Protein AF-A0AAF3FU42-F1 (afdb_monomer_lite)

Secondary structure (DSSP, 8-state):
--------S--SS-----------TTTT-EEEEEE--SHHHHHHHHHHTTSTT-EEEE---STTPEEEEEE-HHHHHHHHHHHHHTT--EEEEE------TTHHHHHTT-SS--S-------------SSSPPPHHHHHHHHHHHHHH-TTTEEEEEEEE-TT--EEEEEEE-SSTTS---EEEEEE-SSTT-THHHHHHHHHHHHHHH-GGGHHHHTT-EEEEES-S-HHHHHHHTTT-TT--S---B-GGG-B---GGG-SSSSTTSSS-B-STTSTTB--SSTT-SHHHHHHHHHHHHHTTTEEEEEEEEEEE-EEEES--SSTT---TTHHHHHHHHHHHHHHHHHHH--PPEEEEIIIII----S-HHHHHHHTT-SEEEEEEEEEETT-TTTTT---THHHHHHH--TTSS-SHHHHHHHHHHHHHHHHHT---------------------------------------S----SPPPSS--PPPPPP--S--EEEEEEE--TT------SBPHHHHHHHHHHH-SSEEEEE-S-EE-STTT-TTS-TT---TT-TTHHHHHHHHHHHHHHHTT-EEEEEEEPP--SS--S--HHHHHHHH-TTEEEEEE-HHHHTHHHHTTSS-BSS---B---EEEETTTEEEEES--EEHHHHHTSBEEEEEEES-HHHHHHHHHHHHHHHHHTSTT----SS--GGG----BTTB-EEE--SSS-EEEEEEES-GGGPPTTPEEHHHHHHHHHHH-SSEEEEEES-B-SB-SSBTT--B--HHHHHHHHHHHTT-EEEEEEEE-TT--THHHHHHHHHHGGGGG---PBPGGGSSBPTT-S-EEEEEEEEPPPBTTBSGGGT-SSB--EEEEESSEEEEESS-BSHHHHHTSB-EEEEEEESSTTS--HHHHHHHHHHHHHHTSTTEEEGGGB-TTS-B--TTS--

Organism: NCBI:txid2138241

pLDDT: mean 80.74, std 21.79, range [22.44, 98.81]

Structure (mmCIF, N/CA/C/O backbone):
data_AF-A0AAF3FU42-F1
#
_entry.id   AF-A0AAF3FU42-F1
#
loop_
_atom_site.group_PDB
_atom_site.id
_atom_site.type_symbol
_atom_site.label_atom_id
_atom_site.label_alt_id
_atom_site.label_comp_id
_atom_site.label_asym_id
_atom_site.label_entity_id
_atom_site.label_seq_id
_atom_site.pdbx_PDB_ins_code
_atom_site.Cartn_x
_atom_site.Cartn_y
_atom_site.Cartn_z
_atom_site.occupancy
_atom_site.B_iso_or_equiv
_atom_site.auth_seq_id
_atom_site.auth_comp_id
_atom_site.auth_asym_id
_atom_site.auth_atom_id
_atom_site.pdbx_PDB_model_num
ATOM 1 N N . MET A 1 1 ? 76.692 -10.930 -55.878 1.00 42.81 1 MET A N 1
ATOM 2 C CA . MET A 1 1 ? 77.235 -9.561 -56.059 1.00 42.81 1 MET A CA 1
ATOM 3 C C . MET A 1 1 ? 76.636 -9.002 -57.347 1.00 42.81 1 MET A C 1
ATOM 5 O O . MET A 1 1 ? 76.279 -9.824 -58.177 1.00 42.81 1 MET A O 1
ATOM 9 N N . VAL A 1 2 ? 76.485 -7.675 -57.484 1.00 32.41 2 VAL A N 1
ATOM 10 C CA . VAL A 1 2 ? 75.445 -7.006 -58.318 1.00 32.41 2 VAL A CA 1
ATOM 11 C C . VAL A 1 2 ? 74.049 -7.261 -57.714 1.00 32.41 2 VAL A C 1
ATOM 13 O O . VAL A 1 2 ? 73.483 -8.329 -57.897 1.00 32.41 2 VAL A O 1
ATOM 16 N N . LEU A 1 3 ? 73.482 -6.431 -56.829 1.00 28.86 3 LEU A N 1
ATOM 17 C CA . LEU A 1 3 ? 73.719 -5.014 -56.491 1.00 28.86 3 LEU A CA 1
ATOM 18 C C . LEU A 1 3 ? 73.271 -4.012 -57.578 1.00 28.86 3 LEU A C 1
ATOM 20 O O . LEU A 1 3 ? 74.073 -3.585 -58.393 1.00 28.86 3 LEU A O 1
ATOM 24 N N . TRP A 1 4 ? 71.993 -3.622 -57.457 1.00 31.97 4 TRP A N 1
ATOM 25 C CA . TRP A 1 4 ? 71.457 -2.248 -57.512 1.00 31.97 4 TRP A CA 1
ATOM 26 C C . TRP A 1 4 ? 71.453 -1.421 -58.821 1.00 31.97 4 TRP A C 1
ATOM 28 O O . TRP A 1 4 ? 72.439 -1.313 -59.532 1.00 31.97 4 TRP A O 1
ATOM 38 N N . ILE A 1 5 ? 70.330 -0.693 -58.971 1.00 36.81 5 ILE A N 1
ATOM 39 C CA . ILE A 1 5 ? 70.068 0.485 -59.829 1.00 36.81 5 ILE A CA 1
ATOM 40 C C . ILE A 1 5 ? 69.911 0.221 -61.337 1.00 36.81 5 ILE A C 1
ATOM 42 O O . ILE A 1 5 ? 70.883 0.098 -62.064 1.00 36.81 5 ILE A O 1
ATOM 46 N N . PHE A 1 6 ? 68.650 0.220 -61.787 1.00 31.67 6 PHE A N 1
ATOM 47 C CA . PHE A 1 6 ? 68.058 1.095 -62.823 1.00 31.67 6 PHE A CA 1
ATOM 48 C C . PHE A 1 6 ? 66.575 0.671 -62.953 1.00 31.67 6 PHE A C 1
ATOM 50 O O . PHE A 1 6 ? 66.292 -0.449 -63.356 1.00 31.67 6 PHE A O 1
ATOM 57 N N . GLY A 1 7 ? 65.555 1.435 -62.556 1.00 36.72 7 GLY A N 1
ATOM 58 C CA . GLY A 1 7 ? 65.510 2.845 -62.165 1.00 36.72 7 GLY A CA 1
ATOM 59 C C . GLY A 1 7 ? 64.879 3.683 -63.278 1.00 36.72 7 GLY A C 1
ATOM 60 O O . GLY A 1 7 ? 65.572 4.039 -64.219 1.00 36.72 7 GLY A O 1
ATOM 61 N N . ALA A 1 8 ? 63.586 3.998 -63.118 1.00 35.03 8 ALA A N 1
ATOM 62 C CA . ALA A 1 8 ? 62.745 4.838 -63.986 1.00 35.03 8 ALA A CA 1
ATOM 63 C C . ALA A 1 8 ? 62.444 4.326 -65.417 1.00 35.03 8 ALA A C 1
ATOM 65 O O . ALA A 1 8 ? 63.134 4.691 -66.360 1.00 35.03 8 ALA A O 1
ATOM 66 N N . LEU A 1 9 ? 61.327 3.588 -65.584 1.00 31.78 9 LEU A N 1
ATOM 67 C CA . LEU A 1 9 ? 60.485 3.630 -66.807 1.00 31.78 9 LEU A CA 1
ATOM 68 C C . LEU A 1 9 ? 59.072 2.992 -66.677 1.00 31.78 9 LEU A C 1
ATOM 70 O O . LEU A 1 9 ? 58.462 2.634 -67.676 1.00 31.78 9 LEU A O 1
ATOM 74 N N . PHE A 1 10 ? 58.517 2.872 -65.461 1.00 32.50 10 PHE A N 1
ATOM 75 C CA . PHE A 1 10 ? 57.150 2.354 -65.224 1.00 32.50 10 PHE A CA 1
ATOM 76 C C . PHE A 1 10 ? 56.361 3.184 -64.185 1.00 32.50 10 PHE A C 1
ATOM 78 O O . PHE A 1 10 ? 55.696 2.652 -63.302 1.00 32.50 10 PHE A O 1
ATOM 85 N N . CYS A 1 11 ? 56.413 4.515 -64.305 1.00 31.78 11 CYS A N 1
ATOM 86 C CA . CYS A 1 11 ? 55.542 5.438 -63.567 1.00 31.78 11 CYS A CA 1
ATOM 87 C C . CYS A 1 11 ? 54.788 6.329 -64.558 1.00 31.78 11 CYS A C 1
ATOM 89 O O . CYS A 1 11 ? 55.310 7.362 -64.968 1.00 31.78 11 CYS A O 1
ATOM 91 N N . GLY A 1 12 ? 53.578 5.924 -64.955 1.00 33.91 12 GLY A N 1
ATOM 92 C CA . GLY A 1 12 ? 52.769 6.733 -65.872 1.00 33.91 12 GLY A CA 1
ATOM 93 C C . GLY A 1 12 ? 51.633 6.017 -66.599 1.00 33.91 12 GLY A C 1
ATOM 94 O O . GLY A 1 12 ? 51.521 6.220 -67.799 1.00 33.91 12 GLY A O 1
ATOM 95 N N . ASN A 1 13 ? 50.833 5.174 -65.920 1.00 35.91 13 ASN A N 1
ATOM 96 C CA . ASN A 1 13 ? 49.463 4.824 -66.367 1.00 35.91 13 ASN A CA 1
ATOM 97 C C . ASN A 1 13 ? 48.611 4.034 -65.340 1.00 35.91 13 ASN A C 1
ATOM 99 O O . ASN A 1 13 ? 47.813 3.182 -65.712 1.00 35.91 13 ASN A O 1
ATOM 103 N N . PHE A 1 14 ? 48.734 4.322 -64.039 1.00 34.59 14 PHE A N 1
ATOM 104 C CA . PHE A 1 14 ? 47.779 3.843 -63.021 1.00 34.59 14 PHE A CA 1
ATOM 105 C C . PHE A 1 14 ? 47.519 4.932 -61.971 1.00 34.59 14 PHE A C 1
ATOM 107 O O . PHE A 1 14 ? 47.966 4.856 -60.832 1.00 34.59 14 PHE A O 1
ATOM 114 N N . LEU A 1 15 ? 46.805 5.981 -62.389 1.00 34.69 15 LEU A N 1
ATOM 115 C CA . LEU A 1 15 ? 46.275 7.019 -61.495 1.00 34.69 15 LEU A CA 1
ATOM 116 C C . LEU A 1 15 ? 44.853 7.446 -61.906 1.00 34.69 15 LEU A C 1
ATOM 118 O O . LEU A 1 15 ? 44.486 8.613 -61.884 1.00 34.69 15 LEU A O 1
ATOM 122 N N . LEU A 1 16 ? 44.056 6.439 -62.266 1.00 33.75 16 LEU A N 1
ATOM 123 C CA . LEU A 1 16 ? 42.593 6.458 -62.275 1.00 33.75 16 LEU A CA 1
ATOM 124 C C . LEU A 1 16 ? 42.105 5.199 -61.545 1.00 33.75 16 LEU A C 1
ATOM 126 O O . LEU A 1 16 ? 41.394 4.362 -62.092 1.00 33.75 16 LEU A O 1
ATOM 130 N N . ILE A 1 17 ? 42.531 5.050 -60.285 1.00 34.91 17 ILE A N 1
ATOM 131 C CA . ILE A 1 17 ? 41.753 4.247 -59.343 1.00 34.91 17 ILE A CA 1
ATOM 132 C C . ILE A 1 17 ? 40.495 5.067 -59.094 1.00 34.91 17 ILE A C 1
ATOM 134 O O . ILE A 1 17 ? 40.557 6.143 -58.499 1.00 34.91 17 ILE A O 1
ATOM 138 N N . SER A 1 18 ? 39.376 4.574 -59.611 1.00 32.81 18 SER A N 1
ATOM 139 C CA . SER A 1 18 ? 38.051 5.082 -59.297 1.00 32.81 18 SER A CA 1
ATOM 140 C C . SER A 1 18 ? 37.912 5.202 -57.783 1.00 32.81 18 SER A C 1
ATOM 142 O O . SER A 1 18 ? 37.977 4.198 -57.069 1.00 32.81 18 SER A O 1
ATOM 144 N N . LEU A 1 19 ? 37.699 6.433 -57.313 1.00 31.56 19 LEU A N 1
ATOM 145 C CA . LEU A 1 19 ? 37.104 6.707 -56.013 1.00 31.56 19 LEU A CA 1
ATOM 146 C C . LEU A 1 19 ? 35.694 6.109 -56.023 1.00 31.56 19 LEU A C 1
ATOM 148 O O . LEU A 1 19 ? 34.711 6.811 -56.236 1.00 31.56 19 LEU A O 1
ATOM 152 N N . PHE A 1 20 ? 35.604 4.803 -55.779 1.00 34.19 20 PHE A N 1
ATOM 153 C CA . PHE A 1 20 ? 34.433 4.252 -55.128 1.00 34.19 20 PHE A CA 1
ATOM 154 C C . PHE A 1 20 ? 34.439 4.848 -53.724 1.00 34.19 20 PHE A C 1
ATOM 156 O O . PHE A 1 20 ? 35.043 4.310 -52.795 1.00 34.19 20 PHE A O 1
ATOM 163 N N . ALA A 1 21 ? 33.787 6.006 -53.594 1.00 33.75 21 ALA A N 1
ATOM 164 C CA . ALA A 1 21 ? 33.103 6.302 -52.355 1.00 33.75 21 ALA A CA 1
ATOM 165 C C . ALA A 1 21 ? 32.304 5.044 -52.001 1.00 33.75 21 ALA A C 1
ATOM 167 O O . ALA A 1 21 ? 31.674 4.441 -52.873 1.00 33.75 21 ALA A O 1
ATOM 168 N N . THR A 1 22 ? 32.387 4.605 -50.751 1.00 40.91 22 THR A N 1
ATOM 169 C CA . THR A 1 22 ? 31.453 3.604 -50.252 1.00 40.91 22 THR A CA 1
ATOM 170 C C . THR A 1 22 ? 30.074 4.247 -50.314 1.00 40.91 22 THR A C 1
ATOM 172 O O . THR A 1 22 ? 29.760 5.040 -49.425 1.00 40.91 22 THR A O 1
ATOM 175 N N . GLU A 1 23 ? 29.313 3.966 -51.379 1.00 47.72 23 GLU A N 1
ATOM 176 C CA . GLU A 1 23 ? 27.884 4.279 -51.451 1.00 47.72 23 GLU A CA 1
ATOM 177 C C . GLU A 1 23 ? 27.277 3.823 -50.132 1.00 47.72 23 GLU A C 1
ATOM 179 O O . GLU A 1 23 ? 27.464 2.677 -49.696 1.00 47.72 23 GLU A O 1
ATOM 184 N N . ASN A 1 24 ? 26.645 4.758 -49.436 1.00 60.38 24 ASN A N 1
ATOM 185 C CA . ASN A 1 24 ? 25.962 4.422 -48.213 1.00 60.38 24 ASN A CA 1
ATOM 186 C C . ASN A 1 24 ? 24.777 3.558 -48.644 1.00 60.38 24 ASN A C 1
ATOM 188 O O . ASN A 1 24 ? 24.007 3.939 -49.520 1.00 60.38 24 ASN A O 1
ATOM 192 N N . VAL A 1 25 ? 24.611 2.384 -48.032 1.00 71.06 25 VAL A N 1
ATOM 193 C CA . VAL A 1 25 ? 23.518 1.449 -48.372 1.00 71.06 25 VAL A CA 1
ATOM 194 C C . VAL A 1 25 ? 22.136 2.114 -48.215 1.00 71.06 25 VAL A C 1
ATOM 196 O O . VAL A 1 25 ? 21.146 1.633 -48.763 1.00 71.06 25 VAL A O 1
ATOM 199 N N . TYR A 1 26 ? 22.096 3.240 -47.497 1.00 78.19 26 TYR A N 1
ATOM 200 C CA . TYR A 1 26 ? 20.929 4.074 -47.250 1.00 78.19 26 TYR A CA 1
ATOM 201 C C . TYR A 1 26 ? 20.951 5.446 -47.937 1.00 78.19 26 TYR A C 1
ATOM 203 O O . TYR A 1 26 ? 20.161 6.313 -47.563 1.00 78.19 26 TYR A O 1
ATOM 211 N N . ASP A 1 27 ? 21.816 5.665 -48.933 1.00 75.06 27 ASP A N 1
ATOM 212 C CA . ASP A 1 27 ? 21.699 6.838 -49.802 1.00 75.06 27 ASP A CA 1
ATOM 213 C C . ASP A 1 27 ? 20.286 6.882 -50.417 1.00 75.06 27 ASP A C 1
ATOM 215 O O . ASP A 1 27 ? 19.723 5.862 -50.815 1.00 75.06 27 ASP A O 1
ATOM 219 N N . GLU A 1 28 ? 19.680 8.071 -50.412 1.00 79.94 28 GLU A N 1
ATOM 220 C CA . GLU A 1 28 ? 18.284 8.344 -50.802 1.00 79.94 28 GLU A CA 1
ATOM 221 C C . GLU A 1 28 ? 17.167 7.716 -49.928 1.00 79.94 28 GLU A C 1
ATOM 223 O O . GLU A 1 28 ? 15.993 8.042 -50.135 1.00 79.94 28 GLU A O 1
ATOM 228 N N . TYR A 1 29 ? 17.472 6.890 -48.915 1.00 86.69 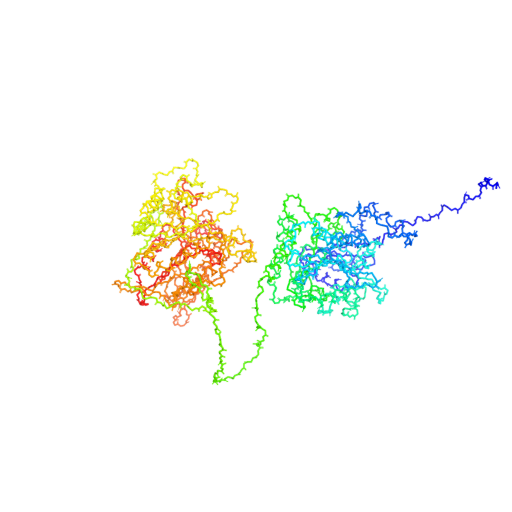29 TYR A N 1
ATOM 229 C CA . TYR A 1 29 ? 16.449 6.381 -47.986 1.00 86.69 29 TYR A CA 1
ATOM 230 C C . TYR A 1 29 ? 15.887 7.511 -47.112 1.00 86.69 29 TYR A C 1
ATOM 232 O O . TYR A 1 29 ? 16.583 8.468 -46.754 1.00 86.69 29 TYR A O 1
ATOM 240 N N . LYS A 1 30 ? 14.614 7.374 -46.721 1.00 86.44 30 LYS A N 1
ATOM 241 C CA . LYS A 1 30 ? 13.889 8.363 -45.916 1.00 86.44 30 LYS A CA 1
ATOM 242 C C . LYS A 1 30 ? 13.286 7.751 -44.652 1.00 86.44 30 LYS A C 1
ATOM 244 O O . LYS A 1 30 ? 12.697 6.671 -44.695 1.00 86.44 30 LYS A O 1
ATOM 249 N N . PHE A 1 31 ? 13.326 8.509 -43.559 1.00 87.44 31 PHE A N 1
ATOM 250 C CA . PHE A 1 31 ? 12.358 8.375 -42.470 1.00 87.44 31 PHE A CA 1
ATOM 251 C C . PHE A 1 31 ? 11.130 9.231 -42.793 1.00 87.44 31 PHE A C 1
ATOM 253 O O . PHE A 1 31 ? 11.255 10.441 -42.983 1.00 87.44 31 PHE A O 1
ATOM 260 N N . VAL A 1 32 ? 9.952 8.614 -42.859 1.00 89.25 32 VAL A N 1
ATOM 261 C CA . VAL A 1 32 ? 8.661 9.277 -43.090 1.00 89.25 32 VAL A CA 1
ATOM 262 C C . VAL A 1 32 ? 7.931 9.412 -41.758 1.00 89.25 32 VAL A C 1
ATOM 264 O O . VAL A 1 32 ? 7.547 8.410 -41.155 1.00 89.25 32 VAL A O 1
ATOM 267 N N . GLU A 1 33 ? 7.732 10.645 -41.298 1.00 90.19 33 GLU A N 1
ATOM 268 C CA . GLU A 1 33 ? 7.064 10.958 -40.033 1.00 90.19 33 GLU A CA 1
ATOM 269 C C . GLU A 1 33 ? 5.626 11.426 -40.270 1.00 90.19 33 GLU A C 1
ATOM 271 O O . GLU A 1 33 ? 5.386 12.432 -40.940 1.00 90.19 33 GLU A O 1
ATOM 276 N N . ILE A 1 34 ? 4.653 10.727 -39.682 1.00 88.69 34 ILE A N 1
ATOM 277 C CA . ILE A 1 34 ? 3.219 11.015 -39.846 1.00 88.69 34 ILE A CA 1
ATOM 278 C C . ILE A 1 34 ? 2.585 11.178 -38.465 1.00 88.69 34 ILE A C 1
ATOM 280 O O . ILE A 1 34 ? 2.526 10.223 -37.694 1.00 88.69 34 ILE A O 1
ATOM 284 N N . THR A 1 35 ? 2.062 12.362 -38.138 1.00 88.81 35 THR A N 1
ATOM 285 C CA . THR A 1 35 ? 1.251 12.541 -36.920 1.00 88.81 35 THR A CA 1
ATOM 286 C C . THR A 1 35 ? -0.184 12.097 -37.183 1.00 88.81 35 THR A C 1
ATOM 288 O O . THR A 1 35 ? -0.870 12.701 -38.006 1.00 88.81 35 THR A O 1
ATOM 291 N N . ALA A 1 36 ? -0.674 11.101 -36.446 1.00 86.06 36 ALA A N 1
ATOM 292 C CA . ALA A 1 36 ? -2.065 10.671 -36.525 1.00 86.06 36 ALA A CA 1
ATOM 293 C C . ALA A 1 36 ? -2.980 11.701 -35.837 1.00 86.06 36 ALA A C 1
ATOM 295 O O . ALA A 1 36 ? -3.096 11.716 -34.614 1.00 86.06 36 ALA A O 1
ATOM 296 N N . ARG A 1 37 ? -3.620 12.600 -36.593 1.00 85.06 37 ARG A N 1
ATOM 297 C CA . ARG A 1 37 ? -4.461 13.686 -36.042 1.00 85.06 37 ARG A CA 1
ATOM 298 C C . ARG A 1 37 ? -5.925 13.279 -35.894 1.00 85.06 37 ARG A C 1
ATOM 300 O O . ARG A 1 37 ? -6.658 13.862 -35.098 1.00 85.06 37 ARG A O 1
ATOM 307 N N . HIS A 1 38 ? -6.354 12.278 -36.654 1.00 84.62 38 HIS A N 1
ATOM 308 C CA . HIS A 1 38 ? -7.735 11.828 -36.739 1.00 84.62 38 HIS A CA 1
ATOM 309 C C . HIS A 1 38 ? -7.822 10.297 -36.763 1.00 84.62 38 HIS A C 1
ATOM 311 O O . HIS A 1 38 ? -6.886 9.604 -37.159 1.00 84.62 38 HIS A O 1
ATOM 317 N N . LYS A 1 39 ? -8.993 9.746 -36.417 1.00 81.62 39 LYS A N 1
ATOM 318 C CA . LYS A 1 39 ? -9.238 8.291 -36.428 1.00 81.62 39 LYS A CA 1
ATOM 319 C C . LYS A 1 39 ? -8.997 7.645 -37.804 1.00 81.62 39 LYS A C 1
ATOM 321 O O . LYS A 1 39 ? -8.528 6.513 -37.859 1.00 81.62 39 LYS A O 1
ATOM 326 N N . ARG A 1 40 ? -9.259 8.376 -38.897 1.00 84.69 40 ARG A N 1
ATOM 327 C CA . ARG A 1 40 ? -8.962 7.936 -40.274 1.00 84.69 40 ARG A CA 1
ATOM 328 C C . ARG A 1 40 ? -7.454 7.747 -40.514 1.00 84.69 40 ARG A C 1
ATOM 330 O O . ARG A 1 40 ? -7.066 6.851 -41.250 1.00 84.69 40 ARG A O 1
ATOM 337 N N . ASP A 1 41 ? -6.614 8.560 -39.869 1.00 84.25 41 ASP A N 1
ATOM 338 C CA . ASP A 1 41 ? -5.162 8.530 -40.059 1.00 84.25 41 ASP A CA 1
ATOM 339 C C . ASP A 1 41 ? -4.580 7.285 -39.361 1.00 84.25 41 ASP A C 1
ATOM 341 O O . ASP A 1 41 ? -3.742 6.593 -39.928 1.00 84.25 41 ASP A O 1
ATOM 345 N N . LEU A 1 42 ? -5.102 6.927 -38.176 1.00 82.31 42 LEU A N 1
ATOM 346 C CA . LEU A 1 42 ? -4.791 5.652 -37.507 1.00 82.31 42 LEU A CA 1
ATOM 347 C C . LEU A 1 42 ? -5.237 4.436 -38.336 1.00 82.31 42 LEU A C 1
ATOM 349 O O . LEU A 1 42 ? -4.524 3.436 -38.388 1.00 82.31 42 LEU A O 1
ATOM 353 N N . GLN A 1 43 ? -6.392 4.512 -39.007 1.00 82.94 43 GLN A N 1
ATOM 354 C CA . GLN A 1 43 ? -6.854 3.448 -39.908 1.00 82.94 43 GLN A CA 1
ATOM 355 C C . GLN A 1 43 ? -5.927 3.290 -41.122 1.00 82.94 43 GLN A C 1
ATOM 357 O O . GLN A 1 43 ? -5.546 2.167 -41.437 1.00 82.94 43 GLN A O 1
ATOM 362 N N . LEU A 1 44 ? -5.509 4.396 -41.747 1.00 84.69 44 LEU A N 1
ATOM 363 C CA . LEU A 1 44 ? -4.547 4.394 -42.852 1.00 84.69 44 LEU A CA 1
ATOM 364 C C . LEU A 1 44 ? -3.188 3.815 -42.430 1.00 84.69 44 LEU A C 1
ATOM 366 O O . LEU A 1 44 ? -2.658 2.932 -43.096 1.00 84.69 44 LEU A O 1
ATOM 370 N N . LEU A 1 45 ? -2.641 4.265 -41.298 1.00 85.00 45 LEU A N 1
ATOM 371 C CA . LEU A 1 45 ? -1.376 3.751 -40.762 1.00 85.00 45 LEU A CA 1
ATOM 372 C C . LEU A 1 45 ? -1.472 2.260 -40.405 1.00 85.00 45 LEU A C 1
ATOM 374 O O . LEU A 1 45 ? -0.519 1.519 -40.626 1.00 85.00 45 LEU A O 1
ATOM 378 N N . SER A 1 46 ? -2.625 1.794 -39.916 1.00 79.31 46 SER A N 1
ATOM 379 C CA . SER A 1 46 ? -2.855 0.367 -39.673 1.00 79.31 46 SER A CA 1
ATOM 380 C C . SER A 1 46 ? -2.992 -0.461 -40.955 1.00 79.31 46 SER A C 1
ATOM 382 O O . SER A 1 46 ? -2.709 -1.653 -40.897 1.00 79.31 46 SER A O 1
ATOM 384 N N . GLN A 1 47 ? -3.426 0.129 -42.075 1.00 80.00 47 GLN A N 1
ATOM 385 C CA . GLN A 1 47 ? -3.441 -0.526 -43.390 1.00 80.00 47 GLN A CA 1
ATOM 386 C C . GLN A 1 47 ? -2.026 -0.615 -43.968 1.00 80.00 47 GLN A C 1
ATOM 388 O O . GLN A 1 47 ? -1.604 -1.700 -44.355 1.00 80.00 47 GLN A O 1
ATOM 393 N N . LEU A 1 48 ? -1.268 0.488 -43.936 1.00 81.50 48 LEU A N 1
ATOM 394 C CA . LEU A 1 48 ? 0.142 0.520 -44.347 1.00 81.50 48 LEU A CA 1
ATOM 395 C C . LEU A 1 48 ? 1.002 -0.463 -43.532 1.00 81.50 48 LEU A C 1
ATOM 397 O O . LEU A 1 48 ? 1.925 -1.053 -44.074 1.00 81.50 48 LEU A O 1
ATOM 401 N N . TYR A 1 49 ? 0.688 -0.680 -42.249 1.00 73.81 49 TYR A N 1
ATOM 402 C CA . TYR A 1 49 ? 1.381 -1.657 -41.394 1.00 73.81 49 TYR A CA 1
ATOM 403 C C . TYR A 1 49 ? 1.213 -3.118 -41.852 1.00 73.81 49 TYR A C 1
ATOM 405 O O . TYR A 1 49 ? 2.034 -3.959 -41.507 1.00 73.81 49 TYR A O 1
ATOM 413 N N . THR A 1 50 ? 0.161 -3.422 -42.616 1.00 67.06 50 THR A N 1
ATOM 414 C CA . THR A 1 50 ? -0.096 -4.751 -43.205 1.00 67.06 50 THR A CA 1
ATOM 415 C C . THR A 1 50 ? 0.328 -4.838 -44.676 1.00 67.06 50 THR A C 1
ATOM 417 O O . THR A 1 50 ? -0.127 -5.716 -45.402 1.00 67.06 50 THR A O 1
ATOM 420 N N . GLU A 1 51 ? 1.152 -3.900 -45.154 1.00 73.50 51 GLU A N 1
ATOM 421 C CA . GLU A 1 51 ? 1.726 -3.946 -46.498 1.00 73.50 51 GLU A CA 1
ATOM 422 C C . GLU A 1 51 ? 3.167 -4.470 -46.457 1.00 73.50 51 GLU A C 1
ATOM 424 O O . GLU A 1 51 ? 3.982 -4.050 -45.635 1.00 73.50 51 GLU A O 1
ATOM 429 N N . ASP A 1 52 ? 3.489 -5.372 -47.385 1.00 59.78 52 ASP A N 1
ATOM 430 C CA . ASP A 1 52 ? 4.697 -6.210 -47.358 1.00 59.78 52 ASP A CA 1
ATOM 431 C C . ASP A 1 52 ? 6.046 -5.463 -47.310 1.00 59.78 52 ASP A C 1
ATOM 433 O O . ASP A 1 52 ? 7.045 -6.047 -46.887 1.00 59.78 52 ASP A O 1
ATOM 437 N N . ASN A 1 53 ? 6.079 -4.194 -47.731 1.00 68.50 53 ASN A N 1
ATOM 438 C CA . ASN A 1 53 ? 7.298 -3.402 -47.932 1.00 68.50 53 ASN A CA 1
ATOM 439 C C . ASN A 1 53 ? 7.461 -2.227 -46.939 1.00 68.50 53 ASN A C 1
ATOM 441 O O . ASN A 1 53 ? 8.211 -1.291 -47.211 1.00 68.50 53 ASN A O 1
ATOM 445 N N . VAL A 1 54 ? 6.738 -2.207 -45.813 1.00 77.94 54 VAL A N 1
ATOM 446 C CA . VAL A 1 54 ? 6.704 -1.028 -44.925 1.00 77.94 54 VAL A CA 1
ATOM 447 C C . VAL A 1 54 ? 7.362 -1.311 -43.567 1.00 77.94 54 VAL A C 1
ATOM 449 O O . VAL A 1 54 ? 6.740 -1.871 -42.665 1.00 77.94 54 VAL A O 1
ATOM 452 N N . ASP A 1 55 ? 8.620 -0.888 -43.387 1.00 84.56 55 ASP A N 1
ATOM 453 C CA . ASP A 1 55 ? 9.326 -0.985 -42.097 1.00 84.56 55 ASP A CA 1
ATOM 454 C C . ASP A 1 55 ? 8.886 0.139 -41.148 1.00 84.56 55 ASP A C 1
ATOM 456 O O . ASP A 1 55 ? 9.375 1.271 -41.191 1.00 84.56 55 ASP A O 1
ATOM 460 N N . PHE A 1 56 ? 7.932 -0.169 -40.270 1.00 84.69 56 PHE A N 1
ATOM 461 C CA . PHE A 1 56 ? 7.557 0.720 -39.174 1.00 84.69 56 PHE A CA 1
ATOM 462 C C . PHE A 1 56 ? 8.612 0.684 -38.063 1.00 84.69 56 PHE A C 1
ATOM 464 O O . PHE A 1 56 ? 8.657 -0.237 -37.247 1.00 84.69 56 PHE A O 1
ATOM 471 N N . VAL A 1 57 ? 9.399 1.757 -37.988 1.00 84.38 57 VAL A N 1
ATOM 472 C CA . VAL A 1 57 ? 10.315 2.059 -36.878 1.00 84.38 57 VAL A CA 1
ATOM 473 C C . VAL A 1 57 ? 9.527 2.438 -35.623 1.00 84.38 57 VAL A C 1
ATOM 475 O O . VAL A 1 57 ? 9.852 1.972 -34.535 1.00 84.38 57 VAL A O 1
ATOM 478 N N . ARG A 1 58 ? 8.438 3.204 -35.786 1.00 83.69 58 ARG A N 1
ATOM 479 C CA . ARG A 1 58 ? 7.470 3.532 -34.727 1.00 83.69 58 ARG A CA 1
ATOM 480 C C . ARG A 1 58 ? 6.042 3.493 -35.263 1.00 83.69 58 ARG A C 1
ATOM 482 O O . ARG A 1 58 ? 5.748 4.082 -36.303 1.00 83.69 58 ARG A O 1
ATOM 489 N N . LYS A 1 59 ? 5.119 2.884 -34.516 1.00 81.75 59 LYS A N 1
ATOM 490 C CA . LYS A 1 59 ? 3.682 2.844 -34.836 1.00 81.75 59 LYS A CA 1
ATOM 491 C C . LYS A 1 59 ? 2.916 3.903 -34.036 1.00 81.75 59 LYS A C 1
ATOM 493 O O . LYS A 1 59 ? 3.076 3.988 -32.825 1.00 81.75 59 LYS A O 1
ATOM 498 N N . ALA A 1 60 ? 2.039 4.671 -34.686 1.00 82.06 60 ALA A N 1
ATOM 499 C CA . ALA A 1 60 ? 1.086 5.521 -33.968 1.00 82.06 60 ALA A CA 1
ATOM 500 C C . ALA A 1 60 ? -0.076 4.665 -33.438 1.00 82.06 60 ALA A C 1
ATOM 502 O O . ALA A 1 60 ? -0.744 3.976 -34.212 1.00 82.06 60 ALA A O 1
ATOM 503 N N . ARG A 1 61 ? -0.311 4.715 -32.124 1.00 76.50 61 ARG A N 1
ATOM 504 C CA . ARG A 1 61 ? -1.334 3.935 -31.405 1.00 76.50 61 ARG A CA 1
ATOM 505 C C . ARG A 1 61 ? -2.549 4.798 -31.038 1.00 76.50 61 ARG A C 1
ATOM 507 O O . ARG A 1 61 ? -3.673 4.303 -31.000 1.00 76.50 61 ARG A O 1
ATOM 514 N N . SER A 1 62 ? -2.343 6.098 -30.820 1.00 79.56 62 SER A N 1
ATOM 515 C CA . SER A 1 62 ? -3.381 7.065 -30.436 1.00 79.56 62 SER A CA 1
ATOM 516 C C . SER A 1 62 ? -3.323 8.367 -31.247 1.00 79.56 62 SER A C 1
ATOM 518 O O . SER A 1 62 ? -2.341 8.668 -31.931 1.00 79.56 62 SER A O 1
ATOM 520 N N . ILE A 1 63 ? -4.405 9.153 -31.187 1.00 82.44 63 ILE A N 1
ATOM 521 C CA . ILE A 1 63 ? -4.450 10.483 -31.807 1.00 82.44 63 ILE A CA 1
ATOM 522 C C . ILE A 1 63 ? -3.442 11.399 -31.098 1.00 82.44 63 ILE A C 1
ATOM 524 O O . ILE A 1 63 ? -3.448 11.506 -29.876 1.00 82.44 63 ILE A O 1
ATOM 528 N N . GLY A 1 64 ? -2.597 12.068 -31.882 1.00 80.44 64 GLY A N 1
ATOM 529 C CA . GLY A 1 64 ? -1.504 12.929 -31.428 1.00 80.44 64 GLY A CA 1
ATOM 530 C C . GLY A 1 64 ? -0.114 12.296 -31.556 1.00 80.44 64 GLY A C 1
ATOM 531 O O . GLY A 1 64 ? 0.867 13.031 -31.629 1.00 80.44 64 GLY A O 1
ATOM 532 N N . GLN A 1 65 ? -0.005 10.966 -31.652 1.00 84.31 65 GLN A N 1
ATOM 533 C CA . GLN A 1 65 ? 1.289 10.291 -31.804 1.00 84.31 65 GLN A CA 1
ATOM 534 C C . GLN A 1 65 ? 1.843 10.380 -33.235 1.00 84.31 65 GLN A C 1
ATOM 536 O O . GLN A 1 65 ? 1.092 10.437 -34.214 1.00 84.31 65 GLN A O 1
ATOM 541 N N . LYS A 1 66 ? 3.178 10.352 -33.351 1.00 86.56 66 LYS A N 1
ATOM 542 C CA . LYS A 1 66 ? 3.895 10.175 -34.621 1.00 86.56 66 LYS A CA 1
ATOM 543 C C . LYS A 1 66 ? 4.112 8.686 -34.910 1.00 86.56 66 LYS A C 1
ATOM 545 O O . LYS A 1 66 ? 4.564 7.950 -34.040 1.00 86.56 66 LYS A O 1
ATOM 550 N N . ALA A 1 67 ? 3.821 8.262 -36.135 1.00 88.12 67 ALA A N 1
ATOM 551 C CA . ALA A 1 67 ? 4.394 7.061 -36.730 1.00 88.12 67 ALA A CA 1
ATOM 552 C C . ALA A 1 67 ? 5.675 7.440 -37.483 1.00 88.12 67 ALA A C 1
ATOM 554 O O . ALA A 1 67 ? 5.755 8.541 -38.034 1.00 88.12 67 ALA A O 1
ATOM 555 N N . VAL A 1 68 ? 6.641 6.524 -37.520 1.00 88.75 68 VAL A N 1
ATOM 556 C CA . VAL A 1 68 ? 7.895 6.659 -38.268 1.00 88.75 68 VAL A CA 1
ATOM 557 C C . VAL A 1 68 ? 8.070 5.414 -39.126 1.00 88.75 68 VAL A C 1
ATOM 559 O O . VAL A 1 68 ? 8.102 4.298 -38.606 1.00 88.75 68 VAL A O 1
ATOM 562 N N . ILE A 1 69 ? 8.166 5.614 -40.437 1.00 89.56 69 ILE A N 1
ATOM 563 C CA . ILE A 1 69 ? 8.387 4.556 -41.423 1.00 89.56 69 ILE A CA 1
ATOM 564 C C . ILE A 1 69 ? 9.772 4.746 -42.033 1.00 89.56 69 ILE A C 1
ATOM 566 O O . ILE A 1 69 ? 10.109 5.846 -42.466 1.00 89.56 69 ILE A O 1
ATOM 570 N N . PHE A 1 70 ? 10.558 3.680 -42.093 1.00 89.12 70 PHE A N 1
ATOM 571 C CA . PHE A 1 70 ? 11.815 3.633 -42.823 1.00 89.12 70 PHE A CA 1
ATOM 572 C C . PHE A 1 70 ? 11.556 3.106 -44.236 1.00 89.12 70 PHE A C 1
ATOM 574 O O . PHE A 1 70 ? 11.011 2.017 -44.404 1.00 89.12 70 PHE A O 1
ATOM 581 N N . ALA A 1 71 ? 11.900 3.894 -45.255 1.00 86.75 71 ALA A N 1
ATOM 582 C CA . ALA A 1 71 ? 11.584 3.580 -46.644 1.00 86.75 71 ALA A CA 1
ATOM 583 C C . ALA A 1 71 ? 12.792 3.794 -47.565 1.00 86.75 71 ALA A C 1
ATOM 585 O O . ALA A 1 71 ? 13.463 4.827 -47.505 1.00 86.75 71 ALA A O 1
ATOM 586 N N . ASN A 1 72 ? 13.025 2.831 -48.461 1.00 85.56 72 ASN A N 1
ATOM 587 C CA . ASN A 1 72 ? 13.895 3.021 -49.624 1.00 85.56 72 ASN A CA 1
ATOM 588 C C . ASN A 1 72 ? 13.220 3.966 -50.650 1.00 85.56 72 ASN A C 1
ATOM 590 O O . ASN A 1 72 ? 12.025 4.246 -50.520 1.00 85.56 72 ASN A O 1
ATOM 594 N N . PRO A 1 73 ? 13.923 4.439 -51.697 1.00 84.62 73 PRO A N 1
ATOM 595 C CA . PRO A 1 73 ? 13.367 5.410 -52.649 1.00 84.62 73 PRO A CA 1
ATOM 596 C C . PRO A 1 73 ? 12.086 4.960 -53.373 1.00 84.62 73 PRO A C 1
ATOM 598 O O . PRO A 1 73 ? 11.207 5.782 -53.645 1.00 84.62 73 PRO A O 1
ATOM 601 N N . SER A 1 74 ? 11.951 3.660 -53.661 1.00 84.31 74 SER A N 1
ATOM 602 C CA . SER A 1 74 ? 10.777 3.110 -54.356 1.00 84.31 74 SER A CA 1
ATOM 603 C C . SER A 1 74 ? 9.562 3.062 -53.433 1.00 84.31 74 SER A C 1
ATOM 605 O O . SER A 1 74 ? 8.503 3.596 -53.771 1.00 84.31 74 SER A O 1
ATOM 607 N N . ASP A 1 75 ? 9.728 2.496 -52.237 1.00 86.19 75 ASP A N 1
ATOM 608 C CA . ASP A 1 75 ? 8.651 2.421 -51.251 1.00 86.19 75 ASP A CA 1
ATOM 609 C C . ASP A 1 75 ? 8.280 3.820 -50.733 1.00 86.19 75 ASP A C 1
ATOM 611 O O . ASP A 1 75 ? 7.098 4.111 -50.564 1.00 86.19 75 ASP A O 1
ATOM 615 N N . PHE A 1 76 ? 9.242 4.742 -50.596 1.00 88.69 76 PHE A N 1
ATOM 616 C CA . PHE A 1 76 ? 8.980 6.142 -50.245 1.00 88.69 76 PHE A CA 1
ATOM 617 C C . PHE A 1 76 ? 8.034 6.819 -51.242 1.00 88.69 76 PHE A C 1
ATOM 619 O O . PHE A 1 76 ? 7.121 7.534 -50.823 1.00 88.69 76 PHE A O 1
ATOM 626 N N . SER A 1 77 ? 8.209 6.577 -52.545 1.00 86.44 77 SER A N 1
ATOM 627 C CA . SER A 1 77 ? 7.315 7.097 -53.585 1.00 86.44 77 SER A CA 1
ATOM 628 C C . SER A 1 77 ? 5.885 6.559 -53.423 1.00 86.44 77 SER A C 1
ATOM 630 O O . SER A 1 77 ? 4.925 7.334 -53.393 1.00 86.44 77 SER A O 1
ATOM 632 N N . ILE A 1 78 ? 5.748 5.243 -53.219 1.00 86.81 78 ILE A N 1
ATOM 633 C CA . ILE A 1 78 ? 4.458 4.554 -53.042 1.00 86.81 78 ILE A CA 1
ATOM 634 C C . ILE A 1 78 ? 3.746 5.034 -51.767 1.00 86.81 78 ILE A C 1
ATOM 636 O O . ILE A 1 78 ? 2.570 5.407 -51.809 1.00 86.81 78 ILE A O 1
ATOM 640 N N . ILE A 1 79 ? 4.456 5.061 -50.637 1.00 88.50 79 ILE A N 1
ATOM 641 C CA . ILE A 1 79 ? 3.943 5.490 -49.330 1.00 88.50 79 ILE A CA 1
ATOM 642 C C . ILE A 1 79 ? 3.521 6.961 -49.396 1.00 88.50 79 ILE A C 1
ATOM 644 O O . ILE A 1 79 ? 2.398 7.294 -49.018 1.00 88.50 79 ILE A O 1
ATOM 648 N N . SER A 1 80 ? 4.367 7.831 -49.958 1.00 87.75 80 SER A N 1
ATOM 649 C CA . SER A 1 80 ? 4.065 9.256 -50.134 1.00 87.75 80 SER A CA 1
ATOM 650 C C . SER A 1 80 ? 2.796 9.475 -50.952 1.00 87.75 80 SER A C 1
ATOM 652 O O . SER A 1 80 ? 1.939 10.263 -50.555 1.00 87.75 80 SER A O 1
ATOM 654 N N . GLN A 1 81 ? 2.630 8.748 -52.062 1.00 88.19 81 GLN A N 1
ATOM 655 C CA . GLN A 1 81 ? 1.439 8.853 -52.900 1.00 88.19 81 GLN A CA 1
ATOM 656 C C . GLN A 1 81 ? 0.173 8.383 -52.163 1.00 88.19 81 GLN A C 1
ATOM 658 O O . GLN A 1 81 ? -0.864 9.042 -52.245 1.00 88.19 81 GLN A O 1
ATOM 663 N N . LYS A 1 82 ? 0.243 7.284 -51.397 1.00 88.00 82 LYS A N 1
ATOM 664 C CA . LYS A 1 82 ? -0.883 6.804 -50.573 1.00 88.00 82 LYS A CA 1
ATOM 665 C C . LYS A 1 82 ? -1.279 7.815 -49.494 1.00 88.00 82 LYS A C 1
ATOM 667 O O . LYS A 1 82 ? -2.466 8.098 -49.334 1.00 88.00 82 LYS A O 1
ATOM 672 N N . LEU A 1 83 ? -0.302 8.405 -48.804 1.00 87.88 83 LEU A N 1
ATOM 673 C CA . LEU A 1 83 ? -0.527 9.433 -47.783 1.00 87.88 83 LEU A CA 1
ATOM 674 C C . LEU A 1 83 ? -1.141 10.710 -48.382 1.00 87.88 83 LEU A C 1
ATOM 676 O O . LEU A 1 83 ? -2.120 11.225 -47.840 1.00 87.88 83 LEU A O 1
ATOM 680 N N . GLN A 1 84 ? -0.636 11.176 -49.531 1.00 88.75 84 GLN A N 1
ATOM 681 C CA . GLN A 1 84 ? -1.193 12.325 -50.260 1.00 88.75 84 GLN A CA 1
ATOM 682 C C . GLN A 1 84 ? -2.639 12.071 -50.706 1.00 88.75 84 GLN A C 1
ATOM 684 O O . GLN A 1 84 ? -3.509 12.902 -50.450 1.00 88.75 84 GLN A O 1
ATOM 689 N N . ASN A 1 85 ? -2.923 10.905 -51.296 1.00 87.50 85 ASN A N 1
ATOM 690 C CA . ASN A 1 85 ? -4.269 10.528 -51.741 1.00 87.50 85 ASN A CA 1
ATOM 691 C C . ASN A 1 85 ? -5.278 10.436 -50.581 1.00 87.50 85 ASN A C 1
ATOM 693 O O . ASN A 1 85 ? -6.453 10.749 -50.758 1.00 87.50 85 ASN A O 1
ATOM 697 N N . ALA A 1 86 ? -4.829 10.044 -49.385 1.00 83.62 86 ALA A N 1
ATOM 698 C CA . ALA A 1 86 ? -5.649 10.041 -48.173 1.00 83.62 86 ALA A CA 1
ATOM 699 C C . ALA A 1 86 ? -5.786 11.431 -47.506 1.00 83.62 86 ALA A C 1
ATOM 701 O O . ALA A 1 86 ? -6.526 11.586 -46.529 1.00 83.62 86 ALA A O 1
ATOM 702 N N . GLY A 1 87 ? -5.077 12.448 -48.008 1.00 83.00 87 GLY A N 1
ATOM 703 C CA . GLY A 1 87 ? -5.024 13.785 -47.417 1.00 83.00 87 GLY A CA 1
ATOM 704 C C . GLY A 1 87 ? -4.351 13.806 -46.041 1.00 83.00 87 GLY A C 1
ATOM 705 O O . GLY A 1 87 ? -4.810 14.533 -45.156 1.00 83.00 87 GLY A O 1
ATOM 706 N N . ALA A 1 88 ? -3.329 12.970 -45.838 1.00 82.88 88 ALA A N 1
ATOM 707 C CA . ALA A 1 88 ? -2.516 12.921 -44.627 1.00 82.88 88 ALA A CA 1
ATOM 708 C C . ALA A 1 88 ? -1.269 13.810 -44.772 1.00 82.88 88 ALA A C 1
ATOM 710 O O . ALA A 1 88 ? -0.547 13.731 -45.765 1.00 82.88 88 ALA A O 1
ATOM 711 N N . ASN A 1 89 ? -0.994 14.634 -43.758 1.00 82.75 89 ASN A N 1
ATOM 712 C CA . ASN A 1 89 ? 0.217 15.454 -43.704 1.00 82.75 89 ASN A CA 1
ATOM 713 C C . ASN A 1 89 ? 1.371 14.636 -43.110 1.00 82.75 89 ASN A C 1
ATOM 715 O O . ASN A 1 89 ? 1.226 14.084 -42.017 1.00 82.75 89 ASN A O 1
ATOM 719 N N . PHE A 1 90 ? 2.513 14.611 -43.795 1.00 87.19 90 PHE A N 1
ATOM 720 C CA . PHE A 1 90 ? 3.725 13.925 -43.352 1.00 87.19 90 PHE A CA 1
ATOM 721 C C . PHE A 1 90 ? 4.981 14.749 -43.644 1.00 87.19 90 PHE A C 1
ATOM 723 O O . PHE A 1 90 ? 4.986 15.617 -44.517 1.00 87.19 90 PHE A O 1
ATOM 730 N N . GLU A 1 91 ? 6.042 14.455 -42.903 1.00 87.31 91 GLU A N 1
ATOM 731 C CA . GLU A 1 91 ? 7.392 14.987 -43.085 1.00 87.31 91 GLU A CA 1
ATOM 732 C C . GLU A 1 91 ? 8.313 13.843 -43.540 1.00 87.31 91 GLU A C 1
ATOM 734 O O . GLU A 1 91 ? 8.061 12.679 -43.231 1.00 87.31 91 GLU A O 1
ATOM 739 N N . SER A 1 92 ? 9.389 14.149 -44.267 1.00 84.62 92 SER A N 1
ATOM 740 C CA . SER A 1 92 ? 10.399 13.157 -44.661 1.00 84.62 92 SER A CA 1
ATOM 741 C C . SER A 1 92 ? 11.804 13.669 -44.373 1.00 84.62 92 SER A C 1
ATOM 743 O O . SER A 1 92 ? 12.132 14.787 -44.775 1.00 84.62 92 SER A O 1
ATOM 745 N N . LYS A 1 93 ? 12.638 12.851 -43.731 1.00 84.25 93 LYS A N 1
ATOM 746 C CA . LYS A 1 93 ? 14.039 13.159 -43.412 1.00 84.25 93 LYS A CA 1
ATOM 747 C C . LYS A 1 93 ? 14.971 12.180 -44.111 1.00 84.25 93 LYS A C 1
ATOM 749 O O . LYS A 1 93 ? 14.686 10.986 -44.138 1.00 84.25 93 LYS A O 1
ATOM 754 N N . ASP A 1 94 ? 16.079 12.681 -44.643 1.00 78.88 94 ASP A N 1
ATOM 755 C CA . ASP A 1 94 ? 17.164 11.852 -45.168 1.00 78.88 94 ASP A CA 1
ATOM 756 C C . ASP A 1 94 ? 17.809 11.005 -44.071 1.00 78.88 94 ASP A C 1
ATOM 758 O O . ASP A 1 94 ? 18.036 11.468 -42.950 1.00 78.88 94 ASP A O 1
ATOM 762 N N . VAL A 1 95 ? 18.109 9.753 -44.409 1.00 72.50 95 VAL A N 1
ATOM 763 C CA . VAL A 1 95 ? 18.750 8.806 -43.501 1.00 72.50 95 VAL A CA 1
ATOM 764 C C . VAL A 1 95 ? 20.253 9.070 -43.480 1.00 72.50 95 VAL A C 1
ATOM 766 O O . VAL A 1 95 ? 20.978 8.740 -44.414 1.00 72.50 95 VAL A O 1
ATOM 769 N N . SER A 1 96 ? 20.736 9.631 -42.374 1.00 66.06 96 SER A N 1
ATOM 770 C CA . SER A 1 96 ? 22.165 9.772 -42.097 1.00 66.06 96 SER A CA 1
ATOM 771 C C . SER A 1 96 ? 22.496 9.105 -40.768 1.00 66.06 96 SER A C 1
ATOM 773 O O . SER A 1 96 ? 21.974 9.490 -39.721 1.00 66.06 96 SER A O 1
ATOM 775 N N . PHE A 1 97 ? 23.365 8.098 -40.811 1.00 66.06 97 PHE A N 1
ATOM 776 C CA . PHE A 1 97 ? 23.945 7.500 -39.615 1.00 66.06 97 PHE A CA 1
ATOM 777 C C . PHE A 1 97 ? 25.277 8.196 -39.338 1.00 66.06 97 PHE A C 1
ATOM 779 O O . PHE A 1 97 ? 26.199 8.112 -40.147 1.00 66.06 97 PHE A O 1
ATOM 786 N N . ASP A 1 98 ? 25.373 8.890 -38.203 1.00 50.94 98 ASP A N 1
ATOM 787 C CA . ASP A 1 98 ? 26.597 9.578 -37.784 1.00 50.94 98 ASP A CA 1
ATOM 788 C C . ASP A 1 98 ? 27.655 8.562 -37.321 1.00 50.94 98 ASP A C 1
ATOM 790 O O . ASP A 1 98 ? 27.818 8.267 -36.133 1.00 50.94 98 ASP A O 1
ATOM 794 N N . THR A 1 99 ? 28.335 7.956 -38.296 1.00 49.72 99 THR A N 1
ATOM 795 C CA . THR A 1 99 ? 29.436 7.021 -38.067 1.00 49.72 99 THR A CA 1
ATOM 796 C C . THR A 1 99 ? 30.651 7.807 -37.570 1.00 49.72 99 THR A C 1
ATOM 798 O O . THR A 1 99 ? 31.444 8.317 -38.374 1.00 49.72 99 THR A O 1
ATOM 801 N N . ASN A 1 100 ? 30.803 7.912 -36.247 1.00 42.69 100 ASN A N 1
ATOM 802 C CA . ASN A 1 100 ? 31.994 8.480 -35.607 1.00 42.69 100 ASN A CA 1
ATOM 803 C C . ASN A 1 100 ? 33.280 7.909 -36.243 1.00 42.69 100 ASN A C 1
ATOM 805 O O . ASN A 1 100 ? 33.355 6.716 -36.543 1.00 42.69 100 ASN A O 1
ATOM 809 N N . ASP A 1 101 ? 34.321 8.739 -36.398 1.00 38.44 101 ASP A N 1
ATOM 810 C CA . ASP A 1 101 ? 35.506 8.513 -37.260 1.00 38.44 101 ASP A CA 1
ATOM 811 C C . ASP A 1 101 ? 36.340 7.223 -37.028 1.00 38.44 101 ASP A C 1
ATOM 813 O O . ASP A 1 101 ? 37.310 6.961 -37.752 1.00 38.44 101 ASP A O 1
ATOM 817 N N . ARG A 1 102 ? 35.987 6.384 -36.045 1.00 41.25 102 ARG A N 1
ATOM 818 C CA . ARG A 1 102 ? 36.507 5.013 -35.901 1.00 41.25 102 ARG A CA 1
ATOM 819 C C . ARG A 1 102 ? 35.851 4.010 -36.862 1.00 41.25 102 ARG A C 1
ATOM 821 O O . ARG A 1 102 ? 36.583 3.190 -37.412 1.00 41.25 102 ARG A O 1
ATOM 828 N N . GLU A 1 103 ? 34.541 4.075 -37.119 1.00 48.50 103 GLU A N 1
ATOM 829 C CA . GLU A 1 103 ? 33.840 3.079 -37.962 1.00 48.50 103 GLU A CA 1
ATOM 830 C C . GLU A 1 103 ? 34.331 3.091 -39.417 1.00 48.50 103 GLU A C 1
ATOM 832 O O . GLU A 1 103 ? 34.538 2.041 -40.025 1.00 48.50 103 GLU A O 1
ATOM 837 N N . LYS A 1 104 ? 34.668 4.269 -39.955 1.00 41.22 104 LYS A N 1
ATOM 838 C CA . LYS A 1 104 ? 35.263 4.393 -41.298 1.00 41.22 104 LYS A CA 1
ATOM 839 C C . LYS A 1 104 ? 36.592 3.631 -41.451 1.00 41.22 104 LYS A C 1
ATOM 841 O O . LYS A 1 104 ? 36.965 3.292 -42.571 1.00 41.22 104 LYS A O 1
ATOM 846 N N . ARG A 1 105 ? 37.310 3.317 -40.360 1.00 36.50 105 ARG A N 1
ATOM 847 C CA . ARG A 1 105 ? 38.584 2.566 -40.416 1.00 36.50 105 ARG A CA 1
ATOM 848 C C . ARG A 1 105 ? 38.411 1.046 -40.429 1.00 36.50 105 ARG A C 1
ATOM 850 O O . ARG A 1 105 ? 39.246 0.376 -41.037 1.00 36.50 105 ARG A O 1
ATOM 857 N N . SER A 1 106 ? 37.370 0.495 -39.797 1.00 37.66 106 SER A N 1
ATOM 858 C CA . SER A 1 106 ? 37.109 -0.955 -39.845 1.00 37.66 106 SER A CA 1
ATOM 859 C C . SER A 1 106 ? 36.584 -1.374 -41.220 1.00 37.66 106 SER A C 1
ATOM 861 O O . SER A 1 106 ? 37.031 -2.380 -41.768 1.00 37.66 106 SER A O 1
ATOM 863 N N . ILE A 1 107 ? 35.727 -0.550 -41.832 1.00 40.69 107 ILE A N 1
ATOM 864 C CA . ILE A 1 107 ? 35.186 -0.789 -43.179 1.00 40.69 107 ILE A CA 1
ATOM 865 C C . ILE A 1 107 ? 36.297 -0.693 -44.245 1.00 40.69 107 ILE A C 1
ATOM 867 O O . ILE A 1 107 ? 36.403 -1.560 -45.110 1.00 40.69 107 ILE A O 1
ATOM 871 N N . ALA A 1 108 ? 37.187 0.303 -44.151 1.00 33.50 108 ALA A N 1
ATOM 872 C CA . ALA A 1 108 ? 38.234 0.549 -45.152 1.00 33.50 108 ALA A CA 1
ATOM 873 C C . ALA A 1 108 ? 39.415 -0.452 -45.149 1.00 33.50 108 ALA A C 1
ATOM 875 O O . ALA A 1 108 ? 40.273 -0.373 -46.026 1.00 33.50 108 ALA A O 1
ATOM 876 N N . THR A 1 109 ? 39.501 -1.375 -44.182 1.00 29.58 109 THR A N 1
ATOM 877 C CA . THR A 1 109 ? 40.637 -2.317 -44.044 1.00 29.58 109 THR A CA 1
ATOM 878 C C . THR A 1 109 ? 40.274 -3.790 -44.272 1.00 29.58 109 THR A C 1
ATOM 880 O O . THR A 1 109 ? 41.126 -4.665 -44.120 1.00 29.58 109 THR A O 1
ATOM 883 N N . ALA A 1 110 ? 39.038 -4.079 -44.690 1.00 32.22 110 ALA A N 1
ATOM 884 C CA . ALA A 1 110 ? 38.546 -5.435 -44.927 1.00 32.22 110 ALA A CA 1
ATOM 885 C C . ALA A 1 110 ? 38.740 -5.929 -46.381 1.00 32.22 110 ALA A C 1
ATOM 887 O O . ALA A 1 110 ? 37.778 -6.316 -47.048 1.00 32.22 110 ALA A O 1
ATOM 888 N N . PRO A 1 111 ? 39.991 -6.006 -46.867 1.00 37.31 111 PRO A N 1
ATOM 889 C CA . PRO A 1 111 ? 40.402 -7.263 -47.495 1.00 37.31 111 PRO A CA 1
ATOM 890 C C . PRO A 1 111 ? 41.797 -7.753 -47.052 1.00 37.31 111 PRO A C 1
ATOM 892 O O . PRO A 1 111 ? 42.732 -6.979 -46.886 1.00 37.31 111 PRO A O 1
ATOM 895 N N . LEU A 1 112 ? 41.947 -9.086 -46.971 1.00 31.77 112 LEU A N 1
ATOM 896 C CA . LEU A 1 112 ? 43.220 -9.830 -46.838 1.00 31.77 112 LEU A CA 1
ATOM 897 C C . LEU A 1 112 ? 43.953 -9.808 -45.473 1.00 31.77 112 LEU A C 1
ATOM 899 O O . LEU A 1 112 ? 45.164 -9.587 -45.430 1.00 31.77 112 LEU A O 1
ATOM 903 N N . GLN A 1 113 ? 43.289 -10.174 -44.362 1.00 28.28 113 GLN A N 1
ATOM 904 C CA . GLN A 1 113 ? 44.035 -10.658 -43.173 1.00 28.28 113 GLN A CA 1
ATOM 905 C C . GLN A 1 113 ? 43.314 -11.636 -42.210 1.00 28.28 113 GLN A C 1
ATOM 907 O O . GLN A 1 113 ? 43.767 -11.835 -41.086 1.00 28.28 113 GLN A O 1
ATOM 912 N N . TYR A 1 114 ? 42.236 -12.316 -42.632 1.00 30.03 114 TYR A N 1
ATOM 913 C CA . TYR A 1 114 ? 41.491 -13.268 -41.774 1.00 30.03 114 TYR A CA 1
ATOM 914 C C . TYR A 1 114 ? 42.085 -14.699 -41.714 1.00 30.03 114 TYR A C 1
ATOM 916 O O . TYR A 1 114 ? 41.421 -15.649 -41.311 1.00 30.03 114 TYR A O 1
ATOM 924 N N . GLN A 1 115 ? 43.346 -14.895 -42.104 1.00 30.67 115 GLN A N 1
ATOM 925 C CA . GLN A 1 115 ? 44.048 -16.164 -41.890 1.00 30.67 115 GLN A CA 1
ATOM 926 C C . GLN A 1 115 ? 45.373 -15.908 -41.170 1.00 30.67 115 GLN A C 1
ATOM 928 O O . GLN A 1 115 ? 46.145 -15.044 -41.566 1.00 30.67 115 GLN A O 1
ATOM 933 N N . GLN A 1 116 ? 45.621 -16.706 -40.125 1.00 29.70 116 GLN A N 1
ATOM 934 C CA . GLN A 1 116 ? 46.826 -16.710 -39.283 1.00 29.70 116 GLN A CA 1
ATOM 935 C C . GLN A 1 116 ? 47.028 -15.499 -38.347 1.00 29.70 116 GLN A C 1
ATOM 937 O O . GLN A 1 116 ? 47.979 -14.731 -38.474 1.00 29.70 116 GLN A O 1
ATOM 942 N N . LYS A 1 117 ? 46.255 -15.456 -37.253 1.00 28.23 117 LYS A N 1
ATOM 943 C CA . LYS A 1 117 ? 46.817 -15.052 -35.952 1.00 28.23 117 LYS A CA 1
ATOM 944 C C . LYS A 1 117 ? 46.510 -16.111 -34.899 1.00 28.23 117 LYS A C 1
ATOM 946 O O . LYS A 1 117 ? 45.385 -16.257 -34.437 1.00 28.23 117 LYS A O 1
ATOM 951 N N . THR A 1 118 ? 47.541 -16.882 -34.567 1.00 27.69 118 THR A N 1
ATOM 952 C CA . THR A 1 118 ? 47.554 -17.855 -33.469 1.00 27.69 118 THR A CA 1
ATOM 953 C C . THR A 1 118 ? 47.143 -17.211 -32.152 1.00 27.69 118 THR A C 1
ATOM 955 O O . THR A 1 118 ? 47.591 -16.102 -31.856 1.00 27.69 118 THR A O 1
ATOM 958 N N . MET A 1 119 ? 46.396 -17.956 -31.332 1.00 35.09 119 MET A N 1
ATOM 959 C CA . MET A 1 119 ? 46.149 -17.636 -29.925 1.00 35.09 119 MET A CA 1
ATOM 960 C C . MET A 1 119 ? 47.481 -17.398 -29.200 1.00 35.09 119 MET A C 1
ATOM 962 O O . MET A 1 119 ? 48.185 -18.336 -28.831 1.00 35.09 119 MET A O 1
ATOM 966 N N . LYS A 1 120 ? 47.829 -16.129 -28.991 1.00 30.16 120 LYS A N 1
ATOM 967 C CA . LYS A 1 120 ? 48.781 -15.717 -27.964 1.00 30.16 120 LYS A CA 1
ATOM 968 C C . LYS A 1 120 ? 47.993 -14.993 -26.893 1.00 30.16 120 LYS A C 1
ATOM 970 O O . LYS A 1 120 ? 47.213 -14.099 -27.206 1.00 30.16 120 LYS A O 1
ATOM 975 N N . THR A 1 121 ? 48.234 -15.391 -25.652 1.00 39.03 121 THR A N 1
ATOM 976 C CA . THR A 1 121 ? 47.789 -14.733 -24.423 1.00 39.03 121 THR A CA 1
ATOM 977 C C . THR A 1 121 ? 48.160 -13.249 -24.463 1.00 39.03 121 THR A C 1
ATOM 979 O O . THR A 1 121 ? 49.281 -12.869 -24.125 1.00 39.03 121 THR A O 1
ATOM 982 N N . GLY A 1 122 ? 47.232 -12.427 -24.949 1.00 31.72 122 GLY A N 1
ATOM 983 C CA . GLY A 1 122 ? 47.358 -10.981 -25.065 1.00 31.72 122 GLY A CA 1
ATOM 984 C C . GLY A 1 122 ? 46.488 -10.323 -24.008 1.00 31.72 122 GLY A C 1
ATOM 985 O O . GLY A 1 122 ? 45.296 -10.601 -23.917 1.00 31.72 122 GLY A O 1
ATOM 986 N N . THR A 1 123 ? 47.097 -9.472 -23.192 1.00 34.34 123 THR A N 1
ATOM 987 C CA . THR A 1 123 ? 46.427 -8.687 -22.153 1.00 34.34 123 THR A CA 1
ATOM 988 C C . THR A 1 123 ? 45.229 -7.917 -22.703 1.00 34.34 123 THR A C 1
ATOM 990 O O . THR A 1 123 ? 45.385 -7.124 -23.632 1.00 34.34 123 THR A O 1
ATOM 993 N N . MET A 1 124 ? 44.059 -8.086 -22.077 1.00 47.94 124 MET A N 1
ATOM 994 C CA . MET A 1 124 ? 42.929 -7.168 -22.239 1.00 47.94 124 MET A CA 1
ATOM 995 C C . MET A 1 124 ? 43.382 -5.742 -21.903 1.00 47.94 124 MET A C 1
ATOM 997 O O . MET A 1 124 ? 43.682 -5.457 -20.745 1.00 47.94 124 MET A O 1
ATOM 1001 N N . SER A 1 125 ? 43.399 -4.845 -22.883 1.00 46.59 125 SER A N 1
ATOM 1002 C CA . SER A 1 125 ? 43.677 -3.424 -22.637 1.00 46.59 125 SER A CA 1
ATOM 1003 C C . SER A 1 125 ? 42.635 -2.476 -23.231 1.00 46.59 125 SER A C 1
ATOM 1005 O O . SER A 1 125 ? 42.843 -1.273 -23.147 1.00 46.59 125 SER A O 1
ATOM 1007 N N . ASN A 1 126 ? 41.567 -2.985 -23.868 1.00 57.34 126 ASN A N 1
ATOM 1008 C CA . ASN A 1 126 ? 40.741 -2.153 -24.753 1.00 57.34 126 ASN A CA 1
ATOM 1009 C C . ASN A 1 126 ? 39.247 -2.527 -24.895 1.00 57.34 126 ASN A C 1
ATOM 1011 O O . ASN A 1 126 ? 38.606 -1.972 -25.779 1.00 57.34 126 ASN A O 1
ATOM 1015 N N . TYR A 1 127 ? 38.675 -3.432 -24.083 1.00 80.25 127 TYR A N 1
ATOM 1016 C CA . TYR A 1 127 ? 37.209 -3.597 -24.072 1.00 80.25 127 TYR A CA 1
ATOM 1017 C C . TYR A 1 127 ? 36.582 -2.532 -23.165 1.00 80.25 127 TYR A C 1
ATOM 1019 O O . TYR A 1 127 ? 36.841 -2.501 -21.960 1.00 80.25 127 TYR A O 1
ATOM 1027 N N . THR A 1 128 ? 35.785 -1.661 -23.766 1.00 83.38 128 THR A N 1
ATOM 1028 C CA . THR A 1 128 ? 35.159 -0.462 -23.192 1.00 83.38 128 THR A CA 1
ATOM 1029 C C . THR A 1 128 ? 33.658 -0.697 -22.984 1.00 83.38 128 THR A C 1
ATOM 1031 O O . THR A 1 128 ? 33.042 -1.467 -23.715 1.00 83.38 128 THR A O 1
ATOM 1034 N N . LEU A 1 129 ? 33.040 -0.076 -21.975 1.00 83.81 129 LEU A N 1
ATOM 1035 C CA . LEU A 1 129 ? 31.599 -0.254 -21.682 1.00 83.81 129 LEU A CA 1
ATOM 1036 C C . LEU A 1 129 ? 30.730 0.912 -22.189 1.00 83.81 129 LEU A C 1
ATOM 1038 O O . LEU A 1 129 ? 29.534 0.965 -21.920 1.00 83.81 129 LEU A O 1
ATOM 1042 N N . ASP A 1 130 ? 31.351 1.830 -22.922 1.00 79.81 130 ASP A N 1
ATOM 1043 C CA . ASP A 1 130 ? 30.824 3.056 -23.520 1.00 79.81 130 ASP A CA 1
ATOM 1044 C C . ASP A 1 130 ? 30.954 3.077 -25.058 1.00 79.81 130 ASP A C 1
ATOM 1046 O O . ASP A 1 130 ? 30.755 4.115 -25.683 1.00 79.81 130 ASP A O 1
ATOM 1050 N N . GLU A 1 131 ? 31.248 1.930 -25.685 1.00 84.69 131 GLU A N 1
ATOM 1051 C CA . GLU A 1 131 ? 31.321 1.752 -27.145 1.00 84.69 131 GLU A CA 1
ATOM 1052 C C . GLU A 1 131 ? 30.516 0.513 -27.598 1.00 84.69 131 GLU A C 1
ATOM 1054 O O . GLU A 1 131 ? 30.311 -0.429 -26.829 1.00 84.69 131 GLU A O 1
ATOM 1059 N N . TYR A 1 132 ? 30.055 0.493 -28.858 1.00 88.12 132 TYR A N 1
ATOM 1060 C CA . TYR A 1 132 ? 29.401 -0.680 -29.456 1.00 88.12 132 TYR A CA 1
ATOM 1061 C C . TYR A 1 132 ? 30.423 -1.603 -30.129 1.00 88.12 132 TYR A C 1
ATOM 1063 O O . TYR A 1 132 ? 31.040 -1.233 -31.130 1.00 88.12 132 TYR A O 1
ATOM 1071 N N . HIS A 1 133 ? 30.520 -2.837 -29.643 1.00 89.12 133 HIS A N 1
ATOM 1072 C CA . HIS A 1 133 ? 31.532 -3.819 -30.057 1.00 89.12 133 HIS A CA 1
ATOM 1073 C C . HIS A 1 133 ? 31.053 -4.780 -31.151 1.00 89.12 133 HIS A C 1
ATOM 1075 O O . HIS A 1 133 ? 29.867 -5.132 -31.210 1.00 89.12 133 HIS A O 1
ATOM 1081 N N . ASP A 1 134 ? 31.981 -5.237 -31.996 1.00 91.12 134 ASP A N 1
ATOM 1082 C CA . ASP A 1 134 ? 31.743 -6.297 -32.980 1.00 91.12 134 ASP A CA 1
ATOM 1083 C C . ASP A 1 134 ? 31.472 -7.631 -32.274 1.00 91.12 134 ASP A C 1
ATOM 1085 O O . ASP A 1 134 ? 31.957 -7.885 -31.171 1.00 91.12 134 ASP A O 1
ATOM 1089 N N . LEU A 1 135 ? 30.746 -8.544 -32.929 1.00 92.19 135 LEU A N 1
ATOM 1090 C CA . LEU A 1 135 ? 30.399 -9.845 -32.341 1.00 92.19 135 LEU A CA 1
ATOM 1091 C C . LEU A 1 135 ? 31.629 -10.599 -31.793 1.00 92.19 135 LEU A C 1
ATOM 1093 O O . LEU A 1 135 ? 31.564 -11.182 -30.716 1.00 92.19 135 LEU A O 1
ATOM 1097 N N . SER A 1 136 ? 32.761 -10.574 -32.502 1.00 91.25 136 SER A N 1
ATOM 1098 C CA . SER A 1 136 ? 34.003 -11.220 -32.052 1.00 91.25 136 SER A CA 1
ATOM 1099 C C . SER A 1 136 ? 34.564 -10.622 -30.761 1.00 91.25 136 SER A C 1
ATOM 1101 O O . SER A 1 136 ? 35.114 -11.356 -29.944 1.00 91.25 136 SER A O 1
ATOM 1103 N N . GLU A 1 137 ? 34.412 -9.315 -30.563 1.00 91.38 137 GLU A N 1
ATOM 1104 C CA . GLU A 1 137 ? 34.858 -8.608 -29.361 1.00 91.38 137 GLU A CA 1
ATOM 1105 C C . GLU A 1 137 ? 33.927 -8.924 -28.182 1.00 91.38 137 GLU A C 1
ATOM 1107 O O . GLU A 1 137 ? 34.406 -9.228 -27.091 1.00 91.38 137 GLU A O 1
ATOM 1112 N N . GLN A 1 138 ? 32.609 -8.976 -28.422 1.00 93.12 138 GLN A N 1
ATOM 1113 C CA . GLN A 1 138 ? 31.613 -9.413 -27.432 1.00 93.12 138 GLN A CA 1
ATOM 1114 C C . GLN A 1 138 ? 31.879 -10.847 -26.944 1.00 93.12 138 GLN A C 1
ATOM 1116 O O . GLN A 1 138 ? 31.880 -11.102 -25.738 1.00 93.12 138 GLN A O 1
ATOM 1121 N N . MET A 1 139 ? 32.134 -11.785 -27.867 1.00 92.56 139 MET A N 1
ATOM 1122 C CA . MET A 1 139 ? 32.414 -13.186 -27.524 1.00 92.56 139 MET A CA 1
ATOM 1123 C C . MET A 1 139 ? 33.751 -13.328 -26.774 1.00 92.56 139 MET A C 1
ATOM 1125 O O . MET A 1 139 ? 33.812 -13.996 -25.742 1.00 92.56 139 MET A O 1
ATOM 1129 N N . ALA A 1 140 ? 34.807 -12.637 -27.221 1.00 91.62 140 ALA A N 1
ATOM 1130 C CA . ALA A 1 140 ? 36.095 -12.621 -26.522 1.00 91.62 140 ALA A CA 1
ATOM 1131 C C . ALA A 1 140 ? 35.988 -12.019 -25.107 1.00 91.62 140 ALA A C 1
ATOM 1133 O O . ALA A 1 140 ? 36.655 -12.481 -24.178 1.00 91.62 140 ALA A O 1
ATOM 1134 N N . PHE A 1 141 ? 35.124 -11.017 -24.913 1.00 92.00 141 PHE A N 1
ATOM 1135 C CA . PHE A 1 141 ? 34.874 -10.421 -23.605 1.00 92.00 141 PHE A CA 1
ATOM 1136 C C . PHE A 1 141 ? 34.238 -11.419 -22.631 1.00 92.00 141 PHE A C 1
ATOM 1138 O O . PHE A 1 141 ? 34.784 -11.625 -21.541 1.00 92.00 141 PHE A O 1
ATOM 1145 N N . ILE A 1 142 ? 33.148 -12.094 -23.021 1.00 92.56 142 ILE A N 1
ATOM 1146 C CA . ILE A 1 142 ? 32.490 -13.084 -22.151 1.00 92.56 142 ILE A CA 1
ATOM 1147 C C . ILE A 1 142 ? 33.380 -14.303 -21.876 1.00 92.56 142 ILE A C 1
ATOM 1149 O O . ILE A 1 142 ? 33.428 -14.778 -20.738 1.00 92.56 142 ILE A O 1
ATOM 1153 N N . GLU A 1 143 ? 34.165 -14.746 -22.861 1.00 94.19 143 GLU A N 1
ATOM 1154 C CA . GLU A 1 143 ? 35.160 -15.801 -22.668 1.00 94.19 143 GLU A CA 1
ATOM 1155 C C . GLU A 1 143 ? 36.216 -15.377 -21.631 1.00 94.19 143 GLU A C 1
ATOM 1157 O O . GLU A 1 143 ? 36.503 -16.129 -20.696 1.00 94.19 143 GLU A O 1
ATOM 1162 N N . SER A 1 144 ? 36.728 -14.141 -21.713 1.00 92.38 144 SER A N 1
ATOM 1163 C CA . SER A 1 144 ? 37.697 -13.610 -20.743 1.00 92.38 144 SER A CA 1
ATOM 1164 C C . SER A 1 144 ? 37.148 -13.564 -19.312 1.00 92.38 144 SER A C 1
ATOM 1166 O O . SER A 1 144 ? 37.908 -13.713 -18.353 1.00 92.38 144 SER A O 1
ATOM 1168 N N . ILE A 1 145 ? 35.841 -13.331 -19.145 1.00 92.69 145 ILE A N 1
ATOM 1169 C CA . ILE A 1 145 ? 35.177 -13.284 -17.838 1.00 92.69 145 ILE A CA 1
ATOM 1170 C C . ILE A 1 145 ? 35.067 -14.694 -17.257 1.00 92.69 145 ILE A C 1
ATOM 1172 O O . ILE A 1 145 ? 35.390 -14.883 -16.082 1.00 92.69 145 ILE A O 1
ATOM 1176 N N . ALA A 1 146 ? 34.683 -15.684 -18.069 1.00 94.06 146 ALA A N 1
ATOM 1177 C CA . ALA A 1 146 ? 34.630 -17.083 -17.648 1.00 94.06 146 ALA A CA 1
ATOM 1178 C C . ALA A 1 146 ? 36.019 -17.634 -17.283 1.00 94.06 146 ALA A C 1
ATOM 1180 O O . ALA A 1 146 ? 36.168 -18.276 -16.246 1.00 94.06 146 ALA A O 1
ATOM 1181 N N . GLN A 1 147 ? 37.046 -17.332 -18.085 1.00 93.31 147 GLN A N 1
ATOM 1182 C CA . GLN A 1 147 ? 38.427 -17.754 -17.822 1.00 93.31 147 GLN A CA 1
ATOM 1183 C C . GLN A 1 147 ? 39.005 -17.139 -16.534 1.00 93.31 147 GLN A C 1
ATOM 1185 O O . GLN A 1 147 ? 39.763 -17.803 -15.829 1.00 93.31 147 GLN A O 1
ATOM 1190 N N . ARG A 1 148 ? 38.641 -15.892 -16.199 1.00 92.88 148 ARG A N 1
ATOM 1191 C CA . ARG A 1 148 ? 39.083 -15.216 -14.963 1.00 92.88 148 ARG A CA 1
ATOM 1192 C C . ARG A 1 148 ? 38.332 -15.663 -13.708 1.00 92.88 148 ARG A C 1
ATOM 1194 O O . ARG A 1 148 ? 38.896 -15.583 -12.622 1.00 92.88 148 ARG A O 1
ATOM 1201 N N . ASN A 1 149 ? 37.090 -16.135 -13.840 1.00 92.12 149 ASN A N 1
ATOM 1202 C CA . ASN A 1 149 ? 36.195 -16.420 -12.711 1.00 92.12 149 ASN A CA 1
ATOM 1203 C C . ASN A 1 149 ? 35.644 -17.870 -12.685 1.00 92.12 149 ASN A C 1
ATOM 1205 O O . ASN A 1 149 ? 34.457 -18.066 -12.411 1.00 92.12 149 ASN A O 1
ATOM 1209 N N . PRO A 1 150 ? 36.457 -18.921 -12.926 1.00 93.75 150 PRO A N 1
ATOM 1210 C CA . PRO A 1 150 ? 35.963 -20.281 -13.185 1.00 93.75 150 PRO A CA 1
ATOM 1211 C C . PRO A 1 150 ? 35.265 -20.956 -11.988 1.00 93.75 150 PRO A C 1
ATOM 1213 O O . PRO A 1 150 ? 34.600 -21.977 -12.151 1.00 93.75 150 PRO A O 1
ATOM 1216 N N . SER A 1 151 ? 35.400 -20.410 -10.776 1.00 90.12 151 SER A N 1
ATOM 1217 C CA . SER A 1 151 ? 34.730 -20.908 -9.566 1.00 90.12 151 SER A CA 1
ATOM 1218 C C . SER A 1 151 ? 33.253 -20.501 -9.463 1.00 90.12 151 SER A C 1
ATOM 1220 O O . SER A 1 151 ? 32.493 -21.160 -8.746 1.00 90.12 151 SER A O 1
ATOM 1222 N N . PHE A 1 152 ? 32.837 -19.439 -10.165 1.00 93.19 152 PHE A N 1
ATOM 1223 C CA . PHE A 1 152 ? 31.458 -18.934 -10.154 1.00 93.19 152 PHE A CA 1
ATOM 1224 C C . PHE A 1 152 ? 30.926 -18.473 -11.523 1.00 93.19 152 PHE A C 1
ATOM 1226 O O . PHE A 1 152 ? 29.817 -17.948 -11.599 1.00 93.19 152 PHE A O 1
ATOM 1233 N N . VAL A 1 153 ? 31.677 -18.676 -12.610 1.00 96.06 153 VAL A N 1
ATOM 1234 C CA . VAL A 1 153 ? 31.254 -18.375 -13.984 1.00 96.06 153 VAL A CA 1
ATOM 1235 C C . VAL A 1 153 ? 31.586 -19.547 -14.905 1.00 96.06 153 VAL A C 1
ATOM 1237 O O . VAL A 1 153 ? 32.682 -20.100 -14.853 1.00 96.06 153 VAL A O 1
ATOM 1240 N N . LYS A 1 154 ? 30.648 -19.914 -15.782 1.00 96.12 154 LYS A N 1
ATOM 1241 C CA . LYS A 1 154 ? 30.829 -20.945 -16.811 1.00 96.12 154 LYS A CA 1
ATOM 1242 C C . LYS A 1 154 ? 30.216 -20.500 -18.135 1.00 96.12 154 LYS A C 1
ATOM 1244 O O . LYS A 1 154 ? 29.036 -20.163 -18.181 1.00 96.12 154 LYS A O 1
ATOM 1249 N N . MET A 1 155 ? 30.994 -20.553 -19.214 1.00 96.19 155 MET A N 1
ATOM 1250 C CA . MET A 1 155 ? 30.486 -20.321 -20.568 1.00 96.19 155 MET A CA 1
ATOM 1251 C C . MET A 1 155 ? 29.837 -21.584 -21.144 1.00 96.19 155 MET A C 1
ATOM 1253 O O . MET A 1 155 ? 30.288 -22.702 -20.885 1.00 96.19 155 MET A O 1
ATOM 1257 N N . GLY A 1 156 ? 28.777 -21.397 -21.925 1.00 95.94 156 GLY A N 1
ATOM 1258 C CA . GLY A 1 156 ? 28.070 -22.446 -22.650 1.00 95.94 156 GLY A CA 1
ATOM 1259 C C . GLY A 1 156 ? 27.666 -22.003 -24.055 1.00 95.94 156 GLY A C 1
ATOM 1260 O O . GLY A 1 156 ? 27.961 -20.895 -24.503 1.00 95.94 156 GLY A O 1
ATOM 1261 N N . THR A 1 157 ? 27.006 -22.893 -24.790 1.00 97.44 157 THR A N 1
ATOM 1262 C CA . THR A 1 157 ? 26.485 -22.634 -26.139 1.00 97.44 157 THR A CA 1
ATOM 1263 C C . THR A 1 157 ? 25.115 -23.291 -26.258 1.00 97.44 157 THR A C 1
ATOM 1265 O O . THR A 1 157 ? 24.997 -24.483 -25.991 1.00 97.44 157 THR A O 1
ATOM 1268 N N . MET A 1 158 ? 24.083 -22.519 -26.612 1.00 94.38 158 MET A N 1
ATOM 1269 C CA . MET A 1 158 ? 22.702 -23.019 -26.749 1.00 94.38 158 MET A CA 1
ATOM 1270 C C . MET A 1 158 ? 22.468 -23.694 -28.104 1.00 94.38 158 MET A C 1
ATOM 1272 O O . MET A 1 158 ? 21.655 -24.604 -28.223 1.00 94.38 158 MET A O 1
ATOM 1276 N N . GLY A 1 159 ? 23.199 -23.253 -29.127 1.00 96.62 159 GLY A N 1
ATOM 1277 C CA . GLY A 1 159 ? 23.095 -23.760 -30.488 1.00 96.62 159 GLY A CA 1
ATOM 1278 C C . GLY A 1 159 ? 23.981 -22.969 -31.442 1.00 96.62 159 GLY A C 1
ATOM 1279 O O . GLY A 1 159 ? 24.966 -22.350 -31.027 1.00 96.62 159 GLY A O 1
ATOM 1280 N N . LYS A 1 160 ? 23.629 -22.990 -32.726 1.00 97.69 160 LYS A N 1
ATOM 1281 C CA . LYS A 1 160 ? 24.305 -22.227 -33.776 1.00 97.69 160 LYS A CA 1
ATOM 1282 C C . LYS A 1 160 ? 23.293 -21.446 -34.603 1.00 97.69 160 LYS A C 1
ATOM 1284 O O . LYS A 1 160 ? 22.158 -21.888 -34.735 1.00 97.69 160 LYS A O 1
ATOM 1289 N N . SER A 1 161 ? 23.734 -20.330 -35.166 1.00 98.00 161 SER A N 1
ATOM 1290 C CA . SER A 1 161 ? 22.997 -19.574 -36.176 1.00 98.00 161 SER A CA 1
ATOM 1291 C C . SER A 1 161 ? 22.984 -20.273 -37.537 1.00 98.00 161 SER A C 1
ATOM 1293 O O . SER A 1 161 ? 23.689 -21.269 -37.742 1.00 98.00 161 SER A O 1
ATOM 1295 N N . PHE A 1 162 ? 22.231 -19.724 -38.490 1.00 97.50 162 PHE A N 1
ATOM 1296 C CA . PHE A 1 162 ? 22.172 -20.195 -39.874 1.00 97.50 162 PHE A CA 1
ATOM 1297 C C . PHE A 1 162 ? 23.561 -20.296 -40.538 1.00 97.50 162 PHE A C 1
ATOM 1299 O O . PHE A 1 162 ? 23.897 -21.318 -41.135 1.00 97.50 162 PHE A O 1
ATOM 1306 N N . GLN A 1 163 ? 24.421 -19.287 -40.368 1.00 96.81 163 GLN A N 1
ATOM 1307 C CA . GLN A 1 163 ? 25.812 -19.273 -40.850 1.00 96.81 163 GLN A CA 1
ATOM 1308 C C . GLN A 1 163 ? 26.779 -20.052 -39.936 1.00 96.81 163 GLN A C 1
ATOM 1310 O O . GLN A 1 163 ? 27.997 -19.981 -40.109 1.00 96.81 163 GLN A O 1
ATOM 1315 N N . GLY A 1 164 ? 26.270 -20.792 -38.947 1.00 96.38 164 GLY A N 1
ATOM 1316 C CA . GLY A 1 164 ? 27.051 -21.681 -38.091 1.00 96.38 164 GLY A CA 1
ATOM 1317 C C . GLY A 1 164 ? 27.810 -21.004 -36.944 1.00 96.38 164 GLY A C 1
ATOM 1318 O O . GLY A 1 164 ? 28.643 -21.671 -36.318 1.00 96.38 164 GLY A O 1
ATOM 1319 N N . LYS A 1 165 ? 27.542 -19.724 -36.640 1.00 96.88 165 LYS A N 1
ATOM 1320 C CA . LYS A 1 165 ? 28.144 -19.021 -35.493 1.00 96.88 165 LYS A CA 1
ATOM 1321 C C . LYS A 1 165 ? 27.531 -19.538 -34.190 1.00 96.88 165 LYS A C 1
ATOM 1323 O O . LYS A 1 165 ? 26.330 -19.775 -34.124 1.00 96.88 165 LYS A O 1
ATOM 1328 N N . SER A 1 166 ? 28.339 -19.725 -33.150 1.00 96.88 166 SER A N 1
ATOM 1329 C CA . SER A 1 166 ? 27.853 -20.213 -31.852 1.00 96.88 166 SER A CA 1
ATOM 1330 C C . SER A 1 166 ? 26.997 -19.164 -31.140 1.00 96.88 166 SER A C 1
ATOM 1332 O O . SER A 1 166 ? 27.434 -18.029 -30.974 1.00 96.88 166 SER A O 1
ATOM 1334 N N . ILE A 1 167 ? 25.824 -19.568 -30.650 1.00 98.00 167 ILE A N 1
ATOM 1335 C CA . ILE A 1 167 ? 24.973 -18.744 -29.782 1.00 98.00 167 ILE A CA 1
ATOM 1336 C C . ILE A 1 167 ? 25.396 -19.029 -28.338 1.00 98.00 167 ILE A C 1
ATOM 1338 O O . ILE A 1 167 ? 25.039 -20.064 -27.763 1.00 98.00 167 ILE A O 1
ATOM 1342 N N . GLN A 1 168 ? 26.250 -18.164 -27.792 1.00 97.25 168 GLN A N 1
ATOM 1343 C CA . GLN A 1 168 ? 26.903 -18.363 -26.496 1.00 97.25 168 GLN A CA 1
ATOM 1344 C C . GLN A 1 168 ? 26.133 -17.722 -25.338 1.00 97.25 168 GLN A C 1
ATOM 1346 O O . GLN A 1 168 ? 25.387 -16.761 -25.511 1.00 97.25 168 GLN A O 1
ATOM 1351 N N . TYR A 1 169 ? 26.351 -18.261 -24.140 1.00 97.56 169 TYR A N 1
ATOM 1352 C CA . TYR A 1 169 ? 25.830 -17.709 -22.893 1.00 97.56 169 TYR A CA 1
ATOM 1353 C C . TYR A 1 169 ? 26.839 -17.861 -21.754 1.00 97.56 169 TYR A C 1
ATOM 1355 O O . TYR A 1 169 ? 27.686 -18.758 -21.775 1.00 97.56 169 TYR A O 1
ATOM 1363 N N . LEU A 1 170 ? 26.704 -17.030 -20.723 1.00 97.06 170 LEU A N 1
ATOM 1364 C CA . LEU A 1 170 ? 27.370 -17.214 -19.435 1.00 97.06 170 LEU A CA 1
ATOM 1365 C C . LEU A 1 170 ? 26.363 -17.640 -18.373 1.00 97.06 170 LEU A C 1
ATOM 1367 O O . LEU A 1 170 ? 25.325 -17.007 -18.218 1.00 97.06 170 LEU A O 1
ATOM 1371 N N . LYS A 1 171 ? 26.702 -18.682 -17.612 1.00 96.88 171 LYS A N 1
ATOM 1372 C CA . LYS A 1 171 ? 26.095 -19.011 -16.321 1.00 96.88 171 LYS A CA 1
ATOM 1373 C C . LYS A 1 171 ? 26.953 -18.383 -15.220 1.00 96.88 171 LYS A C 1
ATOM 1375 O O . LYS A 1 171 ? 28.149 -18.661 -15.164 1.00 96.88 171 LYS A O 1
ATOM 1380 N N . ILE A 1 172 ? 26.353 -17.578 -14.350 1.00 94.88 172 ILE A N 1
ATOM 1381 C CA . ILE A 1 172 ? 27.001 -16.884 -13.230 1.00 94.88 172 ILE A CA 1
ATOM 1382 C C . ILE A 1 172 ? 26.305 -17.318 -11.933 1.00 94.88 172 ILE A C 1
ATOM 1384 O O . ILE A 1 172 ? 25.096 -17.154 -11.783 1.00 94.88 172 ILE A O 1
ATOM 1388 N N . GLY A 1 173 ? 27.062 -17.875 -10.991 1.00 92.75 173 GLY A N 1
ATOM 1389 C CA . GLY A 1 173 ? 26.541 -18.395 -9.731 1.00 92.75 173 GLY A CA 1
ATOM 1390 C C . GLY A 1 173 ? 27.585 -19.191 -8.948 1.00 92.75 173 GLY A C 1
ATOM 1391 O O . GLY A 1 173 ? 28.444 -19.850 -9.524 1.00 92.75 173 GLY A O 1
ATOM 1392 N N . TYR A 1 174 ? 27.508 -19.155 -7.620 1.00 88.06 174 TYR A N 1
ATOM 1393 C CA . TYR A 1 174 ? 28.420 -19.847 -6.708 1.00 88.06 174 TYR A CA 1
ATOM 1394 C C . TYR A 1 174 ? 27.643 -20.808 -5.787 1.00 88.06 174 TYR A C 1
ATOM 1396 O O . TYR A 1 174 ? 26.570 -20.438 -5.324 1.00 88.06 174 TYR A O 1
ATOM 1404 N N . PRO A 1 175 ? 28.146 -22.016 -5.490 1.00 89.94 175 PRO A N 1
ATOM 1405 C CA . PRO A 1 175 ? 29.080 -22.784 -6.309 1.00 89.94 175 PRO A CA 1
ATOM 1406 C C . PRO A 1 175 ? 28.477 -23.055 -7.700 1.00 89.94 175 PRO A C 1
ATOM 1408 O O . PRO A 1 175 ? 27.308 -23.420 -7.814 1.00 89.94 175 PRO A O 1
ATOM 1411 N N . ILE A 1 176 ? 29.271 -22.917 -8.767 1.00 90.25 176 ILE A N 1
ATOM 1412 C CA . ILE A 1 176 ? 28.774 -22.957 -10.161 1.00 90.25 176 ILE A CA 1
ATOM 1413 C C . ILE A 1 176 ? 28.130 -24.292 -10.582 1.00 90.25 176 ILE A C 1
ATOM 1415 O O . ILE A 1 176 ? 27.277 -24.333 -11.475 1.00 90.25 176 ILE A O 1
ATOM 1419 N N . ASN A 1 177 ? 28.520 -25.383 -9.917 1.00 87.06 177 ASN A N 1
ATOM 1420 C CA . ASN A 1 177 ? 28.055 -26.745 -10.191 1.00 87.06 177 ASN A CA 1
ATOM 1421 C C . ASN A 1 177 ? 26.836 -27.167 -9.349 1.00 87.06 177 ASN A C 1
ATOM 1423 O O . ASN A 1 177 ? 26.358 -28.287 -9.508 1.00 87.06 177 ASN A O 1
ATOM 1427 N N . GLN A 1 178 ? 26.326 -26.305 -8.464 1.00 88.44 178 GLN A N 1
ATOM 1428 C CA . GLN A 1 178 ? 25.083 -26.578 -7.744 1.00 88.44 178 GLN A CA 1
ATOM 1429 C C . GLN A 1 178 ? 23.875 -26.363 -8.673 1.00 88.44 178 GLN A C 1
ATOM 1431 O O . GLN A 1 178 ? 23.875 -25.448 -9.499 1.00 88.44 178 GLN A O 1
ATOM 1436 N N . THR A 1 179 ? 22.844 -27.201 -8.534 1.00 89.06 179 THR A N 1
ATOM 1437 C CA . THR A 1 179 ? 21.539 -26.968 -9.176 1.00 89.06 179 THR A CA 1
ATOM 1438 C C . THR A 1 179 ? 20.787 -25.926 -8.359 1.00 89.06 179 THR A C 1
ATOM 1440 O O . THR A 1 179 ? 20.558 -26.133 -7.167 1.00 89.06 179 THR A O 1
ATOM 1443 N N . LYS A 1 180 ? 20.441 -24.801 -8.983 1.00 90.06 180 LYS A N 1
ATOM 1444 C CA . LYS A 1 180 ? 19.759 -23.665 -8.356 1.00 90.06 180 LYS A CA 1
ATOM 1445 C C . LYS A 1 180 ? 18.708 -23.099 -9.325 1.00 90.06 180 LYS A C 1
ATOM 1447 O O . LYS A 1 180 ? 18.804 -23.346 -10.528 1.00 90.06 180 LYS A O 1
ATOM 1452 N N . PRO A 1 181 ? 17.706 -22.348 -8.839 1.00 91.00 181 PRO A N 1
ATOM 1453 C CA . PRO A 1 181 ? 16.772 -21.642 -9.708 1.00 91.00 181 PRO A CA 1
ATOM 1454 C C . PRO A 1 181 ? 17.505 -20.669 -10.635 1.00 91.00 181 PRO A C 1
ATOM 1456 O O . PRO A 1 181 ? 18.494 -20.050 -10.240 1.00 91.00 181 PRO A O 1
ATOM 1459 N N . ILE A 1 182 ? 16.997 -20.529 -11.857 1.00 93.19 182 ILE A N 1
ATOM 1460 C CA . ILE A 1 182 ? 17.608 -19.736 -12.922 1.00 93.19 182 ILE A CA 1
ATOM 1461 C C . ILE A 1 182 ? 16.806 -18.446 -13.142 1.00 93.19 182 ILE A C 1
ATOM 1463 O O . ILE A 1 182 ? 15.584 -18.485 -13.304 1.00 93.19 182 ILE A O 1
ATOM 1467 N N . PHE A 1 183 ? 17.506 -17.314 -13.217 1.00 92.06 183 PHE A N 1
ATOM 1468 C CA . PHE A 1 183 ? 17.031 -16.122 -13.922 1.00 92.06 183 PHE A CA 1
ATOM 1469 C C . PHE A 1 183 ? 17.797 -16.051 -15.246 1.00 92.06 183 PHE A C 1
ATOM 1471 O O . PHE A 1 183 ? 19.022 -15.934 -15.258 1.00 92.06 183 PHE A O 1
ATOM 1478 N N . PHE A 1 184 ? 17.077 -16.184 -16.356 1.00 96.56 184 PHE A N 1
ATOM 1479 C CA . PHE A 1 184 ? 17.630 -16.111 -17.701 1.00 96.56 184 PHE A CA 1
ATOM 1480 C C . PHE A 1 184 ? 17.353 -14.739 -18.335 1.00 96.56 184 PHE A C 1
ATOM 1482 O O . PHE A 1 184 ? 16.227 -14.249 -18.299 1.00 96.56 184 PHE A O 1
ATOM 1489 N N . ILE A 1 185 ? 18.392 -14.130 -18.901 1.00 96.25 185 ILE A N 1
ATOM 1490 C CA . ILE A 1 185 ? 18.350 -12.882 -19.661 1.00 96.25 185 ILE A CA 1
ATOM 1491 C C . ILE A 1 185 ? 18.937 -13.162 -21.049 1.00 96.25 185 ILE A C 1
ATOM 1493 O O . ILE A 1 185 ? 20.026 -13.734 -21.154 1.00 96.25 185 ILE A O 1
ATOM 1497 N N . ASP A 1 186 ? 18.269 -12.724 -22.108 1.00 97.88 186 ASP A N 1
ATOM 1498 C CA . ASP A 1 186 ? 18.852 -12.654 -23.448 1.00 97.88 186 ASP A CA 1
ATOM 1499 C C . ASP A 1 186 ? 18.751 -11.252 -24.057 1.00 97.88 186 ASP A C 1
ATOM 1501 O O . ASP A 1 186 ? 18.109 -10.360 -23.502 1.00 97.88 186 ASP A O 1
ATOM 1505 N N . ALA A 1 187 ? 19.463 -11.045 -25.162 1.00 97.88 187 ALA A N 1
ATOM 1506 C CA . ALA A 1 187 ? 19.481 -9.793 -25.898 1.00 97.88 187 ALA A CA 1
ATOM 1507 C C . ALA A 1 187 ? 19.779 -10.010 -27.388 1.00 97.88 187 ALA A C 1
ATOM 1509 O O . ALA A 1 187 ? 20.348 -11.029 -27.798 1.00 97.88 187 ALA A O 1
ATOM 1510 N N . GLY A 1 188 ? 19.453 -9.002 -28.202 1.00 97.25 188 GLY A N 1
ATOM 1511 C CA . GLY A 1 188 ? 19.868 -8.949 -29.606 1.00 97.25 188 GLY A CA 1
ATOM 1512 C C . GLY A 1 188 ? 19.242 -10.039 -30.472 1.00 97.25 188 GLY A C 1
ATOM 1513 O O . GLY A 1 188 ? 19.906 -10.572 -31.359 1.00 97.25 188 GLY A O 1
ATOM 1514 N N . ILE A 1 189 ? 17.986 -10.405 -30.202 1.00 98.44 189 ILE A N 1
ATOM 1515 C CA . ILE A 1 189 ? 17.186 -11.260 -31.091 1.00 98.44 189 ILE A CA 1
ATOM 1516 C C . ILE A 1 189 ? 16.826 -10.520 -32.393 1.00 98.44 189 ILE A C 1
ATOM 1518 O O . ILE A 1 189 ? 16.875 -11.110 -33.474 1.00 98.44 189 ILE A O 1
ATOM 1522 N N . HIS A 1 190 ? 16.598 -9.203 -32.327 1.00 98.38 190 HIS A N 1
ATOM 1523 C CA . HIS A 1 190 ? 16.648 -8.327 -33.496 1.00 98.38 190 HIS A CA 1
ATOM 1524 C C . HIS A 1 190 ? 18.029 -7.672 -33.601 1.00 98.38 190 HIS A C 1
ATOM 1526 O O . HIS A 1 190 ? 18.578 -7.161 -32.625 1.00 98.38 190 HIS A O 1
ATOM 1532 N N . ALA A 1 191 ? 18.597 -7.661 -34.802 1.00 97.38 191 ALA A N 1
ATOM 1533 C CA . ALA A 1 191 ? 19.990 -7.277 -34.995 1.00 97.38 191 ALA A CA 1
ATOM 1534 C C . ALA A 1 191 ? 20.272 -5.767 -34.876 1.00 97.38 191 ALA A C 1
ATOM 1536 O O . ALA A 1 191 ? 21.351 -5.388 -34.419 1.00 97.38 191 ALA A O 1
ATOM 1537 N N . ARG A 1 192 ? 19.317 -4.905 -35.257 1.00 94.75 192 ARG A N 1
ATOM 1538 C CA . ARG A 1 192 ? 19.448 -3.432 -35.224 1.00 94.75 192 ARG A CA 1
ATOM 1539 C C . ARG A 1 192 ? 19.461 -2.810 -33.824 1.00 94.75 192 ARG A C 1
ATOM 1541 O O . ARG A 1 192 ? 19.839 -1.648 -33.678 1.00 94.75 192 ARG A O 1
ATOM 1548 N N . GLU A 1 193 ? 19.091 -3.576 -32.804 1.00 96.06 193 GLU A N 1
ATOM 1549 C CA . GLU A 1 193 ? 18.850 -3.132 -31.424 1.00 96.06 193 GLU A CA 1
ATOM 1550 C C . GLU A 1 193 ? 20.147 -3.152 -30.593 1.00 96.06 193 GLU A C 1
ATOM 1552 O O . GLU A 1 193 ? 20.250 -3.814 -29.562 1.00 96.06 193 GLU A O 1
ATOM 1557 N N . TRP A 1 194 ? 21.184 -2.448 -31.070 1.00 95.19 194 TRP A N 1
ATOM 1558 C CA . TRP A 1 194 ? 22.566 -2.527 -30.556 1.00 95.19 194 TRP A CA 1
ATOM 1559 C C . TRP A 1 194 ? 22.723 -2.248 -29.053 1.00 95.19 194 TRP A C 1
ATOM 1561 O O . TRP A 1 194 ? 23.652 -2.764 -28.425 1.00 95.19 194 TRP A O 1
ATOM 1571 N N . ILE A 1 195 ? 21.817 -1.466 -28.461 1.00 92.31 195 ILE A N 1
ATOM 1572 C CA . ILE A 1 195 ? 21.826 -1.169 -27.027 1.00 92.31 195 ILE A CA 1
ATOM 1573 C C . ILE A 1 195 ? 21.517 -2.398 -26.161 1.00 92.31 195 ILE A C 1
ATOM 1575 O O . ILE A 1 195 ? 22.072 -2.513 -25.070 1.00 92.31 195 ILE A O 1
ATOM 1579 N N . ALA A 1 196 ? 20.724 -3.359 -26.645 1.00 94.62 196 ALA A N 1
ATOM 1580 C CA . ALA A 1 196 ? 20.382 -4.551 -25.872 1.00 94.62 196 ALA A CA 1
ATOM 1581 C C . ALA A 1 196 ? 21.599 -5.475 -25.627 1.00 94.62 196 ALA A C 1
ATOM 1583 O O . ALA A 1 196 ? 21.883 -5.759 -24.458 1.00 94.62 196 ALA A O 1
ATOM 1584 N N . PRO A 1 197 ? 22.396 -5.880 -26.645 1.00 95.94 197 PRO A N 1
ATOM 1585 C CA . PRO A 1 197 ? 23.667 -6.573 -26.420 1.00 95.94 197 PRO A CA 1
ATOM 1586 C C . PRO A 1 197 ? 24.642 -5.790 -25.535 1.00 95.94 197 PRO A C 1
ATOM 1588 O O . PRO A 1 197 ? 25.266 -6.371 -24.646 1.00 95.94 197 PRO A O 1
ATOM 1591 N N . ALA A 1 198 ? 24.754 -4.469 -25.728 1.00 91.88 198 ALA A N 1
ATOM 1592 C CA . ALA A 1 198 ? 25.648 -3.630 -24.930 1.00 91.88 198 ALA A CA 1
ATOM 1593 C C . ALA A 1 198 ? 25.269 -3.641 -23.435 1.00 91.88 198 ALA A C 1
ATOM 1595 O O . ALA A 1 198 ? 26.129 -3.865 -22.580 1.00 91.88 198 ALA A O 1
ATOM 1596 N N . VAL A 1 199 ? 23.976 -3.502 -23.117 1.00 89.44 199 VAL A N 1
ATOM 1597 C CA . VAL A 1 199 ? 23.455 -3.604 -21.745 1.00 89.44 199 VAL A CA 1
ATOM 1598 C C . VAL A 1 199 ? 23.651 -5.015 -21.178 1.00 89.44 199 VAL A C 1
ATOM 1600 O O . VAL A 1 199 ? 24.128 -5.144 -20.053 1.00 89.44 199 VAL A O 1
ATOM 1603 N N . ALA A 1 200 ? 23.383 -6.086 -21.932 1.00 92.12 200 ALA A N 1
ATOM 1604 C CA . ALA A 1 200 ? 23.603 -7.463 -21.465 1.00 92.12 200 ALA A CA 1
ATOM 1605 C C . ALA A 1 200 ? 25.076 -7.745 -21.092 1.00 92.12 200 ALA A C 1
ATOM 1607 O O . ALA A 1 200 ? 25.372 -8.420 -20.096 1.00 92.12 200 ALA A O 1
ATOM 1608 N N . LEU A 1 201 ? 26.018 -7.187 -21.856 1.00 92.75 201 LEU A N 1
ATOM 1609 C CA . LEU A 1 201 ? 27.456 -7.290 -21.592 1.00 92.75 201 LEU A CA 1
ATOM 1610 C C . LEU A 1 201 ? 27.879 -6.408 -20.405 1.00 92.75 201 LEU A C 1
ATOM 1612 O O . LEU A 1 201 ? 28.713 -6.829 -19.600 1.00 92.75 201 LEU A O 1
ATOM 1616 N N . TRP A 1 202 ? 27.248 -5.244 -20.217 1.00 88.06 202 TRP A N 1
ATOM 1617 C CA . TRP A 1 202 ? 27.418 -4.437 -19.006 1.00 88.06 202 TRP A CA 1
ATOM 1618 C C . TRP A 1 202 ? 26.926 -5.170 -17.745 1.00 88.06 202 TRP A C 1
ATOM 1620 O O . TRP A 1 202 ? 27.669 -5.261 -16.766 1.00 88.06 202 TRP A O 1
ATOM 1630 N N . ILE A 1 203 ? 25.727 -5.770 -17.780 1.00 85.44 203 ILE A N 1
ATOM 1631 C CA . ILE A 1 203 ? 25.166 -6.582 -16.680 1.00 85.44 203 ILE A CA 1
ATOM 1632 C C . ILE A 1 203 ? 26.139 -7.711 -16.312 1.00 85.44 203 ILE A C 1
ATOM 1634 O O . ILE A 1 203 ? 26.432 -7.939 -15.137 1.00 85.44 203 ILE A O 1
ATOM 1638 N N . THR A 1 204 ? 26.682 -8.388 -17.325 1.00 89.69 204 THR A N 1
ATOM 1639 C CA . THR A 1 204 ? 27.687 -9.446 -17.162 1.00 89.69 204 THR A CA 1
ATOM 1640 C C . THR A 1 204 ? 28.939 -8.940 -16.436 1.00 89.69 204 THR A C 1
ATOM 1642 O O . THR A 1 204 ? 29.434 -9.596 -15.515 1.00 89.69 204 THR A O 1
ATOM 1645 N N . ASN A 1 205 ? 29.458 -7.772 -16.826 1.00 87.75 205 ASN A N 1
ATOM 1646 C CA . ASN A 1 205 ? 30.619 -7.153 -16.190 1.00 87.75 205 ASN A CA 1
ATOM 1647 C C . ASN A 1 205 ? 30.359 -6.791 -14.718 1.00 87.75 205 ASN A C 1
ATOM 1649 O O . ASN A 1 205 ? 31.194 -7.071 -13.856 1.00 87.75 205 ASN A O 1
ATOM 1653 N N . GLU A 1 206 ? 29.211 -6.177 -14.435 1.00 82.12 206 GLU A N 1
ATOM 1654 C CA . GLU A 1 206 ? 28.809 -5.751 -13.091 1.00 82.12 206 GLU A CA 1
ATOM 1655 C C . GLU A 1 206 ? 28.644 -6.951 -12.142 1.00 82.12 206 GLU A C 1
ATOM 1657 O O . GLU A 1 206 ? 29.171 -6.943 -11.030 1.00 82.12 206 GLU A O 1
ATOM 1662 N N . LEU A 1 207 ? 27.991 -8.027 -12.597 1.00 82.44 207 LEU A N 1
ATOM 1663 C CA . LEU A 1 207 ? 27.791 -9.251 -11.811 1.00 82.44 207 LEU A CA 1
ATOM 1664 C C . LEU A 1 207 ? 29.087 -10.002 -11.480 1.00 82.44 207 LEU A C 1
ATOM 1666 O O . LEU A 1 207 ? 29.124 -10.735 -10.491 1.00 82.44 207 LEU A O 1
ATOM 1670 N N . THR A 1 208 ? 30.129 -9.866 -12.306 1.00 87.00 208 THR A N 1
ATOM 1671 C CA . THR A 1 208 ? 31.353 -10.681 -12.198 1.00 87.00 208 THR A CA 1
ATOM 1672 C C . THR A 1 208 ? 32.554 -9.952 -11.608 1.00 87.00 208 THR A C 1
ATOM 1674 O O . THR A 1 208 ? 33.431 -10.614 -11.061 1.00 87.00 208 THR A O 1
ATOM 1677 N N . ASN A 1 209 ? 32.584 -8.615 -11.636 1.00 80.62 209 ASN A N 1
ATOM 1678 C CA . ASN A 1 209 ? 33.642 -7.823 -10.994 1.00 80.62 209 ASN A CA 1
ATOM 1679 C C . ASN A 1 209 ? 33.211 -7.188 -9.652 1.00 80.62 209 ASN A C 1
ATOM 1681 O O . ASN A 1 209 ? 34.004 -6.476 -9.039 1.00 80.62 209 ASN A O 1
ATOM 1685 N N . SER A 1 210 ? 31.982 -7.435 -9.176 1.00 69.56 210 SER A N 1
ATOM 1686 C CA . SER A 1 210 ? 31.439 -6.848 -7.940 1.00 69.56 210 SER A CA 1
ATOM 1687 C C . SER A 1 210 ? 31.056 -7.900 -6.896 1.00 69.56 210 SER A C 1
ATOM 1689 O O . SER A 1 210 ? 30.224 -8.776 -7.132 1.00 69.56 210 SER A O 1
ATOM 1691 N N . THR A 1 211 ? 31.589 -7.773 -5.676 1.00 75.00 211 THR A N 1
ATOM 1692 C CA . THR A 1 211 ? 31.228 -8.643 -4.538 1.00 75.00 211 THR A CA 1
ATOM 1693 C C . THR A 1 211 ? 29.816 -8.386 -4.000 1.00 75.00 211 THR A C 1
ATOM 1695 O O . THR A 1 211 ? 29.286 -9.227 -3.269 1.00 75.00 211 THR A O 1
ATOM 1698 N N . LYS A 1 212 ? 29.172 -7.277 -4.406 1.00 67.00 212 LYS A N 1
ATOM 1699 C CA . LYS A 1 212 ? 27.799 -6.874 -4.036 1.00 67.00 212 LYS A CA 1
ATOM 1700 C C . LYS A 1 212 ? 26.771 -7.996 -4.226 1.00 67.00 212 LYS A C 1
ATOM 1702 O O . LYS A 1 212 ? 25.815 -8.095 -3.463 1.00 67.00 212 LYS A O 1
ATOM 1707 N N . TYR A 1 213 ? 26.994 -8.871 -5.205 1.00 70.88 213 TYR A N 1
ATOM 1708 C CA . TYR A 1 213 ? 26.077 -9.948 -5.580 1.00 70.88 213 TYR A CA 1
ATOM 1709 C C . TYR A 1 213 ? 26.425 -11.317 -4.987 1.00 70.88 213 TYR A C 1
ATOM 1711 O O . TYR A 1 213 ? 25.720 -12.289 -5.246 1.00 70.88 213 TYR A O 1
ATOM 1719 N N . ALA A 1 214 ? 27.465 -11.439 -4.157 1.00 77.31 214 ALA A N 1
ATOM 1720 C CA . ALA A 1 214 ? 27.923 -12.743 -3.666 1.00 77.31 214 ALA A CA 1
ATOM 1721 C C . ALA A 1 214 ? 26.856 -13.519 -2.862 1.00 77.31 214 ALA A C 1
ATOM 1723 O O . ALA A 1 214 ? 26.813 -14.745 -2.922 1.00 77.31 214 ALA A O 1
ATOM 1724 N N . SER A 1 215 ? 25.973 -12.825 -2.130 1.00 72.44 215 SER A N 1
ATOM 1725 C CA . SER A 1 215 ? 24.848 -13.455 -1.408 1.00 72.44 215 SER A CA 1
ATOM 1726 C C . SER A 1 215 ? 23.751 -13.979 -2.346 1.00 72.44 215 SER A C 1
ATOM 1728 O O . SER A 1 215 ? 23.093 -14.979 -2.070 1.00 72.44 215 SER A O 1
ATOM 1730 N N . LEU A 1 216 ? 23.594 -13.309 -3.484 1.00 71.38 216 LEU A N 1
ATOM 1731 C CA . LEU A 1 216 ? 22.582 -13.537 -4.510 1.00 71.38 216 LEU A CA 1
ATOM 1732 C C . LEU A 1 216 ? 22.966 -14.746 -5.368 1.00 71.38 216 LEU A C 1
ATOM 1734 O O . LEU A 1 216 ? 22.256 -15.748 -5.437 1.00 71.38 216 LEU A O 1
ATOM 1738 N N . LEU A 1 217 ? 24.190 -14.697 -5.896 1.00 83.44 217 LEU A N 1
ATOM 1739 C CA . LEU A 1 217 ? 24.826 -15.759 -6.668 1.00 83.44 217 LEU A CA 1
ATOM 1740 C C . LEU A 1 217 ? 25.003 -17.057 -5.863 1.00 83.44 217 LEU A C 1
ATOM 1742 O O . LEU A 1 217 ? 25.162 -18.116 -6.467 1.00 83.44 217 LEU A O 1
ATOM 1746 N N . ARG A 1 218 ? 24.951 -16.998 -4.522 1.00 86.50 218 ARG A N 1
ATOM 1747 C CA . ARG A 1 218 ? 24.954 -18.177 -3.637 1.00 86.50 218 ARG A CA 1
ATOM 1748 C C . ARG A 1 218 ? 23.683 -19.025 -3.692 1.00 86.50 218 ARG A C 1
ATOM 1750 O O . ARG A 1 218 ? 23.716 -20.181 -3.292 1.00 86.50 218 ARG A O 1
ATOM 1757 N N . GLN A 1 219 ? 22.574 -18.456 -4.150 1.00 79.56 219 GLN A N 1
ATOM 1758 C CA . GLN A 1 219 ? 21.239 -19.038 -3.978 1.00 79.56 219 GLN A CA 1
ATOM 1759 C C . GLN A 1 219 ? 20.518 -19.275 -5.312 1.00 79.56 219 GLN A C 1
ATOM 1761 O O . GLN A 1 219 ? 19.715 -20.196 -5.418 1.00 79.56 219 GLN A O 1
ATOM 1766 N N . ILE A 1 220 ? 20.858 -18.506 -6.349 1.00 84.56 220 ILE A N 1
ATOM 1767 C CA . ILE A 1 220 ? 20.342 -18.656 -7.717 1.00 84.56 220 ILE A CA 1
ATOM 1768 C C . ILE A 1 220 ? 21.479 -18.638 -8.740 1.00 84.56 220 ILE A C 1
ATOM 1770 O O . ILE A 1 220 ? 22.624 -18.317 -8.412 1.00 84.56 220 ILE A O 1
ATOM 1774 N N . ASP A 1 221 ? 21.172 -19.034 -9.969 1.00 92.06 221 ASP A N 1
ATOM 1775 C CA . ASP A 1 221 ? 22.049 -18.909 -11.128 1.00 92.06 221 ASP A CA 1
ATOM 1776 C C . ASP A 1 221 ? 21.483 -17.868 -12.099 1.00 92.06 221 ASP A C 1
ATOM 1778 O O . ASP A 1 221 ? 20.301 -17.887 -12.439 1.00 92.06 221 ASP A O 1
ATOM 1782 N N . ILE A 1 222 ? 22.335 -16.961 -12.566 1.00 93.44 222 ILE A N 1
ATOM 1783 C CA . ILE A 1 222 ? 21.986 -15.979 -13.593 1.00 93.44 222 ILE A CA 1
ATOM 1784 C C . ILE A 1 222 ? 22.562 -16.486 -14.906 1.00 93.44 222 ILE A C 1
ATOM 1786 O O . ILE A 1 222 ? 23.752 -16.795 -14.980 1.00 93.44 222 ILE A O 1
ATOM 1790 N N . ILE A 1 223 ? 21.733 -16.586 -15.937 1.00 97.06 223 ILE A N 1
ATOM 1791 C CA . ILE A 1 223 ? 22.169 -16.957 -17.279 1.00 97.06 223 ILE A CA 1
ATOM 1792 C C . ILE A 1 223 ? 21.983 -15.756 -18.196 1.00 97.06 223 ILE A C 1
ATOM 1794 O O . ILE A 1 223 ? 20.911 -15.163 -18.202 1.00 97.06 223 ILE A O 1
ATOM 1798 N N . ILE A 1 224 ? 23.024 -15.389 -18.946 1.00 97.00 224 ILE A N 1
ATOM 1799 C CA . ILE A 1 224 ? 23.004 -14.245 -19.866 1.00 97.00 224 ILE A CA 1
ATOM 1800 C C . ILE A 1 224 ? 23.461 -14.693 -21.253 1.00 97.00 224 ILE A C 1
ATOM 1802 O O . ILE A 1 224 ? 24.591 -15.162 -21.407 1.00 97.00 224 ILE A O 1
ATOM 1806 N N . ALA A 1 225 ? 22.598 -14.525 -22.255 1.00 98.06 225 ALA A N 1
ATOM 1807 C CA . ALA A 1 225 ? 22.895 -14.729 -23.672 1.00 98.06 225 ALA A CA 1
ATOM 1808 C C . ALA A 1 225 ? 22.916 -13.365 -24.395 1.00 98.06 225 ALA A C 1
ATOM 1810 O O . ALA A 1 225 ? 21.862 -12.866 -24.783 1.00 98.06 225 ALA A O 1
ATOM 1811 N N . PRO A 1 226 ? 24.086 -12.719 -24.565 1.00 96.25 226 PRO A N 1
ATOM 1812 C CA . PRO A 1 226 ? 24.153 -11.317 -24.992 1.00 96.25 226 PRO A CA 1
ATOM 1813 C C . PRO A 1 226 ? 23.784 -11.075 -26.464 1.00 96.25 226 PRO A C 1
ATOM 1815 O O . PRO A 1 226 ? 23.652 -9.922 -26.865 1.00 96.25 226 PRO A O 1
ATOM 1818 N N . ASN A 1 227 ? 23.673 -12.126 -27.284 1.00 97.31 227 ASN A N 1
ATOM 1819 C CA . ASN A 1 227 ? 23.349 -12.003 -28.702 1.00 97.31 227 ASN A CA 1
ATOM 1820 C C . ASN A 1 227 ? 22.695 -13.292 -29.235 1.00 97.31 227 ASN A C 1
ATOM 1822 O O . ASN A 1 227 ? 23.376 -14.306 -29.410 1.00 97.31 227 ASN A O 1
ATOM 1826 N N . LEU A 1 228 ? 21.381 -13.266 -29.477 1.00 98.12 228 LEU A N 1
ATOM 1827 C CA . LEU A 1 228 ? 20.643 -14.391 -30.072 1.00 98.12 228 LEU A CA 1
ATOM 1828 C C . LEU A 1 228 ? 20.695 -14.432 -31.606 1.00 98.12 228 LEU A C 1
ATOM 1830 O O . LEU A 1 228 ? 20.546 -15.509 -32.181 1.00 98.12 228 LEU A O 1
ATOM 1834 N N . ASN A 1 229 ? 20.943 -13.298 -32.266 1.00 98.38 229 ASN A N 1
ATOM 1835 C CA . ASN A 1 229 ? 21.016 -13.176 -33.722 1.00 98.38 229 ASN A CA 1
ATOM 1836 C C . ASN A 1 229 ? 22.426 -12.745 -34.178 1.00 98.38 229 ASN A C 1
ATOM 1838 O O . ASN A 1 229 ? 22.609 -11.652 -34.729 1.00 98.38 229 ASN A O 1
ATOM 1842 N N . PRO A 1 230 ? 23.457 -13.596 -33.992 1.00 97.75 230 PRO A N 1
ATOM 1843 C CA . PRO A 1 230 ? 24.837 -13.240 -34.319 1.00 97.75 230 PRO A CA 1
ATOM 1844 C C . PRO A 1 230 ? 25.047 -13.023 -35.827 1.00 97.75 230 PRO A C 1
ATOM 1846 O O . PRO A 1 230 ? 25.998 -12.355 -36.241 1.00 97.75 230 PRO A O 1
ATOM 1849 N N . ASP A 1 231 ? 24.170 -13.567 -36.671 1.00 98.00 231 ASP A N 1
ATOM 1850 C CA . ASP A 1 231 ? 24.220 -13.410 -38.122 1.00 98.00 231 ASP A CA 1
ATOM 1851 C C . ASP A 1 231 ? 23.727 -12.040 -38.567 1.00 98.00 231 ASP A C 1
ATOM 1853 O O . ASP A 1 231 ? 24.496 -11.306 -39.194 1.00 98.00 231 ASP A O 1
ATOM 1857 N N . GLY A 1 232 ? 22.510 -11.665 -38.171 1.00 97.62 232 GLY A N 1
ATOM 1858 C CA . GLY A 1 232 ? 21.978 -10.329 -38.399 1.00 97.62 232 GLY A CA 1
ATOM 1859 C C . GLY A 1 232 ? 22.842 -9.263 -37.724 1.00 97.62 232 GLY A C 1
ATOM 1860 O O . GLY A 1 232 ? 23.171 -8.263 -38.359 1.00 97.62 232 GLY A O 1
ATOM 1861 N N . TYR A 1 233 ? 23.306 -9.479 -36.485 1.00 96.94 233 TYR A N 1
ATOM 1862 C CA . TYR A 1 233 ? 24.172 -8.507 -35.806 1.00 96.94 233 TYR A CA 1
ATOM 1863 C C . TYR A 1 233 ? 25.457 -8.265 -36.612 1.00 96.94 233 TYR A C 1
ATOM 1865 O O . TYR A 1 233 ? 25.781 -7.123 -36.931 1.00 96.94 233 TYR A O 1
ATOM 1873 N N . THR A 1 234 ? 26.127 -9.330 -37.074 1.00 95.44 234 THR A N 1
ATOM 1874 C CA . THR A 1 234 ? 27.289 -9.213 -37.981 1.00 95.44 234 THR A CA 1
ATOM 1875 C C . THR A 1 234 ? 26.955 -8.470 -39.287 1.00 95.44 234 THR A C 1
ATOM 1877 O O . THR A 1 234 ? 27.832 -7.828 -39.861 1.00 95.44 234 THR A O 1
ATOM 1880 N N . HIS A 1 235 ? 25.717 -8.552 -39.782 1.00 93.31 235 HIS A N 1
ATOM 1881 C CA . HIS A 1 235 ? 25.268 -7.840 -40.983 1.00 93.31 235 HIS A CA 1
ATOM 1882 C C . HIS A 1 235 ? 25.112 -6.334 -40.743 1.00 93.31 235 HIS A C 1
ATOM 1884 O O . HIS A 1 235 ? 25.612 -5.537 -41.538 1.00 93.31 235 HIS A O 1
ATOM 1890 N N . THR A 1 236 ? 24.521 -5.934 -39.610 1.00 92.00 236 THR A N 1
ATOM 1891 C CA . THR A 1 236 ? 24.379 -4.510 -39.247 1.00 92.00 236 THR A CA 1
ATOM 1892 C C . THR A 1 236 ? 25.723 -3.789 -39.147 1.00 92.00 236 THR A C 1
ATOM 1894 O O . THR A 1 236 ? 25.831 -2.632 -39.543 1.00 92.00 236 THR A O 1
ATOM 1897 N N . ARG A 1 237 ? 26.774 -4.502 -38.720 1.00 86.44 237 ARG A N 1
ATOM 1898 C CA . ARG A 1 237 ? 28.164 -4.019 -38.620 1.00 86.44 237 ARG A CA 1
ATOM 1899 C C . ARG A 1 237 ? 28.894 -3.923 -39.974 1.00 86.44 237 ARG A C 1
ATOM 1901 O O . ARG A 1 237 ? 30.055 -3.535 -40.018 1.00 86.44 237 ARG A O 1
ATOM 1908 N N . LYS A 1 238 ? 28.232 -4.272 -41.085 1.00 84.69 238 LYS A N 1
ATOM 1909 C CA . LYS A 1 238 ? 28.759 -4.230 -42.466 1.00 84.69 238 LYS A CA 1
ATOM 1910 C C . LYS A 1 238 ? 28.041 -3.208 -43.360 1.00 84.69 238 LYS A C 1
ATOM 1912 O O . LYS A 1 238 ? 28.034 -3.364 -44.576 1.00 84.69 238 LYS A O 1
ATOM 1917 N N . GLY A 1 239 ? 27.400 -2.203 -42.764 1.00 74.81 239 GLY A N 1
ATOM 1918 C CA . GLY A 1 239 ? 26.652 -1.153 -43.470 1.00 74.81 239 GLY A CA 1
ATOM 1919 C C . GLY A 1 239 ? 25.132 -1.341 -43.457 1.00 74.81 239 GLY A C 1
ATOM 1920 O O . GLY A 1 239 ? 24.402 -0.364 -43.560 1.00 74.81 239 GLY A O 1
ATOM 1921 N N . TYR A 1 240 ? 24.620 -2.549 -43.204 1.00 84.31 240 TYR A N 1
ATOM 1922 C CA . TYR A 1 240 ? 23.176 -2.828 -43.151 1.00 84.31 240 TYR A CA 1
ATOM 1923 C C . TYR A 1 240 ? 22.570 -2.495 -41.773 1.00 84.31 240 TYR A C 1
ATOM 1925 O O . TYR A 1 240 ? 21.884 -3.303 -41.154 1.00 84.31 240 TYR A O 1
ATOM 1933 N N . ARG A 1 241 ? 22.829 -1.277 -41.274 1.00 87.44 241 ARG A N 1
ATOM 1934 C CA . ARG A 1 241 ? 22.551 -0.820 -39.894 1.00 87.44 241 ARG A CA 1
ATOM 1935 C C . ARG A 1 241 ? 21.128 -1.064 -39.359 1.00 87.44 241 ARG A C 1
ATOM 1937 O O . ARG A 1 241 ? 20.985 -1.321 -38.163 1.00 87.44 241 ARG A O 1
ATOM 1944 N N . MET A 1 242 ? 20.108 -0.984 -40.215 1.00 88.31 242 MET A N 1
ATOM 1945 C CA . MET A 1 242 ? 18.686 -1.137 -39.873 1.00 88.31 242 MET A CA 1
ATOM 1946 C C . MET A 1 242 ? 18.159 -2.575 -39.998 1.00 88.31 242 MET A C 1
ATOM 1948 O O . MET A 1 242 ? 16.971 -2.803 -39.780 1.00 88.31 242 MET A O 1
ATOM 1952 N N . TRP A 1 243 ? 19.013 -3.556 -40.313 1.00 93.00 243 TRP A N 1
ATOM 1953 C CA . TRP A 1 243 ? 18.601 -4.953 -40.465 1.00 93.00 243 TRP A CA 1
ATOM 1954 C C . TRP A 1 243 ? 18.061 -5.550 -39.156 1.00 93.00 243 TRP A C 1
ATOM 1956 O O . TRP A 1 243 ? 18.752 -5.556 -38.135 1.00 93.00 243 TRP A O 1
ATOM 1966 N N . ARG A 1 244 ? 16.831 -6.076 -39.176 1.00 94.69 244 ARG A N 1
ATOM 1967 C CA . ARG A 1 244 ? 16.153 -6.658 -38.002 1.00 94.69 244 ARG A CA 1
ATOM 1968 C C . ARG A 1 244 ? 16.342 -8.175 -37.893 1.00 94.69 244 ARG A C 1
ATOM 1970 O O . ARG A 1 244 ? 16.727 -8.667 -36.833 1.00 94.69 244 ARG A O 1
ATOM 1977 N N . LYS A 1 245 ? 16.046 -8.891 -38.982 1.00 97.19 245 LYS A N 1
ATOM 1978 C CA . LYS A 1 245 ? 15.850 -10.354 -39.067 1.00 97.19 245 LYS A CA 1
ATOM 1979 C C . LYS A 1 245 ? 17.152 -11.168 -38.932 1.00 97.19 245 LYS A C 1
ATOM 1981 O O . LYS A 1 245 ? 18.242 -10.605 -38.806 1.00 97.19 245 LYS A O 1
ATOM 1986 N N . ASN A 1 246 ? 17.078 -12.505 -38.958 1.00 97.38 246 ASN A N 1
ATOM 1987 C CA . ASN A 1 246 ? 18.273 -13.344 -39.188 1.00 97.38 246 ASN A CA 1
ATOM 1988 C C . ASN A 1 246 ? 18.715 -13.288 -40.677 1.00 97.38 246 ASN A C 1
ATOM 1990 O O . ASN A 1 246 ? 18.319 -12.372 -41.397 1.00 97.38 246 ASN A O 1
ATOM 1994 N N . LEU A 1 247 ? 19.566 -14.214 -41.145 1.00 96.69 247 LEU A N 1
ATOM 1995 C CA . LEU A 1 247 ? 20.087 -14.233 -42.529 1.00 96.69 247 LEU A CA 1
ATOM 1996 C C . LEU A 1 247 ? 19.729 -15.496 -43.338 1.00 96.69 247 LEU A C 1
ATOM 1998 O O . LEU A 1 247 ? 20.370 -15.771 -44.354 1.00 96.69 247 LEU A O 1
ATOM 2002 N N . THR A 1 248 ? 18.723 -16.273 -42.928 1.00 96.12 248 THR A N 1
ATOM 2003 C CA . THR A 1 248 ? 18.277 -17.450 -43.696 1.00 96.12 248 THR A CA 1
ATOM 2004 C C . THR A 1 248 ? 17.710 -17.015 -45.060 1.00 96.12 248 THR A C 1
ATOM 2006 O O . THR A 1 248 ? 16.784 -16.201 -45.075 1.00 96.12 248 THR A O 1
ATOM 2009 N N . PRO A 1 249 ? 18.201 -17.530 -46.206 1.00 96.00 249 PRO A N 1
ATOM 2010 C CA . PRO A 1 249 ? 17.660 -17.213 -47.529 1.00 96.00 249 PRO A CA 1
ATOM 2011 C C . PRO A 1 249 ? 16.192 -17.623 -47.667 1.00 96.00 249 PRO A C 1
ATOM 2013 O O . PRO A 1 249 ? 15.806 -18.707 -47.231 1.00 96.00 249 PRO A O 1
ATOM 2016 N N . GLN A 1 250 ? 15.388 -16.779 -48.310 1.00 93.69 250 GLN A N 1
ATOM 2017 C CA . GLN A 1 250 ? 13.957 -16.996 -48.521 1.00 93.69 250 GLN A CA 1
ATOM 2018 C C . GLN A 1 250 ? 13.591 -16.897 -50.017 1.00 93.69 250 GLN A C 1
ATOM 2020 O O . GLN A 1 250 ? 14.417 -16.492 -50.842 1.00 93.69 250 GLN A O 1
ATOM 2025 N N . PRO A 1 251 ? 12.352 -17.256 -50.411 1.00 86.50 251 PRO A N 1
ATOM 2026 C CA . PRO A 1 251 ? 11.842 -16.967 -51.749 1.00 86.50 251 PRO A CA 1
ATOM 2027 C C . PRO A 1 251 ? 11.901 -15.471 -52.103 1.00 86.50 251 PRO A C 1
ATOM 2029 O O . PRO A 1 251 ? 11.965 -14.609 -51.224 1.00 86.50 251 PRO A O 1
ATOM 2032 N N . ASN A 1 252 ? 11.828 -15.174 -53.404 1.00 82.44 252 ASN A N 1
ATOM 2033 C CA . ASN A 1 252 ? 11.828 -13.819 -53.979 1.00 82.44 252 ASN A CA 1
ATOM 2034 C C . ASN A 1 252 ? 13.120 -13.006 -53.756 1.00 82.44 252 ASN A C 1
ATOM 2036 O O . ASN A 1 252 ? 13.081 -11.784 -53.768 1.00 82.44 252 ASN A O 1
ATOM 2040 N N . GLN A 1 253 ? 14.269 -13.677 -53.586 1.00 85.62 253 GLN A N 1
ATOM 2041 C CA . GLN A 1 253 ? 15.582 -13.056 -53.303 1.00 85.62 253 GLN A CA 1
ATOM 2042 C C . GLN A 1 253 ? 15.648 -12.286 -51.968 1.00 85.62 253 GLN A C 1
ATOM 2044 O O . GLN A 1 253 ? 16.626 -11.593 -51.698 1.00 85.62 253 GLN A O 1
ATOM 2049 N N . CYS A 1 254 ? 14.637 -12.446 -51.115 1.00 89.12 254 CYS A N 1
ATOM 2050 C CA . CYS A 1 254 ? 14.589 -11.859 -49.785 1.00 89.12 254 CYS A CA 1
ATOM 2051 C C . CYS A 1 254 ? 15.308 -12.753 -48.760 1.00 89.12 254 CYS A C 1
ATOM 2053 O O . CYS A 1 254 ? 15.519 -13.950 -48.976 1.00 89.12 254 CYS A O 1
ATOM 2055 N N . PHE A 1 255 ? 15.707 -12.165 -47.634 1.00 93.25 255 PHE A N 1
ATOM 2056 C CA . PHE A 1 255 ? 16.465 -12.845 -46.585 1.00 93.25 255 PHE A CA 1
ATOM 2057 C C . PHE A 1 255 ? 15.847 -12.594 -45.213 1.00 93.25 255 PHE A C 1
ATOM 2059 O O . PHE A 1 255 ?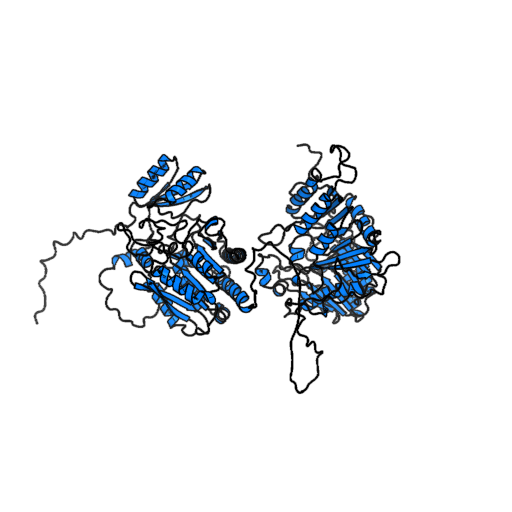 15.266 -11.542 -44.948 1.00 93.25 255 PHE A O 1
ATOM 2066 N N . GLY A 1 256 ? 16.057 -13.562 -44.330 1.00 96.31 256 GLY A N 1
ATOM 2067 C CA . GLY A 1 256 ? 15.753 -13.462 -42.918 1.00 96.31 256 GLY A CA 1
ATOM 2068 C C . GLY A 1 256 ? 14.303 -13.764 -42.555 1.00 96.31 256 GLY A C 1
ATOM 2069 O O . GLY A 1 256 ? 13.372 -13.545 -43.327 1.00 96.31 256 GLY A O 1
ATOM 2070 N N . VAL A 1 257 ? 14.135 -14.237 -41.328 1.00 97.75 257 VAL A N 1
ATOM 2071 C CA . VAL A 1 257 ? 12.871 -14.389 -40.602 1.00 97.75 257 VAL A CA 1
ATOM 2072 C C . VAL A 1 257 ? 12.930 -13.508 -39.357 1.00 97.75 257 VAL A C 1
ATOM 2074 O O . VAL A 1 257 ? 14.001 -13.349 -38.757 1.00 97.75 257 VAL A O 1
ATOM 2077 N N . ASP A 1 258 ? 11.795 -12.932 -38.960 1.00 97.88 258 ASP A N 1
ATOM 2078 C CA . ASP A 1 258 ? 11.679 -12.304 -37.647 1.00 97.88 258 ASP A CA 1
ATOM 2079 C C . ASP A 1 258 ? 11.670 -13.407 -36.582 1.00 97.88 258 ASP A C 1
ATOM 2081 O O . ASP A 1 258 ? 10.695 -14.146 -36.406 1.00 97.88 258 ASP A O 1
ATOM 2085 N N . LEU A 1 259 ? 12.798 -13.541 -35.882 1.00 98.44 259 LEU A N 1
ATOM 2086 C CA . LEU A 1 259 ? 12.982 -14.545 -34.839 1.00 98.44 259 LEU A CA 1
ATOM 2087 C C . LEU A 1 259 ? 11.936 -14.400 -33.723 1.00 98.44 259 LEU A C 1
ATOM 2089 O O . LEU A 1 259 ? 11.503 -15.418 -33.184 1.00 98.44 259 LEU A O 1
ATOM 2093 N N . ASN A 1 260 ? 11.469 -13.176 -33.439 1.00 98.12 260 ASN A N 1
ATOM 2094 C CA . ASN A 1 260 ? 10.434 -12.888 -32.444 1.00 98.12 260 ASN A CA 1
ATOM 2095 C C . ASN A 1 260 ? 9.000 -12.961 -33.022 1.00 98.12 260 ASN A C 1
ATOM 2097 O O . ASN A 1 260 ? 8.053 -12.403 -32.464 1.00 98.12 260 ASN A O 1
ATOM 2101 N N . ARG A 1 261 ? 8.839 -13.641 -34.165 1.00 97.69 261 ARG A N 1
ATOM 2102 C CA . ARG A 1 261 ? 7.564 -14.117 -34.737 1.00 97.69 261 ARG A CA 1
ATOM 2103 C C . ARG A 1 261 ? 7.576 -15.623 -35.031 1.00 97.69 261 ARG A C 1
ATOM 2105 O O . ARG A 1 261 ? 6.596 -16.165 -35.545 1.00 97.69 261 ARG A O 1
ATOM 2112 N N . ASN A 1 262 ? 8.685 -16.310 -34.740 1.00 98.56 262 ASN A N 1
ATOM 2113 C CA . ASN A 1 262 ? 8.919 -17.693 -35.156 1.00 98.56 262 ASN A CA 1
ATOM 2114 C C . ASN A 1 262 ? 8.635 -18.744 -34.063 1.00 98.56 262 ASN A C 1
ATOM 2116 O O . ASN A 1 262 ? 8.671 -19.939 -34.354 1.00 98.56 262 ASN A O 1
ATOM 2120 N N . PHE A 1 263 ? 8.334 -18.365 -32.818 1.00 98.56 263 PHE A N 1
ATOM 2121 C CA . PHE A 1 263 ? 8.144 -19.332 -31.730 1.00 98.56 263 PHE A CA 1
ATOM 2122 C C . PHE A 1 263 ? 6.802 -20.092 -31.808 1.00 98.56 263 PHE A C 1
ATOM 2124 O O . PHE A 1 263 ? 5.796 -19.546 -32.266 1.00 98.56 263 PHE A O 1
ATOM 2131 N N . PRO A 1 264 ? 6.739 -21.359 -31.342 1.00 96.50 264 PRO A N 1
ATOM 2132 C CA . PRO A 1 264 ? 5.555 -22.213 -31.464 1.00 96.50 264 PRO A CA 1
ATOM 2133 C C . PRO A 1 264 ? 4.494 -21.972 -30.371 1.00 96.50 264 PRO A C 1
ATOM 2135 O O . PRO A 1 264 ? 3.998 -22.917 -29.762 1.00 96.50 264 PRO A O 1
ATOM 2138 N N . PHE A 1 265 ? 4.108 -20.713 -30.148 1.00 96.38 265 PHE A N 1
ATOM 2139 C CA . PHE A 1 265 ? 2.947 -20.332 -29.334 1.00 96.38 265 PHE A CA 1
ATOM 2140 C C . PHE A 1 2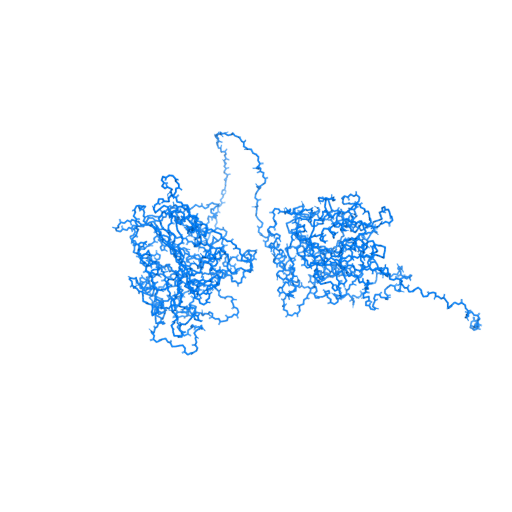65 ? 2.128 -19.273 -30.083 1.00 96.38 265 PHE A C 1
ATOM 2142 O O . PHE A 1 265 ? 2.658 -18.229 -30.458 1.00 96.38 265 PHE A O 1
ATOM 2149 N N . TYR A 1 266 ? 0.868 -19.601 -30.403 1.00 96.38 266 TYR A N 1
ATOM 2150 C CA . TYR A 1 266 ? 0.011 -18.853 -31.346 1.00 96.38 266 TYR A CA 1
ATOM 2151 C C . TYR A 1 266 ? 0.709 -18.460 -32.665 1.00 96.38 266 TYR A C 1
ATOM 2153 O O . TYR A 1 266 ? 0.404 -17.438 -33.274 1.00 96.38 266 TYR A O 1
ATOM 2161 N N . TYR A 1 267 ? 1.652 -19.288 -33.123 1.00 96.25 267 TYR A N 1
ATOM 2162 C CA . TYR A 1 267 ? 2.472 -19.020 -34.299 1.00 96.25 267 TYR A CA 1
ATOM 2163 C C . TYR A 1 267 ? 1.645 -18.569 -35.514 1.00 96.25 267 TYR A C 1
ATOM 2165 O O . TYR A 1 267 ? 0.762 -19.289 -35.982 1.00 96.25 267 TYR A O 1
ATOM 2173 N N . GLY A 1 268 ? 1.971 -17.391 -36.049 1.00 90.81 268 GLY A N 1
ATOM 2174 C CA . GLY A 1 268 ? 1.344 -16.866 -37.259 1.00 90.81 268 GLY A CA 1
ATOM 2175 C C . GLY A 1 268 ? -0.103 -16.391 -37.116 1.00 90.81 268 GLY A C 1
ATOM 2176 O O . GLY A 1 268 ? -0.771 -16.290 -38.144 1.00 90.81 268 GLY A O 1
ATOM 2177 N N . PHE A 1 269 ? -0.582 -16.153 -35.888 1.00 91.19 269 PHE A N 1
ATOM 2178 C CA . PHE A 1 269 ? -1.960 -15.745 -35.597 1.00 91.19 269 PHE A CA 1
ATOM 2179 C C . PHE A 1 269 ? -2.234 -14.256 -35.873 1.00 91.19 269 PHE A C 1
ATOM 2181 O O . PHE A 1 269 ? -3.155 -13.933 -36.618 1.00 91.19 269 PHE A O 1
ATOM 2188 N N . SER A 1 270 ? -1.453 -13.344 -35.286 1.00 87.88 270 SER A N 1
ATOM 2189 C CA . SER A 1 270 ? -1.614 -11.890 -35.440 1.00 87.88 270 SER A CA 1
ATOM 2190 C C . SER A 1 270 ? -0.253 -11.181 -35.397 1.00 87.88 270 SER A C 1
ATOM 2192 O O . SER A 1 270 ? 0.704 -11.714 -34.837 1.00 87.88 270 SER A O 1
ATOM 2194 N N . GLY A 1 271 ? -0.140 -9.994 -36.006 1.00 84.38 271 GLY A N 1
ATOM 2195 C CA . GLY A 1 271 ? 1.114 -9.219 -35.998 1.00 84.38 271 GLY A CA 1
ATOM 2196 C C . GLY A 1 271 ? 2.286 -9.887 -36.717 1.00 84.38 271 GLY A C 1
ATOM 2197 O O . GLY A 1 271 ? 3.441 -9.659 -36.356 1.00 84.38 271 GLY A O 1
ATOM 2198 N N . THR A 1 272 ? 1.986 -10.751 -37.685 1.00 88.31 272 THR A N 1
ATOM 2199 C CA . THR A 1 272 ? 2.939 -11.587 -38.420 1.00 88.31 272 THR A CA 1
ATOM 2200 C C . THR A 1 272 ? 2.633 -11.520 -39.904 1.00 88.31 272 THR A C 1
ATOM 2202 O O . THR A 1 272 ? 1.467 -11.701 -40.260 1.00 88.31 272 THR A O 1
ATOM 2205 N N . GLU A 1 273 ? 3.651 -11.432 -40.755 1.00 88.88 273 GLU A N 1
ATOM 2206 C CA . GLU A 1 273 ? 3.458 -11.542 -42.203 1.00 88.88 273 GLU A CA 1
ATOM 2207 C C . GLU A 1 273 ? 3.903 -12.876 -42.790 1.00 88.88 273 GLU A C 1
ATOM 2209 O O . GLU A 1 273 ? 4.713 -13.604 -42.211 1.00 88.88 273 GLU A O 1
ATOM 2214 N N . SER A 1 274 ? 3.331 -13.206 -43.952 1.00 90.12 274 SER A N 1
ATOM 2215 C CA . SER A 1 274 ? 3.647 -14.437 -44.700 1.00 90.12 274 SER A CA 1
ATOM 2216 C C . SER A 1 274 ? 4.487 -14.187 -45.960 1.00 90.12 274 SER A C 1
ATOM 2218 O O . SER A 1 274 ? 4.983 -15.149 -46.544 1.00 90.12 274 SER A O 1
ATOM 2220 N N . ASN A 1 275 ? 4.684 -12.929 -46.369 1.00 88.00 275 ASN A N 1
ATOM 2221 C CA . ASN A 1 275 ? 5.645 -12.566 -47.410 1.00 88.00 275 ASN A CA 1
ATOM 2222 C C . ASN A 1 275 ? 7.072 -12.581 -46.836 1.00 88.00 275 ASN A C 1
ATOM 2224 O O . ASN A 1 275 ? 7.339 -11.926 -45.830 1.00 88.00 275 ASN A O 1
ATOM 2228 N N . SER A 1 276 ? 7.994 -13.290 -47.495 1.00 90.81 276 SER A N 1
ATOM 2229 C CA . SER A 1 276 ? 9.401 -13.422 -47.094 1.00 90.81 276 SER A CA 1
ATOM 2230 C C . SER A 1 276 ? 10.180 -12.106 -47.009 1.00 90.81 276 SER A C 1
ATOM 2232 O O . SER A 1 276 ? 11.206 -12.035 -46.327 1.00 90.81 276 SER A O 1
ATOM 2234 N N . CYS A 1 277 ? 9.721 -11.073 -47.708 1.00 85.88 277 CYS A N 1
ATOM 2235 C CA . CYS A 1 277 ? 10.374 -9.772 -47.751 1.00 85.88 277 CYS A CA 1
ATOM 2236 C C . CYS A 1 277 ? 10.027 -8.892 -46.540 1.00 85.88 277 CYS A C 1
ATOM 2238 O O . CYS A 1 277 ? 10.873 -8.105 -46.125 1.00 85.88 277 CYS A O 1
ATOM 2240 N N . SER A 1 278 ? 8.869 -9.100 -45.902 1.00 87.38 278 SER A N 1
ATOM 2241 C CA . SER A 1 278 ? 8.413 -8.308 -44.750 1.00 87.38 278 SER A CA 1
ATOM 2242 C C . SER A 1 278 ? 9.355 -8.406 -43.542 1.00 87.38 278 SER A C 1
ATOM 2244 O O . SER A 1 278 ? 9.887 -9.477 -43.230 1.00 87.38 278 SER A O 1
ATOM 2246 N N . GLU A 1 279 ? 9.526 -7.304 -42.810 1.00 87.44 279 GLU A N 1
ATOM 2247 C CA . GLU A 1 279 ? 10.326 -7.251 -41.576 1.00 87.44 279 GLU A CA 1
ATOM 2248 C C . GLU A 1 279 ? 9.710 -8.033 -40.404 1.00 87.44 279 GLU A C 1
ATOM 2250 O O . GLU A 1 279 ? 10.434 -8.400 -39.481 1.00 87.44 279 GLU A O 1
ATOM 2255 N N . ILE A 1 280 ? 8.410 -8.350 -40.467 1.00 90.12 280 ILE A N 1
ATOM 2256 C CA . ILE A 1 280 ? 7.689 -9.203 -39.502 1.00 90.12 280 ILE A CA 1
ATOM 2257 C C . ILE A 1 280 ? 7.320 -10.576 -40.093 1.00 90.12 280 ILE A C 1
ATOM 2259 O O . ILE A 1 280 ? 6.371 -11.232 -39.649 1.00 90.12 280 ILE A O 1
ATOM 2263 N N . TYR A 1 281 ? 8.062 -11.028 -41.111 1.00 94.19 281 TYR A N 1
ATOM 2264 C CA . TYR A 1 281 ? 7.888 -12.349 -41.711 1.00 94.19 281 TYR A CA 1
ATOM 2265 C C . TYR A 1 281 ? 8.128 -13.467 -40.690 1.00 94.19 281 TYR A C 1
ATOM 2267 O O . TYR A 1 281 ? 9.233 -13.629 -40.169 1.00 94.19 281 TYR A O 1
ATOM 2275 N N . LYS A 1 282 ? 7.102 -14.291 -40.451 1.00 94.88 282 LYS A N 1
ATOM 2276 C CA . LYS A 1 282 ? 7.117 -15.385 -39.458 1.00 94.88 282 LYS A CA 1
ATOM 2277 C C . LYS A 1 282 ? 7.908 -16.631 -39.868 1.00 94.88 282 LYS A C 1
ATOM 2279 O O . LYS A 1 282 ? 7.959 -17.597 -39.104 1.00 94.88 282 LYS A O 1
ATOM 2284 N N . GLY A 1 283 ? 8.480 -16.668 -41.069 1.00 96.19 283 GLY A N 1
ATOM 2285 C CA . GLY A 1 283 ? 9.090 -17.879 -41.622 1.00 96.19 283 GLY A CA 1
ATOM 2286 C C . GLY A 1 283 ? 8.071 -18.879 -42.192 1.00 96.19 283 GLY A C 1
ATOM 2287 O O . GLY A 1 283 ? 6.865 -18.639 -42.154 1.00 96.19 283 GLY A O 1
ATOM 2288 N N . PRO A 1 284 ? 8.543 -20.020 -42.724 1.00 95.62 284 PRO A N 1
ATOM 2289 C CA . PRO A 1 284 ? 7.687 -21.029 -43.358 1.00 95.62 284 PRO A CA 1
ATOM 2290 C C . PRO A 1 284 ? 6.945 -21.947 -42.368 1.00 95.62 284 PRO A C 1
ATOM 2292 O O . PRO A 1 284 ? 5.991 -22.620 -42.755 1.00 95.62 284 PRO A O 1
ATOM 2295 N N . LYS A 1 285 ? 7.404 -22.039 -41.113 1.00 97.25 285 LYS A N 1
ATOM 2296 C CA . LYS A 1 285 ? 6.778 -22.803 -40.020 1.00 97.25 285 LYS A CA 1
ATOM 2297 C C . LYS A 1 285 ? 7.312 -22.332 -38.666 1.00 97.25 285 LYS A C 1
ATOM 2299 O O . LYS A 1 285 ? 8.393 -21.752 -38.602 1.00 97.25 285 LYS A O 1
ATOM 2304 N N . ALA A 1 286 ? 6.607 -22.665 -37.586 1.00 97.12 286 ALA A N 1
ATOM 2305 C CA . ALA A 1 286 ? 7.088 -22.419 -36.231 1.00 97.12 286 ALA A CA 1
ATOM 2306 C C . ALA A 1 286 ? 8.422 -23.141 -35.967 1.00 97.12 286 ALA A C 1
ATOM 2308 O O . ALA A 1 286 ? 8.590 -24.303 -36.350 1.00 97.12 286 ALA A O 1
ATOM 2309 N N . ALA A 1 287 ? 9.349 -22.455 -35.297 1.00 97.56 287 ALA A N 1
ATOM 2310 C CA . ALA A 1 287 ? 10.720 -22.890 -35.043 1.00 97.56 287 ALA A CA 1
ATOM 2311 C C . ALA A 1 287 ? 11.440 -23.372 -36.326 1.00 97.56 287 ALA A C 1
ATOM 2313 O O . ALA A 1 287 ? 12.148 -24.381 -36.321 1.00 97.56 287 ALA A O 1
ATOM 2314 N N . SER A 1 288 ? 11.238 -22.672 -37.449 1.00 98.31 288 SER A N 1
ATOM 2315 C CA . SER A 1 288 ? 12.000 -22.909 -38.681 1.00 98.31 288 SER A CA 1
ATOM 2316 C C . SER A 1 288 ? 13.468 -22.522 -38.521 1.00 98.31 288 SER A C 1
ATOM 2318 O O . SER A 1 288 ? 14.338 -23.221 -39.039 1.00 98.31 288 SER A O 1
ATOM 2320 N N . GLU A 1 289 ? 13.747 -21.466 -37.756 1.00 98.50 289 GLU A N 1
ATOM 2321 C CA . GLU A 1 289 ? 15.083 -20.882 -37.675 1.00 98.50 289 GLU A CA 1
ATOM 2322 C C . GLU A 1 289 ? 15.964 -21.587 -36.637 1.00 98.50 289 GLU A C 1
ATOM 2324 O O . GLU A 1 289 ? 15.475 -21.964 -35.565 1.00 98.50 289 GLU A O 1
ATOM 2329 N N . PRO A 1 290 ? 17.264 -21.785 -36.915 1.00 98.44 290 PRO A N 1
ATOM 2330 C CA . PRO A 1 290 ? 18.168 -22.455 -35.986 1.00 98.44 290 PRO A CA 1
ATOM 2331 C C . PRO A 1 290 ? 18.422 -21.624 -34.717 1.00 98.44 290 PRO A C 1
ATOM 2333 O O . PRO A 1 290 ? 18.593 -22.203 -33.644 1.00 98.44 290 PRO A O 1
ATOM 2336 N N . GLU A 1 291 ? 18.355 -20.288 -34.795 1.00 98.69 291 GLU A N 1
ATOM 2337 C CA . GLU A 1 291 ? 18.412 -19.399 -33.628 1.00 98.69 291 GLU A CA 1
ATOM 2338 C C . GLU A 1 291 ? 17.190 -19.599 -32.712 1.00 98.69 291 GLU A C 1
ATOM 2340 O O . GLU A 1 291 ? 17.338 -19.848 -31.512 1.00 98.69 291 GLU A O 1
ATOM 2345 N N . THR A 1 292 ? 15.979 -19.584 -33.284 1.00 98.62 292 THR A N 1
ATOM 2346 C CA . THR A 1 292 ? 14.724 -19.849 -32.558 1.00 98.62 292 THR A CA 1
ATOM 2347 C C . THR A 1 292 ? 14.718 -21.254 -31.955 1.00 98.62 292 THR A C 1
ATOM 2349 O O . THR A 1 292 ? 14.345 -21.419 -30.796 1.00 98.62 292 THR A O 1
ATOM 2352 N N . GLN A 1 293 ? 15.187 -22.271 -32.688 1.00 98.62 293 GLN A N 1
ATOM 2353 C CA . GLN A 1 293 ? 15.334 -23.635 -32.168 1.00 98.62 293 GLN A CA 1
ATOM 2354 C C . GLN A 1 293 ? 16.320 -23.710 -30.994 1.00 98.62 293 GLN A C 1
ATOM 2356 O O . GLN A 1 293 ? 16.039 -24.410 -30.021 1.00 98.62 293 GLN A O 1
ATOM 2361 N N . ALA A 1 294 ? 17.445 -22.991 -31.044 1.00 98.50 294 ALA A N 1
ATOM 2362 C CA . ALA A 1 294 ? 18.420 -22.961 -29.955 1.00 98.50 294 ALA A CA 1
ATOM 2363 C C . ALA A 1 294 ? 17.814 -22.392 -28.660 1.00 98.50 294 ALA A C 1
ATOM 2365 O O . ALA A 1 294 ? 17.906 -23.036 -27.613 1.00 98.50 294 ALA A O 1
ATOM 2366 N N . LEU A 1 295 ? 17.138 -21.237 -28.736 1.00 98.56 295 LEU A N 1
ATOM 2367 C CA . LEU A 1 295 ? 16.470 -20.634 -27.577 1.00 98.56 295 LEU A CA 1
ATOM 2368 C C . LEU A 1 295 ? 15.313 -21.509 -27.075 1.00 98.56 295 LEU A C 1
ATOM 2370 O O . LEU A 1 295 ? 15.237 -21.803 -25.883 1.00 98.56 295 LEU A O 1
ATOM 2374 N N . LYS A 1 296 ? 14.452 -21.989 -27.981 1.00 98.31 296 LYS A N 1
ATOM 2375 C CA . LYS A 1 296 ? 13.326 -22.879 -27.663 1.00 98.31 296 LYS A CA 1
ATOM 2376 C C . LYS A 1 296 ? 13.792 -24.118 -26.894 1.00 98.31 296 LYS A C 1
ATOM 2378 O O . LYS A 1 296 ? 13.270 -24.409 -25.823 1.00 98.31 296 LYS A O 1
ATOM 2383 N N . ASN A 1 297 ? 14.799 -24.822 -27.414 1.00 98.38 297 ASN A N 1
ATOM 2384 C CA . ASN A 1 297 ? 15.334 -26.030 -26.788 1.00 98.38 297 ASN A CA 1
ATOM 2385 C C . ASN A 1 297 ? 16.001 -25.720 -25.439 1.00 98.38 297 ASN A C 1
ATOM 2387 O O . ASN A 1 297 ? 15.910 -26.521 -24.509 1.00 98.38 297 ASN A O 1
ATOM 2391 N N . PHE A 1 298 ? 16.655 -24.562 -25.302 1.00 98.31 298 PHE A N 1
ATOM 2392 C CA . PHE A 1 298 ? 17.215 -24.131 -24.024 1.00 98.31 298 PHE A CA 1
ATOM 2393 C C . PHE A 1 298 ? 16.123 -23.881 -22.974 1.00 98.31 298 PHE A C 1
ATOM 2395 O O . PHE A 1 298 ? 16.233 -24.389 -21.856 1.00 98.31 298 PHE A O 1
ATOM 2402 N N . LEU A 1 299 ? 15.054 -23.165 -23.336 1.00 98.31 299 LEU A N 1
ATOM 2403 C CA . LEU A 1 299 ? 13.898 -22.929 -22.468 1.00 98.31 299 LEU A CA 1
ATOM 2404 C C . LEU A 1 299 ? 13.211 -24.249 -22.085 1.00 98.31 299 LEU A C 1
ATOM 2406 O O . LEU A 1 299 ? 13.024 -24.512 -20.900 1.00 98.31 299 LEU A O 1
ATOM 2410 N N . ASP A 1 300 ? 12.923 -25.127 -23.051 1.00 97.38 300 ASP A N 1
ATOM 2411 C CA . ASP A 1 300 ? 12.264 -26.420 -22.814 1.00 97.38 300 ASP A CA 1
ATOM 2412 C C . ASP A 1 300 ? 13.022 -27.305 -21.818 1.00 97.38 300 ASP A C 1
ATOM 2414 O O . ASP A 1 300 ? 12.416 -27.881 -20.910 1.00 97.38 300 ASP A O 1
ATOM 2418 N N . ASN A 1 301 ? 14.348 -27.387 -21.973 1.00 97.38 301 ASN A N 1
ATOM 2419 C CA . ASN A 1 301 ? 15.221 -28.202 -21.128 1.00 97.38 301 ASN A CA 1
ATOM 2420 C C . ASN A 1 301 ? 15.396 -27.627 -19.712 1.00 97.38 301 ASN A C 1
ATOM 2422 O O . ASN A 1 301 ? 15.729 -28.370 -18.789 1.00 97.38 301 ASN A O 1
ATOM 2426 N N . ASN A 1 302 ? 15.177 -26.321 -19.520 1.00 96.06 302 ASN A N 1
ATOM 2427 C CA . ASN A 1 302 ? 15.432 -25.632 -18.252 1.00 96.06 302 ASN A CA 1
ATOM 2428 C C . ASN A 1 302 ? 14.172 -25.058 -17.576 1.00 96.06 302 ASN A C 1
ATOM 2430 O O . ASN A 1 302 ? 14.283 -24.560 -16.457 1.00 96.06 302 ASN A O 1
ATOM 2434 N N . LYS A 1 303 ? 12.976 -25.164 -18.174 1.00 93.62 303 LYS A N 1
ATOM 2435 C CA . LYS A 1 303 ? 11.720 -24.539 -17.695 1.00 93.62 303 LYS A CA 1
ATOM 2436 C C . LYS A 1 303 ? 11.359 -24.796 -16.229 1.00 93.62 303 LYS A C 1
ATOM 2438 O O . LYS A 1 303 ? 10.763 -23.942 -15.590 1.00 93.62 303 LYS A O 1
ATOM 2443 N N . GLN A 1 304 ? 11.755 -25.940 -15.667 1.00 92.19 304 GLN A N 1
ATOM 2444 C CA . GLN A 1 304 ? 11.538 -26.242 -14.244 1.00 92.19 304 GLN A CA 1
ATOM 2445 C C . GLN A 1 304 ? 12.451 -25.421 -13.315 1.00 92.19 304 GLN A C 1
ATOM 2447 O O . GLN A 1 304 ? 12.061 -25.066 -12.200 1.00 92.19 304 GLN A O 1
ATOM 2452 N N . GLN A 1 305 ? 13.665 -25.102 -13.771 1.00 92.44 305 GLN A N 1
ATOM 2453 C CA . GLN A 1 305 ? 14.647 -24.299 -13.042 1.00 92.44 305 GLN A CA 1
ATOM 2454 C C . GLN A 1 305 ? 14.462 -22.798 -13.295 1.00 92.44 305 GLN A C 1
ATOM 2456 O O . GLN A 1 305 ? 14.634 -22.017 -12.361 1.00 92.44 305 GLN A O 1
ATOM 2461 N N . ILE A 1 306 ? 14.101 -22.387 -14.517 1.00 94.44 306 ILE A N 1
ATOM 2462 C CA . ILE A 1 306 ? 13.887 -20.976 -14.869 1.00 94.44 306 ILE A CA 1
ATOM 2463 C C . ILE A 1 306 ? 12.661 -20.435 -14.124 1.00 94.44 306 ILE A C 1
ATOM 2465 O O . ILE A 1 306 ? 11.540 -20.890 -14.332 1.00 94.44 306 ILE A O 1
ATOM 2469 N N . LYS A 1 307 ? 12.879 -19.452 -13.244 1.00 89.62 307 LYS A N 1
ATOM 2470 C CA . LYS A 1 307 ? 11.813 -18.750 -12.505 1.00 89.62 307 LYS A CA 1
ATOM 2471 C C . LYS A 1 307 ? 11.516 -17.369 -13.077 1.00 89.62 307 LYS A C 1
ATOM 2473 O O . LYS A 1 307 ? 10.387 -16.898 -12.947 1.00 89.62 307 LYS A O 1
ATOM 2478 N N . ALA A 1 308 ? 12.507 -16.765 -13.732 1.00 89.81 308 ALA A N 1
ATOM 2479 C CA . ALA A 1 308 ? 12.355 -15.524 -14.472 1.00 89.81 308 ALA A CA 1
ATOM 2480 C C . ALA A 1 308 ? 13.066 -15.581 -15.831 1.00 89.81 308 ALA A C 1
ATOM 2482 O O . ALA A 1 308 ? 14.174 -16.117 -15.931 1.00 89.81 308 ALA A O 1
ATOM 2483 N N . TYR A 1 309 ? 12.432 -15.001 -16.845 1.00 95.62 309 TYR A N 1
ATOM 2484 C CA . TYR A 1 309 ? 12.949 -14.832 -18.197 1.00 95.62 309 TYR A CA 1
ATOM 2485 C C . TYR A 1 309 ? 12.769 -13.376 -18.642 1.00 95.62 309 TYR A C 1
ATOM 2487 O O . TYR A 1 309 ? 11.682 -12.815 -18.496 1.00 95.62 309 TYR A O 1
ATOM 2495 N N . ILE A 1 310 ? 13.831 -12.767 -19.168 1.00 95.06 310 ILE A N 1
ATOM 2496 C CA . ILE A 1 310 ? 13.782 -11.440 -19.786 1.00 95.06 310 ILE A CA 1
ATOM 2497 C C . ILE A 1 310 ? 14.474 -11.476 -21.141 1.00 95.06 310 ILE A C 1
ATOM 2499 O O . ILE A 1 310 ? 15.636 -11.874 -21.224 1.00 95.06 310 ILE A O 1
ATOM 2503 N N . THR A 1 311 ? 13.794 -10.978 -22.169 1.00 97.38 311 THR A N 1
ATOM 2504 C CA . THR A 1 311 ? 14.420 -10.637 -23.450 1.00 97.38 311 THR A CA 1
ATOM 2505 C C . THR A 1 311 ? 14.586 -9.118 -23.551 1.00 97.38 311 THR A C 1
ATOM 2507 O O . THR A 1 311 ? 13.654 -8.347 -23.298 1.00 97.38 311 THR A O 1
ATOM 2510 N N . LEU A 1 312 ? 15.818 -8.672 -23.809 1.00 96.25 312 LEU A N 1
ATOM 2511 C CA . LEU A 1 312 ? 16.169 -7.259 -23.933 1.00 96.25 312 LEU A CA 1
ATOM 2512 C C . LEU A 1 312 ? 16.057 -6.812 -25.392 1.00 96.25 312 LEU A C 1
ATOM 2514 O O . LEU A 1 312 ? 16.716 -7.362 -26.280 1.00 96.25 312 LEU A O 1
ATOM 2518 N N . HIS A 1 313 ? 15.282 -5.754 -25.584 1.00 96.12 313 HIS A N 1
ATOM 2519 C CA . HIS A 1 313 ? 14.952 -5.137 -26.858 1.00 96.12 313 HIS A CA 1
ATOM 2520 C C . HIS A 1 313 ? 15.248 -3.634 -26.841 1.00 96.12 313 HIS A C 1
ATOM 2522 O O . HIS A 1 313 ? 15.633 -3.059 -25.818 1.00 96.12 313 HIS A O 1
ATOM 2528 N N . SER A 1 314 ? 15.075 -2.978 -27.981 1.00 91.00 314 SER A N 1
ATOM 2529 C CA . SER A 1 314 ? 14.912 -1.524 -28.040 1.00 91.00 314 SER A CA 1
ATOM 2530 C C . SER A 1 314 ? 14.029 -1.149 -29.230 1.00 91.00 314 SER A C 1
ATOM 2532 O O . SER A 1 314 ? 14.132 -1.797 -30.261 1.00 91.00 314 SER A O 1
ATOM 2534 N N . TYR A 1 315 ? 13.258 -0.070 -29.208 1.00 88.50 315 TYR A N 1
ATOM 2535 C CA . TYR A 1 315 ? 13.242 0.994 -28.210 1.00 88.50 315 TYR A CA 1
ATOM 2536 C C . TYR A 1 315 ? 11.819 1.329 -27.769 1.00 88.50 315 TYR A C 1
ATOM 2538 O O . TYR A 1 315 ? 10.838 1.023 -28.445 1.00 88.50 315 TYR A O 1
ATOM 2546 N N . GLY A 1 316 ? 11.710 1.992 -26.621 1.00 85.06 316 GLY A N 1
ATOM 2547 C CA . GLY A 1 316 ? 10.422 2.461 -26.126 1.00 85.06 316 GLY A CA 1
ATOM 2548 C C . GLY A 1 316 ? 10.420 2.870 -24.662 1.00 85.06 316 GLY A C 1
ATOM 2549 O O . GLY A 1 316 ? 9.637 3.741 -24.291 1.00 85.06 316 GLY A O 1
ATOM 2550 N N . GLN A 1 317 ? 11.333 2.316 -23.854 1.00 87.56 317 GLN A N 1
ATOM 2551 C CA . GLN A 1 317 ? 11.296 2.367 -22.388 1.00 87.56 317 GLN A CA 1
ATOM 2552 C C . GLN A 1 317 ? 10.028 1.710 -21.819 1.00 87.56 317 GLN A C 1
ATOM 2554 O O . GLN A 1 317 ? 9.283 2.325 -21.064 1.00 87.56 317 GLN A O 1
ATOM 2559 N N . ASN A 1 318 ? 9.776 0.447 -22.164 1.00 87.69 318 ASN A N 1
ATOM 2560 C CA . ASN A 1 318 ? 8.566 -0.280 -21.762 1.00 87.69 318 ASN A CA 1
ATOM 2561 C C . ASN A 1 318 ? 8.915 -1.597 -21.051 1.00 87.69 318 ASN A C 1
ATOM 2563 O O . ASN A 1 318 ? 9.797 -2.334 -21.491 1.00 87.69 318 ASN A O 1
ATOM 2567 N N . TRP A 1 319 ? 8.207 -1.892 -19.958 1.00 87.81 319 TRP A N 1
ATOM 2568 C CA . TRP A 1 319 ? 8.154 -3.212 -19.322 1.00 87.81 319 TRP A CA 1
ATOM 2569 C C . TRP A 1 319 ? 6.941 -3.959 -19.852 1.00 87.81 319 TRP A C 1
ATOM 2571 O O . TRP A 1 319 ? 5.811 -3.704 -19.436 1.00 87.81 319 TRP A O 1
ATOM 2581 N N . VAL A 1 320 ? 7.186 -4.864 -20.787 1.00 92.06 320 VAL A N 1
ATOM 2582 C CA . VAL A 1 320 ? 6.147 -5.507 -21.579 1.00 92.06 320 VAL A CA 1
ATOM 2583 C C . VAL A 1 320 ? 5.928 -6.922 -21.061 1.00 92.06 320 VAL A C 1
ATOM 2585 O O . VAL A 1 320 ? 6.877 -7.699 -20.972 1.00 92.06 320 VAL A O 1
ATOM 2588 N N . TYR A 1 321 ? 4.691 -7.259 -20.695 1.00 94.38 321 TYR A N 1
ATOM 2589 C CA . TYR A 1 321 ? 4.339 -8.588 -20.182 1.00 94.38 321 TYR A CA 1
ATOM 2590 C C . TYR A 1 321 ? 3.342 -9.334 -21.098 1.00 94.38 321 TYR A C 1
ATOM 2592 O O . TYR A 1 321 ? 2.508 -8.694 -21.753 1.00 94.38 321 TYR A O 1
ATOM 2600 N N . PRO A 1 322 ? 3.390 -10.683 -21.140 1.00 95.69 322 PRO A N 1
ATOM 2601 C CA . PRO A 1 322 ? 2.460 -11.515 -21.910 1.00 95.69 322 PRO A CA 1
ATOM 2602 C C . PRO A 1 322 ? 0.964 -11.276 -21.599 1.00 95.69 322 PRO A C 1
ATOM 2604 O O . PRO A 1 322 ? 0.605 -10.814 -20.520 1.00 95.69 322 PRO A O 1
ATOM 2607 N N . TRP A 1 323 ? 0.028 -11.620 -22.484 1.00 95.75 323 TRP A N 1
ATOM 2608 C CA . TRP A 1 323 ? 0.268 -12.209 -23.802 1.00 95.75 323 TRP A CA 1
ATOM 2609 C C . TRP A 1 323 ? 0.400 -11.155 -24.911 1.00 95.75 323 TRP A C 1
ATOM 2611 O O . TRP A 1 323 ? -0.241 -10.104 -24.860 1.00 95.75 323 TRP A O 1
ATOM 2621 N N . GLY A 1 324 ? 1.214 -11.454 -25.922 1.00 91.75 324 GLY A N 1
ATOM 2622 C CA . GLY A 1 324 ? 1.382 -10.664 -27.142 1.00 91.75 324 GLY A CA 1
ATOM 2623 C C . GLY A 1 324 ? 0.463 -11.085 -28.285 1.00 91.75 324 GLY A C 1
ATOM 2624 O O . GLY A 1 324 ? 0.072 -10.245 -29.090 1.00 91.75 324 GLY A O 1
ATOM 2625 N N . TYR A 1 325 ? 0.046 -12.351 -28.370 1.00 90.75 325 TYR A N 1
ATOM 2626 C CA . TYR A 1 325 ? -0.702 -12.828 -29.544 1.00 90.75 325 TYR A CA 1
ATOM 2627 C C . TYR A 1 325 ? -2.092 -12.190 -29.769 1.00 90.75 325 TYR A C 1
ATOM 2629 O O . TYR A 1 325 ? -2.602 -12.258 -30.891 1.00 90.75 325 TYR A O 1
ATOM 2637 N N . ALA A 1 326 ? -2.743 -11.590 -28.764 1.00 85.50 326 ALA A N 1
ATOM 2638 C CA . ALA A 1 326 ? -4.067 -10.973 -28.924 1.00 85.50 326 ALA A CA 1
ATOM 2639 C C . ALA A 1 326 ? -4.399 -9.934 -27.841 1.00 85.50 326 ALA A C 1
ATOM 2641 O O . ALA A 1 326 ? -4.108 -10.142 -26.663 1.00 85.50 326 ALA A O 1
ATOM 2642 N N . VAL A 1 327 ? -5.089 -8.853 -28.231 1.00 82.56 327 VAL A N 1
ATOM 2643 C CA . VAL A 1 327 ? -5.631 -7.857 -27.285 1.00 82.56 327 VAL A CA 1
ATOM 2644 C C . VAL A 1 327 ? -6.570 -8.505 -26.267 1.00 82.56 327 VAL A C 1
ATOM 2646 O O . VAL A 1 327 ? -7.300 -9.444 -26.594 1.00 82.56 327 VAL A O 1
ATOM 2649 N N . LYS A 1 328 ? -6.595 -7.965 -25.047 1.00 83.06 328 LYS A N 1
ATOM 2650 C CA . LYS A 1 328 ? -7.393 -8.444 -23.909 1.00 83.06 328 LYS A CA 1
ATOM 2651 C C . LYS A 1 328 ? -7.144 -9.908 -23.540 1.00 83.06 328 LYS A C 1
ATOM 2653 O O . LYS A 1 328 ? -8.047 -10.580 -23.038 1.00 83.06 328 LYS A O 1
ATOM 2658 N N . THR A 1 329 ? -5.933 -10.412 -23.783 1.00 81.56 329 THR A N 1
ATOM 2659 C CA . THR A 1 329 ? -5.520 -11.744 -23.332 1.00 81.56 329 THR A CA 1
ATOM 2660 C C . THR A 1 329 ? -4.378 -11.639 -22.330 1.00 81.56 329 THR A C 1
ATOM 2662 O O . THR A 1 329 ? -3.342 -11.030 -22.584 1.00 81.56 329 THR A O 1
ATOM 2665 N N . TYR A 1 330 ? -4.569 -12.269 -21.171 1.00 91.56 330 TYR A N 1
ATOM 2666 C CA . TYR A 1 330 ? -3.652 -12.180 -20.038 1.00 91.56 330 TYR A CA 1
ATOM 2667 C C . TYR A 1 330 ? -3.343 -13.575 -19.475 1.00 91.56 330 TYR A C 1
ATOM 2669 O O . TYR A 1 330 ? -4.195 -14.469 -19.554 1.00 91.56 330 TYR A O 1
ATOM 2677 N N . PRO A 1 331 ? -2.142 -13.812 -18.923 1.00 85.19 331 PRO A N 1
ATOM 2678 C CA . PRO A 1 331 ? -1.848 -15.030 -18.179 1.00 85.19 331 PRO A CA 1
ATOM 2679 C C . PRO A 1 331 ? -2.586 -15.034 -16.822 1.00 85.19 331 PRO A C 1
ATOM 2681 O O . PRO A 1 331 ? -2.941 -13.967 -16.319 1.00 85.19 331 PRO A O 1
ATOM 2684 N N . PRO A 1 332 ? -2.816 -16.204 -16.194 1.00 81.62 332 PRO A N 1
ATOM 2685 C CA . PRO A 1 332 ? -3.556 -16.289 -14.927 1.00 81.62 332 PRO A CA 1
ATOM 2686 C C . PRO A 1 332 ? -2.935 -15.485 -13.772 1.00 81.62 332 PRO A C 1
ATOM 2688 O O . PRO A 1 332 ? -3.646 -15.023 -12.889 1.00 81.62 332 PRO A O 1
ATOM 2691 N N . ASP A 1 333 ? -1.616 -15.301 -13.801 1.00 79.25 333 ASP A N 1
ATOM 2692 C CA . ASP A 1 333 ? -0.798 -14.550 -12.846 1.00 79.25 333 ASP A CA 1
ATOM 2693 C C . ASP A 1 333 ? -0.380 -13.169 -13.394 1.00 79.25 333 ASP A C 1
ATOM 2695 O O . ASP A 1 333 ? 0.692 -12.655 -13.083 1.00 79.25 333 ASP A O 1
ATOM 2699 N N . VAL A 1 334 ? -1.222 -12.547 -14.229 1.00 83.75 334 VAL A N 1
ATOM 2700 C CA . VAL A 1 334 ? -0.958 -11.210 -14.793 1.00 83.75 334 VAL A CA 1
ATOM 2701 C C . VAL A 1 334 ? -0.729 -10.139 -13.722 1.00 83.75 334 VAL A C 1
ATOM 2703 O O . VAL A 1 334 ? 0.071 -9.234 -13.938 1.00 83.75 334 VAL A O 1
ATOM 2706 N N . GLN A 1 335 ? -1.362 -10.253 -12.551 1.00 79.56 335 GLN A N 1
ATOM 2707 C CA . GLN A 1 335 ? -1.176 -9.290 -11.466 1.00 79.56 335 GLN A CA 1
ATOM 2708 C C . GLN A 1 335 ? 0.263 -9.324 -10.921 1.00 79.56 335 GLN A C 1
ATOM 2710 O O . GLN A 1 335 ? 0.901 -8.278 -10.832 1.00 79.56 335 GLN A O 1
ATOM 2715 N N . ASP A 1 336 ? 0.830 -10.514 -10.698 1.00 76.12 336 ASP A N 1
ATOM 2716 C CA . ASP A 1 336 ? 2.237 -10.701 -10.320 1.00 76.12 336 ASP A CA 1
ATOM 2717 C C . ASP A 1 336 ? 3.216 -10.090 -11.343 1.00 76.12 336 ASP A C 1
ATOM 2719 O O . ASP A 1 336 ? 4.287 -9.602 -10.967 1.00 76.12 336 ASP A O 1
ATOM 2723 N N . LEU A 1 337 ? 2.862 -10.116 -12.636 1.00 77.62 337 LEU A N 1
ATOM 2724 C CA . LEU A 1 337 ? 3.643 -9.493 -13.711 1.00 77.62 337 LEU A CA 1
ATOM 2725 C C . LEU A 1 337 ? 3.499 -7.963 -13.717 1.00 77.62 337 LEU A C 1
ATOM 2727 O O . LEU A 1 337 ? 4.481 -7.235 -13.861 1.00 77.62 337 LEU A O 1
ATOM 2731 N N . ILE A 1 338 ? 2.287 -7.450 -13.511 1.00 78.69 338 ILE A N 1
ATOM 2732 C CA . ILE A 1 338 ? 2.038 -6.010 -13.386 1.00 78.69 338 ILE A CA 1
ATOM 2733 C C . ILE A 1 338 ? 2.789 -5.444 -12.176 1.00 78.69 338 ILE A C 1
ATOM 2735 O O . ILE A 1 338 ? 3.414 -4.389 -12.289 1.00 78.69 338 ILE A O 1
ATOM 2739 N N . ASP A 1 339 ? 2.767 -6.123 -11.030 1.00 68.88 339 ASP A N 1
ATOM 2740 C CA . ASP A 1 339 ? 3.354 -5.614 -9.789 1.00 68.88 339 ASP A CA 1
ATOM 2741 C C . ASP A 1 339 ? 4.887 -5.634 -9.815 1.00 68.88 339 ASP A C 1
ATOM 2743 O O . ASP A 1 339 ? 5.518 -4.615 -9.509 1.00 68.88 339 ASP A O 1
ATOM 2747 N N . LEU A 1 340 ? 5.510 -6.728 -10.272 1.00 69.44 340 LEU A N 1
ATOM 2748 C CA . LEU A 1 340 ? 6.968 -6.784 -10.425 1.00 69.44 340 LEU A CA 1
ATOM 2749 C C . LEU A 1 340 ? 7.463 -5.852 -11.551 1.00 69.44 340 LEU A C 1
ATOM 2751 O O . LEU A 1 340 ? 8.485 -5.185 -11.366 1.00 69.44 340 LEU A O 1
ATOM 2755 N N . GLY A 1 341 ? 6.729 -5.718 -12.662 1.00 69.81 341 GLY A N 1
ATOM 2756 C CA . GLY A 1 341 ? 7.023 -4.728 -13.706 1.00 69.81 341 GLY A CA 1
ATOM 2757 C C . GLY A 1 341 ? 6.952 -3.289 -13.178 1.00 69.81 341 GLY A C 1
ATOM 2758 O O . GLY A 1 341 ? 7.867 -2.493 -13.391 1.00 69.81 341 GLY A O 1
ATOM 2759 N N . ASN A 1 342 ? 5.923 -2.965 -12.388 1.00 75.38 342 ASN A N 1
ATOM 2760 C CA . ASN A 1 342 ? 5.789 -1.668 -11.718 1.00 75.38 342 ASN A CA 1
ATOM 2761 C C . ASN A 1 342 ? 6.883 -1.409 -10.680 1.00 75.38 342 ASN A C 1
ATOM 2763 O O . ASN A 1 342 ? 7.302 -0.263 -10.519 1.00 75.38 342 ASN A O 1
ATOM 2767 N N . ALA A 1 343 ? 7.361 -2.428 -9.971 1.00 60.53 343 ALA A N 1
ATOM 2768 C CA . ALA A 1 343 ? 8.497 -2.276 -9.071 1.00 60.53 343 ALA A CA 1
ATOM 2769 C C . ALA A 1 343 ? 9.797 -1.995 -9.851 1.00 60.53 343 ALA A C 1
ATOM 2771 O O . ALA A 1 343 ? 10.532 -1.066 -9.503 1.00 60.53 343 ALA A O 1
ATOM 2772 N N . ALA A 1 344 ? 10.040 -2.718 -10.951 1.00 63.75 344 ALA A N 1
ATOM 2773 C CA . ALA A 1 344 ? 11.190 -2.505 -11.832 1.00 63.75 344 ALA A CA 1
ATOM 2774 C C . ALA A 1 344 ? 11.192 -1.098 -12.462 1.00 63.75 344 ALA A C 1
ATOM 2776 O O . ALA A 1 344 ? 12.193 -0.382 -12.365 1.00 63.75 344 ALA A O 1
ATOM 2777 N N . GLN A 1 345 ? 10.052 -0.658 -13.011 1.00 67.94 345 GLN A N 1
ATOM 2778 C CA . GLN A 1 345 ? 9.832 0.695 -13.541 1.00 67.94 345 GLN A CA 1
ATOM 2779 C C . GLN A 1 345 ? 10.229 1.773 -12.529 1.00 67.94 345 GLN A C 1
ATOM 2781 O O . GLN A 1 345 ? 10.962 2.710 -12.853 1.00 67.94 345 GLN A O 1
ATOM 2786 N N . LYS A 1 346 ? 9.778 1.626 -11.280 1.00 61.91 346 LYS A N 1
ATOM 2787 C CA . LYS A 1 346 ? 9.970 2.643 -10.242 1.00 61.91 346 LYS A CA 1
ATOM 2788 C C . LYS A 1 346 ? 11.392 2.655 -9.706 1.00 61.91 346 LYS A C 1
ATOM 2790 O O . LYS A 1 346 ? 11.901 3.741 -9.439 1.00 61.91 346 LYS A O 1
ATOM 2795 N N . ALA A 1 347 ? 12.043 1.496 -9.610 1.00 56.03 347 ALA A N 1
ATOM 2796 C CA . ALA A 1 347 ? 13.464 1.410 -9.289 1.00 56.03 347 ALA A CA 1
ATOM 2797 C C . ALA A 1 347 ? 14.320 2.127 -10.352 1.00 56.03 347 ALA A C 1
ATOM 2799 O O . ALA A 1 347 ? 15.226 2.879 -10.005 1.00 56.03 347 ALA A O 1
ATOM 2800 N N . ILE A 1 348 ? 13.992 1.976 -11.641 1.00 57.88 348 ILE A N 1
ATOM 2801 C CA . ILE A 1 348 ? 14.651 2.709 -12.736 1.00 57.88 348 ILE A CA 1
ATOM 2802 C C . ILE A 1 348 ? 14.384 4.222 -12.618 1.00 57.88 348 ILE A C 1
ATOM 2804 O O . ILE A 1 348 ? 15.322 5.025 -12.671 1.00 57.88 348 ILE A O 1
ATOM 2808 N N . ALA A 1 349 ? 13.129 4.619 -12.391 1.00 62.19 349 ALA A N 1
ATOM 2809 C CA . ALA A 1 349 ? 12.727 6.021 -12.285 1.00 62.19 349 ALA A CA 1
ATOM 2810 C C . ALA A 1 349 ? 13.341 6.750 -11.073 1.00 62.19 349 ALA A C 1
ATOM 2812 O O . ALA A 1 349 ? 13.727 7.911 -11.198 1.00 62.19 349 ALA A O 1
ATOM 2813 N N . GLN A 1 350 ? 13.478 6.088 -9.918 1.00 53.84 350 GLN A N 1
ATOM 2814 C CA . GLN A 1 350 ? 14.119 6.649 -8.716 1.00 53.84 350 GLN A CA 1
ATOM 2815 C C . GLN A 1 350 ? 15.605 6.970 -8.922 1.00 53.84 350 GLN A C 1
ATOM 2817 O O . GLN A 1 350 ? 16.128 7.889 -8.294 1.00 53.84 350 GLN A O 1
ATOM 2822 N N . VAL A 1 351 ? 16.275 6.219 -9.796 1.00 51.47 351 VAL A N 1
ATOM 2823 C CA . VAL A 1 351 ? 17.699 6.391 -10.107 1.00 51.47 351 VAL A CA 1
ATOM 2824 C C . VAL A 1 351 ? 17.913 7.446 -11.186 1.00 51.47 351 VAL A C 1
ATOM 2826 O O . VAL A 1 351 ? 18.796 8.289 -11.058 1.00 51.47 351 VAL A O 1
ATOM 2829 N N . ARG A 1 352 ? 17.127 7.381 -12.267 1.00 57.84 352 ARG A N 1
ATOM 2830 C CA . ARG A 1 352 ? 17.418 8.103 -13.515 1.00 57.84 352 ARG A CA 1
ATOM 2831 C C . ARG A 1 352 ? 16.478 9.268 -13.810 1.00 57.84 352 ARG A C 1
ATOM 2833 O O . ARG A 1 352 ? 16.731 10.018 -14.745 1.00 57.84 352 ARG A O 1
ATOM 2840 N N . GLY A 1 353 ? 15.331 9.361 -13.136 1.00 57.12 353 GLY A N 1
ATOM 2841 C CA . GLY A 1 353 ? 14.195 10.186 -13.574 1.00 57.12 353 GLY A CA 1
ATOM 2842 C C . GLY A 1 353 ? 13.498 9.669 -14.845 1.00 57.12 353 GLY A C 1
ATOM 2843 O O . GLY A 1 353 ? 12.319 9.953 -15.055 1.00 57.12 353 GLY A O 1
ATOM 2844 N N . THR A 1 354 ? 14.190 8.862 -15.659 1.00 65.62 354 THR A N 1
ATOM 2845 C CA . THR A 1 354 ? 13.678 8.140 -16.826 1.00 65.62 354 THR A CA 1
ATOM 2846 C C . THR A 1 354 ? 12.447 7.311 -16.463 1.00 65.62 354 THR A C 1
ATOM 2848 O O . THR A 1 354 ? 12.543 6.343 -15.709 1.00 65.62 354 THR A O 1
ATOM 2851 N N . GLN A 1 355 ? 11.293 7.675 -17.021 1.00 75.38 355 GLN A N 1
ATOM 2852 C CA . GLN A 1 355 ? 10.075 6.883 -16.890 1.00 75.38 355 GLN A CA 1
ATOM 2853 C C . GLN A 1 355 ? 10.103 5.743 -17.905 1.00 75.38 355 GLN A C 1
ATOM 2855 O O . GLN A 1 355 ? 10.284 5.984 -19.098 1.00 75.38 355 GLN A O 1
ATOM 2860 N N . TYR A 1 356 ? 9.910 4.519 -17.419 1.00 79.69 356 TYR A N 1
ATOM 2861 C CA . TYR A 1 356 ? 9.459 3.415 -18.262 1.00 79.69 356 TYR A CA 1
ATOM 2862 C C . TYR A 1 356 ? 7.929 3.282 -18.137 1.00 79.69 356 TYR A C 1
ATOM 2864 O O . TYR A 1 356 ? 7.364 3.733 -17.138 1.00 79.69 356 TYR A O 1
ATOM 2872 N N . SER A 1 357 ? 7.249 2.673 -19.105 1.00 85.69 357 SER A N 1
ATOM 2873 C CA . SER A 1 357 ? 5.869 2.194 -18.932 1.00 85.69 357 SER A CA 1
ATOM 2874 C C . SER A 1 357 ? 5.853 0.747 -18.409 1.00 85.69 357 SER A C 1
ATOM 2876 O O . SER A 1 357 ? 6.899 0.095 -18.352 1.00 85.69 357 SER A O 1
ATOM 2878 N N . VAL A 1 358 ? 4.677 0.249 -18.016 1.00 86.50 358 VAL A N 1
ATOM 2879 C CA . VAL A 1 358 ? 4.427 -1.176 -17.741 1.00 86.50 358 VAL A CA 1
ATOM 2880 C C . VAL A 1 358 ? 3.116 -1.542 -18.421 1.00 86.50 358 VAL A C 1
ATOM 2882 O O . VAL A 1 358 ? 2.064 -1.040 -18.024 1.00 86.50 358 VAL A O 1
ATOM 2885 N N . GLU A 1 359 ? 3.168 -2.377 -19.452 1.00 90.69 359 GLU A N 1
ATOM 2886 C CA . GLU A 1 359 ? 2.025 -2.613 -20.335 1.00 90.69 359 GLU A CA 1
ATOM 2887 C C . GLU A 1 359 ? 1.947 -4.062 -20.832 1.00 90.69 359 GLU A C 1
ATOM 2889 O O . GLU A 1 359 ? 2.953 -4.763 -20.946 1.00 90.69 359 GLU A O 1
ATOM 2894 N N . ASN A 1 360 ? 0.730 -4.536 -21.107 1.00 94.38 360 ASN A N 1
ATOM 2895 C CA . ASN A 1 360 ? 0.546 -5.813 -21.789 1.00 94.38 360 ASN A CA 1
ATOM 2896 C C . ASN A 1 360 ? 1.028 -5.672 -23.241 1.00 94.38 360 ASN A C 1
ATOM 2898 O O . ASN A 1 360 ? 0.741 -4.667 -23.889 1.00 94.38 360 ASN A O 1
ATOM 2902 N N . SER A 1 361 ? 1.713 -6.693 -23.754 1.00 91.00 361 SER A N 1
ATOM 2903 C CA . SER A 1 361 ? 2.279 -6.710 -25.109 1.00 91.00 361 SER A CA 1
ATOM 2904 C C . SER A 1 361 ? 1.255 -6.359 -26.198 1.00 91.00 361 SER A C 1
ATOM 2906 O O . SER A 1 361 ? 1.469 -5.428 -26.977 1.00 91.00 361 SER A O 1
ATOM 2908 N N . ALA A 1 362 ? 0.091 -7.013 -26.205 1.00 87.12 362 ALA A N 1
ATOM 2909 C CA . ALA A 1 362 ? -0.916 -6.781 -27.235 1.00 87.12 362 ALA A CA 1
ATOM 2910 C C . ALA A 1 362 ? -1.717 -5.475 -27.063 1.00 87.12 362 ALA A C 1
ATOM 2912 O O . ALA A 1 362 ? -2.002 -4.807 -28.059 1.00 87.12 362 ALA A O 1
ATOM 2913 N N . ASP A 1 363 ? -2.109 -5.135 -25.829 1.00 81.25 363 ASP A N 1
ATOM 2914 C CA . ASP A 1 363 ? -2.961 -3.974 -25.521 1.00 81.25 363 ASP A CA 1
ATOM 2915 C C . ASP A 1 363 ? -2.193 -2.647 -25.478 1.00 81.25 363 ASP A C 1
ATOM 2917 O O . ASP A 1 363 ? -2.728 -1.613 -25.880 1.00 81.25 363 ASP A O 1
ATOM 2921 N N . GLY A 1 364 ? -0.964 -2.669 -24.959 1.00 78.62 364 GLY A N 1
ATOM 2922 C CA . GLY A 1 364 ? -0.099 -1.500 -24.849 1.00 78.62 364 GLY A CA 1
ATOM 2923 C C . GLY A 1 364 ? 0.606 -1.187 -26.160 1.00 78.62 364 GLY A C 1
ATOM 2924 O O . GLY A 1 364 ? 0.542 -0.055 -26.647 1.00 78.62 364 GLY A O 1
ATOM 2925 N N . MET A 1 365 ? 1.227 -2.204 -26.772 1.00 80.31 365 MET A N 1
ATOM 2926 C CA . MET A 1 365 ? 1.931 -2.067 -28.047 1.00 80.31 365 MET A CA 1
ATOM 2927 C C . MET A 1 365 ? 1.025 -2.397 -29.233 1.00 80.31 365 MET A C 1
ATOM 2929 O O . MET A 1 365 ? 0.458 -1.500 -29.862 1.00 80.31 365 MET A O 1
ATOM 2933 N N . TYR A 1 366 ? 0.954 -3.674 -29.594 1.00 81.25 366 TYR A N 1
ATOM 2934 C CA . TYR A 1 366 ? 0.153 -4.202 -30.691 1.00 81.25 366 TYR A CA 1
ATOM 2935 C C . TYR A 1 366 ? 0.215 -5.736 -30.657 1.00 81.25 366 TYR A C 1
ATOM 2937 O O . TYR A 1 366 ? 1.228 -6.289 -30.231 1.00 81.25 366 TYR A O 1
ATOM 2945 N N . PRO A 1 367 ? -0.814 -6.450 -31.151 1.00 86.81 367 PRO A N 1
ATOM 2946 C CA . PRO A 1 367 ? -0.768 -7.904 -31.235 1.00 86.81 367 PRO A CA 1
ATOM 2947 C C . PRO A 1 367 ? 0.436 -8.390 -32.049 1.00 86.81 367 PRO A C 1
ATOM 2949 O O . PRO A 1 367 ? 0.655 -7.915 -33.164 1.00 86.81 367 PRO A O 1
ATOM 2952 N N . ALA A 1 368 ? 1.199 -9.318 -31.478 1.00 89.00 368 ALA A N 1
ATOM 2953 C CA . ALA A 1 368 ? 2.458 -9.853 -31.977 1.00 89.00 368 ALA A CA 1
ATOM 2954 C C . ALA A 1 368 ? 2.588 -11.327 -31.554 1.00 89.00 368 ALA A C 1
ATOM 2956 O O . ALA A 1 368 ? 3.013 -11.642 -30.445 1.00 89.00 368 ALA A O 1
ATOM 2957 N N . ALA A 1 369 ? 2.180 -12.247 -32.427 1.00 93.38 369 ALA A N 1
ATOM 2958 C CA . ALA A 1 369 ? 2.165 -13.674 -32.125 1.00 93.38 369 ALA A CA 1
ATOM 2959 C C . ALA A 1 369 ? 3.479 -14.383 -32.508 1.00 93.38 369 ALA A C 1
ATOM 2961 O O . ALA A 1 369 ? 4.179 -13.975 -33.436 1.00 93.38 369 ALA A O 1
ATOM 2962 N N . GLY A 1 370 ? 3.797 -15.487 -31.822 1.00 96.38 370 GLY A N 1
ATOM 2963 C CA . GLY A 1 370 ? 5.045 -16.231 -32.032 1.00 96.38 370 GLY A CA 1
ATOM 2964 C C . GLY A 1 370 ? 6.290 -15.574 -31.421 1.00 96.38 370 GLY A C 1
ATOM 2965 O O . GLY A 1 370 ? 7.391 -15.804 -31.923 1.00 96.38 370 GLY A O 1
ATOM 2966 N N . ALA A 1 371 ? 6.123 -14.770 -30.368 1.00 97.69 371 ALA A N 1
ATOM 2967 C CA . ALA A 1 371 ? 7.210 -14.125 -29.632 1.00 97.69 371 ALA A CA 1
ATOM 2968 C C . ALA A 1 371 ? 7.866 -15.050 -28.578 1.00 97.69 371 ALA A C 1
ATOM 2970 O O . ALA A 1 371 ? 7.289 -16.063 -28.163 1.00 97.69 371 ALA A O 1
ATOM 2971 N N . SER A 1 372 ? 9.099 -14.731 -28.171 1.00 98.06 372 SER A N 1
ATOM 2972 C CA . SER A 1 372 ? 9.909 -15.531 -27.240 1.00 98.06 372 SER A CA 1
ATOM 2973 C C . SER A 1 372 ? 9.396 -15.481 -25.800 1.00 98.06 372 SER A C 1
ATOM 2975 O O . SER A 1 372 ? 9.428 -16.498 -25.106 1.00 98.06 372 SER A O 1
ATOM 2977 N N . ASP A 1 373 ? 8.891 -14.328 -25.362 1.00 97.00 373 ASP A N 1
ATOM 2978 C CA . ASP A 1 373 ? 8.272 -14.102 -24.056 1.00 97.00 373 ASP A CA 1
ATOM 2979 C C . ASP A 1 373 ? 6.959 -14.883 -23.922 1.00 97.00 373 ASP A C 1
ATOM 2981 O O . ASP A 1 373 ? 6.804 -15.685 -23.000 1.00 97.00 373 ASP A O 1
ATOM 2985 N N . ASP A 1 374 ? 6.067 -14.765 -24.900 1.00 97.56 374 ASP A N 1
ATOM 2986 C CA . ASP A 1 374 ? 4.854 -15.571 -25.027 1.00 97.56 374 ASP A CA 1
ATOM 2987 C C . ASP A 1 374 ? 5.176 -17.079 -24.994 1.00 97.56 374 ASP A C 1
ATOM 2989 O O . ASP A 1 374 ? 4.561 -17.843 -24.243 1.00 97.56 374 ASP A O 1
ATOM 2993 N N . TYR A 1 375 ? 6.203 -17.532 -25.721 1.00 98.44 375 TYR A N 1
ATOM 2994 C CA . TYR A 1 375 ? 6.621 -18.934 -25.651 1.00 98.44 375 TYR A CA 1
ATOM 2995 C C . TYR A 1 375 ? 7.146 -19.329 -24.264 1.00 98.44 375 TYR A C 1
ATOM 2997 O O . TYR A 1 375 ? 6.699 -20.335 -23.710 1.00 98.44 375 TYR A O 1
ATOM 3005 N N . ALA A 1 376 ? 8.043 -18.543 -23.666 1.00 98.00 376 ALA A N 1
ATOM 3006 C CA . ALA A 1 376 ? 8.577 -18.806 -22.331 1.00 98.00 376 ALA A CA 1
ATOM 3007 C C . ALA A 1 376 ? 7.466 -18.866 -21.270 1.00 98.00 376 ALA A C 1
ATOM 3009 O O . ALA A 1 376 ? 7.457 -19.767 -20.425 1.00 98.00 376 ALA A O 1
ATOM 3010 N N . LYS A 1 377 ? 6.480 -17.966 -21.351 1.00 97.44 377 LYS A N 1
ATOM 3011 C CA . LYS A 1 377 ? 5.325 -17.946 -20.451 1.00 97.44 377 LYS A CA 1
ATOM 3012 C C . LYS A 1 377 ? 4.443 -19.181 -20.618 1.00 97.44 377 LYS A C 1
ATOM 3014 O O . LYS A 1 377 ? 4.007 -19.756 -19.621 1.00 97.44 377 LYS A O 1
ATOM 3019 N N . SER A 1 378 ? 4.256 -19.655 -21.853 1.00 97.06 378 SER A N 1
ATOM 3020 C CA . SER A 1 378 ? 3.506 -20.887 -22.143 1.00 97.06 378 SER A CA 1
ATOM 3021 C C . SER A 1 378 ? 4.117 -22.155 -21.525 1.00 97.06 378 SER A C 1
ATOM 3023 O O . SER A 1 378 ? 3.404 -23.124 -21.273 1.00 97.06 378 SER A O 1
ATOM 3025 N N . LEU A 1 379 ? 5.420 -22.143 -21.214 1.00 96.56 379 LEU A N 1
ATOM 3026 C CA . LEU A 1 379 ? 6.115 -23.246 -20.542 1.00 96.56 379 LEU A CA 1
ATOM 3027 C C . LEU A 1 379 ? 5.910 -23.280 -19.016 1.00 96.56 379 LEU A C 1
ATOM 3029 O O . LEU A 1 379 ? 6.446 -24.178 -18.363 1.00 96.56 379 LEU A O 1
ATOM 3033 N N . GLY A 1 380 ? 5.163 -22.326 -18.450 1.00 91.81 380 GLY A N 1
ATOM 3034 C CA . GLY A 1 380 ? 4.940 -22.196 -17.007 1.00 91.81 380 GLY A CA 1
ATOM 3035 C C . GLY A 1 380 ? 6.014 -21.389 -16.269 1.00 91.81 380 GLY A C 1
ATOM 3036 O O . GLY A 1 380 ? 6.059 -21.419 -15.040 1.00 91.81 380 GLY A O 1
ATOM 3037 N N . ILE A 1 381 ? 6.881 -20.661 -16.984 1.00 93.44 381 ILE A N 1
ATOM 3038 C CA . ILE A 1 381 ? 7.827 -19.727 -16.356 1.00 93.44 381 ILE A CA 1
ATOM 3039 C C . ILE A 1 381 ? 7.021 -18.565 -15.760 1.00 93.44 381 ILE A C 1
ATOM 3041 O O . ILE A 1 381 ? 6.199 -17.951 -16.442 1.00 93.44 381 ILE A O 1
ATOM 3045 N N . LYS A 1 382 ? 7.226 -18.276 -14.469 1.00 85.44 382 LYS A N 1
ATOM 3046 C CA . LYS A 1 382 ? 6.377 -17.328 -13.736 1.00 85.44 382 LYS A CA 1
ATOM 3047 C C . LYS A 1 382 ? 6.611 -15.883 -14.180 1.00 85.44 382 LYS A C 1
ATOM 3049 O O . LYS A 1 382 ? 5.700 -15.252 -14.706 1.00 85.44 382 LYS A O 1
ATOM 3054 N N . TYR A 1 383 ? 7.828 -15.372 -14.019 1.00 89.75 383 TYR A N 1
ATOM 3055 C CA . TYR A 1 383 ? 8.140 -13.976 -14.327 1.00 89.75 383 TYR A CA 1
ATOM 3056 C C . TYR A 1 383 ? 8.721 -13.855 -15.732 1.00 89.75 383 TYR A C 1
ATOM 3058 O O . TYR A 1 383 ? 9.786 -14.398 -16.011 1.00 89.75 383 TYR A O 1
ATOM 3066 N N . VAL A 1 384 ? 8.012 -13.176 -16.627 1.00 94.81 384 VAL A N 1
ATOM 3067 C CA . VAL A 1 384 ? 8.359 -13.103 -18.048 1.00 94.81 384 VAL A CA 1
ATOM 3068 C C . VAL A 1 384 ? 8.144 -11.680 -18.540 1.00 94.81 384 VAL A C 1
ATOM 3070 O O . VAL A 1 384 ? 7.031 -11.172 -18.414 1.00 94.81 384 VAL A O 1
ATOM 3073 N N . TYR A 1 385 ? 9.185 -11.073 -19.115 1.00 94.56 385 TYR A N 1
ATOM 3074 C CA . TYR A 1 385 ? 9.096 -9.739 -19.712 1.00 94.56 385 TYR A CA 1
ATOM 3075 C C . TYR A 1 385 ? 9.907 -9.603 -20.997 1.00 94.56 385 TYR A C 1
ATOM 3077 O O . TYR A 1 385 ? 11.039 -10.079 -21.092 1.00 94.56 385 TYR A O 1
ATOM 3085 N N . THR A 1 386 ? 9.358 -8.824 -21.917 1.00 95.75 386 THR A N 1
ATOM 3086 C CA . THR A 1 386 ? 10.120 -8.077 -22.914 1.00 95.75 386 THR A CA 1
ATOM 3087 C C . THR A 1 386 ? 10.458 -6.706 -22.319 1.00 95.75 386 THR A C 1
ATOM 3089 O O . THR A 1 386 ? 9.598 -6.053 -21.726 1.00 95.75 386 THR A O 1
ATOM 3092 N N . VAL A 1 387 ? 11.713 -6.263 -22.420 1.00 92.44 387 VAL A N 1
ATOM 3093 C CA . VAL A 1 387 ? 12.129 -4.929 -21.947 1.00 92.44 387 VAL A CA 1
ATOM 3094 C C . VAL A 1 387 ? 12.617 -4.108 -23.125 1.00 92.44 387 VAL A C 1
ATOM 3096 O O . VAL A 1 387 ? 13.716 -4.333 -23.628 1.00 92.44 387 VAL A O 1
ATOM 3099 N N . GLU A 1 388 ? 11.814 -3.126 -23.521 1.00 91.31 388 GLU A N 1
ATOM 3100 C CA . GLU A 1 388 ? 12.190 -2.138 -24.527 1.00 91.31 388 GLU A CA 1
ATOM 3101 C C . GLU A 1 388 ? 13.067 -1.070 -23.874 1.00 91.31 388 GLU A C 1
ATOM 3103 O O . GLU A 1 388 ? 12.596 -0.304 -23.033 1.00 91.31 388 GLU A O 1
ATOM 3108 N N . LEU A 1 389 ? 14.351 -1.025 -24.225 1.00 89.81 389 LEU A N 1
ATOM 3109 C CA . LEU A 1 389 ? 15.328 -0.087 -23.667 1.00 89.81 389 LEU A CA 1
ATOM 3110 C C . LEU A 1 389 ? 15.188 1.331 -24.263 1.00 89.81 389 LEU A C 1
ATOM 3112 O O . LEU A 1 389 ? 14.248 1.641 -24.996 1.00 89.81 389 LEU A O 1
ATOM 3116 N N . ALA A 1 390 ? 16.127 2.211 -23.903 1.00 83.38 390 ALA A N 1
ATOM 3117 C CA . ALA A 1 390 ? 16.236 3.570 -24.433 1.00 83.38 390 ALA A CA 1
ATOM 3118 C C . ALA A 1 390 ? 16.526 3.587 -25.957 1.00 83.38 390 ALA A C 1
ATOM 3120 O O . ALA A 1 390 ? 17.162 2.650 -26.450 1.00 83.38 390 ALA A O 1
ATOM 3121 N N . PRO A 1 391 ? 16.157 4.660 -26.690 1.00 81.56 391 PRO A N 1
ATOM 3122 C CA . PRO A 1 391 ? 15.438 5.860 -26.230 1.00 81.56 391 PRO A CA 1
ATOM 3123 C C . PRO A 1 391 ? 13.965 5.591 -25.859 1.00 81.56 391 PRO A C 1
ATOM 3125 O O . PRO A 1 391 ? 13.466 4.479 -26.018 1.00 81.56 391 PRO A O 1
ATOM 3128 N N . SER A 1 392 ? 13.260 6.592 -25.318 1.00 81.88 392 SER A N 1
ATOM 3129 C CA . SER A 1 392 ? 11.798 6.493 -25.184 1.00 81.88 392 SER A CA 1
ATOM 3130 C C . SER A 1 392 ? 11.139 6.515 -26.560 1.00 81.88 392 SER A C 1
ATOM 3132 O O . SER A 1 392 ? 11.684 7.084 -27.503 1.00 81.88 392 SER A O 1
ATOM 3134 N N . GLU A 1 393 ? 9.934 5.956 -26.671 1.00 77.31 393 GLU A N 1
ATOM 3135 C CA . GLU A 1 393 ? 9.184 5.971 -27.935 1.00 77.31 393 GLU A CA 1
ATOM 3136 C C . GLU A 1 393 ? 8.913 7.406 -28.447 1.00 77.31 393 GLU A C 1
ATOM 3138 O O . GLU A 1 393 ? 8.798 7.629 -29.651 1.00 77.31 393 GLU A O 1
ATOM 3143 N N . ASP A 1 394 ? 8.870 8.399 -27.551 1.00 74.31 394 ASP A N 1
ATOM 3144 C CA . ASP A 1 394 ? 8.705 9.819 -27.887 1.00 74.31 394 ASP A CA 1
ATOM 3145 C C . ASP A 1 394 ? 10.001 10.561 -28.260 1.00 74.31 394 ASP A C 1
ATOM 3147 O O . ASP A 1 394 ? 9.927 11.651 -28.831 1.00 74.31 394 ASP A O 1
ATOM 3151 N N . ASP A 1 395 ? 11.181 9.992 -27.998 1.00 76.12 395 ASP A N 1
ATOM 3152 C CA . ASP A 1 395 ? 12.471 10.605 -28.331 1.00 76.12 395 ASP A CA 1
ATOM 3153 C C . ASP A 1 395 ? 12.991 10.156 -29.710 1.00 76.12 395 ASP A C 1
ATOM 3155 O O . ASP A 1 395 ? 13.951 9.394 -29.844 1.00 76.12 395 ASP A O 1
ATOM 3159 N N . LEU A 1 396 ? 12.366 10.713 -30.751 1.00 71.44 396 LEU A N 1
ATOM 3160 C CA . LEU A 1 396 ? 12.681 10.494 -32.174 1.00 71.44 396 LEU A CA 1
ATOM 3161 C C . LEU A 1 396 ? 14.041 11.071 -32.631 1.00 71.44 396 LEU A C 1
ATOM 3163 O O . LEU A 1 396 ? 14.263 11.272 -33.825 1.00 71.44 396 LEU A O 1
ATOM 3167 N N . ARG A 1 397 ? 14.949 11.434 -31.714 1.00 69.69 397 ARG A N 1
ATOM 3168 C CA . ARG A 1 397 ? 16.285 11.946 -32.082 1.00 69.69 397 ARG A CA 1
ATOM 3169 C C . ARG A 1 397 ? 17.244 10.844 -32.513 1.00 69.69 397 ARG A C 1
ATOM 3171 O O . ARG A 1 397 ? 18.217 11.143 -33.201 1.00 69.69 397 ARG A O 1
ATOM 3178 N N . TYR A 1 398 ? 17.010 9.614 -32.056 1.00 72.81 398 TYR A N 1
ATOM 3179 C CA . TYR A 1 398 ? 17.987 8.532 -32.156 1.00 72.81 398 TYR A CA 1
ATOM 3180 C C . TYR A 1 398 ? 17.406 7.205 -32.653 1.00 72.81 398 TYR A C 1
ATOM 3182 O O . TYR A 1 398 ? 18.123 6.481 -33.341 1.00 72.81 398 TYR A O 1
ATOM 3190 N N . ASP A 1 399 ? 16.150 6.879 -32.322 1.00 81.94 399 ASP A N 1
ATOM 3191 C CA . ASP A 1 399 ? 15.527 5.573 -32.591 1.00 81.94 399 ASP A CA 1
ATOM 3192 C C . ASP A 1 399 ? 16.490 4.407 -32.253 1.00 81.94 399 ASP A C 1
ATOM 3194 O O . ASP A 1 399 ? 17.070 4.364 -31.166 1.00 81.94 399 ASP A O 1
ATOM 3198 N N . PHE A 1 400 ? 16.743 3.487 -33.190 1.00 86.38 400 PHE A N 1
ATOM 3199 C CA . PHE A 1 400 ? 17.704 2.389 -33.014 1.00 86.38 400 PHE A CA 1
ATOM 3200 C C . PHE A 1 400 ? 19.180 2.833 -32.969 1.00 86.38 400 PHE A C 1
ATOM 3202 O O . PHE A 1 400 ? 20.041 2.035 -32.592 1.00 86.38 400 PHE A O 1
ATOM 3209 N N . ASN A 1 401 ? 19.508 4.069 -33.364 1.00 83.56 401 ASN A N 1
ATOM 3210 C CA . ASN A 1 401 ? 20.869 4.611 -33.436 1.00 83.56 401 ASN A CA 1
ATOM 3211 C C . ASN A 1 401 ? 21.248 5.449 -32.198 1.00 83.56 401 ASN A C 1
ATOM 3213 O O . ASN A 1 401 ? 21.798 6.546 -32.305 1.00 83.56 401 ASN A O 1
ATOM 3217 N N . LEU A 1 402 ? 20.950 4.921 -31.007 1.00 81.88 402 LEU A N 1
ATOM 3218 C CA . LEU A 1 402 ? 21.283 5.550 -29.728 1.00 81.88 402 LEU A CA 1
ATOM 3219 C C . LEU A 1 402 ? 22.809 5.774 -29.592 1.00 81.88 402 LEU A C 1
ATOM 3221 O O . LEU A 1 402 ? 23.559 4.799 -29.682 1.00 81.88 402 LEU A O 1
ATOM 3225 N N . PRO A 1 403 ? 23.295 7.009 -29.344 1.00 81.44 403 PRO A N 1
ATOM 3226 C CA . PRO A 1 403 ? 24.725 7.312 -29.265 1.00 81.44 403 PRO A CA 1
ATOM 3227 C C . PRO A 1 403 ? 25.485 6.504 -28.206 1.00 81.44 403 PRO A C 1
ATOM 3229 O O . PRO A 1 403 ? 24.972 6.233 -27.123 1.00 81.44 403 PRO A O 1
ATOM 3232 N N . ALA A 1 404 ? 26.749 6.176 -28.489 1.00 79.19 404 ALA A N 1
ATOM 3233 C CA . ALA A 1 404 ? 27.569 5.310 -27.637 1.00 79.19 404 ALA A CA 1
ATOM 3234 C C . ALA A 1 404 ? 27.778 5.857 -26.205 1.00 79.19 404 ALA A C 1
ATOM 3236 O O . ALA A 1 404 ? 27.739 5.104 -25.233 1.00 79.19 404 ALA A O 1
ATOM 3237 N N . ASN A 1 405 ? 27.866 7.183 -26.040 1.00 75.50 405 ASN A N 1
ATOM 3238 C CA . ASN A 1 405 ? 27.928 7.819 -24.717 1.00 75.50 405 ASN A CA 1
ATOM 3239 C C . ASN A 1 405 ? 26.654 7.608 -23.868 1.00 75.50 405 ASN A C 1
ATOM 3241 O O . ASN A 1 405 ? 26.708 7.760 -22.649 1.00 75.50 405 ASN A O 1
ATOM 3245 N N . GLN A 1 406 ? 25.532 7.211 -24.479 1.00 75.81 406 GLN A N 1
ATOM 3246 C CA . GLN A 1 406 ? 24.318 6.804 -23.775 1.00 75.81 406 GLN A CA 1
ATOM 3247 C C . GLN A 1 406 ? 24.270 5.306 -23.435 1.00 75.81 406 GLN A C 1
ATOM 3249 O O . GLN A 1 406 ? 23.342 4.885 -22.749 1.00 75.81 406 GLN A O 1
ATOM 3254 N N . ILE A 1 407 ? 25.256 4.485 -23.823 1.00 78.31 407 ILE A N 1
ATOM 3255 C CA . ILE A 1 407 ? 25.348 3.087 -23.355 1.00 78.31 407 ILE A CA 1
ATOM 3256 C C . ILE A 1 407 ? 25.538 3.073 -21.837 1.00 78.31 407 ILE A C 1
ATOM 3258 O O . ILE A 1 407 ? 24.805 2.384 -21.119 1.00 78.31 407 ILE A O 1
ATOM 3262 N N . LEU A 1 408 ? 26.472 3.888 -21.332 1.00 75.56 408 LEU A N 1
ATOM 3263 C CA . LEU A 1 408 ? 26.688 4.008 -19.895 1.00 75.56 408 LEU A CA 1
ATOM 3264 C C . LEU A 1 408 ? 25.508 4.658 -19.186 1.00 75.56 408 LEU A C 1
ATOM 3266 O O . LEU A 1 408 ? 25.138 4.108 -18.160 1.00 75.56 408 LEU A O 1
ATOM 3270 N N . SER A 1 409 ? 24.870 5.717 -19.704 1.00 71.12 409 SER A N 1
ATOM 3271 C CA . SER A 1 409 ? 23.665 6.278 -19.057 1.00 71.12 409 SER A CA 1
ATOM 3272 C C . SER A 1 409 ? 22.488 5.288 -19.072 1.00 71.12 409 SER A C 1
ATOM 3274 O O . SER A 1 409 ? 21.707 5.202 -18.123 1.00 71.12 409 SER A O 1
ATOM 3276 N N . THR A 1 410 ? 22.394 4.456 -20.116 1.00 71.12 410 THR A N 1
ATOM 3277 C CA . THR A 1 410 ? 21.407 3.371 -20.215 1.00 71.12 410 THR A CA 1
ATOM 3278 C C . THR A 1 410 ? 21.678 2.235 -19.228 1.00 71.12 410 THR A C 1
ATOM 3280 O O . THR A 1 410 ? 20.730 1.599 -18.767 1.00 71.12 410 THR A O 1
ATOM 3283 N N . SER A 1 411 ? 22.934 2.049 -18.821 1.00 68.88 411 SER A N 1
ATOM 3284 C CA . SER A 1 411 ? 23.369 0.998 -17.891 1.00 68.88 411 SER A CA 1
ATOM 3285 C C . SER A 1 411 ? 23.569 1.487 -16.436 1.00 68.88 411 SER A C 1
ATOM 3287 O O . SER A 1 411 ? 23.460 0.710 -15.485 1.00 68.88 411 SER A O 1
ATOM 3289 N N . THR A 1 412 ? 23.860 2.776 -16.225 1.00 61.16 412 THR A N 1
ATOM 3290 C CA . THR A 1 412 ? 24.345 3.396 -14.971 1.00 61.16 412 THR A CA 1
ATOM 3291 C C . THR A 1 412 ? 24.113 4.908 -14.915 1.00 61.16 412 THR A C 1
ATOM 3293 O O . THR A 1 412 ? 24.109 5.527 -15.957 1.00 61.16 412 THR A O 1
ATOM 3296 N N . GLU A 1 413 ? 24.042 5.524 -13.723 1.00 48.56 413 GLU A N 1
ATOM 3297 C CA . GLU A 1 413 ? 24.723 6.814 -13.424 1.00 48.56 413 GLU A CA 1
ATOM 3298 C C . GLU A 1 413 ? 24.570 7.197 -11.929 1.00 48.56 413 GLU A C 1
ATOM 3300 O O . GLU A 1 413 ? 23.513 7.588 -11.455 1.00 48.56 413 GLU A O 1
ATOM 3305 N N . LYS A 1 414 ? 25.554 6.937 -11.063 1.00 35.00 414 LYS A N 1
ATOM 3306 C CA . LYS A 1 414 ? 26.743 7.774 -10.774 1.00 35.00 414 LYS A CA 1
ATOM 3307 C C . LYS A 1 414 ? 26.507 9.084 -9.985 1.00 35.00 414 LYS A C 1
ATOM 3309 O O . LYS A 1 414 ? 27.496 9.677 -9.569 1.00 35.00 414 LYS A O 1
ATOM 3314 N N . SER A 1 415 ? 25.268 9.493 -9.674 1.00 32.09 415 SER A N 1
ATOM 3315 C CA . SER A 1 415 ? 25.016 10.647 -8.770 1.00 32.09 415 SER A CA 1
ATOM 3316 C C . SER A 1 415 ? 24.279 10.313 -7.462 1.00 32.09 415 SER A C 1
ATOM 3318 O O . SER A 1 415 ? 24.507 10.982 -6.454 1.00 32.09 415 SER A O 1
ATOM 3320 N N . ARG A 1 416 ? 23.447 9.261 -7.428 1.00 33.97 416 ARG A N 1
ATOM 3321 C CA . ARG A 1 416 ? 22.821 8.715 -6.206 1.00 33.97 416 ARG A CA 1
ATOM 3322 C C . ARG A 1 416 ? 22.853 7.186 -6.267 1.00 33.97 416 ARG A C 1
ATOM 3324 O O . ARG A 1 416 ? 22.537 6.592 -7.290 1.00 33.97 416 ARG A O 1
ATOM 3331 N N . GLY A 1 417 ? 23.362 6.552 -5.213 1.00 34.47 417 GLY A N 1
ATOM 3332 C CA . GLY A 1 417 ? 23.969 5.220 -5.301 1.00 34.47 417 GLY A CA 1
ATOM 3333 C C . GLY A 1 417 ? 23.019 4.021 -5.375 1.00 34.47 417 GLY A C 1
ATOM 3334 O O . GLY A 1 417 ? 22.937 3.290 -4.399 1.00 34.47 417 GLY A O 1
ATOM 3335 N N . ILE A 1 418 ? 22.416 3.767 -6.539 1.00 35.91 418 ILE A N 1
ATOM 3336 C CA . ILE A 1 418 ? 21.948 2.463 -7.058 1.00 35.91 418 ILE A CA 1
ATOM 3337 C C . ILE A 1 418 ? 21.846 2.639 -8.589 1.00 35.91 418 ILE A C 1
ATOM 3339 O O . ILE A 1 418 ? 21.258 3.611 -9.026 1.00 35.91 418 ILE A O 1
ATOM 3343 N N . SER A 1 419 ? 22.425 1.767 -9.422 1.00 35.19 419 SER A N 1
ATOM 3344 C CA . SER A 1 419 ? 22.262 1.810 -10.898 1.00 35.19 419 SER A CA 1
ATOM 3345 C C . SER A 1 419 ? 21.211 0.793 -11.387 1.00 35.19 419 SER A C 1
ATOM 3347 O O . SER A 1 419 ? 20.354 0.378 -10.608 1.00 35.19 419 SER A O 1
ATOM 3349 N N . LEU A 1 420 ? 21.331 0.267 -12.619 1.00 43.97 420 LEU A N 1
ATOM 3350 C CA . LEU A 1 420 ? 20.736 -1.026 -13.007 1.00 43.97 420 LEU A CA 1
ATOM 3351 C C . LEU A 1 420 ? 21.126 -2.158 -12.019 1.00 43.97 420 LEU A C 1
ATOM 3353 O O . LEU A 1 420 ? 20.433 -3.167 -11.919 1.00 43.97 420 LEU A O 1
ATOM 3357 N N . GLN A 1 421 ? 22.155 -1.936 -11.184 1.00 42.41 421 GLN A N 1
ATOM 3358 C CA . GLN A 1 421 ? 22.396 -2.653 -9.928 1.00 42.41 421 GLN A CA 1
ATOM 3359 C C . GLN A 1 421 ? 21.142 -2.892 -9.078 1.00 42.41 421 GLN A C 1
ATOM 3361 O O . GLN A 1 421 ? 21.044 -3.948 -8.461 1.00 42.41 421 GLN A O 1
ATOM 3366 N N . GLY A 1 422 ? 20.236 -1.914 -8.991 1.00 39.56 422 GLY A N 1
ATOM 3367 C CA . GLY A 1 422 ? 18.995 -1.992 -8.223 1.00 39.56 422 GLY A CA 1
ATOM 3368 C C . GLY A 1 422 ? 17.975 -2.885 -8.894 1.00 39.56 422 GLY A C 1
ATOM 3369 O O . GLY A 1 422 ? 17.381 -3.713 -8.224 1.00 39.56 422 GLY A O 1
ATOM 3370 N N . PHE A 1 423 ? 17.844 -2.792 -10.217 1.00 48.53 423 PHE A N 1
ATOM 3371 C CA . PHE A 1 423 ? 16.997 -3.692 -10.991 1.00 48.53 423 PHE A CA 1
ATOM 3372 C C . PHE A 1 423 ? 17.460 -5.156 -10.858 1.00 48.53 423 PHE A C 1
ATOM 3374 O O . PHE A 1 423 ? 16.677 -6.021 -10.475 1.00 48.53 423 PHE A O 1
ATOM 3381 N N . ILE A 1 424 ? 18.757 -5.407 -11.070 1.00 48.50 424 ILE A N 1
ATOM 3382 C CA . ILE A 1 424 ? 19.394 -6.718 -10.888 1.00 48.50 424 ILE A CA 1
ATOM 3383 C C . ILE A 1 424 ? 19.169 -7.210 -9.453 1.00 48.50 424 ILE A C 1
ATOM 3385 O O . ILE A 1 424 ? 18.582 -8.269 -9.255 1.00 48.50 424 ILE A O 1
ATOM 3389 N N . ALA A 1 425 ? 19.572 -6.433 -8.441 1.00 42.34 425 ALA A N 1
ATOM 3390 C CA . ALA A 1 425 ? 19.427 -6.833 -7.044 1.00 42.34 425 ALA A CA 1
ATOM 3391 C C . ALA A 1 425 ? 17.962 -7.061 -6.640 1.00 42.34 425 ALA A C 1
ATOM 3393 O O . ALA A 1 425 ? 17.694 -8.025 -5.938 1.00 42.34 425 ALA A O 1
ATOM 3394 N N . PHE A 1 426 ? 17.018 -6.234 -7.095 1.00 45.81 426 PHE A N 1
ATOM 3395 C CA . PHE A 1 426 ? 15.607 -6.320 -6.718 1.00 45.81 426 PHE A CA 1
ATOM 3396 C C . PHE A 1 426 ? 14.891 -7.490 -7.398 1.00 45.81 426 PHE A C 1
ATOM 3398 O O . PHE A 1 426 ? 14.247 -8.276 -6.711 1.00 45.81 426 PHE A O 1
ATOM 3405 N N . ALA A 1 427 ? 15.054 -7.679 -8.712 1.00 45.06 427 ALA A N 1
ATOM 3406 C CA . ALA A 1 427 ? 14.469 -8.820 -9.419 1.00 45.06 427 ALA A CA 1
ATOM 3407 C C . ALA A 1 427 ? 15.012 -10.154 -8.875 1.00 45.06 427 ALA A C 1
ATOM 3409 O O . ALA A 1 427 ? 14.260 -11.098 -8.644 1.00 45.06 427 ALA A O 1
ATOM 3410 N N . LEU A 1 428 ? 16.313 -10.214 -8.581 1.00 46.88 428 LEU A N 1
ATOM 3411 C CA . LEU A 1 428 ? 16.946 -11.389 -7.984 1.00 46.88 428 LEU A CA 1
ATOM 3412 C C . LEU A 1 428 ? 16.574 -11.576 -6.493 1.00 46.88 428 LEU A C 1
ATOM 3414 O O . LEU A 1 428 ? 16.478 -12.717 -6.048 1.00 46.88 428 LEU A O 1
ATOM 3418 N N . VAL A 1 429 ? 16.316 -10.507 -5.724 1.00 42.59 429 VAL A N 1
ATOM 3419 C CA . VAL A 1 429 ? 15.783 -10.583 -4.343 1.00 42.59 429 VAL A CA 1
ATOM 3420 C C . VAL A 1 429 ? 14.316 -11.030 -4.324 1.00 42.59 429 VAL A C 1
ATOM 3422 O O . VAL A 1 429 ? 13.947 -11.842 -3.480 1.00 42.59 429 VAL A O 1
ATOM 3425 N N . ALA A 1 430 ? 13.492 -10.595 -5.279 1.00 43.16 430 ALA A N 1
ATOM 3426 C CA . ALA A 1 430 ? 12.124 -11.088 -5.431 1.00 43.16 430 ALA A CA 1
ATOM 3427 C C . ALA A 1 430 ? 12.109 -12.597 -5.744 1.00 43.16 430 ALA A C 1
ATOM 3429 O O . ALA A 1 430 ? 11.418 -13.366 -5.077 1.00 43.16 430 ALA A O 1
ATOM 3430 N N . ILE A 1 431 ? 12.952 -13.050 -6.682 1.00 44.91 431 ILE A N 1
ATOM 3431 C CA . ILE A 1 431 ? 13.117 -14.480 -6.998 1.00 44.91 431 ILE A CA 1
ATOM 3432 C C . ILE A 1 431 ? 13.636 -15.262 -5.778 1.00 44.91 431 ILE A C 1
ATOM 3434 O O . ILE A 1 431 ? 13.156 -16.359 -5.510 1.00 44.91 431 ILE A O 1
ATOM 3438 N N . LEU A 1 432 ? 14.569 -14.700 -5.003 1.00 40.22 432 LEU A N 1
ATOM 3439 C CA . LEU A 1 432 ? 15.077 -15.299 -3.762 1.00 40.22 432 LEU A CA 1
ATOM 3440 C C . LEU A 1 432 ? 14.000 -15.548 -2.706 1.00 40.22 432 LEU A C 1
ATOM 3442 O O . LEU A 1 432 ? 13.934 -16.635 -2.130 1.00 40.22 432 LEU A O 1
ATOM 3446 N N . ILE A 1 433 ? 13.178 -14.532 -2.440 1.00 42.12 433 ILE A N 1
ATOM 3447 C CA . ILE A 1 433 ? 12.095 -14.596 -1.452 1.00 42.12 433 ILE A CA 1
ATOM 3448 C C . ILE A 1 433 ? 11.094 -15.695 -1.844 1.00 42.12 433 ILE A C 1
ATOM 3450 O O . ILE A 1 433 ? 10.617 -16.436 -0.986 1.00 42.12 433 ILE A O 1
ATOM 3454 N N . LEU A 1 434 ? 10.848 -15.871 -3.144 1.00 42.78 434 LEU A N 1
ATOM 3455 C CA . LEU A 1 434 ? 9.903 -16.850 -3.692 1.00 42.78 434 LEU A CA 1
ATOM 3456 C C . LEU A 1 434 ? 10.475 -18.268 -3.862 1.00 42.78 434 LEU A C 1
ATOM 3458 O O . LEU A 1 434 ? 9.723 -19.229 -3.987 1.00 42.78 434 LEU A O 1
ATOM 3462 N N . VAL A 1 435 ? 11.800 -18.424 -3.858 1.00 37.75 435 VAL A N 1
ATOM 3463 C CA . VAL A 1 435 ? 12.472 -19.736 -3.853 1.00 37.75 435 VAL A CA 1
ATOM 3464 C C . VAL A 1 435 ? 12.564 -20.299 -2.435 1.00 37.75 435 VAL A C 1
ATOM 3466 O O . VAL A 1 435 ? 12.363 -21.495 -2.237 1.00 37.75 435 VAL A O 1
ATOM 3469 N N . ASN A 1 436 ? 12.845 -19.448 -1.444 1.00 35.59 436 ASN A N 1
ATOM 3470 C CA . ASN A 1 436 ? 12.997 -19.867 -0.046 1.00 35.59 436 ASN A CA 1
ATOM 3471 C C . ASN A 1 436 ? 11.656 -20.098 0.683 1.00 35.59 436 ASN A C 1
ATOM 3473 O O . ASN A 1 436 ? 11.650 -20.687 1.760 1.00 35.59 436 ASN A O 1
ATOM 3477 N N . THR A 1 437 ? 10.523 -19.679 0.112 1.00 36.84 437 THR A N 1
ATOM 3478 C CA . THR A 1 437 ? 9.161 -19.876 0.660 1.00 36.84 437 THR A CA 1
ATOM 3479 C C . THR A 1 437 ? 8.491 -21.172 0.190 1.00 36.84 437 THR A C 1
ATOM 3481 O O . THR A 1 437 ? 7.273 -21.298 0.258 1.00 36.84 437 THR A O 1
ATOM 3484 N N . GLY A 1 438 ? 9.263 -22.147 -0.301 1.00 32.06 438 GLY A N 1
ATOM 3485 C CA . GLY A 1 438 ? 8.738 -23.356 -0.934 1.00 32.06 438 GLY A CA 1
ATOM 3486 C C . GLY A 1 438 ? 7.814 -24.199 -0.048 1.00 32.06 438 GLY A C 1
ATOM 3487 O O . GLY A 1 438 ? 8.282 -25.104 0.639 1.00 32.06 438 GLY A O 1
ATOM 3488 N N . PHE A 1 439 ? 6.501 -23.974 -0.153 1.00 28.48 439 PHE A N 1
ATOM 3489 C CA . PHE A 1 439 ? 5.470 -24.933 0.231 1.00 28.48 439 PHE A CA 1
ATOM 3490 C C . PHE A 1 439 ? 4.227 -24.847 -0.671 1.00 28.48 439 PHE A C 1
ATOM 3492 O O . PHE A 1 439 ? 3.781 -23.781 -1.080 1.00 28.48 439 PHE A O 1
ATOM 3499 N N . GLN A 1 440 ? 3.726 -26.038 -0.983 1.00 26.33 440 GLN A N 1
ATOM 3500 C CA . GLN A 1 440 ? 2.519 -26.429 -1.716 1.00 26.33 440 GLN A CA 1
ATOM 3501 C C . GLN A 1 440 ? 1.415 -25.367 -1.923 1.00 26.33 440 GLN A C 1
ATOM 3503 O O . GLN A 1 440 ? 0.669 -25.045 -1.003 1.00 26.33 440 GLN A O 1
ATOM 3508 N N . ILE A 1 441 ? 1.170 -25.010 -3.190 1.00 25.53 441 ILE A N 1
ATOM 3509 C CA . ILE A 1 441 ? -0.210 -24.862 -3.677 1.00 25.53 441 ILE A CA 1
ATOM 3510 C C . ILE A 1 441 ? -0.621 -26.252 -4.167 1.00 25.53 441 ILE A C 1
ATOM 3512 O O . ILE A 1 441 ? -0.090 -26.732 -5.168 1.00 25.53 441 ILE A O 1
ATOM 3516 N N . ALA A 1 442 ? -1.503 -26.922 -3.425 1.00 23.39 442 ALA A N 1
ATOM 3517 C CA . ALA A 1 442 ? -2.129 -28.162 -3.876 1.00 23.39 442 ALA A CA 1
ATOM 3518 C C . ALA A 1 442 ? -3.135 -27.876 -5.006 1.00 23.39 442 ALA A C 1
ATOM 3520 O O . ALA A 1 442 ? -3.685 -26.777 -5.097 1.00 23.39 442 ALA A O 1
ATOM 3521 N N . ASP A 1 443 ? -3.359 -28.862 -5.875 1.00 28.61 443 ASP A N 1
ATOM 3522 C CA . ASP A 1 443 ? -4.094 -28.701 -7.130 1.00 28.61 443 ASP A CA 1
ATOM 3523 C C . ASP A 1 443 ? -5.529 -28.167 -6.967 1.00 28.61 443 ASP A C 1
ATOM 3525 O O . ASP A 1 443 ? -6.422 -28.866 -6.488 1.00 28.61 443 ASP A O 1
ATOM 3529 N N . HIS A 1 444 ? -5.788 -26.972 -7.507 1.00 25.27 444 HIS A N 1
ATOM 3530 C CA . HIS A 1 444 ? -7.142 -26.503 -7.822 1.00 25.27 444 HIS A CA 1
ATOM 3531 C C . HIS A 1 444 ? -7.250 -25.974 -9.258 1.00 25.27 444 HIS A C 1
ATOM 3533 O O . HIS A 1 444 ? -7.646 -24.840 -9.522 1.00 25.27 444 HIS A O 1
ATOM 3539 N N . VAL A 1 445 ? -6.961 -26.862 -10.211 1.00 24.73 445 VAL A N 1
ATOM 3540 C CA . VAL A 1 445 ? -7.462 -26.765 -11.588 1.00 24.73 445 VAL A CA 1
ATOM 3541 C C . VAL A 1 445 ? -8.166 -28.073 -11.934 1.00 24.73 445 VAL A C 1
ATOM 3543 O O . VAL A 1 445 ? -7.520 -28.993 -12.410 1.00 24.73 445 VAL A O 1
ATOM 3546 N N . TYR A 1 446 ? -9.474 -28.162 -11.672 1.00 23.45 446 TYR A N 1
ATOM 3547 C CA . TYR A 1 446 ? -10.470 -28.909 -12.463 1.00 23.45 446 TYR A CA 1
ATOM 3548 C C . TYR A 1 446 ? -11.885 -28.660 -11.896 1.00 23.45 446 TYR A C 1
ATOM 3550 O O . TYR A 1 446 ? -12.032 -28.280 -10.738 1.00 23.45 446 TYR A O 1
ATOM 3558 N N . LEU A 1 447 ? -12.919 -28.914 -12.713 1.00 24.39 447 LEU A N 1
ATOM 3559 C CA . LEU A 1 447 ? -14.360 -28.859 -12.383 1.00 24.39 447 LEU A CA 1
ATOM 3560 C C . LEU A 1 447 ? -15.045 -27.474 -12.352 1.00 24.39 447 LEU A C 1
ATOM 3562 O O . LEU A 1 447 ? -15.793 -27.139 -11.436 1.00 24.39 447 LEU A O 1
ATOM 3566 N N . ARG A 1 448 ? -14.988 -26.764 -13.486 1.00 26.48 448 ARG A N 1
ATOM 3567 C CA . ARG A 1 448 ? -16.244 -26.279 -14.091 1.00 26.48 448 ARG A CA 1
ATOM 3568 C C . ARG A 1 448 ? -16.742 -27.342 -15.068 1.00 26.48 448 ARG A C 1
ATOM 3570 O O . ARG A 1 448 ? -16.394 -27.291 -16.236 1.00 26.48 448 ARG A O 1
ATOM 3577 N N . ASP A 1 449 ? -17.472 -28.321 -14.541 1.00 30.88 449 ASP A N 1
ATOM 3578 C CA . ASP A 1 449 ? -18.513 -29.090 -15.238 1.00 30.88 449 ASP A CA 1
ATOM 3579 C C . ASP A 1 449 ? -19.057 -30.167 -14.290 1.00 30.88 449 ASP A C 1
ATOM 3581 O O . ASP A 1 449 ? -18.351 -31.119 -13.965 1.00 30.88 449 ASP A O 1
ATOM 3585 N N . ASN A 1 450 ? -20.296 -29.973 -13.815 1.00 25.17 450 ASN A N 1
ATOM 3586 C CA . ASN A 1 450 ? -21.333 -30.998 -13.592 1.00 25.17 450 ASN A CA 1
ATOM 3587 C C . ASN A 1 450 ? -22.453 -30.482 -12.673 1.00 25.17 450 ASN A C 1
ATOM 3589 O O . ASN A 1 450 ? -22.517 -30.758 -11.476 1.00 25.17 450 ASN A O 1
ATOM 3593 N N . LEU A 1 451 ? -23.434 -29.812 -13.278 1.00 27.17 451 LEU A N 1
ATOM 3594 C CA . LEU A 1 451 ? -24.795 -29.827 -12.747 1.00 27.17 451 LEU A CA 1
ATOM 3595 C C . LEU A 1 451 ? -25.388 -31.234 -12.953 1.00 27.17 451 LEU A C 1
ATOM 3597 O O . LEU A 1 451 ? -25.862 -31.494 -14.060 1.00 27.17 451 LEU A O 1
ATOM 3601 N N . LYS A 1 452 ? -25.406 -32.100 -11.916 1.00 28.70 452 LYS A N 1
ATOM 3602 C CA . LYS A 1 452 ? -26.534 -33.011 -11.549 1.00 28.70 452 LYS A CA 1
ATOM 3603 C C . LYS A 1 452 ? -26.192 -34.115 -10.518 1.00 28.70 452 LYS A C 1
ATOM 3605 O O . LYS A 1 452 ? -25.247 -34.863 -10.708 1.00 28.70 452 LYS A O 1
ATOM 3610 N N . LYS A 1 453 ? -27.148 -34.307 -9.588 1.00 26.39 453 LYS A N 1
ATOM 3611 C CA . LYS A 1 453 ? -27.517 -35.530 -8.820 1.00 26.39 453 LYS A CA 1
ATOM 3612 C C . LYS A 1 453 ? -26.638 -36.040 -7.653 1.00 26.39 453 LYS A C 1
ATOM 3614 O O . LYS A 1 453 ? -25.704 -36.799 -7.850 1.00 26.39 453 LYS A O 1
ATOM 3619 N N . SER A 1 454 ? -27.084 -35.647 -6.455 1.00 25.67 454 SER A N 1
ATOM 3620 C CA . SER A 1 454 ? -27.598 -36.469 -5.330 1.00 25.67 454 SER A CA 1
ATOM 3621 C C . SER A 1 454 ? -26.815 -37.635 -4.679 1.00 25.67 454 SER A C 1
ATOM 3623 O O . SER A 1 454 ? -26.245 -38.503 -5.329 1.00 25.67 454 SER A O 1
ATOM 3625 N N . ASP A 1 455 ? -27.018 -37.682 -3.352 1.00 27.09 455 ASP A N 1
ATOM 3626 C CA . ASP A 1 455 ? -26.976 -38.821 -2.415 1.00 27.09 455 ASP A CA 1
ATOM 3627 C C . ASP A 1 455 ? -25.661 -39.164 -1.673 1.00 27.09 455 ASP A C 1
ATOM 3629 O O . ASP A 1 455 ? -24.567 -38.728 -2.018 1.00 27.09 455 ASP A O 1
ATOM 3633 N N . SER A 1 456 ? -25.834 -39.818 -0.514 1.00 23.80 456 SER A N 1
ATOM 3634 C CA . SER A 1 456 ? -24.953 -39.772 0.676 1.00 23.80 456 SER A CA 1
ATOM 3635 C C . SER A 1 456 ? -24.526 -41.204 1.139 1.00 23.80 456 SER A C 1
ATOM 3637 O O . SER A 1 456 ? -24.587 -42.115 0.318 1.00 23.80 456 SER A O 1
ATOM 3639 N N . PRO A 1 457 ? -24.016 -41.472 2.365 1.00 43.56 457 PRO A N 1
ATOM 3640 C CA . PRO A 1 457 ? -22.575 -41.557 2.653 1.00 43.56 457 PRO A CA 1
ATOM 3641 C C . PRO A 1 457 ? -22.100 -42.908 3.253 1.00 43.56 457 PRO A C 1
ATOM 3643 O O . PRO A 1 457 ? -22.901 -43.677 3.781 1.00 43.56 457 PRO A O 1
ATOM 3646 N N . SER A 1 458 ? -20.778 -43.147 3.330 1.00 23.50 458 SER A N 1
ATOM 3647 C CA . SER A 1 458 ? -20.196 -44.126 4.282 1.00 23.50 458 SER A CA 1
ATOM 3648 C C . SER A 1 458 ? -18.691 -43.939 4.565 1.00 23.50 458 SER A C 1
ATOM 3650 O O . SER A 1 458 ? -17.892 -43.796 3.644 1.00 23.50 458 SER A O 1
ATOM 3652 N N . ASN A 1 459 ? -18.325 -44.016 5.849 1.00 22.44 459 ASN A N 1
ATOM 3653 C CA . ASN A 1 459 ? -16.969 -44.083 6.449 1.00 22.44 459 ASN A CA 1
ATOM 3654 C C . ASN A 1 459 ? -16.708 -45.567 6.895 1.00 22.44 459 ASN A C 1
ATOM 3656 O O . ASN A 1 459 ? -17.615 -46.371 6.659 1.00 22.44 459 ASN A O 1
ATOM 3660 N N . PRO A 1 460 ? -15.649 -45.997 7.641 1.00 43.75 460 PRO A N 1
ATOM 3661 C CA . PRO A 1 460 ? -14.316 -45.432 7.951 1.00 43.75 460 PRO A CA 1
ATOM 3662 C C . PRO A 1 460 ? -13.128 -46.466 7.941 1.00 43.75 460 PRO A C 1
ATOM 3664 O O . PRO A 1 460 ? -13.303 -47.645 7.645 1.00 43.75 460 PRO A O 1
ATOM 3667 N N . SER A 1 461 ? -11.960 -46.039 8.470 1.00 22.45 461 SER A N 1
ATOM 3668 C CA . SER A 1 461 ? -10.899 -46.822 9.184 1.00 22.45 461 SER A CA 1
ATOM 3669 C C . SER A 1 461 ? -9.816 -47.566 8.358 1.00 22.45 461 SER A C 1
ATOM 3671 O O . SER A 1 461 ? -10.120 -48.267 7.406 1.00 22.45 461 SER A O 1
ATOM 3673 N N . THR A 1 462 ? -8.507 -47.465 8.656 1.00 25.58 462 THR A N 1
ATOM 3674 C CA . THR A 1 462 ? -7.821 -47.893 9.904 1.00 25.58 462 THR A CA 1
ATOM 3675 C C . THR A 1 462 ? -6.376 -47.334 10.038 1.00 25.58 462 THR A C 1
ATOM 3677 O O . THR A 1 462 ? -5.724 -47.009 9.052 1.00 25.58 462 THR A O 1
ATOM 3680 N N . GLN A 1 463 ? -5.871 -47.276 11.279 1.00 26.23 463 GLN A N 1
ATOM 3681 C CA . GLN A 1 463 ? -4.458 -47.128 11.717 1.00 26.23 463 GLN A CA 1
ATOM 3682 C C . GLN A 1 463 ? -4.058 -48.435 12.455 1.00 26.23 463 GLN A C 1
ATOM 3684 O O . GLN A 1 463 ? -4.993 -49.138 12.864 1.00 26.23 463 GLN A O 1
ATOM 3689 N N . PRO A 1 464 ? -2.763 -48.819 12.644 1.00 33.22 464 PRO A N 1
ATOM 3690 C CA . PRO A 1 464 ? -2.092 -48.468 13.926 1.00 33.22 464 PRO A CA 1
ATOM 3691 C C . PRO A 1 464 ? -0.529 -48.538 14.036 1.00 33.22 464 PRO A C 1
ATOM 3693 O O . PRO A 1 464 ? 0.130 -49.270 13.304 1.00 33.22 464 PRO A O 1
ATOM 3696 N N . ASN A 1 465 ? -0.011 -47.950 15.135 1.00 26.50 465 ASN A N 1
ATOM 3697 C CA . ASN A 1 465 ? 1.137 -48.391 15.980 1.00 26.50 465 ASN A CA 1
ATOM 3698 C C . ASN A 1 465 ? 2.595 -48.356 15.448 1.00 26.50 465 ASN A C 1
ATOM 3700 O O . ASN A 1 465 ? 2.842 -48.529 14.263 1.00 26.50 465 ASN A O 1
ATOM 3704 N N . ASN A 1 466 ? 3.648 -48.351 16.289 1.00 25.47 466 ASN A N 1
ATOM 3705 C CA . ASN A 1 466 ? 3.982 -47.725 17.601 1.00 25.47 466 ASN A CA 1
ATOM 3706 C C . ASN A 1 466 ? 5.378 -48.263 18.014 1.00 25.47 466 ASN A C 1
ATOM 3708 O O . ASN A 1 466 ? 5.590 -49.458 17.817 1.00 25.47 466 ASN A O 1
ATOM 3712 N N . LEU A 1 467 ? 6.281 -47.476 18.630 1.00 25.30 467 LEU A N 1
ATOM 3713 C CA . LEU A 1 467 ? 7.432 -47.992 19.421 1.00 25.30 467 LEU A CA 1
ATOM 3714 C C . LEU A 1 467 ? 8.213 -46.882 20.166 1.00 25.30 467 LEU A C 1
ATOM 3716 O O . LEU A 1 467 ? 8.566 -45.865 19.575 1.00 25.30 467 LEU A O 1
ATOM 3720 N N . GLU A 1 468 ? 8.526 -47.119 21.444 1.00 23.34 468 GLU A N 1
ATOM 3721 C CA . GLU A 1 468 ? 9.425 -46.303 22.293 1.00 23.34 468 GLU A CA 1
ATOM 3722 C C . GLU A 1 468 ? 10.813 -46.997 22.437 1.00 23.34 468 GLU A C 1
ATOM 3724 O O . GLU A 1 468 ? 11.084 -47.922 21.674 1.00 23.34 468 GLU A O 1
ATOM 3729 N N . THR A 1 469 ? 11.782 -46.691 23.321 1.00 22.66 469 THR A N 1
ATOM 3730 C CA . THR A 1 469 ? 12.007 -45.810 24.513 1.00 22.66 469 THR A CA 1
ATOM 3731 C C . THR A 1 469 ? 13.567 -45.656 24.645 1.00 22.66 469 THR A C 1
ATOM 3733 O O . THR A 1 469 ? 14.263 -46.098 23.729 1.00 22.66 469 THR A O 1
ATOM 3736 N N . PRO A 1 470 ? 14.225 -45.210 25.750 1.00 31.08 470 PRO A N 1
ATOM 3737 C CA . PRO A 1 470 ? 13.931 -44.180 26.763 1.00 31.08 470 PRO A CA 1
ATOM 3738 C C . PRO A 1 470 ? 15.095 -43.171 27.058 1.00 31.08 470 PRO A C 1
ATOM 3740 O O . PRO A 1 470 ? 16.276 -43.493 27.003 1.00 31.08 470 PRO A O 1
ATOM 3743 N N . THR A 1 471 ? 14.713 -41.965 27.501 1.00 24.91 471 THR A N 1
ATOM 3744 C CA . THR A 1 471 ? 15.340 -41.052 28.505 1.00 24.91 471 THR A CA 1
ATOM 3745 C C . THR A 1 471 ? 16.868 -40.897 28.691 1.00 24.91 471 THR A C 1
ATOM 3747 O O . THR A 1 471 ? 17.541 -41.778 29.224 1.00 24.91 471 THR A O 1
ATOM 3750 N N . THR A 1 472 ? 17.349 -39.650 28.546 1.00 27.17 472 THR A N 1
ATOM 3751 C CA . THR A 1 472 ? 17.841 -38.748 29.639 1.00 27.17 472 THR A CA 1
ATOM 3752 C C . THR A 1 472 ? 18.233 -37.362 29.059 1.00 27.17 472 THR A C 1
ATOM 3754 O O . THR A 1 472 ? 18.558 -37.281 27.882 1.00 27.17 472 THR A O 1
ATOM 3757 N N . GLY A 1 473 ? 18.215 -36.216 29.766 1.00 22.88 473 GLY A N 1
ATOM 3758 C CA . GLY A 1 473 ? 17.624 -35.905 31.082 1.00 22.88 473 GLY A CA 1
ATOM 3759 C C . GLY A 1 473 ? 18.193 -34.646 31.790 1.00 22.88 473 GLY A C 1
ATOM 3760 O O . GLY A 1 473 ? 19.019 -34.802 32.681 1.00 22.88 473 GLY A O 1
ATOM 3761 N N . PHE A 1 474 ? 17.733 -33.423 31.463 1.00 25.23 474 PHE A N 1
ATOM 3762 C CA . PHE A 1 474 ? 17.986 -32.172 32.226 1.00 25.23 474 PHE A CA 1
ATOM 3763 C C . PHE A 1 474 ? 16.763 -31.225 32.162 1.00 25.23 474 PHE A C 1
ATOM 3765 O O . PHE A 1 474 ? 16.251 -30.959 31.078 1.00 25.23 474 PHE A O 1
ATOM 3772 N N . ASN A 1 475 ? 16.301 -30.714 33.312 1.00 26.39 475 ASN A N 1
ATOM 3773 C CA . ASN A 1 475 ? 15.117 -29.841 33.437 1.00 26.39 475 ASN A CA 1
ATOM 3774 C C . ASN A 1 475 ? 15.491 -28.347 33.399 1.00 26.39 475 ASN A C 1
ATOM 3776 O O . ASN A 1 475 ? 16.519 -27.977 33.963 1.00 26.39 475 ASN A O 1
ATOM 3780 N N . GLY A 1 476 ? 14.631 -27.475 32.842 1.00 28.55 476 GLY A N 1
ATOM 3781 C CA . GLY A 1 476 ? 14.864 -26.022 32.944 1.00 28.55 476 GLY A CA 1
ATOM 3782 C C . GLY A 1 476 ? 13.958 -25.032 32.191 1.00 28.55 476 GLY A C 1
ATOM 3783 O O . GLY A 1 476 ? 14.192 -23.837 32.328 1.00 28.55 476 GLY A O 1
ATOM 3784 N N . LEU A 1 477 ? 12.947 -25.459 31.423 1.00 26.14 477 LEU A N 1
ATOM 3785 C CA . LEU A 1 477 ? 11.980 -24.566 30.752 1.00 26.14 477 LEU A CA 1
ATOM 3786 C C . LEU A 1 477 ? 10.572 -25.195 30.750 1.00 26.14 477 LEU A C 1
ATOM 3788 O O . LEU A 1 477 ? 10.476 -26.425 30.799 1.00 26.14 477 LEU A O 1
ATOM 3792 N N . PRO A 1 478 ? 9.479 -24.407 30.670 1.00 28.50 478 PRO A N 1
ATOM 3793 C CA . PRO A 1 478 ? 8.147 -24.955 30.437 1.00 28.50 478 PRO A CA 1
ATOM 3794 C C . PRO A 1 478 ? 8.079 -25.538 29.019 1.00 28.50 478 PRO A C 1
ATOM 3796 O O . PRO A 1 478 ? 8.214 -24.810 28.036 1.00 28.50 478 PRO A O 1
ATOM 3799 N N . ASN A 1 479 ? 7.866 -26.850 28.909 1.00 23.67 479 ASN A N 1
ATOM 3800 C CA . ASN A 1 479 ? 7.675 -27.517 27.622 1.00 23.67 479 ASN A CA 1
ATOM 3801 C C . ASN A 1 479 ? 6.354 -27.073 26.978 1.00 23.67 479 ASN A C 1
ATOM 3803 O O . ASN A 1 479 ? 5.290 -27.573 27.337 1.00 23.67 479 ASN A O 1
ATOM 3807 N N . VAL A 1 480 ? 6.437 -26.215 25.962 1.00 32.47 480 VAL A N 1
ATOM 3808 C CA . VAL A 1 480 ? 5.406 -26.113 24.921 1.00 32.47 480 VAL A CA 1
ATOM 3809 C C . VAL A 1 480 ? 5.847 -27.004 23.760 1.00 32.47 480 VAL A C 1
ATOM 3811 O O . VAL A 1 480 ? 6.365 -26.542 22.749 1.00 32.47 480 VAL A O 1
ATOM 3814 N N . THR A 1 481 ? 5.705 -28.317 23.950 1.00 32.06 481 THR A N 1
ATOM 3815 C CA . THR A 1 481 ? 5.949 -29.342 22.922 1.00 32.06 481 THR A CA 1
ATOM 3816 C C . THR A 1 481 ? 4.636 -29.897 22.373 1.00 32.06 481 THR A C 1
ATOM 3818 O O . THR A 1 481 ? 4.417 -31.105 22.322 1.00 32.06 481 THR A O 1
ATOM 3821 N N . SER A 1 482 ? 3.770 -28.997 21.911 1.00 34.44 482 SER A N 1
ATOM 3822 C CA . SER A 1 482 ? 2.794 -29.292 20.863 1.00 34.44 482 SER A CA 1
ATOM 3823 C C . SER A 1 482 ? 3.289 -28.663 19.560 1.00 34.44 482 SER A C 1
ATOM 3825 O O . SER A 1 482 ? 3.733 -27.515 19.537 1.00 34.44 482 SER A O 1
ATOM 3827 N N . ALA A 1 483 ? 3.225 -29.409 18.454 1.00 34.06 483 ALA A N 1
ATOM 3828 C CA . ALA A 1 483 ? 3.235 -28.762 17.145 1.00 34.06 483 ALA A CA 1
ATOM 3829 C C . ALA A 1 483 ? 1.997 -27.843 17.079 1.00 34.06 483 ALA A C 1
ATOM 3831 O O . ALA A 1 483 ? 0.940 -28.266 17.558 1.00 34.06 483 ALA A O 1
ATOM 3832 N N . PRO A 1 484 ? 2.100 -26.612 16.540 1.00 37.38 484 PRO A N 1
ATOM 3833 C CA . PRO A 1 484 ? 0.967 -25.693 16.506 1.00 37.38 484 PRO A CA 1
ATOM 3834 C C . PRO A 1 484 ? -0.222 -26.362 15.797 1.00 37.38 484 PRO A C 1
ATOM 3836 O O . PRO A 1 484 ? -0.013 -26.968 14.738 1.00 37.38 484 PRO A O 1
ATOM 3839 N N . PRO A 1 485 ? -1.449 -26.293 16.350 1.00 42.16 485 PRO A N 1
ATOM 3840 C CA . PRO A 1 485 ? -2.599 -26.938 15.734 1.00 42.16 485 PRO A CA 1
ATOM 3841 C C . PRO A 1 485 ? -2.799 -26.428 14.307 1.00 42.16 485 PRO A C 1
ATOM 3843 O O . PRO A 1 485 ? -2.937 -25.228 14.073 1.00 42.16 485 PRO A O 1
ATOM 3846 N N . THR A 1 486 ? -2.853 -27.344 13.342 1.00 51.69 486 THR A N 1
ATOM 3847 C CA . THR A 1 486 ? -2.997 -27.026 11.910 1.00 51.69 486 THR A CA 1
ATOM 3848 C C . THR A 1 486 ? -4.384 -26.495 11.529 1.00 51.69 486 THR A C 1
ATOM 3850 O O . THR A 1 486 ? -4.632 -26.187 10.366 1.00 51.69 486 THR A O 1
ATOM 3853 N N . THR A 1 487 ? -5.290 -26.359 12.500 1.00 64.75 487 THR A N 1
ATOM 3854 C CA . THR A 1 487 ? -6.646 -25.829 12.341 1.00 64.75 487 THR A CA 1
ATOM 3855 C C . THR A 1 487 ? -6.975 -24.878 13.490 1.00 64.75 487 THR A C 1
ATOM 3857 O O . THR A 1 487 ? -6.969 -25.293 14.649 1.00 64.75 487 THR A O 1
ATOM 3860 N N . CYS A 1 488 ? -7.314 -23.625 13.174 1.00 76.19 488 CYS A N 1
ATOM 3861 C CA . CYS A 1 488 ? -7.801 -22.646 14.151 1.00 76.19 488 CYS A CA 1
ATOM 3862 C C . CYS A 1 488 ? -9.064 -23.174 14.855 1.00 76.19 488 CYS A C 1
ATOM 3864 O O . CYS A 1 488 ? -10.061 -23.484 14.200 1.00 76.19 488 CYS A O 1
ATOM 3866 N N . GLN A 1 489 ? -9.011 -23.286 16.183 1.00 82.25 489 GLN A N 1
ATOM 3867 C CA . GLN A 1 489 ? -10.123 -23.686 17.047 1.00 82.25 489 GLN A CA 1
ATOM 3868 C C . GLN A 1 489 ? -10.194 -22.699 18.220 1.00 82.25 489 GLN A C 1
ATOM 3870 O O . GLN A 1 489 ? -9.492 -22.894 19.211 1.00 82.25 489 GLN A O 1
ATOM 3875 N N . PRO A 1 490 ? -10.986 -21.614 18.116 1.00 80.31 490 PRO A N 1
ATOM 3876 C CA . PRO A 1 490 ? -11.101 -20.630 19.185 1.00 80.31 490 PRO A CA 1
ATOM 3877 C C . PRO A 1 490 ? -11.445 -21.295 20.528 1.00 80.31 490 PRO A C 1
ATOM 3879 O O . PRO A 1 490 ? -12.242 -22.239 20.540 1.00 80.31 490 PRO A O 1
ATOM 3882 N N . PRO A 1 491 ? -10.880 -20.824 21.656 1.00 84.19 491 PRO A N 1
ATOM 3883 C CA . PRO A 1 491 ? -11.216 -21.365 22.968 1.00 84.19 491 PRO A CA 1
ATOM 3884 C C . PRO A 1 491 ? -12.723 -21.219 23.257 1.00 84.19 491 PRO A C 1
ATOM 3886 O O . PRO A 1 491 ? -13.391 -20.376 22.648 1.00 84.19 491 PRO A O 1
ATOM 3889 N N . PRO A 1 492 ? -13.287 -22.005 24.193 1.00 86.31 492 PRO A N 1
ATOM 3890 C CA . PRO A 1 492 ? -14.657 -21.789 24.645 1.00 86.31 492 PRO A CA 1
ATOM 3891 C C . PRO A 1 492 ? -14.805 -20.387 25.252 1.00 86.31 492 PRO A C 1
ATOM 3893 O O . PRO A 1 492 ? -13.879 -19.863 25.876 1.00 86.31 492 PRO A O 1
ATOM 3896 N N . LEU A 1 493 ? -15.981 -19.782 25.077 1.00 87.38 493 LEU A N 1
ATOM 3897 C CA . LEU A 1 493 ? -16.284 -18.468 25.638 1.00 87.38 493 LEU A CA 1
ATOM 3898 C C . LEU A 1 493 ? -16.274 -18.543 27.180 1.00 87.38 493 LEU A C 1
ATOM 3900 O O . LEU A 1 493 ? -17.031 -19.338 27.743 1.00 87.38 493 LEU A O 1
ATOM 3904 N N . PRO A 1 494 ? -15.434 -17.759 27.882 1.00 87.25 494 PRO A N 1
ATOM 3905 C CA . PRO A 1 494 ? -15.460 -17.702 29.333 1.00 87.25 494 PRO A CA 1
ATOM 3906 C C . PRO A 1 494 ? -16.734 -16.997 29.796 1.00 87.25 494 PRO A C 1
ATOM 3908 O O . PRO A 1 494 ? -17.187 -16.030 29.183 1.00 87.25 494 PRO A O 1
ATOM 3911 N N . LYS A 1 495 ? -17.282 -17.446 30.925 1.00 87.06 495 LYS A N 1
ATOM 3912 C CA . LYS A 1 495 ? -18.337 -16.707 31.612 1.00 87.06 495 LYS A CA 1
ATOM 3913 C C . LYS A 1 495 ? -17.722 -15.477 32.278 1.00 87.06 495 LYS A C 1
ATOM 3915 O O . LYS A 1 495 ? -16.802 -15.611 33.081 1.00 87.06 495 LYS A O 1
ATOM 3920 N N . CYS A 1 496 ? -18.254 -14.295 31.992 1.00 89.75 496 CYS A N 1
ATOM 3921 C CA . CYS A 1 496 ? -17.861 -13.084 32.698 1.00 89.75 496 CYS A CA 1
ATOM 3922 C C . CYS A 1 496 ? -18.604 -13.027 34.034 1.00 89.75 496 CYS A C 1
ATOM 3924 O O . CYS A 1 496 ? -19.828 -12.957 34.072 1.00 89.75 496 CYS A O 1
ATOM 3926 N N . GLU A 1 497 ? -17.867 -13.139 35.140 1.00 84.69 497 GLU A N 1
ATOM 3927 C CA . GLU A 1 497 ? -18.456 -13.243 36.485 1.00 84.69 497 GLU A CA 1
ATOM 3928 C C . GLU A 1 497 ? -18.729 -11.879 37.134 1.00 84.69 497 GLU A C 1
ATOM 3930 O O . GLU A 1 497 ? -19.567 -11.775 38.026 1.00 84.69 497 GLU A O 1
ATOM 3935 N N . ASN A 1 498 ? -18.038 -10.835 36.669 1.00 83.69 498 ASN A N 1
ATOM 3936 C CA . ASN A 1 498 ? -18.071 -9.495 37.243 1.00 83.69 498 ASN A CA 1
ATOM 3937 C C . ASN A 1 498 ? -18.878 -8.525 36.378 1.00 83.69 498 ASN A C 1
ATOM 3939 O O . ASN A 1 498 ? -18.775 -8.536 35.151 1.00 83.69 498 ASN A O 1
ATOM 3943 N N . THR A 1 499 ? -19.609 -7.625 37.036 1.00 87.31 499 THR A N 1
ATOM 3944 C CA . THR A 1 499 ? -20.246 -6.477 36.388 1.00 87.31 499 THR A CA 1
ATOM 3945 C C . THR A 1 499 ? -19.208 -5.431 35.983 1.00 87.31 499 THR A C 1
ATOM 3947 O O . THR A 1 499 ? -18.455 -4.942 36.833 1.00 87.31 499 THR A O 1
ATOM 3950 N N . CYS A 1 500 ? -19.226 -5.050 34.708 1.00 91.06 500 CYS A N 1
ATOM 3951 C CA . CYS A 1 500 ? -18.448 -3.938 34.162 1.00 91.06 500 CYS A CA 1
ATOM 3952 C C . CYS A 1 500 ? -19.082 -2.577 34.460 1.00 91.06 500 CYS A C 1
ATOM 3954 O O . CYS A 1 500 ? -20.285 -2.409 34.274 1.00 91.06 500 CYS A O 1
ATOM 3956 N N . GLU A 1 501 ? -18.263 -1.572 34.761 1.00 92.81 501 GLU A N 1
ATOM 3957 C CA . GLU A 1 501 ? -18.652 -0.163 34.664 1.00 92.81 501 GLU A CA 1
ATOM 3958 C C . GLU A 1 501 ? -18.042 0.452 33.398 1.00 92.81 501 GLU A C 1
ATOM 3960 O O . GLU A 1 501 ? -16.819 0.567 33.285 1.00 92.81 501 GLU A O 1
ATOM 3965 N N . PHE A 1 502 ? -18.888 0.859 32.449 1.00 94.12 502 PHE A N 1
ATOM 3966 C CA . PHE A 1 502 ? -18.467 1.556 31.232 1.00 94.12 502 PHE A CA 1
ATOM 3967 C C . PHE A 1 502 ? -18.679 3.067 31.358 1.00 94.12 502 PHE A C 1
ATOM 3969 O O . PHE A 1 502 ? -19.759 3.524 31.740 1.00 94.12 502 PHE A O 1
ATOM 3976 N N . TYR A 1 503 ? -17.662 3.841 30.985 1.00 95.94 503 TYR A N 1
ATOM 3977 C CA . TYR A 1 503 ? -17.695 5.301 30.942 1.00 95.94 503 TYR A CA 1
ATOM 3978 C C . TYR A 1 503 ? -17.262 5.803 29.566 1.00 95.94 503 TYR A C 1
ATOM 3980 O O . TYR A 1 503 ? -16.305 5.280 28.996 1.00 95.94 503 TYR A O 1
ATOM 3988 N N . LEU A 1 504 ? -17.915 6.856 29.071 1.00 97.56 504 LEU A N 1
ATOM 3989 C CA . LEU A 1 504 ? -17.358 7.662 27.988 1.00 97.56 504 LEU A CA 1
ATOM 3990 C C . LEU A 1 504 ? -16.319 8.632 28.550 1.00 97.56 504 LEU A C 1
ATOM 3992 O O . LEU A 1 504 ? -16.499 9.216 29.624 1.00 97.56 504 LEU A O 1
ATOM 3996 N N . CYS A 1 505 ? -15.246 8.784 27.789 1.00 97.88 505 CYS A N 1
ATOM 3997 C CA . CYS A 1 505 ? -14.120 9.660 28.055 1.00 97.88 505 CYS A CA 1
ATOM 3998 C C . CYS A 1 505 ? -13.999 10.617 26.878 1.00 97.88 505 CYS A C 1
ATOM 4000 O O . CYS A 1 505 ? -13.946 10.177 25.730 1.00 97.88 505 CYS A O 1
ATOM 4002 N N . GLU A 1 506 ? -14.012 11.913 27.147 1.00 97.12 506 GLU A N 1
ATOM 4003 C CA . GLU A 1 506 ? -14.218 12.923 26.121 1.00 97.12 506 GLU A CA 1
ATOM 4004 C C . GLU A 1 506 ? -13.312 14.127 26.354 1.00 97.12 506 GLU A C 1
ATOM 4006 O O . GLU A 1 506 ? -13.454 14.855 27.336 1.00 97.12 506 GLU A O 1
ATOM 4011 N N . SER A 1 507 ? -12.419 14.386 25.403 1.00 96.38 507 SER A N 1
ATOM 4012 C CA . SER A 1 507 ? -11.769 15.690 25.302 1.00 96.38 507 SER A CA 1
ATOM 4013 C C . SER A 1 507 ? -12.610 16.593 24.411 1.00 96.38 507 SER A C 1
ATOM 4015 O O . SER A 1 507 ? -13.052 16.197 23.330 1.00 96.38 507 SER A O 1
ATOM 4017 N N . ILE A 1 508 ? -12.859 17.808 24.896 1.00 95.06 508 ILE A N 1
ATOM 4018 C CA . ILE A 1 508 ? -13.474 18.911 24.154 1.00 95.06 508 ILE A CA 1
ATOM 4019 C C . ILE A 1 508 ? -12.450 20.053 24.157 1.00 95.06 508 ILE A C 1
ATOM 4021 O O . ILE A 1 508 ? -11.972 20.399 25.244 1.00 95.06 508 ILE A O 1
ATOM 4025 N N . PRO A 1 509 ? -12.118 20.642 22.995 1.00 93.31 509 PRO A N 1
ATOM 4026 C CA . PRO A 1 509 ? -11.187 21.759 22.891 1.00 93.31 509 PRO A CA 1
ATOM 4027 C C . PRO A 1 509 ? -11.533 22.973 23.759 1.00 93.31 509 PRO A C 1
ATOM 4029 O O . PRO A 1 509 ? -12.677 23.177 24.184 1.00 93.31 509 PRO A O 1
ATOM 4032 N N . ASP A 1 510 ? -10.537 23.811 24.034 1.00 89.25 510 ASP A N 1
ATOM 4033 C CA . ASP A 1 510 ? -10.766 25.131 24.622 1.00 89.25 510 ASP A CA 1
ATOM 4034 C C . ASP A 1 510 ? -11.634 26.027 23.728 1.00 89.25 510 ASP A C 1
ATOM 4036 O O . ASP A 1 510 ? -11.658 25.893 22.502 1.00 89.25 510 ASP A O 1
ATOM 4040 N N . GLY A 1 511 ? -12.401 26.917 24.358 1.00 88.06 511 GLY A N 1
ATOM 4041 C CA . GLY A 1 511 ? -13.285 27.868 23.677 1.00 88.06 511 GLY A CA 1
ATOM 4042 C C . GLY A 1 511 ? -14.568 27.292 23.057 1.00 88.06 511 GLY A C 1
ATOM 4043 O O . GLY A 1 511 ? -15.443 28.074 22.706 1.00 88.06 511 GLY A O 1
ATOM 4044 N N . MET A 1 512 ? -14.733 25.966 22.945 1.00 91.44 512 MET A N 1
ATOM 4045 C CA . MET A 1 512 ? -15.962 25.374 22.391 1.00 91.44 512 MET A CA 1
ATOM 4046 C C . MET A 1 512 ? -17.136 25.416 23.376 1.00 91.44 512 MET A C 1
ATOM 4048 O O . MET A 1 512 ? -17.024 24.959 24.518 1.00 91.44 512 MET A O 1
ATOM 4052 N N . ASN A 1 513 ? -18.287 25.884 22.890 1.00 92.56 513 ASN A N 1
ATOM 4053 C CA . ASN A 1 513 ? -19.551 25.949 23.618 1.00 92.56 513 ASN A CA 1
ATOM 4054 C C . ASN A 1 513 ? -20.347 24.638 23.466 1.00 92.56 513 ASN A C 1
ATOM 4056 O O . ASN A 1 513 ? -21.368 24.583 22.784 1.00 92.56 513 ASN A O 1
ATOM 4060 N N . LEU A 1 514 ? -19.839 23.562 24.073 1.00 92.50 514 LEU A N 1
ATOM 4061 C CA . LEU A 1 514 ? -20.498 22.253 24.133 1.00 92.50 514 LEU A CA 1
ATOM 4062 C C . LEU A 1 514 ? -20.666 21.805 25.586 1.00 92.50 514 LEU A C 1
ATOM 4064 O O . LEU A 1 514 ? -19.727 21.910 26.381 1.00 92.50 514 LEU A O 1
ATOM 4068 N N . ASP A 1 515 ? -21.831 21.235 25.901 1.00 89.12 515 ASP A N 1
ATOM 4069 C CA . ASP A 1 515 ? -22.085 20.578 27.184 1.00 89.12 515 ASP A CA 1
ATOM 4070 C C . ASP A 1 515 ? -21.095 19.431 27.422 1.00 89.12 515 ASP A C 1
ATOM 4072 O O . ASP A 1 515 ? -20.828 18.623 26.527 1.00 89.12 515 ASP A O 1
ATOM 4076 N N . LYS A 1 516 ? -20.579 19.328 28.654 1.00 87.75 516 LYS A N 1
ATOM 4077 C CA . LYS A 1 516 ? -19.527 18.369 29.044 1.00 87.75 516 LYS A CA 1
ATOM 4078 C C . LYS A 1 516 ? -20.035 17.369 30.103 1.00 87.75 516 LYS A C 1
ATOM 4080 O O . LYS A 1 516 ? -19.603 17.437 31.251 1.00 87.75 516 LYS A O 1
ATOM 4085 N N . PRO A 1 517 ? -20.982 16.465 29.768 1.00 85.62 517 PRO A N 1
ATOM 4086 C CA . PRO A 1 517 ? -21.570 15.525 30.731 1.00 85.62 517 PRO A CA 1
ATOM 4087 C C . PRO A 1 517 ? -20.672 14.313 31.043 1.00 85.62 517 PRO A C 1
ATOM 4089 O O . PRO A 1 517 ? -20.967 13.552 31.964 1.00 85.62 517 PRO A O 1
ATOM 4092 N N . ASN A 1 518 ? -19.613 14.105 30.257 1.00 93.25 518 ASN A N 1
ATOM 4093 C CA . ASN A 1 518 ? -18.702 12.965 30.342 1.00 93.25 518 ASN A CA 1
ATOM 4094 C C . ASN A 1 518 ? -17.417 13.326 31.105 1.00 93.25 518 ASN A C 1
ATOM 4096 O O . ASN A 1 518 ? -17.064 14.500 31.222 1.00 93.25 518 ASN A O 1
ATOM 4100 N N . ASN A 1 519 ? -16.686 12.314 31.582 1.00 94.12 519 ASN A N 1
ATOM 4101 C CA . ASN A 1 519 ? -15.353 12.525 32.156 1.00 94.12 519 ASN A CA 1
ATOM 4102 C C . ASN A 1 519 ? -14.378 12.979 31.061 1.00 94.12 519 ASN A C 1
ATOM 4104 O O . ASN A 1 519 ? -14.478 12.516 29.921 1.00 94.12 519 ASN A O 1
ATOM 4108 N N . SER A 1 520 ? -13.389 13.808 31.403 1.00 96.50 520 SER A N 1
ATOM 4109 C CA . SER A 1 520 ? -12.311 14.110 30.458 1.00 96.50 520 SER A CA 1
ATOM 4110 C C . SER A 1 520 ? -11.438 12.880 30.196 1.00 96.50 520 SER A C 1
ATOM 4112 O O . SER A 1 520 ? -11.320 11.987 31.043 1.00 96.50 520 SER A O 1
ATOM 4114 N N . THR A 1 521 ? -10.784 12.829 29.033 1.00 97.56 521 THR A N 1
ATOM 4115 C CA . THR A 1 521 ? -9.797 11.779 28.724 1.00 97.56 521 THR A CA 1
ATOM 4116 C C . THR A 1 521 ? -8.717 11.700 29.809 1.00 97.56 521 THR A C 1
ATOM 4118 O O . THR A 1 521 ? -8.413 10.613 30.297 1.00 97.56 521 THR A O 1
ATOM 4121 N N . THR A 1 522 ? -8.235 12.856 30.276 1.00 97.56 522 THR A N 1
ATOM 4122 C CA . THR A 1 522 ? -7.289 13.009 31.391 1.00 97.56 522 THR A CA 1
ATOM 4123 C C . THR A 1 522 ? -7.798 12.339 32.667 1.00 97.56 522 THR A C 1
ATOM 4125 O O . THR A 1 522 ? -7.105 11.507 33.247 1.00 97.56 522 THR A O 1
ATOM 4128 N N . GLN A 1 523 ? -9.040 12.624 33.078 1.00 97.75 523 GLN A N 1
ATOM 4129 C CA . GLN A 1 523 ? -9.661 12.011 34.259 1.00 97.75 523 GLN A CA 1
ATOM 4130 C C . GLN A 1 523 ? -9.781 10.488 34.120 1.00 97.75 523 GLN A C 1
ATOM 4132 O O . GLN A 1 523 ? -9.541 9.760 35.083 1.00 97.75 523 GLN A O 1
ATOM 4137 N N . CYS A 1 524 ? -10.118 9.989 32.927 1.00 98.38 524 CYS A N 1
ATOM 4138 C CA . CYS A 1 524 ? -10.172 8.554 32.661 1.00 98.38 524 CYS A CA 1
ATOM 4139 C C . CYS A 1 524 ? -8.797 7.876 32.758 1.00 98.38 524 CYS A C 1
ATOM 4141 O O . CYS A 1 524 ? -8.687 6.805 33.356 1.00 98.38 524 CYS A O 1
ATOM 4143 N N . TRP A 1 525 ? -7.751 8.482 32.189 1.00 98.44 525 TRP A N 1
ATOM 4144 C CA . TRP A 1 525 ? -6.392 7.932 32.212 1.00 98.44 525 TRP A CA 1
ATOM 4145 C C . TRP A 1 525 ? -5.775 7.986 33.615 1.00 98.44 525 TRP A C 1
ATOM 4147 O O . TRP A 1 525 ? -5.216 6.989 34.070 1.00 98.44 525 TRP A O 1
ATOM 4157 N N . LEU A 1 526 ? -5.961 9.086 34.352 1.00 98.50 526 LEU A N 1
ATOM 4158 C CA . LEU A 1 526 ? -5.546 9.184 35.755 1.00 98.50 526 LEU A CA 1
ATOM 4159 C C . LEU A 1 526 ? -6.279 8.157 36.636 1.00 98.50 526 LEU A C 1
ATOM 4161 O O . LEU A 1 526 ? -5.630 7.456 37.408 1.00 98.50 526 LEU A O 1
ATOM 4165 N N . LYS A 1 527 ? -7.595 7.952 36.447 1.00 98.19 527 LYS A N 1
ATOM 4166 C CA . LYS A 1 527 ? -8.353 6.896 37.149 1.00 98.19 527 LYS A CA 1
ATOM 4167 C C . LYS A 1 527 ? -7.798 5.492 36.868 1.00 98.19 527 LYS A C 1
ATOM 4169 O O . LYS A 1 527 ? -7.748 4.672 37.782 1.00 98.19 527 LYS A O 1
ATOM 4174 N N . LEU A 1 528 ? -7.384 5.195 35.633 1.00 98.25 528 LEU A N 1
ATOM 4175 C CA . LEU A 1 528 ? -6.740 3.916 35.297 1.00 98.25 528 LEU A CA 1
ATOM 4176 C C . LEU A 1 528 ? -5.389 3.743 36.000 1.00 98.25 528 LEU A C 1
ATOM 4178 O O . LEU A 1 528 ? -5.111 2.665 36.524 1.00 98.25 528 LEU A O 1
ATOM 4182 N N . LEU A 1 529 ? -4.575 4.800 36.042 1.00 98.38 529 LEU A N 1
ATOM 4183 C CA . LEU A 1 529 ? -3.299 4.797 36.751 1.00 98.38 529 LEU A CA 1
ATOM 4184 C C . LEU A 1 529 ? -3.509 4.583 38.256 1.00 98.38 529 LEU A C 1
ATOM 4186 O O . LEU A 1 529 ? -2.889 3.687 38.825 1.00 98.38 529 LEU A O 1
ATOM 4190 N N . ASP A 1 530 ? -4.427 5.309 38.897 1.00 97.88 530 ASP A N 1
ATOM 4191 C CA . ASP A 1 530 ? -4.746 5.148 40.324 1.00 97.88 530 ASP A CA 1
ATOM 4192 C C . ASP A 1 530 ? -5.169 3.713 40.678 1.00 97.88 530 ASP A C 1
ATOM 4194 O O . ASP A 1 530 ? -4.714 3.158 41.684 1.00 97.88 530 ASP A O 1
ATOM 4198 N N . LEU A 1 531 ? -5.987 3.086 39.824 1.00 97.50 531 LEU A N 1
ATOM 4199 C CA . LEU A 1 531 ? -6.474 1.712 39.999 1.00 97.50 531 LEU A CA 1
ATOM 4200 C C . LEU A 1 531 ? -5.382 0.635 39.874 1.00 97.50 531 LEU A C 1
ATOM 4202 O O . LEU A 1 531 ? -5.592 -0.474 40.373 1.00 97.50 531 LEU A O 1
ATOM 4206 N N . ALA A 1 532 ? -4.243 0.942 39.243 1.00 98.06 532 ALA A N 1
ATOM 4207 C CA . ALA A 1 532 ? -3.170 -0.015 38.989 1.00 98.06 532 ALA A CA 1
ATOM 4208 C C . ALA A 1 532 ? -2.506 -0.542 40.275 1.00 98.06 532 ALA A C 1
ATOM 4210 O O . ALA A 1 532 ? -2.249 0.208 41.223 1.00 98.06 532 ALA A O 1
ATOM 4211 N N . LYS A 1 533 ? -2.185 -1.842 40.278 1.00 97.69 533 LYS A N 1
ATOM 4212 C CA . LYS A 1 533 ? -1.617 -2.600 41.407 1.00 97.69 533 LYS A CA 1
ATOM 4213 C C . LYS A 1 533 ? -0.404 -3.452 41.037 1.00 97.69 533 LYS A C 1
ATOM 4215 O O . LYS A 1 533 ? 0.483 -3.589 41.872 1.00 97.69 533 LYS A O 1
ATOM 4220 N N . ASN A 1 534 ? -0.348 -4.026 39.831 1.00 97.12 534 ASN A N 1
ATOM 4221 C CA . ASN A 1 534 ? 0.739 -4.923 39.408 1.00 97.12 534 ASN A CA 1
ATOM 4222 C C . ASN A 1 534 ? 1.295 -4.552 38.029 1.00 97.12 534 ASN A C 1
ATOM 4224 O O . ASN A 1 534 ? 2.515 -4.445 37.880 1.00 97.12 534 ASN A O 1
ATOM 4228 N N . ASN A 1 535 ? 0.426 -4.351 37.029 1.00 97.50 535 ASN A N 1
ATOM 4229 C CA . ASN A 1 535 ? 0.851 -4.019 35.670 1.00 97.50 535 ASN A CA 1
ATOM 4230 C C . ASN A 1 535 ? -0.055 -3.017 34.935 1.00 97.50 535 ASN A C 1
ATOM 4232 O O . ASN A 1 535 ? -1.272 -2.993 35.113 1.00 97.50 535 ASN A O 1
ATOM 4236 N N . VAL A 1 536 ? 0.586 -2.225 34.078 1.00 98.50 536 VAL A N 1
ATOM 4237 C CA . VAL A 1 536 ? 0.007 -1.279 33.124 1.00 98.50 536 VAL A CA 1
ATOM 4238 C C . VAL A 1 536 ? 0.608 -1.594 31.758 1.00 98.50 536 VAL A C 1
ATOM 4240 O O . VAL A 1 536 ? 1.829 -1.569 31.609 1.00 98.50 536 VAL A O 1
ATOM 4243 N N . LYS A 1 537 ? -0.225 -1.870 30.756 1.00 98.62 537 LYS A N 1
ATOM 4244 C CA . LYS A 1 537 ? 0.204 -2.074 29.366 1.00 98.62 537 LYS A CA 1
ATOM 4245 C C . LYS A 1 537 ? -0.435 -1.023 28.475 1.00 98.62 537 LYS A C 1
ATOM 4247 O O . LYS A 1 537 ? -1.623 -0.739 28.615 1.00 98.62 537 LYS A O 1
ATOM 4252 N N . ILE A 1 538 ? 0.353 -0.449 27.572 1.00 98.44 538 ILE A N 1
ATOM 4253 C CA . ILE A 1 538 ? -0.036 0.686 26.733 1.00 98.44 538 ILE A CA 1
ATOM 4254 C C . ILE A 1 538 ? 0.334 0.396 25.279 1.00 98.44 538 ILE A C 1
ATOM 4256 O O . ILE A 1 538 ? 1.465 0.001 24.998 1.00 98.44 538 ILE A O 1
ATOM 4260 N N . GLY A 1 539 ? -0.610 0.616 24.365 1.00 97.00 539 GLY A N 1
ATOM 4261 C CA . GLY A 1 539 ? -0.372 0.675 22.923 1.00 97.00 539 GLY A CA 1
ATOM 4262 C C . GLY A 1 539 ? -0.575 2.102 22.429 1.00 97.00 539 GLY A C 1
ATOM 4263 O O . GLY A 1 539 ? -1.650 2.668 22.648 1.00 97.00 539 GLY A O 1
ATOM 4264 N N . SER A 1 540 ? 0.441 2.678 21.787 1.00 93.94 540 SER A N 1
ATOM 4265 C CA . SER A 1 540 ? 0.458 4.087 21.379 1.00 93.94 540 SER A CA 1
ATOM 4266 C C . SER A 1 540 ? 1.173 4.318 20.043 1.00 93.94 540 SER A C 1
ATOM 4268 O O . SER A 1 540 ? 1.969 3.494 19.600 1.00 93.94 540 SER A O 1
ATOM 4270 N N . TYR A 1 541 ? 0.904 5.460 19.399 1.00 89.06 541 TYR A N 1
ATOM 4271 C CA . TYR A 1 541 ? 1.575 5.855 18.153 1.00 89.06 541 TYR A CA 1
ATOM 4272 C C . TYR A 1 541 ? 2.870 6.648 18.424 1.00 89.06 541 TYR A C 1
ATOM 4274 O O . TYR A 1 541 ? 3.964 6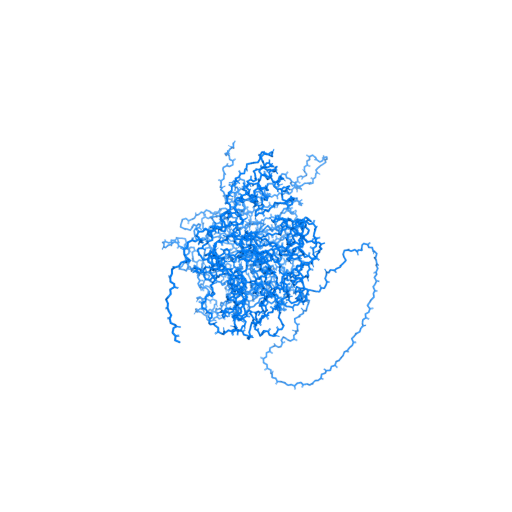.161 18.133 1.00 89.06 541 TYR A O 1
ATOM 4282 N N . TYR A 1 542 ? 2.745 7.830 19.035 1.00 88.56 542 TYR A N 1
ATOM 4283 C CA . TYR A 1 542 ? 3.835 8.699 19.505 1.00 88.56 542 TYR A CA 1
ATOM 4284 C C . TYR A 1 542 ? 3.509 9.262 20.896 1.00 88.56 542 TYR A C 1
ATOM 4286 O O . TYR A 1 542 ? 2.410 9.028 21.397 1.00 88.56 542 TYR A O 1
ATOM 4294 N N . TRP A 1 543 ? 4.457 9.996 21.494 1.00 90.62 543 TRP A N 1
ATOM 4295 C CA . TRP A 1 543 ? 4.333 10.627 22.813 1.00 90.62 543 TRP A CA 1
ATOM 4296 C C . TRP A 1 543 ? 4.830 12.080 22.795 1.00 90.62 543 TRP A C 1
ATOM 4298 O O . TRP A 1 543 ? 6.013 12.301 22.542 1.00 90.62 543 TRP A O 1
ATOM 4308 N N . THR A 1 544 ? 3.953 13.047 23.076 1.00 90.62 544 THR A N 1
ATOM 4309 C CA . THR A 1 544 ? 4.311 14.447 23.402 1.00 90.62 544 THR A CA 1
ATOM 4310 C C . THR A 1 544 ? 3.377 14.961 24.509 1.00 90.62 544 THR A C 1
ATOM 4312 O O . THR A 1 544 ? 2.532 15.828 24.265 1.00 90.62 544 THR A O 1
ATOM 4315 N N . LEU A 1 545 ? 3.421 14.361 25.702 1.00 93.62 545 LEU A N 1
ATOM 4316 C CA . LEU A 1 545 ? 2.653 14.822 26.867 1.00 93.62 545 LEU A CA 1
ATOM 4317 C C . LEU A 1 545 ? 3.293 16.049 27.528 1.00 93.62 545 LEU A C 1
ATOM 4319 O O . LEU A 1 545 ? 2.585 16.815 28.181 1.00 93.62 545 LEU A O 1
ATOM 4323 N N . LEU A 1 546 ? 4.602 16.253 27.355 1.00 91.62 546 LEU A N 1
ATOM 4324 C CA . LEU A 1 546 ? 5.300 17.448 27.826 1.00 91.62 546 LEU A CA 1
ATOM 4325 C C . LEU A 1 546 ? 5.329 18.527 26.733 1.00 91.62 546 LEU A C 1
ATOM 4327 O O . LEU A 1 546 ? 5.695 18.271 25.586 1.00 91.62 546 LEU A O 1
ATOM 4331 N N . LYS A 1 547 ? 4.963 19.763 27.092 1.00 87.00 547 LYS A N 1
ATOM 4332 C CA . LYS A 1 547 ? 4.942 20.909 26.164 1.00 87.00 547 LYS A CA 1
ATOM 4333 C C . LYS A 1 547 ? 6.347 21.273 25.680 1.00 87.00 547 LYS A C 1
ATOM 4335 O O . LYS A 1 547 ? 6.525 21.661 24.534 1.00 87.00 547 LYS A O 1
ATOM 4340 N N . GLU A 1 548 ? 7.338 21.162 26.554 1.00 85.50 548 GLU A N 1
ATOM 4341 C CA . GLU A 1 548 ? 8.753 21.408 26.268 1.00 85.50 548 GLU A CA 1
ATOM 4342 C C . GLU A 1 548 ? 9.357 20.441 25.234 1.00 85.50 548 GLU A C 1
ATOM 4344 O O . GLU A 1 548 ? 10.338 20.795 24.578 1.00 85.50 548 GLU A O 1
ATOM 4349 N N . ASP A 1 549 ? 8.747 19.268 25.052 1.00 83.94 549 ASP A N 1
ATOM 4350 C CA . ASP A 1 549 ? 9.150 18.253 24.077 1.00 83.94 549 ASP A CA 1
ATOM 4351 C C . ASP A 1 549 ? 8.417 18.406 22.723 1.00 83.94 549 ASP A C 1
ATOM 4353 O O . ASP A 1 549 ? 8.891 17.920 21.692 1.00 83.94 549 ASP A O 1
ATOM 4357 N N . ASP A 1 550 ? 7.294 19.129 22.676 1.00 82.81 550 ASP A N 1
ATOM 4358 C CA . ASP A 1 550 ? 6.474 19.309 21.473 1.00 82.81 550 ASP A CA 1
ATOM 4359 C C . ASP A 1 550 ? 7.103 20.295 20.466 1.00 82.81 550 ASP A C 1
ATOM 4361 O O . ASP A 1 550 ? 6.949 21.518 20.533 1.00 82.81 550 ASP A O 1
ATOM 4365 N N . LYS A 1 551 ? 7.829 19.735 19.492 1.00 77.88 551 LYS A N 1
ATOM 4366 C CA . LYS A 1 551 ? 8.575 20.476 18.459 1.00 77.88 551 LYS A CA 1
ATOM 4367 C C . LYS A 1 551 ? 7.711 21.138 17.384 1.00 77.88 551 LYS A C 1
ATOM 4369 O O . LYS A 1 551 ? 8.260 21.907 16.594 1.00 77.88 551 LYS A O 1
ATOM 4374 N N . ASP A 1 552 ? 6.410 20.853 17.322 1.00 76.62 552 ASP A N 1
ATOM 4375 C CA . ASP A 1 552 ? 5.516 21.540 16.381 1.00 76.62 552 ASP A CA 1
ATOM 4376 C C . ASP A 1 552 ? 5.215 22.976 16.848 1.00 76.62 552 ASP A C 1
ATOM 4378 O O . ASP A 1 552 ? 4.806 23.831 16.056 1.00 76.62 552 ASP A O 1
ATOM 4382 N N . LEU A 1 553 ? 5.434 23.262 18.137 1.00 78.25 553 LEU A N 1
ATOM 4383 C CA . LEU A 1 553 ? 5.115 24.540 18.757 1.00 78.25 553 LEU A CA 1
ATOM 4384 C C . LEU A 1 553 ? 5.992 25.699 18.245 1.00 78.25 553 LEU A C 1
ATOM 4386 O O . LEU A 1 553 ? 7.219 25.585 18.159 1.00 78.25 553 LEU A O 1
ATOM 4390 N N . PRO A 1 554 ? 5.399 26.882 17.985 1.00 76.88 554 PRO A N 1
ATOM 4391 C CA . PRO A 1 554 ? 6.157 28.107 17.750 1.00 76.88 554 PRO A CA 1
ATOM 4392 C C . PRO A 1 554 ? 7.103 28.443 18.913 1.00 76.88 554 PRO A C 1
ATOM 4394 O O . PRO A 1 554 ? 6.738 28.321 20.079 1.00 76.88 554 PRO A O 1
ATOM 4397 N N . ALA A 1 555 ? 8.284 28.993 18.614 1.00 74.31 555 ALA A N 1
ATOM 4398 C CA . ALA A 1 555 ? 9.308 29.314 19.622 1.00 74.31 555 ALA A CA 1
ATOM 4399 C C . ALA A 1 555 ? 8.857 30.279 20.746 1.00 74.31 555 ALA A C 1
ATOM 4401 O O . ALA A 1 555 ? 9.488 30.324 21.798 1.00 74.31 555 ALA A O 1
ATOM 4402 N N . ASN A 1 556 ? 7.773 31.036 20.533 1.00 74.44 556 ASN A N 1
ATOM 4403 C CA . ASN A 1 556 ? 7.179 31.957 21.509 1.00 74.44 556 ASN A CA 1
ATOM 4404 C C . ASN A 1 556 ? 5.800 31.479 22.019 1.00 74.44 556 ASN A C 1
ATOM 4406 O O . ASN A 1 556 ? 5.009 32.297 22.483 1.00 74.44 556 ASN A O 1
ATOM 4410 N N . PHE A 1 557 ? 5.477 30.187 21.891 1.00 78.94 557 PHE A N 1
ATOM 4411 C CA . PHE A 1 557 ? 4.140 29.657 22.160 1.00 78.94 557 PHE A CA 1
ATOM 4412 C C . PHE A 1 557 ? 3.678 29.854 23.617 1.00 78.94 557 PHE A C 1
ATOM 4414 O O . PHE A 1 557 ? 4.165 29.207 24.556 1.00 78.94 557 PHE A O 1
ATOM 4421 N N . SER A 1 558 ? 2.667 30.705 23.793 1.00 74.69 558 SER A N 1
ATOM 4422 C CA . SER A 1 558 ? 1.990 30.925 25.070 1.00 74.69 558 SER A CA 1
ATOM 4423 C C . SER A 1 558 ? 0.856 29.916 25.258 1.00 74.69 558 SER A C 1
ATOM 4425 O O . SER A 1 558 ? 0.066 29.698 24.348 1.00 74.69 558 SER A O 1
ATOM 4427 N N . ASP A 1 559 ? 0.751 29.322 26.449 1.00 78.12 559 ASP A N 1
ATOM 4428 C CA . ASP A 1 559 ? -0.379 28.462 26.839 1.00 78.12 559 ASP A CA 1
ATOM 4429 C C . ASP A 1 559 ? -1.128 29.123 28.010 1.00 78.12 559 ASP A C 1
ATOM 4431 O O . ASP A 1 559 ? -0.910 28.768 29.170 1.00 78.12 559 ASP A O 1
ATOM 4435 N N . PRO A 1 560 ? -1.946 30.161 27.744 1.00 73.19 560 PRO A N 1
ATOM 4436 C CA . PRO A 1 560 ? -2.562 30.976 28.793 1.00 73.19 560 PRO A CA 1
ATOM 4437 C C . PRO A 1 560 ? -3.623 30.218 29.602 1.00 73.19 560 PRO A C 1
ATOM 4439 O O . PRO A 1 560 ? -3.910 30.603 30.734 1.00 73.19 560 PRO A O 1
ATOM 4442 N N . ASN A 1 561 ? -4.180 29.139 29.043 1.00 77.31 561 ASN A N 1
ATOM 4443 C CA . ASN A 1 561 ? -5.172 28.287 29.699 1.00 77.31 561 ASN A CA 1
ATOM 4444 C C . ASN A 1 561 ? -4.530 27.147 30.513 1.00 77.31 561 ASN A C 1
ATOM 4446 O O . ASN A 1 561 ? -5.255 26.368 31.128 1.00 77.31 561 ASN A O 1
ATOM 4450 N N . ASN A 1 562 ? -3.191 27.045 30.521 1.00 85.69 562 ASN A N 1
ATOM 4451 C CA . ASN A 1 562 ? -2.429 25.936 31.108 1.00 85.69 562 ASN A CA 1
ATOM 4452 C C . ASN A 1 562 ? -2.886 24.558 30.583 1.00 85.69 562 ASN A C 1
ATOM 4454 O O . ASN A 1 562 ? -2.923 23.572 31.317 1.00 85.69 562 ASN A O 1
ATOM 4458 N N . SER A 1 563 ? -3.281 24.503 29.309 1.00 83.94 563 SER A N 1
ATOM 4459 C CA . SER A 1 563 ? -3.863 23.325 28.663 1.00 83.94 563 SER A CA 1
ATOM 4460 C C . SER A 1 563 ? -2.874 22.165 28.491 1.00 83.94 563 SER A C 1
ATOM 4462 O O . SER A 1 563 ? -3.301 21.020 28.353 1.00 83.94 563 SER A O 1
ATOM 4464 N N . ALA A 1 564 ? -1.567 22.426 28.582 1.00 90.06 564 ALA A N 1
ATOM 4465 C CA . ALA A 1 564 ? -0.531 21.400 28.643 1.00 90.06 564 ALA A CA 1
ATOM 4466 C C . ALA A 1 564 ? -0.439 20.664 29.997 1.00 90.06 564 ALA A C 1
ATOM 4468 O O . ALA A 1 564 ? 0.169 19.594 30.071 1.00 90.06 564 ALA A O 1
ATOM 4469 N N . GLN A 1 565 ? -1.042 21.200 31.068 1.00 94.88 565 GLN A N 1
ATOM 4470 C CA . GLN A 1 565 ? -0.976 20.603 32.408 1.00 94.88 565 GLN A CA 1
ATOM 4471 C C . GLN A 1 565 ? -1.582 19.200 32.451 1.00 94.88 565 GLN A C 1
ATOM 4473 O O . GLN A 1 565 ? -0.987 18.317 33.056 1.00 94.88 565 GLN A O 1
ATOM 4478 N N . ASP A 1 566 ? -2.696 18.969 31.754 1.00 95.31 566 ASP A N 1
ATOM 4479 C CA . ASP A 1 566 ? -3.330 17.651 31.641 1.00 95.31 566 ASP A CA 1
ATOM 4480 C C . ASP A 1 566 ? -2.355 16.586 31.097 1.00 95.31 566 ASP A C 1
ATOM 4482 O O . ASP A 1 566 ? -2.331 15.453 31.581 1.00 95.31 566 ASP A O 1
ATOM 4486 N N . GLY A 1 567 ? -1.508 16.952 30.125 1.00 95.88 567 GLY A N 1
ATOM 4487 C CA . GLY A 1 567 ? -0.453 16.076 29.607 1.00 95.88 567 GLY A CA 1
ATOM 4488 C C . GLY A 1 567 ? 0.610 15.792 30.663 1.00 95.88 567 GLY A C 1
ATOM 4489 O O . GLY A 1 567 ? 0.934 14.632 30.934 1.00 95.88 567 GLY A O 1
ATOM 4490 N N . LYS A 1 568 ? 1.084 16.846 31.335 1.00 96.31 568 LYS A N 1
ATOM 4491 C CA . LYS A 1 568 ? 2.058 16.727 32.422 1.00 96.31 568 LYS A CA 1
ATOM 4492 C C . LYS A 1 568 ? 1.547 15.862 33.583 1.00 96.31 568 LYS A C 1
ATOM 4494 O O . LYS A 1 568 ? 2.310 15.060 34.118 1.00 96.31 568 LYS A O 1
ATOM 4499 N N . ASP A 1 569 ? 0.276 15.982 33.953 1.00 98.00 569 ASP A N 1
ATOM 4500 C CA . ASP A 1 569 ? -0.339 15.214 35.039 1.00 98.00 569 ASP A CA 1
ATOM 4501 C C . ASP A 1 569 ? -0.399 13.716 34.697 1.00 98.00 569 ASP A C 1
ATOM 4503 O O . ASP A 1 569 ? -0.093 12.872 35.543 1.00 98.00 569 ASP A O 1
ATOM 4507 N N . VAL A 1 570 ? -0.710 13.365 33.442 1.00 98.06 570 VAL A N 1
ATOM 4508 C CA . VAL A 1 570 ? -0.644 11.975 32.951 1.00 98.06 570 VAL A CA 1
ATOM 4509 C C . VAL A 1 570 ? 0.798 11.453 32.964 1.00 98.06 570 VAL A C 1
ATOM 4511 O O . VAL A 1 570 ? 1.038 10.344 33.447 1.00 98.06 570 VAL A O 1
ATOM 4514 N N . TYR A 1 571 ? 1.763 12.245 32.488 1.00 97.50 571 TYR A N 1
ATOM 4515 C CA . TYR A 1 571 ? 3.189 11.895 32.486 1.00 97.50 571 TYR A CA 1
ATOM 4516 C C . TYR A 1 571 ? 3.718 11.635 33.912 1.00 97.50 571 TYR A C 1
ATOM 4518 O O . TYR A 1 571 ? 4.280 10.572 34.205 1.00 97.50 571 TYR A O 1
ATOM 4526 N N . ASP A 1 572 ? 3.455 12.559 34.842 1.00 97.62 572 ASP A N 1
ATOM 4527 C CA . ASP A 1 572 ? 3.800 12.417 36.258 1.00 97.62 572 ASP A CA 1
ATOM 4528 C C . ASP A 1 572 ? 3.085 11.204 36.889 1.00 97.62 572 ASP A C 1
ATOM 4530 O O . ASP A 1 572 ? 3.690 10.478 37.684 1.00 97.62 572 ASP A O 1
ATOM 4534 N N . GLY A 1 573 ? 1.831 10.933 36.504 1.00 98.12 573 GLY A N 1
ATOM 4535 C CA . GLY A 1 573 ? 1.037 9.784 36.949 1.00 98.12 573 GLY A CA 1
ATOM 4536 C C . GLY A 1 573 ? 1.599 8.424 36.513 1.00 98.12 573 GLY A C 1
ATOM 4537 O O . GLY A 1 573 ? 1.607 7.472 37.304 1.00 98.12 573 GLY A O 1
ATOM 4538 N N . ILE A 1 574 ? 2.140 8.319 35.293 1.00 98.19 574 ILE A N 1
ATOM 4539 C CA . ILE A 1 574 ? 2.843 7.116 34.810 1.00 98.19 574 ILE A CA 1
ATOM 4540 C C . ILE A 1 574 ? 4.101 6.871 35.656 1.00 98.19 574 ILE A C 1
ATOM 4542 O O . ILE A 1 574 ? 4.318 5.765 36.164 1.00 98.19 574 ILE A O 1
ATOM 4546 N N . ILE A 1 575 ? 4.898 7.917 35.895 1.00 97.56 575 ILE A N 1
ATOM 4547 C CA . ILE A 1 575 ? 6.111 7.835 36.721 1.00 97.56 575 ILE A CA 1
ATOM 4548 C C . ILE A 1 575 ? 5.768 7.500 38.182 1.00 97.56 575 ILE A C 1
ATOM 4550 O O . ILE A 1 575 ? 6.442 6.674 38.805 1.00 97.56 575 ILE A O 1
ATOM 4554 N N . ALA A 1 576 ? 4.718 8.101 38.747 1.00 97.88 576 ALA A N 1
ATOM 4555 C CA . ALA A 1 576 ? 4.228 7.799 40.092 1.00 97.88 576 ALA A CA 1
ATOM 4556 C C . ALA A 1 576 ? 3.757 6.340 40.214 1.00 97.88 576 ALA A C 1
ATOM 4558 O O . ALA A 1 576 ? 4.018 5.680 41.219 1.00 97.88 576 ALA A O 1
ATOM 4559 N N . THR A 1 577 ? 3.138 5.800 39.165 1.00 98.19 577 THR A N 1
ATOM 4560 C CA . THR A 1 577 ? 2.741 4.390 39.078 1.00 98.19 577 THR A CA 1
ATOM 4561 C C . THR A 1 577 ? 3.956 3.465 39.077 1.00 98.19 577 THR A C 1
ATOM 4563 O O . THR A 1 577 ? 4.042 2.576 39.923 1.00 98.19 577 THR A O 1
ATOM 4566 N N . ALA A 1 578 ? 4.975 3.742 38.262 1.00 97.12 578 ALA A N 1
ATOM 4567 C CA . ALA A 1 578 ? 6.222 2.975 38.281 1.00 97.12 578 ALA A CA 1
ATOM 4568 C C . ALA A 1 578 ? 6.967 3.044 39.635 1.00 97.12 578 ALA A C 1
ATOM 4570 O O . ALA A 1 578 ? 7.590 2.064 40.059 1.00 97.12 578 ALA A O 1
ATOM 4571 N N . LYS A 1 579 ? 6.872 4.180 40.348 1.00 96.12 579 LYS A N 1
ATOM 4572 C CA . LYS A 1 579 ? 7.397 4.371 41.717 1.00 96.12 579 LYS A CA 1
ATOM 4573 C C . LYS A 1 579 ? 6.631 3.577 42.786 1.00 96.12 579 LYS A C 1
ATOM 4575 O O . LYS A 1 579 ? 7.220 3.262 43.815 1.00 96.12 579 LYS A O 1
ATOM 4580 N N . ARG A 1 580 ? 5.375 3.177 42.538 1.00 96.19 580 ARG A N 1
ATOM 4581 C CA . ARG A 1 580 ? 4.617 2.213 43.371 1.00 96.19 580 ARG A CA 1
ATOM 4582 C C . ARG A 1 580 ? 5.040 0.747 43.147 1.00 96.19 580 ARG A C 1
ATOM 4584 O O . ARG A 1 580 ? 4.384 -0.160 43.643 1.00 96.19 580 ARG A O 1
ATOM 4591 N N . ASN A 1 581 ? 6.143 0.513 42.430 1.00 96.56 581 ASN A N 1
ATOM 4592 C CA . ASN A 1 581 ? 6.658 -0.803 42.040 1.00 96.56 581 ASN A CA 1
ATOM 4593 C C . ASN A 1 581 ? 5.744 -1.605 41.087 1.00 96.56 581 ASN A C 1
ATOM 4595 O O . ASN A 1 581 ? 5.780 -2.834 41.056 1.00 96.56 581 ASN A O 1
ATOM 4599 N N . ILE A 1 582 ? 4.945 -0.889 40.294 1.00 98.38 582 ILE A N 1
ATOM 4600 C CA . ILE A 1 582 ? 4.044 -1.427 39.268 1.00 98.38 582 ILE A CA 1
ATOM 4601 C C . ILE A 1 582 ? 4.794 -1.444 37.932 1.00 98.38 582 ILE A C 1
ATOM 4603 O O . ILE A 1 582 ? 5.455 -0.462 37.591 1.00 98.38 582 ILE A O 1
ATOM 4607 N N . GLN A 1 583 ? 4.706 -2.540 37.175 1.00 98.06 583 GLN A N 1
ATOM 4608 C CA . GLN A 1 583 ? 5.337 -2.635 35.853 1.00 98.06 583 GLN A CA 1
ATOM 4609 C C . GLN A 1 583 ? 4.532 -1.849 34.812 1.00 98.06 583 GLN A C 1
ATOM 4611 O O . GLN A 1 583 ? 3.329 -2.056 34.683 1.00 98.06 583 GLN A O 1
ATOM 4616 N N . VAL A 1 584 ? 5.195 -0.989 34.042 1.00 98.50 584 VAL A N 1
ATOM 4617 C CA . VAL A 1 584 ? 4.608 -0.230 32.932 1.00 98.50 584 VAL A CA 1
ATOM 4618 C C . VAL A 1 584 ? 5.275 -0.672 31.632 1.00 98.50 584 VAL A C 1
ATOM 4620 O O . VAL A 1 584 ? 6.480 -0.494 31.454 1.00 98.50 584 VAL A O 1
ATOM 4623 N N . GLN A 1 585 ? 4.499 -1.254 30.722 1.00 98.38 585 GLN A N 1
ATOM 4624 C CA . GLN A 1 585 ? 4.952 -1.740 29.419 1.00 98.38 585 GLN A CA 1
ATOM 4625 C C . GLN A 1 585 ? 4.334 -0.892 28.308 1.00 98.38 585 GLN A C 1
ATOM 4627 O O . GLN A 1 585 ? 3.113 -0.834 28.177 1.00 98.38 585 GLN A O 1
ATOM 4632 N N . ILE A 1 586 ? 5.173 -0.238 27.506 1.00 97.69 586 ILE A N 1
ATOM 4633 C CA . ILE A 1 586 ? 4.743 0.646 26.417 1.00 97.69 586 ILE A CA 1
ATOM 4634 C C . ILE A 1 586 ? 5.171 0.039 25.082 1.00 97.69 586 ILE A C 1
ATOM 4636 O O . ILE A 1 586 ? 6.361 -0.022 24.775 1.00 97.69 586 ILE A O 1
ATOM 4640 N N . ALA A 1 587 ? 4.199 -0.389 24.281 1.00 96.12 587 ALA A N 1
ATOM 4641 C CA . ALA A 1 587 ? 4.390 -0.705 22.874 1.00 96.12 587 ALA A CA 1
ATOM 4642 C C . ALA A 1 587 ? 4.085 0.549 22.038 1.00 96.12 587 ALA A C 1
ATOM 4644 O O . ALA A 1 587 ? 2.964 1.060 22.073 1.00 96.12 587 ALA A O 1
ATOM 4645 N N . GLN A 1 588 ? 5.080 1.042 21.300 1.00 92.31 588 GLN A N 1
ATOM 4646 C CA . GLN A 1 588 ? 4.980 2.256 20.484 1.00 92.31 588 GLN A CA 1
ATOM 4647 C C . GLN A 1 588 ? 5.459 2.038 19.044 1.00 92.31 588 GLN A C 1
ATOM 4649 O O . GLN A 1 588 ? 5.995 0.981 18.705 1.00 92.31 588 GLN A O 1
ATOM 4654 N N . ASN A 1 589 ? 5.309 3.043 18.184 1.00 87.44 589 ASN A N 1
ATOM 4655 C CA . ASN A 1 589 ? 5.825 2.984 16.820 1.00 87.44 589 ASN A CA 1
ATOM 4656 C C . ASN A 1 589 ? 7.350 3.184 16.783 1.00 87.44 589 ASN A C 1
ATOM 4658 O O . ASN A 1 589 ? 7.898 3.968 17.566 1.00 87.44 589 ASN A O 1
ATOM 4662 N N . LEU A 1 590 ? 8.041 2.512 15.856 1.00 81.00 590 LEU A N 1
ATOM 4663 C CA . LEU A 1 590 ? 9.407 2.884 15.486 1.00 81.00 590 LEU A CA 1
ATOM 4664 C C . LEU A 1 590 ? 9.374 3.992 14.425 1.00 81.00 590 LEU A C 1
ATOM 4666 O O . LEU A 1 590 ? 8.819 3.803 13.343 1.00 81.00 590 LEU A O 1
ATOM 4670 N N . ASP A 1 591 ? 10.000 5.131 14.715 1.00 63.62 591 ASP A N 1
ATOM 4671 C CA . ASP A 1 591 ? 10.250 6.167 13.712 1.00 63.62 591 ASP A CA 1
ATOM 4672 C C . ASP A 1 591 ? 11.489 5.800 12.875 1.00 63.62 591 ASP A C 1
ATOM 4674 O O . ASP A 1 591 ? 12.571 5.548 13.407 1.00 63.62 591 ASP A O 1
ATOM 4678 N N . LEU A 1 592 ? 11.306 5.747 11.555 1.00 53.25 592 LEU A N 1
ATOM 4679 C CA . LEU A 1 592 ? 12.350 5.495 10.554 1.00 53.25 592 LEU A CA 1
ATOM 4680 C C . LEU A 1 592 ? 12.600 6.724 9.661 1.00 53.25 592 LEU A C 1
ATOM 4682 O O . LEU A 1 592 ? 13.369 6.650 8.699 1.00 53.25 592 LEU A O 1
ATOM 4686 N N . SER A 1 593 ? 11.933 7.849 9.931 1.00 42.28 593 SER A N 1
ATOM 4687 C CA . SER A 1 593 ? 12.067 9.063 9.138 1.00 42.28 593 SER A CA 1
ATOM 4688 C C . SER A 1 593 ? 13.408 9.755 9.411 1.00 42.28 593 SER A C 1
ATOM 4690 O O . SER A 1 593 ? 13.840 9.948 10.545 1.00 42.28 593 SER A O 1
ATOM 4692 N N . LEU A 1 594 ? 14.090 10.181 8.345 1.00 33.16 594 LEU A N 1
ATOM 4693 C CA . LEU A 1 594 ? 15.338 10.955 8.438 1.00 33.16 594 LEU A CA 1
ATOM 4694 C C . LEU A 1 594 ? 15.090 12.442 8.789 1.00 33.16 594 LEU A C 1
ATOM 4696 O O . LEU A 1 594 ? 15.981 13.274 8.624 1.00 33.16 594 LEU A O 1
ATOM 4700 N N . SER A 1 595 ? 13.883 12.786 9.254 1.00 32.19 595 SER A N 1
ATOM 4701 C CA . SER A 1 595 ? 13.444 14.131 9.641 1.00 32.19 595 SER A CA 1
ATOM 4702 C C . SER A 1 595 ? 13.098 14.168 11.131 1.00 32.19 595 SER A C 1
ATOM 4704 O O . SER A 1 595 ? 12.039 13.720 11.556 1.00 32.19 595 SER A O 1
ATOM 4706 N N . SER A 1 596 ? 14.001 14.737 11.924 1.00 40.81 596 SER A N 1
ATOM 4707 C CA . SER A 1 596 ? 14.074 14.639 13.388 1.00 40.81 596 SER A CA 1
ATOM 4708 C C . SER A 1 596 ? 12.971 15.376 14.176 1.00 40.81 596 SER A C 1
ATOM 4710 O O . SER A 1 596 ? 13.272 16.333 14.899 1.00 40.81 596 SER A O 1
ATOM 4712 N N . THR A 1 597 ? 11.709 14.945 14.085 1.00 39.72 597 THR A N 1
ATOM 4713 C CA . THR A 1 597 ? 10.571 15.645 14.726 1.00 39.72 597 THR A CA 1
ATOM 4714 C C . THR A 1 597 ? 9.866 14.878 15.845 1.00 39.72 597 THR A C 1
ATOM 4716 O O . THR A 1 597 ? 9.587 15.505 16.861 1.00 39.72 597 THR A O 1
ATOM 4719 N N . MET A 1 598 ? 9.708 13.551 15.795 1.00 50.72 598 MET A N 1
ATOM 4720 C CA . MET A 1 598 ? 9.170 12.824 16.956 1.00 50.72 598 MET A CA 1
ATOM 4721 C C . MET A 1 598 ? 10.170 12.738 18.126 1.00 50.72 598 MET A C 1
ATOM 4723 O O . MET A 1 598 ? 11.392 12.865 17.972 1.00 50.72 598 MET A O 1
ATOM 4727 N N . THR A 1 599 ? 9.617 12.612 19.326 1.00 52.09 599 THR A N 1
ATOM 4728 C CA . THR A 1 599 ? 10.292 12.691 20.625 1.00 52.09 599 THR A CA 1
ATOM 4729 C C . THR A 1 599 ? 10.473 11.326 21.267 1.00 52.09 599 THR A C 1
ATOM 4731 O O . THR A 1 599 ? 9.696 10.396 21.059 1.00 52.09 599 THR A O 1
ATOM 4734 N N . TYR A 1 600 ? 11.521 11.210 22.082 1.00 70.12 600 TYR A N 1
ATOM 4735 C CA . TYR A 1 600 ? 11.867 9.979 22.789 1.00 70.12 600 TYR A CA 1
ATOM 4736 C C . TYR A 1 600 ? 11.164 9.863 24.152 1.00 70.12 600 TYR A C 1
ATOM 4738 O O . TYR A 1 600 ? 11.544 9.008 24.940 1.00 70.12 600 TYR A O 1
ATOM 4746 N N . GLU A 1 601 ? 10.121 10.660 24.416 1.00 85.56 601 GLU A N 1
ATOM 4747 C CA . GLU A 1 601 ? 9.527 10.897 25.743 1.00 85.56 601 GLU A CA 1
ATOM 4748 C C . GLU A 1 601 ? 9.247 9.607 26.545 1.00 85.56 601 GLU A C 1
ATOM 4750 O O . GLU A 1 601 ? 9.680 9.474 27.689 1.00 85.56 601 GLU A O 1
ATOM 4755 N N . ALA A 1 602 ? 8.628 8.585 25.942 1.00 85.75 602 ALA A N 1
ATOM 4756 C CA . ALA A 1 602 ? 8.427 7.298 26.619 1.00 85.75 602 ALA A CA 1
ATOM 4757 C C . ALA A 1 602 ? 9.740 6.531 26.885 1.00 85.75 602 ALA A C 1
ATOM 4759 O O . ALA A 1 602 ? 9.908 5.917 27.940 1.00 85.75 602 ALA A O 1
ATOM 4760 N N . THR A 1 603 ? 10.702 6.593 25.961 1.00 87.06 603 THR A N 1
ATOM 4761 C CA . THR A 1 603 ? 12.057 6.035 26.149 1.00 87.06 603 THR A CA 1
ATOM 4762 C C . THR A 1 603 ? 12.848 6.822 27.203 1.00 87.06 603 THR A C 1
ATOM 4764 O O . THR A 1 603 ? 13.718 6.264 27.872 1.00 87.06 603 THR A O 1
ATOM 4767 N N . ASP A 1 604 ? 12.548 8.107 27.390 1.00 89.69 604 ASP A N 1
ATOM 4768 C CA . ASP A 1 604 ? 13.079 8.925 28.476 1.00 89.69 604 ASP A CA 1
ATOM 4769 C C . ASP A 1 604 ? 12.431 8.557 29.821 1.00 89.69 604 ASP A C 1
ATOM 4771 O O . ASP A 1 604 ? 13.158 8.381 30.800 1.00 89.69 604 ASP A O 1
ATOM 4775 N N . MET A 1 605 ? 11.124 8.267 29.868 1.00 92.50 605 MET A N 1
ATOM 4776 C CA . MET A 1 605 ? 10.476 7.678 31.053 1.00 92.50 605 MET A CA 1
ATOM 4777 C C . MET A 1 605 ? 11.114 6.344 31.484 1.00 92.50 605 MET A C 1
ATOM 4779 O O . MET A 1 605 ? 11.313 6.123 32.680 1.00 92.50 605 MET A O 1
ATOM 4783 N N . GLU A 1 606 ? 11.512 5.472 30.549 1.00 93.06 606 GLU A N 1
ATOM 4784 C CA . GLU A 1 606 ? 12.251 4.234 30.870 1.00 93.06 606 GLU A CA 1
ATOM 4785 C C . GLU A 1 606 ? 13.607 4.494 31.557 1.00 93.06 606 GLU A C 1
ATOM 4787 O O . GLU A 1 606 ? 14.036 3.705 32.403 1.00 93.06 606 GLU A O 1
ATOM 4792 N N . LYS A 1 607 ? 14.263 5.630 31.287 1.00 92.38 607 LYS A N 1
ATOM 4793 C CA . LYS A 1 607 ? 15.500 6.025 31.988 1.00 92.38 607 LYS A CA 1
ATOM 4794 C C . LYS A 1 607 ? 15.232 6.485 33.427 1.00 92.38 607 LYS A C 1
ATOM 4796 O O . LYS A 1 607 ? 16.145 6.442 34.251 1.00 92.38 607 LYS A O 1
ATOM 4801 N N . LEU A 1 608 ? 14.004 6.910 33.743 1.00 93.19 608 LEU A N 1
ATOM 4802 C CA . LEU A 1 608 ? 13.609 7.411 35.067 1.00 93.19 608 LEU A CA 1
ATOM 4803 C C . LEU A 1 608 ? 13.187 6.303 36.046 1.00 93.19 608 LEU A C 1
ATOM 4805 O O . LEU A 1 608 ? 13.187 6.533 37.257 1.00 93.19 608 LEU A O 1
ATOM 4809 N N . SER A 1 609 ? 12.818 5.113 35.561 1.00 94.88 609 SER A N 1
ATOM 4810 C CA . SER A 1 609 ? 12.458 3.972 36.412 1.00 94.88 609 SER A CA 1
ATOM 4811 C C . SER A 1 609 ? 12.655 2.635 35.704 1.00 94.88 609 SER A C 1
ATOM 4813 O O . SER A 1 609 ? 12.118 2.404 34.625 1.00 94.88 609 SER A O 1
ATOM 4815 N N . SER A 1 610 ? 13.319 1.687 36.373 1.00 94.62 610 SER A N 1
ATOM 4816 C CA . SER A 1 610 ? 13.496 0.313 35.878 1.00 94.62 610 SER A CA 1
ATOM 4817 C C . SER A 1 610 ? 12.181 -0.436 35.635 1.00 94.62 610 SER A C 1
ATOM 4819 O O . SER A 1 610 ? 12.177 -1.407 34.881 1.00 94.62 610 SER A O 1
ATOM 4821 N N . ASN A 1 611 ? 11.091 0.012 36.267 1.00 97.56 611 ASN A N 1
ATOM 4822 C CA . ASN A 1 611 ? 9.752 -0.561 36.139 1.00 97.56 611 ASN A CA 1
ATOM 4823 C C . ASN A 1 611 ? 8.979 -0.037 34.917 1.00 97.56 611 ASN A C 1
ATOM 4825 O O . ASN A 1 611 ? 7.899 -0.543 34.640 1.00 97.56 611 ASN A O 1
ATOM 4829 N N . ILE A 1 612 ? 9.509 0.952 34.190 1.00 98.06 612 ILE A N 1
ATOM 4830 C CA . ILE A 1 612 ? 8.989 1.374 32.882 1.00 98.06 612 ILE A CA 1
ATOM 4831 C C . ILE A 1 612 ? 9.840 0.697 31.811 1.00 98.06 612 ILE A C 1
ATOM 4833 O O . ILE A 1 612 ? 11.068 0.722 31.891 1.00 98.06 612 ILE A O 1
ATOM 4837 N N . LYS A 1 613 ? 9.208 0.054 30.830 1.00 97.56 613 LYS A N 1
ATOM 4838 C CA . LYS A 1 613 ? 9.863 -0.679 29.739 1.00 97.56 613 LYS A CA 1
ATOM 4839 C C . LYS A 1 613 ? 9.182 -0.317 28.420 1.00 97.56 613 LYS A C 1
ATOM 4841 O O . LYS A 1 613 ? 7.964 -0.457 28.310 1.00 97.56 613 LYS A O 1
ATOM 4846 N N . VAL A 1 614 ? 9.950 0.101 27.418 1.00 95.25 614 VAL A N 1
ATOM 4847 C CA . VAL A 1 614 ? 9.439 0.486 26.096 1.00 95.25 614 VAL A CA 1
ATOM 4848 C C . VAL A 1 614 ? 9.890 -0.515 25.036 1.00 95.25 614 VAL A C 1
ATOM 4850 O O . VAL A 1 614 ? 11.001 -1.046 25.079 1.00 95.25 614 VAL A O 1
ATOM 4853 N N . ARG A 1 615 ? 9.024 -0.779 24.057 1.00 93.94 615 ARG A N 1
ATOM 4854 C CA . ARG A 1 615 ? 9.365 -1.486 22.820 1.00 93.94 615 ARG A CA 1
ATOM 4855 C C . ARG A 1 615 ? 8.760 -0.767 21.624 1.00 93.94 615 ARG A C 1
ATOM 4857 O O . ARG A 1 615 ? 7.593 -0.383 21.654 1.00 93.94 615 ARG A O 1
ATOM 4864 N N . SER A 1 616 ? 9.547 -0.637 20.562 1.00 90.56 616 SER A N 1
ATOM 4865 C CA . SER A 1 616 ? 9.135 0.034 19.328 1.00 90.56 616 SER A CA 1
ATOM 4866 C C . SER A 1 616 ? 8.922 -0.985 18.215 1.00 90.56 616 SER A C 1
ATOM 4868 O O . SER A 1 616 ? 9.816 -1.776 17.914 1.00 90.56 616 SER A O 1
ATOM 4870 N N . LEU A 1 617 ? 7.740 -0.973 17.603 1.00 89.19 617 LEU A N 1
ATOM 4871 C CA . LEU A 1 617 ? 7.379 -1.872 16.512 1.00 89.19 617 LEU A CA 1
ATOM 4872 C C . LEU A 1 617 ? 7.937 -1.344 15.190 1.00 89.19 617 LEU A C 1
ATOM 4874 O O . LEU A 1 617 ? 7.534 -0.283 14.713 1.00 89.19 617 LEU A O 1
ATOM 4878 N N . ASP A 1 618 ? 8.823 -2.120 14.571 1.00 84.94 618 ASP A N 1
ATOM 4879 C CA . ASP A 1 618 ? 9.324 -1.862 13.222 1.00 84.94 618 ASP A CA 1
ATOM 4880 C C . ASP A 1 618 ? 8.412 -2.515 12.175 1.00 84.94 618 ASP A C 1
ATOM 4882 O O . ASP A 1 618 ? 8.636 -3.646 11.741 1.00 84.94 618 ASP A O 1
ATOM 4886 N N . PHE A 1 619 ? 7.379 -1.807 11.728 1.00 78.75 619 PHE A N 1
ATOM 4887 C CA . PHE A 1 619 ? 6.481 -2.323 10.690 1.00 78.75 619 PHE A CA 1
ATOM 4888 C C . PHE A 1 619 ? 7.168 -2.562 9.337 1.00 78.75 619 PHE A C 1
ATOM 4890 O O . PHE A 1 619 ? 6.710 -3.423 8.582 1.00 78.75 619 PHE A O 1
ATOM 4897 N N . SER A 1 620 ? 8.292 -1.889 9.046 1.00 70.19 620 SER A N 1
ATOM 4898 C CA . SER A 1 620 ? 9.086 -2.161 7.838 1.00 70.19 620 SER A CA 1
ATOM 4899 C C . SER A 1 620 ? 9.696 -3.568 7.865 1.00 70.19 620 SER A C 1
ATOM 4901 O O . SER A 1 620 ? 9.800 -4.236 6.832 1.00 70.19 620 SER A O 1
ATOM 4903 N N . LYS A 1 621 ? 10.026 -4.052 9.067 1.00 75.94 621 LYS A N 1
ATOM 4904 C CA . LYS A 1 621 ? 10.539 -5.397 9.335 1.00 75.94 621 LYS A CA 1
ATOM 4905 C C . LYS A 1 621 ? 9.436 -6.432 9.558 1.00 75.94 621 LYS A C 1
ATOM 4907 O O . LYS A 1 621 ? 9.588 -7.565 9.104 1.00 75.94 621 LYS A O 1
ATOM 4912 N N . LEU A 1 622 ? 8.362 -6.071 10.261 1.00 73.12 622 LEU A N 1
ATOM 4913 C CA . LEU A 1 622 ? 7.349 -7.012 10.757 1.00 73.12 622 LEU A CA 1
ATOM 4914 C C . LEU A 1 622 ? 6.410 -7.535 9.669 1.00 73.12 622 LEU A C 1
ATOM 4916 O O . LEU A 1 622 ? 6.295 -8.749 9.518 1.00 73.12 622 LEU A O 1
ATOM 4920 N N . LEU A 1 623 ? 5.792 -6.636 8.895 1.00 65.62 623 LEU A N 1
ATOM 4921 C CA . LEU A 1 623 ? 5.053 -6.997 7.674 1.00 65.62 623 LEU A CA 1
ATOM 4922 C C . LEU A 1 623 ? 6.025 -7.243 6.497 1.00 65.62 623 LEU A C 1
ATOM 4924 O O . LEU A 1 623 ? 5.695 -7.885 5.497 1.00 65.62 623 LEU A O 1
ATOM 4928 N N . GLY A 1 624 ? 7.273 -6.793 6.666 1.00 44.94 624 GLY A N 1
ATOM 4929 C CA . GLY A 1 624 ? 8.438 -7.194 5.893 1.00 44.94 624 GLY A CA 1
ATOM 4930 C C . GLY A 1 624 ? 8.389 -6.806 4.417 1.00 44.94 624 GLY A C 1
ATOM 4931 O O . GLY A 1 624 ? 7.491 -6.123 3.924 1.00 44.94 624 GLY A O 1
ATOM 4932 N N . ALA A 1 625 ? 9.357 -7.318 3.657 1.00 36.28 625 ALA A N 1
ATOM 4933 C CA . ALA A 1 625 ? 9.388 -7.112 2.211 1.00 36.28 625 ALA A CA 1
ATOM 4934 C C . ALA A 1 625 ? 8.248 -7.824 1.447 1.00 36.28 625 ALA A C 1
ATOM 4936 O O . ALA A 1 625 ? 8.095 -7.597 0.251 1.00 36.28 625 ALA A O 1
ATOM 4937 N N . GLY A 1 626 ? 7.424 -8.630 2.132 1.00 34.78 626 GLY A N 1
ATOM 4938 C CA . GLY A 1 626 ? 6.143 -9.117 1.614 1.00 34.78 626 GLY A CA 1
ATOM 4939 C C . GLY A 1 626 ? 5.130 -7.983 1.444 1.00 34.78 626 GLY A C 1
ATOM 4940 O O . GLY A 1 626 ? 4.477 -7.897 0.409 1.00 34.78 626 GLY A O 1
ATOM 4941 N N . PHE A 1 627 ? 5.091 -7.033 2.381 1.00 34.16 627 PHE A N 1
ATOM 4942 C CA . PHE A 1 627 ? 4.284 -5.823 2.228 1.00 34.16 627 PHE A CA 1
ATOM 4943 C C . PHE A 1 627 ? 4.911 -4.795 1.263 1.00 34.16 627 PHE A C 1
ATOM 4945 O O . PHE A 1 627 ? 4.210 -3.998 0.649 1.00 34.16 627 PHE A O 1
ATOM 4952 N N . LEU A 1 628 ? 6.226 -4.868 1.006 1.00 33.25 628 LEU A N 1
ATOM 4953 C CA . LEU A 1 628 ? 6.858 -4.128 -0.103 1.00 33.25 628 LEU A CA 1
ATOM 4954 C C . LEU A 1 628 ? 6.481 -4.669 -1.499 1.00 33.25 628 LEU A C 1
ATOM 4956 O O . LEU A 1 628 ? 6.722 -3.971 -2.486 1.00 33.25 628 LEU A O 1
ATOM 4960 N N . LEU A 1 629 ? 5.881 -5.864 -1.603 1.00 32.88 629 LEU A N 1
ATOM 4961 C CA . LEU A 1 629 ? 5.353 -6.402 -2.865 1.00 32.88 629 LEU A CA 1
ATOM 4962 C C . LEU A 1 629 ? 3.937 -5.886 -3.179 1.00 32.88 629 LEU A C 1
ATOM 4964 O O . LEU A 1 629 ? 3.610 -5.728 -4.353 1.00 32.88 629 LEU A O 1
ATOM 4968 N N . PHE A 1 630 ? 3.142 -5.510 -2.171 1.00 33.19 630 PHE A N 1
ATOM 4969 C CA . PHE A 1 630 ? 1.854 -4.839 -2.367 1.00 33.19 630 PHE A CA 1
ATOM 4970 C C . PHE A 1 630 ? 1.979 -3.328 -2.174 1.00 33.19 630 PHE A C 1
ATOM 4972 O O . PHE A 1 630 ? 1.786 -2.778 -1.098 1.00 33.19 630 PHE A O 1
ATOM 4979 N N . LYS A 1 631 ? 2.250 -2.637 -3.285 1.00 32.44 631 LYS A N 1
ATOM 4980 C CA . LYS A 1 631 ? 2.170 -1.175 -3.410 1.00 32.44 631 LYS A CA 1
ATOM 4981 C C . LYS A 1 631 ? 2.921 -0.365 -2.339 1.00 32.44 631 LYS A C 1
ATOM 4983 O O . LYS A 1 631 ? 2.336 0.319 -1.511 1.00 32.44 631 LYS A O 1
ATOM 4988 N N . ASN A 1 632 ? 4.198 -0.143 -2.625 1.00 35.75 632 ASN A N 1
ATOM 4989 C CA . ASN A 1 632 ? 4.650 1.226 -2.899 1.00 35.75 632 ASN A CA 1
ATOM 4990 C C . ASN A 1 632 ? 4.338 2.311 -1.848 1.00 35.75 632 ASN A C 1
ATOM 4992 O O . ASN A 1 632 ? 3.867 3.409 -2.173 1.00 35.75 632 ASN A O 1
ATOM 4996 N N . LEU A 1 633 ? 4.634 1.969 -0.612 1.00 33.34 633 LEU A N 1
ATOM 4997 C CA . LEU A 1 633 ? 4.250 2.681 0.585 1.00 33.34 633 LEU A CA 1
ATOM 4998 C C . LEU A 1 633 ? 5.225 3.845 0.868 1.00 33.34 633 LEU A C 1
ATOM 5000 O O . LEU A 1 633 ? 6.437 3.663 0.759 1.00 33.34 633 LEU A O 1
ATOM 5004 N N . ILE A 1 634 ? 4.716 5.043 1.192 1.00 40.47 634 ILE A N 1
ATOM 5005 C CA . ILE A 1 634 ? 5.554 6.162 1.693 1.00 40.47 634 ILE A CA 1
ATOM 5006 C C . ILE A 1 634 ? 5.677 6.108 3.227 1.00 40.47 634 ILE A C 1
ATOM 5008 O O . ILE A 1 634 ? 6.660 6.590 3.781 1.00 40.47 634 ILE A O 1
ATOM 5012 N N . ILE A 1 635 ? 4.716 5.472 3.902 1.00 42.88 635 ILE A N 1
ATOM 5013 C CA . ILE A 1 635 ? 4.660 5.315 5.359 1.00 42.88 635 ILE A CA 1
ATOM 5014 C C . ILE A 1 635 ? 4.408 3.839 5.661 1.00 42.88 635 ILE A C 1
ATOM 5016 O O . ILE A 1 635 ? 3.277 3.379 5.502 1.00 42.88 635 ILE A O 1
ATOM 5020 N N . PHE A 1 636 ? 5.448 3.096 6.065 1.00 57.81 636 PHE A N 1
ATOM 5021 C CA . PHE A 1 636 ? 5.268 1.767 6.666 1.00 57.81 636 PHE A CA 1
ATOM 5022 C C . PHE A 1 636 ? 4.134 1.844 7.688 1.00 57.81 636 PHE A C 1
ATOM 5024 O O . PHE A 1 636 ? 4.105 2.806 8.453 1.00 57.81 636 PHE A O 1
ATOM 5031 N N . GLY A 1 637 ? 3.192 0.892 7.642 1.00 67.94 637 GLY A N 1
ATOM 5032 C CA . GLY A 1 637 ? 2.006 0.918 8.503 1.00 67.94 637 GLY A CA 1
ATOM 5033 C C . GLY A 1 637 ? 2.391 1.159 9.961 1.00 67.94 637 GLY A C 1
ATOM 5034 O O . GLY A 1 637 ? 3.504 0.847 10.359 1.00 67.94 637 GLY A O 1
ATOM 5035 N N . ILE A 1 638 ? 1.524 1.782 10.745 1.00 84.06 638 ILE A N 1
ATOM 5036 C CA . ILE A 1 638 ? 1.898 2.253 12.087 1.00 84.06 638 ILE A CA 1
ATOM 5037 C C . ILE A 1 638 ? 1.095 1.533 13.162 1.00 84.06 638 ILE A C 1
ATOM 5039 O O . ILE A 1 638 ? 0.008 1.017 12.901 1.00 84.06 638 ILE A O 1
ATOM 5043 N N . ILE A 1 639 ? 1.575 1.542 14.403 1.00 90.25 639 ILE A N 1
ATOM 5044 C CA . ILE A 1 639 ? 0.691 1.273 15.541 1.00 90.25 639 ILE A CA 1
ATOM 5045 C C . ILE A 1 639 ? -0.180 2.509 15.766 1.00 90.25 639 ILE A C 1
ATOM 5047 O O . ILE A 1 639 ? 0.229 3.487 16.380 1.00 90.25 639 ILE A O 1
ATOM 5051 N N . HIS A 1 640 ? -1.403 2.469 15.237 1.00 92.06 640 HIS A N 1
ATOM 5052 C CA . HIS A 1 640 ? -2.405 3.520 15.419 1.00 92.06 640 HIS A CA 1
ATOM 5053 C C . HIS A 1 640 ? -3.387 3.206 16.556 1.00 92.06 640 HIS A C 1
ATOM 5055 O O . HIS A 1 640 ? -4.474 3.776 16.631 1.00 92.06 640 HIS A O 1
ATOM 5061 N N . THR A 1 641 ? -3.003 2.308 17.458 1.00 93.50 641 THR A N 1
ATOM 5062 C CA . THR A 1 641 ? -3.714 2.027 18.705 1.00 93.50 641 THR A CA 1
ATOM 5063 C C . THR A 1 641 ? -3.490 3.165 19.703 1.00 93.50 641 THR A C 1
ATOM 5065 O O . THR A 1 641 ? -2.404 3.742 19.747 1.00 93.50 641 THR A O 1
ATOM 5068 N N . LYS A 1 642 ? -4.521 3.502 20.488 1.00 96.25 642 LYS A N 1
ATOM 5069 C CA . LYS A 1 642 ? -4.412 4.385 21.656 1.00 96.25 642 LYS A CA 1
ATOM 5070 C C . LYS A 1 642 ? -5.183 3.744 22.808 1.00 96.25 642 LYS A C 1
ATOM 5072 O O . LYS A 1 642 ? -6.389 3.953 22.975 1.00 96.25 642 LYS A O 1
ATOM 5077 N N . SER A 1 643 ? -4.536 2.813 23.504 1.00 97.75 643 SER A N 1
ATOM 5078 C CA . SER A 1 643 ? -5.238 1.886 24.399 1.00 97.75 643 SER A CA 1
ATOM 5079 C C . SER A 1 643 ? -4.407 1.440 25.590 1.00 97.75 643 SER A C 1
ATOM 5081 O O . SER A 1 643 ? -3.181 1.380 25.523 1.00 97.75 643 SER A O 1
ATOM 5083 N N . TRP A 1 644 ? -5.111 1.106 26.669 1.00 98.25 644 TRP A N 1
ATOM 5084 C CA . TRP A 1 644 ? -4.546 0.734 27.962 1.00 98.25 644 TRP A CA 1
ATOM 5085 C C . TRP A 1 644 ? -5.171 -0.584 28.443 1.00 98.25 644 TRP A C 1
ATOM 5087 O O . TRP A 1 644 ? -6.384 -0.750 28.316 1.00 98.25 644 TRP A O 1
ATOM 5097 N N . SER A 1 645 ? -4.375 -1.466 29.053 1.00 98.25 645 SER A N 1
ATOM 5098 C CA . SER A 1 645 ? -4.840 -2.526 29.966 1.00 98.25 645 SER A CA 1
ATOM 5099 C C . SER A 1 645 ? -4.181 -2.325 31.329 1.00 98.25 645 SER A C 1
ATOM 5101 O O . SER A 1 645 ? -2.976 -2.080 31.403 1.00 98.25 645 SER A O 1
ATOM 5103 N N . ILE A 1 646 ? -4.961 -2.431 32.402 1.00 98.25 646 ILE A N 1
ATOM 5104 C CA . ILE A 1 646 ? -4.496 -2.340 33.789 1.00 98.25 646 ILE A CA 1
ATOM 5105 C C . ILE A 1 646 ? -4.893 -3.620 34.517 1.00 98.25 646 ILE A C 1
ATOM 5107 O O . ILE A 1 646 ? -6.083 -3.937 34.611 1.00 98.25 646 ILE A O 1
ATOM 5111 N N . ASP A 1 647 ? -3.901 -4.342 35.040 1.00 97.50 647 ASP A N 1
ATOM 5112 C CA . ASP A 1 647 ? -4.074 -5.576 35.821 1.00 97.50 647 ASP A CA 1
ATOM 5113 C C . ASP A 1 647 ? -4.997 -6.624 35.174 1.00 97.50 647 ASP A C 1
ATOM 5115 O O . ASP A 1 647 ? -5.704 -7.355 35.872 1.00 97.50 647 ASP A O 1
ATOM 5119 N N . SER A 1 648 ? -5.055 -6.656 33.838 1.00 95.69 648 SER A N 1
ATOM 5120 C CA . SER A 1 648 ? -5.997 -7.479 33.065 1.00 95.69 648 SER A CA 1
ATOM 5121 C C . SER A 1 648 ? -7.461 -7.342 33.526 1.00 95.69 648 SER A C 1
ATOM 5123 O O . SER A 1 648 ? -8.251 -8.276 33.395 1.00 95.69 648 SER A O 1
ATOM 5125 N N . THR A 1 649 ? -7.816 -6.191 34.111 1.00 96.94 649 THR A N 1
ATOM 5126 C CA . THR A 1 649 ? -9.084 -5.938 34.823 1.00 96.94 649 THR A CA 1
ATOM 5127 C C . THR A 1 649 ? -9.749 -4.629 34.396 1.00 96.94 649 THR A C 1
ATOM 5129 O O . THR A 1 649 ? -10.976 -4.540 34.395 1.00 96.94 649 THR A O 1
ATOM 5132 N N . HIS A 1 650 ? -8.981 -3.612 34.007 1.00 98.00 650 HIS A N 1
ATOM 5133 C CA . HIS A 1 650 ? -9.503 -2.336 33.506 1.00 98.00 650 HIS A CA 1
ATOM 5134 C C . HIS A 1 650 ? -8.889 -2.026 32.141 1.00 98.00 650 HIS A C 1
ATOM 5136 O O . HIS A 1 650 ? -7.757 -2.429 31.879 1.00 98.00 650 HIS A O 1
ATOM 5142 N N . PHE A 1 651 ? -9.609 -1.312 31.276 1.00 98.44 651 PHE A N 1
ATOM 5143 C CA . PHE A 1 651 ? -9.106 -0.965 29.948 1.00 98.44 651 PHE A CA 1
ATOM 5144 C C . PHE A 1 651 ? -9.612 0.393 29.452 1.00 98.44 651 PHE A C 1
ATOM 5146 O O . PHE A 1 651 ? -10.657 0.874 29.890 1.00 98.44 651 PHE A O 1
ATOM 5153 N N . TYR A 1 652 ? -8.891 0.979 28.496 1.00 98.62 652 TYR A N 1
ATOM 5154 C CA . TYR A 1 652 ? -9.354 2.117 27.695 1.00 98.62 652 TYR A CA 1
ATOM 5155 C C . TYR A 1 652 ? -9.079 1.869 26.213 1.00 98.62 652 TYR A C 1
ATOM 5157 O O . TYR A 1 652 ? -7.992 1.405 25.865 1.00 98.62 652 TYR A O 1
ATOM 5165 N N . VAL A 1 653 ? -10.024 2.252 25.354 1.00 98.56 653 VAL A N 1
ATOM 5166 C CA . VAL A 1 653 ? -9.838 2.385 23.899 1.00 98.56 653 VAL A CA 1
ATOM 5167 C C . VAL A 1 653 ? -10.499 3.682 23.439 1.00 98.56 653 VAL A C 1
ATOM 5169 O O . VAL A 1 653 ? -11.637 3.957 23.809 1.00 98.56 653 VAL A O 1
ATOM 5172 N N . GLY A 1 654 ? -9.817 4.484 22.624 1.00 97.62 654 GLY A N 1
ATOM 5173 C CA . GLY A 1 654 ? -10.379 5.726 22.096 1.00 97.62 654 GLY A CA 1
ATOM 5174 C C . GLY A 1 654 ? -9.473 6.401 21.078 1.00 97.62 654 GLY A C 1
ATOM 5175 O O . GLY A 1 654 ? -8.422 5.875 20.719 1.00 97.62 654 GLY A O 1
ATOM 5176 N N . SER A 1 655 ? -9.876 7.578 20.611 1.00 97.06 655 SER A N 1
ATOM 5177 C CA . SER A 1 655 ? -9.172 8.278 19.534 1.00 97.06 655 SER A CA 1
ATOM 5178 C C . SER A 1 655 ? -7.957 9.109 19.983 1.00 97.06 655 SER A C 1
ATOM 5180 O O . SER A 1 655 ? -7.017 9.236 19.199 1.00 97.06 655 SER A O 1
ATOM 5182 N N . ALA A 1 656 ? -7.934 9.586 21.235 1.00 96.81 656 ALA A N 1
ATOM 5183 C CA . ALA A 1 656 ? -6.891 10.454 21.801 1.00 96.81 656 ALA A CA 1
ATOM 5184 C C . ALA A 1 656 ? -5.465 9.890 21.692 1.00 96.81 656 ALA A C 1
ATOM 5186 O O . ALA A 1 656 ? -5.172 8.842 22.271 1.00 96.81 656 ALA A O 1
ATOM 5187 N N . ASN A 1 657 ? -4.572 10.606 20.998 1.00 94.62 657 ASN A N 1
ATOM 5188 C CA . ASN A 1 657 ? -3.133 10.322 21.004 1.00 94.62 657 ASN A CA 1
ATOM 5189 C C . ASN A 1 657 ? -2.509 10.646 22.373 1.00 94.62 657 ASN A C 1
ATOM 5191 O O . ASN A 1 657 ? -3.105 11.328 23.206 1.00 94.62 657 ASN A O 1
ATOM 5195 N N . PHE A 1 658 ? -1.294 10.147 22.616 1.00 94.19 658 PHE A N 1
ATOM 5196 C CA . PHE A 1 658 ? -0.562 10.382 23.864 1.00 94.19 658 PHE A CA 1
ATOM 5197 C C . PHE A 1 658 ? 0.171 11.723 23.804 1.00 94.19 658 PHE A C 1
ATOM 5199 O O . PHE A 1 658 ? 1.397 11.802 23.844 1.00 94.19 658 PHE A O 1
ATOM 5206 N N . ASP A 1 659 ? -0.604 12.793 23.676 1.00 92.94 659 ASP A N 1
ATOM 5207 C CA . ASP A 1 659 ? -0.096 14.151 23.698 1.00 92.94 659 ASP A CA 1
ATOM 5208 C C . ASP A 1 659 ? -1.026 15.112 24.435 1.00 92.94 659 ASP A C 1
ATOM 5210 O O . ASP A 1 659 ? -2.226 14.877 24.582 1.00 92.94 659 ASP A O 1
ATOM 5214 N N . TRP A 1 660 ? -0.451 16.211 24.920 1.00 93.06 660 TRP A N 1
ATOM 5215 C CA . TRP A 1 660 ? -1.188 17.205 25.698 1.00 93.06 660 TRP A CA 1
ATOM 5216 C C . TRP A 1 660 ? -2.305 17.884 24.877 1.00 93.06 660 TRP A C 1
ATOM 5218 O O . TRP A 1 660 ? -3.358 18.235 25.416 1.00 93.06 660 TRP A O 1
ATOM 5228 N N . ARG A 1 661 ? -2.126 18.001 23.551 1.00 91.88 661 ARG A N 1
ATOM 5229 C CA . ARG A 1 661 ? -3.106 18.584 22.617 1.00 91.88 661 ARG A CA 1
ATOM 5230 C C . ARG A 1 661 ? -4.361 17.714 22.543 1.00 91.88 661 ARG A C 1
ATOM 5232 O O . ARG A 1 661 ? -5.469 18.239 22.588 1.00 91.88 661 ARG A O 1
ATOM 5239 N N . SER A 1 662 ? -4.206 16.396 22.510 1.00 94.69 662 SER A N 1
ATOM 5240 C CA . SER A 1 662 ? -5.290 15.410 22.479 1.00 94.69 662 SER A CA 1
ATOM 5241 C C . SER A 1 662 ? -6.168 15.484 23.725 1.00 94.69 662 SER A C 1
ATOM 5243 O O . SER A 1 662 ? -7.374 15.261 23.657 1.00 94.69 662 SER A O 1
ATOM 5245 N N . LEU A 1 663 ? -5.585 15.863 24.865 1.00 95.44 663 LEU A N 1
ATOM 5246 C CA . LEU A 1 663 ? -6.307 15.974 26.127 1.00 95.44 663 LEU A CA 1
ATOM 5247 C C . LEU A 1 663 ? -7.183 17.231 26.210 1.00 95.44 663 LEU A C 1
ATOM 5249 O O . LEU A 1 663 ? -8.287 17.133 26.756 1.00 95.44 663 LEU A O 1
ATOM 5253 N N . ARG A 1 664 ? -6.764 18.376 25.637 1.00 91.81 664 ARG A N 1
ATOM 5254 C CA . ARG A 1 664 ? -7.504 19.649 25.805 1.00 91.81 664 ARG A CA 1
ATOM 5255 C C . ARG A 1 664 ? -7.699 20.554 24.578 1.00 91.81 664 ARG A C 1
ATOM 5257 O O . ARG A 1 664 ? -8.482 21.495 24.665 1.00 91.81 664 ARG A O 1
ATOM 5264 N N . GLN A 1 665 ? -7.077 20.264 23.436 1.00 92.00 665 GLN A N 1
ATOM 5265 C CA . GLN A 1 665 ? -7.157 21.051 22.188 1.00 92.00 665 GLN A CA 1
ATOM 5266 C C . GLN A 1 665 ? -7.702 20.283 20.972 1.00 92.00 665 GLN A C 1
ATOM 5268 O O . GLN A 1 665 ? -7.901 20.873 19.907 1.00 92.00 665 GLN A O 1
ATOM 5273 N N . VAL A 1 666 ? -7.984 18.990 21.122 1.00 94.56 666 VAL A N 1
ATOM 5274 C CA . VAL A 1 666 ? -8.585 18.119 20.102 1.00 94.56 666 VAL A CA 1
ATOM 5275 C C . VAL A 1 666 ? -9.911 17.566 20.633 1.00 94.56 666 VAL A C 1
ATOM 5277 O O . VAL A 1 666 ? -10.064 17.333 21.835 1.00 94.56 666 VAL A O 1
ATOM 5280 N N . LYS A 1 667 ? -10.908 17.397 19.753 1.00 96.31 667 LYS A N 1
ATOM 5281 C CA . LYS A 1 667 ? -12.179 16.754 20.111 1.00 96.31 667 LYS A CA 1
ATOM 5282 C C . LYS A 1 667 ? -12.026 15.245 19.938 1.00 96.31 667 LYS A C 1
ATOM 5284 O O . LYS A 1 667 ? -11.972 14.755 18.812 1.00 96.31 667 LYS A O 1
ATOM 5289 N N . GLU A 1 668 ? -11.982 14.543 21.065 1.00 97.50 668 GLU A N 1
ATOM 5290 C CA . GLU A 1 668 ? -11.739 13.100 21.153 1.00 97.50 668 GLU A CA 1
ATOM 5291 C C . GLU A 1 668 ? -12.903 12.372 21.831 1.00 97.50 668 GLU A C 1
ATOM 5293 O O . GLU A 1 668 ? -13.665 12.976 22.598 1.00 97.50 668 GLU A O 1
ATOM 5298 N N . LEU A 1 669 ? -13.006 11.063 21.586 1.00 97.88 669 LEU A N 1
ATOM 5299 C CA . LEU A 1 669 ? -13.906 10.161 22.299 1.00 97.88 669 LEU A CA 1
ATOM 5300 C C . LEU A 1 669 ? -13.235 8.800 22.537 1.00 97.88 669 LEU A C 1
ATOM 5302 O O . LEU A 1 669 ? -12.566 8.245 21.663 1.00 97.88 669 LEU A O 1
ATOM 5306 N N . GLY A 1 670 ? -13.456 8.239 23.720 1.00 98.12 670 GLY A N 1
ATOM 5307 C CA . GLY A 1 670 ? -13.044 6.892 24.089 1.00 98.12 670 GLY A CA 1
ATOM 5308 C C . GLY A 1 670 ? -13.999 6.244 25.083 1.00 98.12 670 GLY A C 1
ATOM 5309 O O . GLY A 1 670 ? -14.888 6.893 25.638 1.00 98.12 670 GLY A O 1
ATOM 5310 N N . ILE A 1 671 ? -13.792 4.952 25.314 1.00 98.06 671 ILE A N 1
ATOM 5311 C CA . ILE A 1 671 ? -14.505 4.142 26.296 1.00 98.06 671 ILE A CA 1
ATOM 5312 C C . ILE A 1 671 ? -13.524 3.592 27.334 1.00 98.06 671 ILE A C 1
ATOM 5314 O O . ILE A 1 671 ? -12.483 3.028 26.997 1.00 98.06 671 ILE A O 1
ATOM 5318 N N . LEU A 1 672 ? -13.877 3.763 28.605 1.00 98.31 672 LEU A N 1
ATOM 5319 C CA . LEU A 1 672 ? -13.189 3.219 29.773 1.00 98.31 672 LEU A CA 1
ATOM 5320 C C . LEU A 1 672 ? -14.050 2.105 30.374 1.00 98.31 672 LEU A C 1
ATOM 5322 O O . LEU A 1 672 ? -15.177 2.363 30.797 1.00 98.31 672 LEU A O 1
ATOM 5326 N N . GLY A 1 673 ? -13.509 0.888 30.441 1.00 97.06 673 GLY A N 1
ATOM 5327 C CA . GLY A 1 673 ? -14.100 -0.237 31.164 1.00 97.06 673 GLY A CA 1
ATOM 5328 C C . GLY A 1 673 ? -13.399 -0.463 32.503 1.00 97.06 673 GLY A C 1
ATOM 5329 O O . GLY A 1 673 ? -12.194 -0.713 32.548 1.00 97.06 673 GLY A O 1
ATOM 5330 N N . VAL A 1 674 ? -14.148 -0.398 33.602 1.00 96.75 674 VAL A N 1
ATOM 5331 C CA . VAL A 1 674 ? -13.671 -0.658 34.968 1.00 96.75 674 VAL A CA 1
ATOM 5332 C C . VAL A 1 674 ? -14.291 -1.961 35.480 1.00 96.75 674 VAL A C 1
ATOM 5334 O O . VAL A 1 674 ? -15.482 -2.188 35.292 1.00 96.75 674 VAL A O 1
ATOM 5337 N N . ASN A 1 675 ? -13.490 -2.808 36.143 1.00 95.56 675 ASN A N 1
ATOM 5338 C CA . ASN A 1 675 ? -13.912 -4.122 36.653 1.00 95.56 675 ASN A CA 1
ATOM 5339 C C . ASN A 1 675 ? -14.391 -5.086 35.541 1.00 95.56 675 ASN A C 1
ATOM 5341 O O . ASN A 1 675 ? -15.365 -5.819 35.686 1.00 95.56 675 ASN A O 1
ATOM 5345 N N . CYS A 1 676 ? -13.668 -5.084 34.421 1.00 95.12 676 CYS A N 1
ATOM 5346 C CA . CYS A 1 676 ? -13.982 -5.762 33.167 1.00 95.12 676 CYS A CA 1
ATOM 5347 C C . CYS A 1 676 ? -12.957 -6.845 32.779 1.00 95.12 676 CYS A C 1
ATOM 5349 O O . CYS A 1 676 ? -12.393 -6.765 31.686 1.00 95.12 676 CYS A O 1
ATOM 5351 N N . PRO A 1 677 ? -12.691 -7.875 33.607 1.00 94.06 677 PRO A N 1
ATOM 5352 C CA . PRO A 1 677 ? -11.587 -8.806 33.363 1.00 94.06 677 PRO A CA 1
ATOM 5353 C C . PRO A 1 677 ? -11.667 -9.540 32.017 1.00 94.06 677 PRO A C 1
ATOM 5355 O O . PRO A 1 677 ? -10.660 -9.608 31.324 1.00 94.06 677 PRO A O 1
ATOM 5358 N N . CYS A 1 678 ? -12.847 -10.004 31.582 1.00 92.06 678 CYS A N 1
ATOM 5359 C CA . CYS A 1 678 ? -13.015 -10.622 30.256 1.00 92.06 678 CYS A CA 1
ATOM 5360 C C . CYS A 1 678 ? -12.505 -9.736 29.111 1.00 92.06 678 CYS A C 1
ATOM 5362 O O . CYS A 1 678 ? -11.800 -10.204 28.222 1.00 92.06 678 CYS A O 1
ATOM 5364 N N . ILE A 1 679 ? -12.887 -8.456 29.136 1.00 95.44 679 ILE A N 1
ATOM 5365 C CA . ILE A 1 679 ? -12.650 -7.521 28.035 1.00 95.44 679 ILE A CA 1
ATOM 5366 C C . ILE A 1 679 ? -11.240 -6.942 28.132 1.00 95.44 679 ILE A C 1
ATOM 5368 O O . ILE A 1 679 ? -10.539 -6.856 27.130 1.00 95.44 679 ILE A O 1
ATOM 5372 N N . ALA A 1 680 ? -10.784 -6.623 29.345 1.00 96.50 680 ALA A N 1
ATOM 5373 C CA . ALA A 1 680 ? -9.427 -6.160 29.593 1.00 96.50 680 ALA A CA 1
ATOM 5374 C C . ALA A 1 680 ? -8.387 -7.228 29.220 1.00 96.50 680 ALA A C 1
ATOM 5376 O O . ALA A 1 680 ? -7.423 -6.894 28.547 1.00 96.50 680 ALA A O 1
ATOM 5377 N N . GLN A 1 681 ? -8.610 -8.511 29.537 1.00 95.19 681 GLN A N 1
ATOM 5378 C CA . GLN A 1 681 ? -7.762 -9.617 29.060 1.00 95.19 681 GLN A CA 1
ATOM 5379 C C . GLN A 1 681 ? -7.737 -9.730 27.528 1.00 95.19 681 GLN A C 1
ATOM 5381 O O . GLN A 1 681 ? -6.710 -10.097 26.955 1.00 95.19 681 GLN A O 1
ATOM 5386 N N . ASP A 1 682 ? -8.847 -9.426 26.852 1.00 95.69 682 ASP A N 1
ATOM 5387 C CA . ASP A 1 682 ? -8.939 -9.500 25.393 1.00 95.69 682 ASP A CA 1
ATOM 5388 C C . ASP A 1 682 ? -8.215 -8.330 24.697 1.00 95.69 682 ASP A C 1
ATOM 5390 O O . ASP A 1 682 ? -7.469 -8.535 23.736 1.00 95.69 682 ASP A O 1
ATOM 5394 N N . VAL A 1 683 ? -8.343 -7.116 25.247 1.00 97.62 683 VAL A N 1
ATOM 5395 C CA . VAL A 1 683 ? -7.528 -5.942 24.880 1.00 97.62 683 VAL A CA 1
ATOM 5396 C C . VAL A 1 683 ? -6.047 -6.206 25.173 1.00 97.62 683 VAL A C 1
ATOM 5398 O O . VAL A 1 683 ? -5.180 -5.906 24.353 1.00 97.62 683 VAL A O 1
ATOM 5401 N N . GLU A 1 684 ? -5.730 -6.826 26.309 1.00 97.50 684 GLU A N 1
ATOM 5402 C CA . GLU A 1 684 ? -4.354 -7.114 26.709 1.00 97.50 684 GLU A CA 1
ATOM 5403 C C . GLU A 1 684 ? -3.648 -8.078 25.755 1.00 97.50 684 GLU A C 1
ATOM 5405 O O . GLU A 1 684 ? -2.472 -7.883 25.467 1.00 97.50 684 GLU A O 1
ATOM 5410 N N . LYS A 1 685 ? -4.356 -9.059 25.179 1.00 96.62 685 LYS A N 1
ATOM 5411 C CA . LYS A 1 685 ? -3.793 -9.934 24.135 1.00 96.62 685 LYS A CA 1
ATOM 5412 C C . LYS A 1 685 ? -3.340 -9.166 22.892 1.00 96.62 685 LYS A C 1
ATOM 5414 O O . LYS A 1 685 ? -2.372 -9.586 22.258 1.00 96.62 685 LYS A O 1
ATOM 5419 N N . ILE A 1 686 ? -3.998 -8.056 22.552 1.00 96.88 686 ILE A N 1
ATOM 5420 C CA . ILE A 1 686 ? -3.591 -7.169 21.451 1.00 96.88 686 ILE A CA 1
ATOM 5421 C C . ILE A 1 686 ? -2.351 -6.361 21.860 1.00 96.88 686 ILE A C 1
ATOM 5423 O O . ILE A 1 686 ? -1.361 -6.346 21.133 1.00 96.88 686 ILE A O 1
ATOM 5427 N N . LEU A 1 687 ? -2.350 -5.762 23.055 1.00 97.81 687 LEU A N 1
ATOM 5428 C CA . LEU A 1 687 ? -1.196 -4.997 23.551 1.00 97.81 687 LEU A CA 1
ATOM 5429 C C . LEU A 1 687 ? 0.058 -5.868 23.714 1.00 97.81 687 LEU A C 1
ATOM 5431 O O . LEU A 1 687 ? 1.158 -5.459 23.351 1.00 97.81 687 LEU A O 1
ATOM 5435 N N . ASP A 1 688 ? -0.114 -7.099 24.185 1.00 96.94 688 ASP A N 1
ATOM 5436 C CA . ASP A 1 688 ? 0.937 -8.106 24.246 1.00 96.94 688 ASP A CA 1
ATOM 5437 C C . ASP A 1 688 ? 1.416 -8.557 22.857 1.00 96.94 688 ASP A C 1
ATOM 5439 O O . ASP A 1 688 ? 2.598 -8.840 22.676 1.00 96.94 688 ASP A O 1
ATOM 5443 N N . THR A 1 689 ? 0.513 -8.647 21.875 1.00 95.81 689 THR A N 1
ATOM 5444 C CA . THR A 1 689 ? 0.885 -8.942 20.482 1.00 95.81 689 THR A CA 1
ATOM 5445 C C . THR A 1 689 ? 1.852 -7.876 19.980 1.00 95.81 689 THR A C 1
ATOM 5447 O O . THR A 1 689 ? 2.901 -8.199 19.426 1.00 95.81 689 THR A O 1
ATOM 5450 N N . TYR A 1 690 ? 1.566 -6.604 20.264 1.00 96.19 690 TYR A N 1
ATOM 5451 C CA . TYR A 1 690 ? 2.478 -5.509 19.945 1.00 96.19 690 TYR A CA 1
ATOM 5452 C C . TYR A 1 690 ? 3.781 -5.596 20.751 1.00 96.19 690 TYR A C 1
ATOM 5454 O O . TYR A 1 690 ? 4.866 -5.431 20.196 1.00 96.19 690 TYR A O 1
ATOM 5462 N N . TRP A 1 691 ? 3.695 -5.916 22.044 1.00 96.44 691 TRP A N 1
ATOM 5463 C CA . TRP A 1 691 ? 4.854 -6.086 22.919 1.00 96.44 691 TRP A CA 1
ATOM 5464 C C . TRP A 1 691 ? 5.830 -7.156 22.411 1.00 96.44 691 TRP A C 1
ATOM 5466 O O . TRP A 1 691 ? 7.039 -6.918 22.375 1.00 96.44 691 TRP A O 1
ATOM 5476 N N . ASP A 1 692 ? 5.328 -8.317 21.990 1.00 94.88 692 ASP A N 1
ATOM 5477 C CA . ASP A 1 692 ? 6.136 -9.405 21.432 1.00 94.88 692 ASP A CA 1
ATOM 5478 C C . ASP A 1 692 ? 6.730 -9.023 20.068 1.00 94.88 692 ASP A C 1
ATOM 5480 O O . ASP A 1 692 ? 7.913 -9.265 19.816 1.00 94.88 692 ASP A O 1
ATOM 5484 N N . LEU A 1 693 ? 5.944 -8.362 19.211 1.00 93.31 693 LEU A N 1
ATOM 5485 C CA . LEU A 1 693 ? 6.397 -7.862 17.909 1.00 93.31 693 LEU A CA 1
ATOM 5486 C C . LEU A 1 693 ? 7.433 -6.727 18.015 1.00 93.31 693 LEU A C 1
ATOM 5488 O O . LEU A 1 693 ? 8.231 -6.539 17.101 1.00 93.31 693 LEU A O 1
ATOM 5492 N N . GLY A 1 694 ? 7.489 -6.014 19.139 1.00 90.62 694 GLY A N 1
ATOM 5493 C CA . GLY A 1 694 ? 8.526 -5.024 19.435 1.00 90.62 694 GLY A CA 1
ATOM 5494 C C . GLY A 1 694 ? 9.895 -5.605 19.834 1.00 90.62 694 GLY A C 1
ATOM 5495 O O . GLY A 1 694 ? 10.775 -4.849 20.246 1.00 90.62 694 GLY A O 1
ATOM 5496 N N . LEU A 1 695 ? 10.106 -6.929 19.770 1.00 91.00 695 LEU A N 1
ATOM 5497 C CA . LEU A 1 695 ? 11.427 -7.536 19.990 1.00 91.00 695 LEU A CA 1
ATOM 5498 C C . LEU A 1 695 ? 12.355 -7.355 18.768 1.00 91.00 695 LEU A C 1
ATOM 5500 O O . LEU A 1 695 ? 11.899 -7.508 17.631 1.00 91.00 695 LEU A O 1
ATOM 5504 N N . PRO A 1 696 ? 13.679 -7.157 18.964 1.00 80.56 696 PRO A N 1
ATOM 5505 C CA . PRO A 1 696 ? 14.631 -6.913 17.872 1.00 80.56 696 PRO A CA 1
ATOM 5506 C C . PRO A 1 696 ? 14.582 -7.934 16.730 1.00 80.56 696 PRO A C 1
ATOM 5508 O O . PRO A 1 696 ? 14.667 -7.549 15.567 1.00 80.56 696 PRO A O 1
ATOM 5511 N N . ASP A 1 697 ? 14.359 -9.215 17.036 1.00 82.12 697 ASP A N 1
ATOM 5512 C CA . ASP A 1 697 ? 14.308 -10.315 16.062 1.00 82.12 697 ASP A CA 1
ATOM 5513 C C . ASP A 1 697 ? 12.886 -10.806 15.729 1.00 82.12 697 ASP A C 1
ATOM 5515 O O . ASP A 1 697 ? 12.731 -11.730 14.930 1.00 82.12 697 ASP A O 1
ATOM 5519 N N . ALA A 1 698 ? 11.837 -10.158 16.254 1.00 85.50 698 ALA A N 1
ATOM 5520 C CA . ALA A 1 698 ? 10.452 -10.558 16.005 1.00 85.50 698 ALA A CA 1
ATOM 5521 C C . ALA A 1 698 ? 10.057 -10.547 14.521 1.00 85.50 698 ALA A C 1
ATOM 5523 O O . ALA A 1 698 ? 10.556 -9.762 13.707 1.00 85.50 698 ALA A O 1
ATOM 5524 N N . LYS A 1 699 ? 9.110 -11.423 14.195 1.00 84.94 699 LYS A N 1
ATOM 5525 C CA . LYS A 1 699 ? 8.413 -11.528 12.913 1.00 84.94 699 LYS A CA 1
ATOM 5526 C C . LYS A 1 699 ? 6.963 -11.878 13.215 1.00 84.94 699 LYS A C 1
ATOM 5528 O O . LYS A 1 699 ? 6.709 -12.545 14.218 1.00 84.94 699 LYS A O 1
ATOM 5533 N N . VAL A 1 700 ? 6.042 -11.495 12.337 1.00 85.19 700 VAL A N 1
ATOM 5534 C CA . VAL A 1 700 ? 4.676 -12.027 12.395 1.00 85.19 700 VAL A CA 1
ATOM 5535 C C . VAL A 1 700 ? 4.740 -13.550 12.179 1.00 85.19 700 VAL A C 1
ATOM 5537 O O . VAL A 1 700 ? 5.352 -13.992 11.199 1.00 85.19 700 VAL A O 1
ATOM 5540 N N . PRO A 1 701 ? 4.197 -14.374 13.092 1.00 84.94 701 PRO A N 1
ATOM 5541 C CA . PRO A 1 701 ? 4.166 -15.819 12.919 1.00 84.94 701 PRO A CA 1
ATOM 5542 C C . PRO A 1 701 ? 3.101 -16.212 11.888 1.00 84.94 701 PRO A C 1
ATOM 5544 O O . PRO A 1 701 ? 2.055 -15.581 11.793 1.00 84.94 701 PRO A O 1
ATOM 5547 N N . THR A 1 702 ? 3.313 -17.316 11.166 1.00 80.12 702 THR A N 1
ATOM 5548 C CA . THR A 1 702 ? 2.298 -17.876 10.248 1.00 80.12 702 THR A CA 1
ATOM 5549 C C . THR A 1 702 ? 1.025 -18.324 10.971 1.00 80.12 702 THR A C 1
ATOM 5551 O O . THR A 1 702 ? -0.043 -18.390 10.371 1.00 80.12 702 THR A O 1
ATOM 5554 N N . THR A 1 703 ? 1.141 -18.643 12.261 1.00 83.00 703 THR A N 1
ATOM 5555 C CA . THR A 1 703 ? 0.037 -18.956 13.170 1.00 83.00 703 THR A CA 1
ATOM 5556 C C . THR A 1 703 ? 0.363 -18.400 14.551 1.00 83.00 703 THR A C 1
ATOM 5558 O O . THR A 1 703 ? 1.367 -18.792 15.152 1.00 83.00 703 THR A O 1
ATOM 5561 N N . TRP A 1 704 ? -0.486 -17.521 15.078 1.00 88.88 704 TRP A N 1
ATOM 5562 C CA . TRP A 1 704 ? -0.371 -17.026 16.451 1.00 88.88 704 TRP A CA 1
ATOM 5563 C C . TRP A 1 704 ? -0.536 -18.167 17.477 1.00 88.88 704 TRP A C 1
ATOM 5565 O O . TRP A 1 704 ? -1.362 -19.057 17.250 1.00 88.88 704 TRP A O 1
ATOM 5575 N N . PRO A 1 705 ? 0.211 -18.172 18.600 1.00 89.94 705 PRO A N 1
ATOM 5576 C CA . PRO A 1 705 ? 0.098 -19.206 19.628 1.00 89.94 705 PRO A CA 1
ATOM 5577 C C . PRO A 1 705 ? -1.248 -19.132 20.360 1.00 89.94 705 PRO A C 1
ATOM 5579 O O . PRO A 1 705 ? -1.867 -18.070 20.433 1.00 89.94 705 PRO A O 1
ATOM 5582 N N . GLU A 1 706 ? -1.673 -20.248 20.960 1.00 89.12 706 GLU A N 1
ATOM 5583 C CA . GLU A 1 706 ? -2.969 -20.382 21.653 1.00 89.12 706 GLU A CA 1
ATOM 5584 C C . GLU A 1 706 ? -3.198 -19.327 22.750 1.00 89.12 706 GLU A C 1
ATOM 5586 O O . GLU A 1 706 ? -4.325 -18.884 22.962 1.00 89.12 706 GLU A O 1
ATOM 5591 N N . SER A 1 707 ? -2.131 -18.835 23.390 1.00 90.06 707 SER A N 1
ATOM 5592 C CA . SER A 1 707 ? -2.186 -17.736 24.368 1.00 90.06 707 SER A CA 1
ATOM 5593 C C . SER A 1 707 ? -2.754 -16.425 23.804 1.00 90.06 707 SER A C 1
ATOM 5595 O O . SER A 1 707 ? -3.281 -15.607 24.560 1.00 90.06 707 SER A O 1
ATOM 5597 N N . ARG A 1 708 ? -2.679 -16.225 22.483 1.00 92.31 708 ARG A N 1
ATOM 5598 C CA . ARG A 1 708 ? -3.242 -15.071 21.769 1.00 92.31 708 ARG A CA 1
ATOM 5599 C C . ARG A 1 708 ? -4.638 -15.337 21.211 1.00 92.31 708 ARG A C 1
ATOM 5601 O O . ARG A 1 708 ? -5.293 -14.383 20.818 1.00 92.31 708 ARG A O 1
ATOM 5608 N N . TRP A 1 709 ? -5.111 -16.585 21.175 1.00 91.69 709 TRP A N 1
ATOM 5609 C CA . TRP A 1 709 ? -6.415 -16.927 20.596 1.00 91.69 709 TRP A CA 1
ATOM 5610 C C . TRP A 1 709 ? -7.560 -16.355 21.430 1.00 91.69 709 TRP A C 1
ATOM 5612 O O . TRP A 1 709 ? -7.466 -16.248 22.660 1.00 91.69 709 TRP A O 1
ATOM 5622 N N . VAL A 1 710 ? -8.658 -15.996 20.766 1.00 91.12 710 VAL A N 1
ATOM 5623 C CA . VAL A 1 710 ? -9.781 -15.291 21.395 1.00 91.12 710 VAL A CA 1
ATOM 5624 C C . VAL A 1 710 ? -11.111 -15.969 21.062 1.00 91.12 710 VAL A C 1
ATOM 5626 O O . VAL A 1 710 ? -11.324 -16.386 19.926 1.00 91.12 710 VAL A O 1
ATOM 5629 N N . PRO A 1 711 ? -12.014 -16.127 22.043 1.00 86.31 711 PRO A N 1
ATOM 5630 C CA . PRO A 1 711 ? -13.301 -16.784 21.832 1.00 86.31 711 PRO A CA 1
ATOM 5631 C C . PRO A 1 711 ? -14.336 -15.845 21.194 1.00 86.31 711 PRO A C 1
ATOM 5633 O O . PRO A 1 711 ? -15.252 -16.309 20.505 1.00 86.31 711 PRO A O 1
ATOM 5636 N N . ALA A 1 712 ? -14.207 -14.540 21.458 1.00 91.56 712 ALA A N 1
ATOM 5637 C CA . ALA A 1 712 ? -15.244 -13.555 21.212 1.00 91.56 712 ALA A CA 1
ATOM 5638 C C . ALA A 1 712 ? -15.129 -12.888 19.841 1.00 91.56 712 ALA A C 1
ATOM 5640 O O . ALA A 1 712 ? -14.050 -12.488 19.409 1.00 91.56 712 ALA A O 1
ATOM 5641 N N . ARG A 1 713 ? -16.274 -12.766 19.171 1.00 92.12 713 ARG A N 1
ATOM 5642 C CA . ARG A 1 713 ? -16.452 -12.153 17.846 1.00 92.12 713 ARG A CA 1
ATOM 5643 C C . ARG A 1 713 ? -17.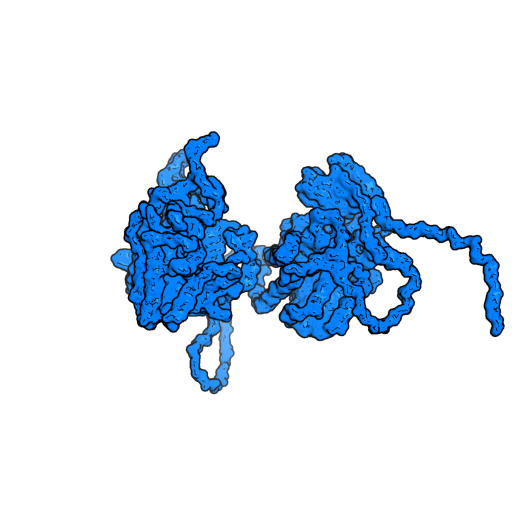917 -11.767 17.659 1.00 92.12 713 ARG A C 1
ATOM 5645 O O . ARG A 1 713 ? -18.749 -12.151 18.474 1.00 92.12 713 ARG A O 1
ATOM 5652 N N . HIS A 1 714 ? -18.252 -11.102 16.557 1.00 91.88 714 HIS A N 1
ATOM 5653 C CA . HIS A 1 714 ? -19.608 -10.610 16.264 1.00 91.88 714 HIS A CA 1
ATOM 5654 C C . HIS A 1 714 ? -20.745 -11.630 16.512 1.00 91.88 714 HIS A C 1
ATOM 5656 O O . HIS A 1 714 ? -21.717 -11.323 17.204 1.00 91.88 714 HIS A O 1
ATOM 5662 N N . GLY A 1 715 ? -20.592 -12.863 16.015 1.00 89.44 715 GLY A N 1
ATOM 5663 C CA . GLY A 1 715 ? -21.572 -13.949 16.187 1.00 89.44 715 GLY A CA 1
ATOM 5664 C C . GLY A 1 715 ? -21.405 -14.811 17.450 1.00 89.44 715 GLY A C 1
ATOM 5665 O O . GLY A 1 715 ? -22.046 -15.852 17.552 1.00 89.44 715 GLY A O 1
ATOM 5666 N N . ASN A 1 716 ? -20.496 -14.449 18.359 1.00 91.81 716 ASN A N 1
ATOM 5667 C CA . ASN A 1 716 ? -20.261 -15.114 19.648 1.00 91.81 716 ASN A CA 1
ATOM 5668 C C . ASN A 1 716 ? -19.550 -14.132 20.608 1.00 91.81 716 ASN A C 1
ATOM 5670 O O . ASN A 1 716 ? -18.361 -14.317 20.868 1.00 91.81 716 ASN A O 1
ATOM 5674 N N . PRO A 1 717 ? -20.191 -13.032 21.034 1.00 94.31 717 PRO A N 1
ATOM 5675 C CA . PRO A 1 717 ? -19.566 -12.015 21.884 1.00 94.31 717 PRO A CA 1
ATOM 5676 C C . PRO A 1 717 ? -19.448 -12.481 23.342 1.00 94.31 717 PRO A C 1
ATOM 5678 O O . PRO A 1 717 ? -20.037 -13.486 23.731 1.00 94.31 717 PRO A O 1
ATOM 5681 N N . TYR A 1 718 ? -18.697 -11.750 24.168 1.00 95.00 718 TYR A N 1
ATOM 5682 C CA . TYR A 1 718 ? -18.761 -11.921 25.620 1.00 95.00 718 TYR A CA 1
ATOM 5683 C C . TYR A 1 718 ? -20.077 -11.347 26.142 1.00 95.00 718 TYR A C 1
ATOM 5685 O O . TYR A 1 718 ? -20.326 -10.160 25.953 1.00 95.00 718 TYR A O 1
ATOM 5693 N N . THR A 1 719 ? -20.861 -12.145 26.866 1.00 94.50 719 THR A N 1
ATOM 5694 C CA . THR A 1 719 ? -21.982 -11.636 27.668 1.00 94.50 719 THR A CA 1
ATOM 5695 C C . THR A 1 719 ? -21.449 -11.152 29.016 1.00 94.50 719 THR A C 1
ATOM 5697 O O . THR A 1 719 ? -20.932 -11.935 29.818 1.00 94.50 719 THR A O 1
ATOM 5700 N N . VAL A 1 720 ? -21.529 -9.844 29.242 1.00 93.31 720 VAL A N 1
ATOM 5701 C CA . VAL A 1 720 ? -20.989 -9.137 30.405 1.00 93.31 720 VAL A CA 1
ATOM 5702 C C . VAL A 1 720 ? -22.138 -8.730 31.332 1.00 93.31 720 VAL A C 1
ATOM 5704 O O . VAL A 1 720 ? -22.950 -7.896 30.925 1.00 93.31 720 VAL A O 1
ATOM 5707 N N . PRO A 1 721 ? -22.191 -9.235 32.580 1.00 90.94 721 PRO A N 1
ATOM 5708 C CA . PRO A 1 721 ? -23.261 -8.906 33.512 1.00 90.94 721 PRO A CA 1
ATOM 5709 C C . PRO A 1 721 ? -23.440 -7.404 33.743 1.00 90.94 721 PRO A C 1
ATOM 5711 O O . PRO A 1 721 ? -22.456 -6.664 33.868 1.00 90.94 721 PRO A O 1
ATOM 5714 N N . GLN A 1 722 ? -24.686 -6.956 33.879 1.00 87.94 722 GLN A N 1
ATOM 5715 C CA . GLN A 1 722 ? -25.034 -5.592 34.287 1.00 87.94 722 GLN A CA 1
ATOM 5716 C C . GLN A 1 722 ? -26.195 -5.560 35.292 1.00 87.94 722 GLN A C 1
ATOM 5718 O O . GLN A 1 722 ? -26.981 -6.497 35.379 1.00 87.94 722 GLN A O 1
ATOM 5723 N N . PRO A 1 723 ? -26.396 -4.435 36.005 1.00 83.62 723 PRO A N 1
ATOM 5724 C CA . PRO A 1 723 ? -27.569 -4.247 36.862 1.00 83.62 723 PRO A CA 1
ATOM 5725 C C . PRO A 1 723 ? -28.927 -4.119 36.137 1.00 83.62 723 PRO A C 1
ATOM 5727 O O . PRO A 1 723 ? -29.941 -4.011 36.823 1.00 83.62 723 PRO A O 1
ATOM 5730 N N . GLN A 1 724 ? -28.962 -4.025 34.798 1.00 80.38 724 GLN A N 1
ATOM 5731 C CA . GLN A 1 724 ? -30.178 -3.726 34.015 1.00 80.38 724 GLN A CA 1
ATOM 5732 C C . GLN A 1 724 ? -30.412 -4.728 32.870 1.00 80.38 724 GLN A C 1
ATOM 5734 O O . GLN A 1 724 ? -31.356 -5.503 32.945 1.00 80.38 724 GLN A O 1
ATOM 5739 N N . THR A 1 725 ? -29.545 -4.721 31.854 1.00 85.56 725 THR A N 1
ATOM 5740 C CA . THR A 1 725 ? -29.504 -5.670 30.723 1.00 85.56 725 THR A CA 1
ATOM 5741 C C . THR A 1 725 ? -28.041 -5.996 30.482 1.00 85.56 725 THR A C 1
ATOM 5743 O O . THR A 1 725 ? -27.216 -5.073 30.486 1.00 85.56 725 THR A O 1
ATOM 5746 N N . ASP A 1 726 ? -27.708 -7.275 30.339 1.00 91.81 726 ASP A N 1
ATOM 5747 C CA . ASP A 1 726 ? -26.326 -7.695 30.124 1.00 91.81 726 ASP A CA 1
ATOM 5748 C C . ASP A 1 726 ? -25.813 -7.139 28.783 1.00 91.81 726 ASP A C 1
ATOM 5750 O O . ASP A 1 726 ? -26.574 -6.698 27.918 1.00 91.81 726 ASP A O 1
ATOM 5754 N N . LEU A 1 727 ? -24.493 -7.068 28.624 1.00 93.94 727 LEU A N 1
ATOM 5755 C CA . LEU A 1 727 ? -23.881 -6.469 27.440 1.00 93.94 727 LEU A CA 1
ATOM 5756 C C . LEU A 1 727 ? -23.144 -7.514 26.625 1.00 93.94 727 LEU A C 1
ATOM 5758 O O . LEU A 1 727 ? -22.226 -8.162 27.120 1.00 93.94 727 LEU A O 1
ATOM 5762 N N . ASP A 1 728 ? -23.505 -7.600 25.355 1.00 94.81 728 ASP A N 1
ATOM 5763 C CA . ASP A 1 728 ? -22.732 -8.272 24.324 1.00 94.81 728 ASP A CA 1
ATOM 5764 C C . ASP A 1 728 ? -21.550 -7.365 23.952 1.00 94.81 728 ASP A C 1
ATOM 5766 O O . ASP A 1 728 ? -21.729 -6.288 23.371 1.00 94.81 728 ASP A O 1
ATOM 5770 N N . VAL A 1 729 ? -20.334 -7.798 24.288 1.00 96.06 729 VAL A N 1
ATOM 5771 C CA . VAL A 1 729 ? -19.094 -7.052 24.034 1.00 96.06 729 VAL A CA 1
ATOM 5772 C C . VAL A 1 729 ? -18.092 -7.917 23.278 1.00 96.06 729 VAL A C 1
ATOM 5774 O O . VAL A 1 729 ? -17.865 -9.076 23.626 1.00 96.06 729 VAL A O 1
ATOM 5777 N N . TYR A 1 730 ? -17.441 -7.360 22.259 1.00 96.69 730 TYR A N 1
ATOM 5778 C CA . TYR A 1 730 ? -16.279 -7.985 21.623 1.00 96.69 730 TYR A CA 1
ATOM 5779 C C . TYR A 1 730 ? -15.304 -6.936 21.082 1.00 96.69 730 TYR A C 1
ATOM 5781 O O . TYR A 1 730 ? -15.660 -5.774 20.876 1.00 96.69 730 TYR A O 1
ATOM 5789 N N . ILE A 1 731 ? -14.059 -7.365 20.877 1.00 97.56 731 ILE A N 1
ATOM 5790 C CA . ILE A 1 731 ? -12.965 -6.525 20.388 1.00 97.56 731 ILE A CA 1
ATOM 5791 C C . ILE A 1 731 ? -12.602 -6.941 18.960 1.00 97.56 731 ILE A C 1
ATOM 5793 O O . ILE A 1 731 ? -12.426 -8.134 18.679 1.00 97.56 731 ILE A O 1
ATOM 5797 N N . SER A 1 732 ? -12.466 -5.957 18.078 1.00 97.31 732 SER A N 1
ATOM 5798 C CA . SER A 1 732 ? -11.918 -6.096 16.729 1.00 97.31 732 SER A CA 1
ATOM 5799 C C . SER A 1 732 ? -10.525 -5.473 16.641 1.00 97.31 732 SER A C 1
ATOM 5801 O O . SER A 1 732 ? -10.160 -4.623 17.456 1.00 97.31 732 SER A O 1
ATOM 5803 N N . SER A 1 733 ? -9.717 -5.914 15.677 1.00 97.00 733 SER A N 1
ATOM 5804 C CA . SER A 1 733 ? -8.396 -5.321 15.443 1.00 97.00 733 SER A CA 1
ATOM 5805 C C . SER A 1 733 ? -7.925 -5.449 13.998 1.00 97.00 733 SER A C 1
ATOM 5807 O O . SER A 1 733 ? -8.441 -6.245 13.211 1.00 97.00 733 SER A O 1
ATOM 5809 N N . ALA A 1 734 ? -6.934 -4.631 13.665 1.00 93.94 734 ALA A N 1
ATOM 5810 C CA . ALA A 1 734 ? -6.208 -4.604 12.402 1.00 93.94 734 ALA A CA 1
ATOM 5811 C C . ALA A 1 734 ? -4.688 -4.617 12.685 1.00 93.94 734 ALA A C 1
ATOM 5813 O O . ALA A 1 734 ? -4.294 -4.338 13.820 1.00 93.94 734 ALA A O 1
ATOM 5814 N N . PRO A 1 735 ? -3.823 -4.902 11.692 1.00 92.56 735 PRO A N 1
ATOM 5815 C CA . PRO A 1 735 ? -4.150 -5.527 10.410 1.00 92.56 735 PRO A CA 1
ATOM 5816 C C . PRO A 1 735 ? -4.524 -7.015 10.583 1.00 92.56 735 PRO A C 1
ATOM 5818 O O . PRO A 1 735 ? -4.211 -7.601 11.623 1.00 92.56 735 PRO A O 1
ATOM 5821 N N . PRO A 1 736 ? -5.126 -7.672 9.571 1.00 89.06 736 PRO A N 1
ATOM 5822 C CA . PRO A 1 736 ? -5.426 -9.106 9.600 1.00 89.06 736 PRO A CA 1
ATOM 5823 C C . PRO A 1 736 ? -4.238 -9.994 9.996 1.00 89.06 736 PRO A C 1
ATOM 5825 O O . PRO A 1 736 ? -4.422 -10.961 10.727 1.00 89.06 736 PRO A O 1
ATOM 5828 N N . ASP A 1 737 ? -3.017 -9.636 9.591 1.00 87.75 737 ASP A N 1
ATOM 5829 C CA . ASP A 1 737 ? -1.791 -10.372 9.932 1.00 87.75 737 ASP A CA 1
ATOM 5830 C C . ASP A 1 737 ? -1.496 -10.406 11.446 1.00 87.75 737 ASP A C 1
ATOM 5832 O O . ASP A 1 737 ? -0.856 -11.332 11.950 1.00 87.75 737 ASP A O 1
ATOM 5836 N N . PHE A 1 738 ? -1.969 -9.409 12.203 1.00 92.50 738 PHE A N 1
ATOM 5837 C CA . PHE A 1 738 ? -1.798 -9.336 13.659 1.00 92.50 738 PHE A CA 1
ATOM 5838 C C . PHE A 1 738 ? -2.965 -10.003 14.415 1.00 92.50 738 PHE A C 1
ATOM 5840 O O . PHE A 1 738 ? -2.908 -10.146 15.637 1.00 92.50 738 PHE A O 1
ATOM 5847 N N . ASN A 1 739 ? -4.010 -10.450 13.710 1.00 91.75 739 ASN A N 1
ATOM 5848 C CA . ASN A 1 739 ? -5.173 -11.081 14.321 1.00 91.75 739 ASN A CA 1
ATOM 5849 C C . ASN A 1 739 ? -4.920 -12.573 14.583 1.00 91.75 739 ASN A C 1
ATOM 5851 O O . ASN A 1 739 ? -4.755 -13.389 13.675 1.00 91.75 739 ASN A O 1
ATOM 5855 N N . ALA A 1 740 ? -4.930 -12.949 15.860 1.00 90.56 740 ALA A N 1
ATOM 5856 C CA . ALA A 1 740 ? -4.884 -14.344 16.278 1.00 90.56 740 ALA A CA 1
ATOM 5857 C C . ALA A 1 740 ? -6.206 -15.086 15.994 1.00 90.56 740 ALA A C 1
ATOM 5859 O O . ALA A 1 740 ? -7.255 -14.480 15.772 1.00 90.56 740 ALA A O 1
ATOM 5860 N N . CYS A 1 741 ? -6.168 -16.423 16.042 1.00 90.00 741 CYS A N 1
ATOM 5861 C CA . CYS A 1 741 ? -7.337 -17.275 15.806 1.00 90.00 741 CYS A CA 1
ATOM 5862 C C . CYS A 1 741 ? -8.559 -16.826 16.633 1.00 90.00 741 CYS A C 1
ATOM 5864 O O . CYS A 1 741 ? -8.493 -16.709 17.860 1.00 90.00 741 CYS A O 1
ATOM 5866 N N . GLY A 1 742 ? -9.671 -16.587 15.930 1.00 89.19 742 GLY A N 1
ATOM 5867 C CA . GLY A 1 742 ? -10.951 -16.151 16.489 1.00 89.19 742 GLY A CA 1
ATOM 5868 C C . GLY A 1 742 ? -11.184 -14.636 16.524 1.00 89.19 742 GLY A C 1
ATOM 5869 O O . GLY A 1 742 ? -12.341 -14.239 16.659 1.00 89.19 742 GLY A O 1
ATOM 5870 N N . ARG A 1 743 ? -10.146 -13.798 16.358 1.00 93.38 743 ARG A N 1
ATOM 5871 C CA . ARG A 1 743 ? -10.278 -12.331 16.357 1.00 93.38 743 ARG A CA 1
ATOM 5872 C C . ARG A 1 743 ? -10.959 -11.848 15.077 1.00 93.38 743 ARG A C 1
ATOM 5874 O O . ARG A 1 743 ? -10.559 -12.207 13.974 1.00 93.38 743 ARG A O 1
ATOM 5881 N N . GLU A 1 744 ? -11.970 -11.002 15.247 1.00 92.00 744 GLU A N 1
ATOM 5882 C CA . GLU A 1 744 ? -12.653 -10.312 14.153 1.00 92.00 744 GLU A CA 1
ATOM 5883 C C . GLU A 1 744 ? -11.789 -9.151 13.629 1.00 92.00 744 GLU A C 1
ATOM 5885 O O . GLU A 1 744 ? -11.210 -8.390 14.409 1.00 92.00 744 GLU A O 1
ATOM 5890 N N . ASN A 1 745 ? -11.715 -9.011 12.307 1.00 94.06 745 ASN A N 1
ATOM 5891 C CA . ASN A 1 745 ? -11.031 -7.899 11.656 1.00 94.06 745 ASN A CA 1
ATOM 5892 C C . ASN A 1 745 ? -11.873 -6.616 11.753 1.00 94.06 745 ASN A C 1
ATOM 5894 O O . ASN A 1 745 ? -13.103 -6.661 11.704 1.00 94.06 745 ASN A O 1
ATOM 5898 N N . ASP A 1 746 ? -11.210 -5.472 11.895 1.00 93.94 746 ASP A N 1
ATOM 5899 C CA . ASP A 1 746 ? -11.839 -4.198 12.259 1.00 93.94 746 ASP A CA 1
ATOM 5900 C C . ASP A 1 746 ? -12.911 -3.753 11.248 1.00 93.94 746 ASP A C 1
ATOM 5902 O O . ASP A 1 746 ? -14.070 -3.555 11.609 1.00 93.94 746 ASP A O 1
ATOM 5906 N N . ILE A 1 747 ? -12.574 -3.736 9.954 1.00 95.75 747 ILE A N 1
ATOM 5907 C CA . ILE A 1 747 ? -13.531 -3.422 8.879 1.00 95.75 747 ILE A CA 1
ATOM 5908 C C . ILE A 1 747 ? -14.701 -4.414 8.811 1.00 95.75 747 ILE A C 1
ATOM 5910 O O . ILE A 1 747 ? -15.837 -4.005 8.570 1.00 95.75 747 ILE A O 1
ATOM 5914 N N . ASP A 1 748 ? -14.459 -5.703 9.059 1.00 95.56 748 ASP A N 1
ATOM 5915 C CA . ASP A 1 748 ? -15.499 -6.732 8.991 1.00 95.56 748 ASP A CA 1
ATOM 5916 C C . ASP A 1 748 ? -16.493 -6.589 10.152 1.00 95.56 748 ASP A C 1
ATOM 5918 O O . ASP A 1 748 ? -17.702 -6.727 9.953 1.00 95.56 748 ASP A O 1
ATOM 5922 N N . ALA A 1 749 ? -16.013 -6.228 11.348 1.00 96.25 749 ALA A N 1
ATOM 5923 C CA . ALA A 1 749 ? -16.863 -5.865 12.478 1.00 96.25 749 ALA A CA 1
ATOM 5924 C C . ALA A 1 749 ? -17.709 -4.617 12.177 1.00 96.25 749 ALA A C 1
ATOM 5926 O O . ALA A 1 749 ? -18.920 -4.637 12.406 1.00 96.25 749 ALA A O 1
ATOM 5927 N N . MET A 1 750 ? -17.101 -3.559 11.624 1.00 97.88 750 MET A N 1
ATOM 5928 C CA . MET A 1 750 ? -17.809 -2.326 11.261 1.00 97.88 750 MET A CA 1
ATOM 5929 C C . MET A 1 750 ? -18.930 -2.588 10.242 1.00 97.88 750 MET A C 1
ATOM 5931 O O . MET A 1 750 ? -20.069 -2.167 10.449 1.00 97.88 750 MET A O 1
ATOM 5935 N N . VAL A 1 751 ? -18.628 -3.321 9.163 1.00 98.19 751 VAL A N 1
ATOM 5936 C CA . VAL A 1 751 ? -19.595 -3.655 8.104 1.00 98.19 751 VAL A CA 1
ATOM 5937 C C . VAL A 1 751 ? -20.759 -4.481 8.652 1.00 98.19 751 VAL A C 1
ATOM 5939 O O . VAL A 1 751 ? -21.906 -4.156 8.355 1.00 98.19 751 VAL A O 1
ATOM 5942 N N . LYS A 1 752 ? -20.494 -5.493 9.492 1.00 96.94 752 LYS A N 1
ATOM 5943 C CA . LYS A 1 752 ? -21.540 -6.332 10.104 1.00 96.94 752 LYS A CA 1
ATOM 5944 C C . LYS A 1 752 ? -22.529 -5.508 10.930 1.00 96.94 752 LYS A C 1
ATOM 5946 O O . LYS A 1 752 ? -23.730 -5.635 10.720 1.00 96.94 752 LYS A O 1
ATOM 5951 N N . VAL A 1 753 ? -22.047 -4.619 11.804 1.00 96.81 753 VAL A N 1
ATOM 5952 C CA . VAL A 1 753 ? -22.931 -3.775 12.632 1.00 96.81 753 VAL A CA 1
ATOM 5953 C C . VAL A 1 753 ? -23.753 -2.803 11.771 1.00 96.81 753 VAL A C 1
ATOM 5955 O O . VAL A 1 753 ? -24.937 -2.596 12.033 1.00 96.81 753 VAL A O 1
ATOM 5958 N N . ILE A 1 754 ? -23.168 -2.234 10.712 1.00 98.25 754 ILE A N 1
ATOM 5959 C CA . ILE A 1 754 ? -23.896 -1.353 9.785 1.00 98.25 754 ILE A CA 1
ATOM 5960 C C . ILE A 1 754 ? -24.936 -2.139 8.972 1.00 98.25 754 ILE A C 1
ATOM 5962 O O . ILE A 1 754 ? -26.038 -1.635 8.748 1.00 98.25 754 ILE A O 1
ATOM 5966 N N . ASP A 1 755 ? -24.648 -3.372 8.552 1.00 97.06 755 ASP A N 1
ATOM 5967 C CA . ASP A 1 755 ? -25.611 -4.212 7.832 1.00 97.06 755 ASP A CA 1
ATOM 5968 C C . ASP A 1 755 ? -26.731 -4.782 8.719 1.00 97.06 755 ASP A C 1
ATOM 5970 O O . ASP A 1 755 ? -27.823 -5.034 8.208 1.00 97.06 755 ASP A O 1
ATOM 5974 N N . GLU A 1 756 ? -26.511 -4.903 10.030 1.00 95.31 756 GLU A N 1
ATOM 5975 C CA . GLU A 1 756 ? -27.549 -5.249 11.013 1.00 95.31 756 GLU A CA 1
ATOM 5976 C C . GLU A 1 756 ? -28.476 -4.078 11.371 1.00 95.31 756 GLU A C 1
ATOM 5978 O O . GLU A 1 756 ? -29.591 -4.318 11.830 1.00 95.31 756 GLU A O 1
ATOM 5983 N N . SER A 1 757 ? -28.060 -2.827 11.139 1.00 95.38 757 SER A N 1
ATOM 5984 C CA . SER A 1 757 ? -28.879 -1.650 11.463 1.00 95.38 757 SER A CA 1
ATOM 5985 C C . SER A 1 757 ? -30.208 -1.605 10.693 1.00 95.38 757 SER A C 1
ATOM 5987 O O . SER A 1 757 ? -30.287 -1.915 9.493 1.00 95.38 757 SER A O 1
ATOM 5989 N N . THR A 1 758 ? -31.248 -1.176 11.407 1.00 94.19 758 THR A N 1
ATOM 5990 C CA . THR A 1 758 ? -32.653 -1.141 10.980 1.00 94.19 758 THR A CA 1
ATOM 5991 C C . THR A 1 758 ? -33.288 0.245 11.082 1.00 94.19 758 THR A C 1
ATOM 5993 O O . THR A 1 758 ? -34.195 0.536 10.303 1.00 94.19 758 THR A O 1
ATOM 5996 N N . SER A 1 759 ? -32.817 1.111 11.990 1.00 95.31 759 SER A N 1
ATOM 5997 C CA . SER A 1 759 ? -33.395 2.442 12.218 1.00 95.31 759 SER A CA 1
ATOM 5998 C C . SER A 1 759 ? -32.441 3.563 11.821 1.00 95.31 759 SER A C 1
ATOM 6000 O O . SER A 1 759 ? -32.792 4.384 10.969 1.00 95.31 759 SER A O 1
ATOM 6002 N N . PHE A 1 760 ? -31.240 3.618 12.406 1.00 97.94 760 PHE A N 1
ATOM 6003 C CA . PHE A 1 760 ? -30.260 4.657 12.077 1.00 97.94 760 PHE A CA 1
ATOM 6004 C C . PHE A 1 760 ? -28.804 4.185 12.172 1.00 97.94 760 PHE A C 1
ATOM 6006 O O . PHE A 1 760 ? -28.479 3.241 12.888 1.00 97.94 760 PHE A O 1
ATOM 6013 N N . VAL A 1 761 ? -27.913 4.900 11.481 1.00 98.56 761 VAL A N 1
ATOM 6014 C CA . VAL A 1 761 ? -26.461 4.835 11.702 1.00 98.56 761 VAL A CA 1
ATOM 6015 C C . VAL A 1 761 ? -25.917 6.255 11.789 1.00 98.56 761 VAL A C 1
ATOM 6017 O O . VAL A 1 761 ? -26.022 7.036 10.846 1.00 98.56 761 VAL A O 1
ATOM 6020 N N . HIS A 1 762 ? -25.329 6.595 12.926 1.00 98.81 762 HIS A N 1
ATOM 6021 C CA . HIS A 1 762 ? -24.716 7.889 13.194 1.00 98.81 762 HIS A CA 1
ATOM 6022 C C . HIS A 1 762 ? -23.199 7.710 13.259 1.00 98.81 762 HIS A C 1
ATOM 6024 O O . HIS A 1 762 ? -22.701 7.043 14.165 1.00 98.81 762 HIS A O 1
ATOM 6030 N N . LEU A 1 763 ? -22.472 8.255 12.283 1.00 98.69 763 LEU A N 1
ATOM 6031 C CA . LEU A 1 763 ? -21.044 8.021 12.067 1.00 98.69 763 LEU A CA 1
ATOM 6032 C C . LEU A 1 763 ? -20.237 9.306 12.254 1.00 98.69 763 LEU A C 1
ATOM 6034 O O . LEU A 1 763 ? -20.538 10.300 11.600 1.00 98.69 763 LEU A O 1
ATOM 6038 N N . ALA A 1 764 ? -19.198 9.285 13.090 1.00 98.50 764 ALA A N 1
ATOM 6039 C CA . ALA A 1 764 ? -18.304 10.419 13.310 1.00 98.50 764 ALA A CA 1
ATOM 6040 C C . ALA A 1 764 ? -16.839 10.001 13.133 1.00 98.50 764 ALA A C 1
ATOM 6042 O O . ALA A 1 764 ? -16.311 9.195 13.908 1.00 98.50 764 ALA A O 1
ATOM 6043 N N . VAL A 1 765 ? -16.176 10.572 12.126 1.00 98.06 765 VAL A N 1
ATOM 6044 C CA . VAL A 1 765 ? -14.775 10.278 11.808 1.00 98.06 765 VAL A CA 1
ATOM 6045 C C . VAL A 1 765 ? -14.004 11.536 11.422 1.00 98.06 765 VAL A C 1
ATOM 6047 O O . VAL A 1 765 ? -14.519 12.433 10.768 1.00 98.06 765 VAL A O 1
ATOM 6050 N N . MET A 1 766 ? -12.733 11.580 11.796 1.00 96.06 766 MET A N 1
ATOM 6051 C CA . MET A 1 766 ? -11.793 12.606 11.353 1.00 96.06 766 MET A CA 1
ATOM 6052 C C . MET A 1 766 ? -11.643 12.656 9.821 1.00 96.06 766 MET A C 1
ATOM 6054 O O . MET A 1 766 ? -12.023 13.645 9.205 1.00 96.06 766 MET A O 1
ATOM 6058 N N . ASP A 1 767 ? -11.111 11.584 9.223 1.00 94.31 767 ASP A N 1
ATOM 6059 C CA . ASP A 1 767 ? -10.842 11.466 7.787 1.00 94.31 767 ASP A CA 1
ATOM 6060 C C . ASP A 1 767 ? -11.567 10.237 7.216 1.00 94.31 767 ASP A C 1
ATOM 6062 O O . ASP A 1 767 ? -11.507 9.145 7.795 1.00 94.31 767 ASP A O 1
ATOM 6066 N N . TYR A 1 768 ? -12.200 10.401 6.050 1.00 96.06 768 TYR A N 1
ATOM 6067 C CA . TYR A 1 768 ? -12.884 9.326 5.331 1.00 96.06 768 TYR A CA 1
ATOM 6068 C C . TYR A 1 768 ? -12.563 9.328 3.834 1.00 96.06 768 TYR A C 1
ATOM 6070 O O . TYR A 1 768 ? -12.735 10.335 3.144 1.00 96.06 768 TYR A O 1
ATOM 6078 N N . ILE A 1 769 ? -12.185 8.163 3.306 1.00 94.62 769 ILE A N 1
ATOM 6079 C CA . ILE A 1 769 ? -12.133 7.910 1.865 1.00 94.62 769 ILE A CA 1
ATOM 6080 C C . ILE A 1 769 ? -12.358 6.415 1.580 1.00 94.62 769 ILE A C 1
ATOM 6082 O O . ILE A 1 769 ? -11.720 5.573 2.213 1.00 94.62 769 ILE A O 1
ATOM 6086 N N . PRO A 1 770 ? -13.202 6.037 0.599 1.00 95.06 770 PRO A N 1
ATOM 6087 C CA . PRO A 1 770 ? -13.411 4.640 0.216 1.00 95.06 770 PRO A CA 1
ATOM 6088 C C . PRO A 1 770 ? -12.289 4.152 -0.708 1.00 95.06 770 PRO A C 1
ATOM 6090 O O . PRO A 1 770 ? -12.503 3.697 -1.829 1.00 95.06 770 PRO A O 1
ATOM 6093 N N . ALA A 1 771 ? -11.052 4.340 -0.269 1.00 89.56 771 ALA A N 1
ATOM 6094 C CA . ALA A 1 771 ? -9.838 4.018 -0.994 1.00 89.56 771 ALA A CA 1
ATOM 6095 C C . ALA A 1 771 ? -8.683 3.850 -0.003 1.00 89.56 771 ALA A C 1
ATOM 6097 O O . ALA A 1 771 ? -8.808 4.159 1.184 1.00 89.56 771 ALA A O 1
ATOM 6098 N N . THR A 1 772 ? -7.525 3.419 -0.489 1.00 84.12 772 THR A N 1
ATOM 6099 C CA . THR A 1 772 ? -6.273 3.757 0.198 1.00 84.12 772 THR A CA 1
ATOM 6100 C C . THR A 1 772 ? -5.931 5.236 -0.010 1.00 84.12 772 THR A C 1
ATOM 6102 O O . THR A 1 772 ? -6.354 5.853 -0.990 1.00 84.12 772 THR A O 1
ATOM 6105 N N . LEU A 1 773 ? -5.137 5.796 0.897 1.00 78.00 773 LEU A N 1
ATOM 6106 C CA . LEU A 1 773 ? -4.702 7.188 0.925 1.00 78.00 773 LEU A CA 1
ATOM 6107 C C . LEU A 1 773 ? -3.169 7.326 0.867 1.00 78.00 773 LEU A C 1
ATOM 6109 O O . LEU A 1 773 ? -2.679 8.262 0.233 1.00 78.00 773 LEU A O 1
ATOM 6113 N N . TYR A 1 774 ? -2.411 6.391 1.454 1.00 70.81 774 TYR A N 1
ATOM 6114 C CA . TYR A 1 774 ? -0.955 6.529 1.660 1.00 70.81 774 TYR A CA 1
ATOM 6115 C C . TYR A 1 774 ? -0.082 5.701 0.698 1.00 70.81 774 TYR A C 1
ATOM 6117 O O . TYR A 1 774 ? 1.144 5.631 0.853 1.00 70.81 774 TYR A O 1
ATOM 6125 N N . LEU A 1 775 ? -0.686 5.101 -0.332 1.00 61.19 775 LEU A N 1
ATOM 6126 C CA . LEU A 1 775 ? 0.032 4.375 -1.380 1.00 61.19 775 LEU A CA 1
ATOM 6127 C C . LEU A 1 775 ? 0.380 5.318 -2.537 1.00 61.19 775 LEU A C 1
ATOM 6129 O O . LEU A 1 775 ? -0.441 6.130 -2.959 1.00 61.19 775 LEU A O 1
ATOM 6133 N N . LYS A 1 776 ? 1.544 5.131 -3.181 1.00 51.47 776 LYS A N 1
ATOM 6134 C CA . LYS A 1 776 ? 1.889 5.868 -4.425 1.00 51.47 776 LYS A CA 1
ATOM 6135 C C . LYS A 1 776 ? 0.843 5.690 -5.545 1.00 51.47 776 LYS A C 1
ATOM 6137 O O . LYS A 1 776 ? 0.782 6.490 -6.475 1.00 51.47 776 LYS A O 1
ATOM 6142 N N . SER A 1 777 ? 0.050 4.621 -5.491 1.00 59.25 777 SER A N 1
ATOM 6143 C CA . SER A 1 777 ? -1.016 4.327 -6.453 1.00 59.25 777 SER A CA 1
ATOM 6144 C C . SER A 1 777 ? -2.251 3.834 -5.707 1.00 59.25 777 SER A C 1
ATOM 6146 O O . SER A 1 777 ? -2.514 2.627 -5.626 1.00 59.25 777 SER A O 1
ATOM 6148 N N . ASN A 1 778 ? -2.965 4.794 -5.121 1.00 68.88 778 ASN A N 1
ATOM 6149 C CA . ASN A 1 778 ? -4.183 4.541 -4.367 1.00 68.88 778 ASN A CA 1
ATOM 6150 C C . ASN A 1 778 ? -5.243 3.813 -5.202 1.00 68.88 778 ASN A C 1
ATOM 6152 O O . ASN A 1 778 ? -5.307 3.975 -6.421 1.00 68.88 778 ASN A O 1
ATOM 6156 N N . TYR A 1 779 ? -6.042 2.972 -4.549 1.00 77.25 779 TYR A N 1
ATOM 6157 C CA . TYR A 1 779 ? -7.120 2.220 -5.190 1.00 77.25 779 TYR A CA 1
ATOM 6158 C C . TYR A 1 779 ? -8.400 2.278 -4.372 1.00 77.25 779 TYR A C 1
ATOM 6160 O O . TYR A 1 779 ? -8.348 2.389 -3.151 1.00 77.25 779 TYR A O 1
ATOM 6168 N N . TYR A 1 780 ? -9.530 2.202 -5.072 1.00 87.12 780 TYR A N 1
ATOM 6169 C CA . TYR A 1 780 ? -10.863 2.177 -4.482 1.00 87.12 780 TYR A CA 1
ATOM 6170 C C . TYR A 1 780 ? -11.064 0.906 -3.643 1.00 87.12 780 TYR A C 1
ATOM 6172 O O . TYR A 1 780 ? -10.691 -0.190 -4.064 1.00 87.12 780 TYR A O 1
ATOM 6180 N N . TYR A 1 781 ? -11.653 1.072 -2.464 1.00 87.38 781 TYR A N 1
ATOM 6181 C CA . TYR A 1 781 ? -11.939 0.024 -1.494 1.00 87.38 781 TYR A CA 1
ATOM 6182 C C . TYR A 1 781 ? -13.312 0.308 -0.882 1.00 87.38 781 TYR A C 1
ATOM 6184 O O . TYR A 1 781 ? -13.473 1.206 -0.055 1.00 87.38 781 TYR A O 1
ATOM 6192 N N . SER A 1 782 ? -14.320 -0.430 -1.340 1.00 91.38 782 SER A N 1
ATOM 6193 C CA . SER A 1 782 ? -15.722 -0.043 -1.174 1.00 91.38 782 SER A CA 1
ATOM 6194 C C . SER A 1 782 ? -16.377 -0.508 0.123 1.00 91.38 782 SER A C 1
ATOM 6196 O O . SER A 1 782 ? -17.446 -0.012 0.448 1.00 91.38 782 SER A O 1
ATOM 6198 N N . ALA A 1 783 ? -15.774 -1.431 0.882 1.00 93.38 783 ALA A N 1
ATOM 6199 C CA . ALA A 1 783 ? -16.487 -2.228 1.891 1.00 93.38 783 ALA A CA 1
ATOM 6200 C C . ALA A 1 783 ? -17.353 -1.408 2.874 1.00 93.38 783 ALA A C 1
ATOM 6202 O O . ALA A 1 783 ? -18.512 -1.760 3.103 1.00 93.38 783 ALA A O 1
ATOM 6203 N N . LEU A 1 784 ? -16.820 -0.299 3.405 1.00 96.88 784 LEU A N 1
ATOM 6204 C CA . LEU A 1 784 ? -17.549 0.597 4.312 1.00 96.88 784 LEU A CA 1
ATOM 6205 C C . LEU A 1 784 ? -18.539 1.525 3.579 1.00 96.88 784 LEU A C 1
ATOM 6207 O O . LEU A 1 784 ? -19.646 1.728 4.065 1.00 96.88 784 LEU A O 1
ATOM 6211 N N . ASP A 1 785 ? -18.168 2.059 2.410 1.00 97.19 785 ASP A N 1
ATOM 6212 C CA . ASP A 1 785 ? -19.036 2.891 1.549 1.00 97.19 785 ASP A CA 1
ATOM 6213 C C . ASP A 1 785 ? -20.283 2.115 1.116 1.00 97.19 785 ASP A C 1
ATOM 6215 O O . ASP A 1 785 ? -21.409 2.575 1.295 1.00 97.19 785 ASP A O 1
ATOM 6219 N N . ASP A 1 786 ? -20.086 0.885 0.638 1.00 97.31 786 ASP A N 1
ATOM 6220 C CA . ASP A 1 786 ? -21.166 -0.012 0.257 1.00 97.31 786 ASP A CA 1
ATOM 6221 C C . ASP A 1 786 ? -22.046 -0.358 1.461 1.00 97.31 786 ASP A C 1
ATOM 6223 O O . ASP A 1 786 ? -23.258 -0.427 1.299 1.00 97.31 786 ASP A O 1
ATOM 6227 N N . ALA A 1 787 ? -21.489 -0.567 2.662 1.00 98.38 787 ALA A N 1
ATOM 6228 C CA . ALA A 1 787 ? -22.282 -0.849 3.864 1.00 98.38 787 ALA A CA 1
ATOM 6229 C C . ALA A 1 787 ? -23.175 0.341 4.254 1.00 98.38 787 ALA A C 1
ATOM 6231 O O . ALA A 1 787 ? -24.375 0.172 4.475 1.00 98.38 787 ALA A O 1
ATOM 6232 N N . ILE A 1 788 ? -22.615 1.555 4.261 1.00 98.31 788 ILE A N 1
ATOM 6233 C CA . ILE A 1 788 ? -23.348 2.795 4.550 1.00 98.31 788 ILE A CA 1
ATOM 6234 C C . ILE A 1 788 ? -24.459 3.019 3.513 1.00 98.31 788 ILE A C 1
ATOM 6236 O O . ILE A 1 788 ? -25.615 3.255 3.871 1.00 98.31 788 ILE A O 1
ATOM 6240 N N . ARG A 1 789 ? -24.140 2.882 2.219 1.00 97.50 789 ARG A N 1
ATOM 6241 C CA . ARG A 1 789 ? -25.129 2.999 1.138 1.00 97.50 789 ARG A CA 1
ATOM 6242 C C . ARG A 1 789 ? -26.188 1.899 1.243 1.00 97.50 789 ARG A C 1
ATOM 6244 O O . ARG A 1 789 ? -27.373 2.212 1.157 1.00 97.50 789 ARG A O 1
ATOM 6251 N N . ARG A 1 790 ? -25.809 0.636 1.489 1.00 96.81 790 ARG A N 1
ATOM 6252 C CA . ARG A 1 790 ? -26.750 -0.481 1.710 1.00 96.81 790 ARG A CA 1
ATOM 6253 C C . ARG A 1 790 ? -27.729 -0.170 2.835 1.00 96.81 790 ARG A C 1
ATOM 6255 O O . ARG A 1 790 ? -28.919 -0.384 2.632 1.00 96.81 790 ARG A O 1
ATOM 6262 N N . ALA A 1 791 ? -27.267 0.360 3.969 1.00 97.50 791 ALA A N 1
ATOM 6263 C CA . ALA A 1 791 ? -28.144 0.750 5.071 1.00 97.50 791 ALA A CA 1
ATOM 6264 C C . ALA A 1 791 ? -29.210 1.760 4.606 1.00 97.50 791 ALA A C 1
ATOM 6266 O O . ALA A 1 791 ? -30.407 1.498 4.743 1.00 97.50 791 ALA A O 1
ATOM 6267 N N . ALA A 1 792 ? -28.808 2.846 3.940 1.00 97.19 792 ALA A N 1
ATOM 6268 C CA . ALA A 1 792 ? -29.753 3.817 3.383 1.00 97.19 792 ALA A CA 1
ATOM 6269 C C . ALA A 1 792 ? -30.727 3.188 2.361 1.00 97.19 792 ALA A C 1
ATOM 6271 O O . ALA A 1 792 ? -31.929 3.447 2.400 1.00 97.19 792 ALA A O 1
ATOM 6272 N N . PHE A 1 793 ? -30.254 2.282 1.497 1.00 95.69 793 PHE A N 1
ATOM 6273 C CA . PHE A 1 793 ? -31.107 1.527 0.567 1.00 95.69 793 PHE A CA 1
ATOM 6274 C C . PHE A 1 793 ? -32.076 0.544 1.256 1.00 95.69 793 PHE A C 1
ATOM 6276 O O . PHE A 1 793 ? -33.097 0.201 0.659 1.00 95.69 793 PHE A O 1
ATOM 6283 N N . ARG A 1 794 ? -31.813 0.110 2.499 1.00 94.56 794 ARG A N 1
ATOM 6284 C CA . ARG A 1 794 ? -32.752 -0.683 3.323 1.00 94.56 794 ARG A CA 1
ATOM 6285 C C . ARG A 1 794 ? -33.817 0.164 4.034 1.00 94.56 794 ARG A C 1
ATOM 6287 O O . ARG A 1 794 ? -34.730 -0.410 4.620 1.00 94.56 794 ARG A O 1
ATOM 6294 N N . GLY A 1 795 ? -33.721 1.494 3.987 1.00 94.69 795 GLY A N 1
ATOM 6295 C CA . GLY A 1 795 ? -34.620 2.407 4.704 1.00 94.69 795 GLY A CA 1
ATOM 6296 C C . GLY A 1 795 ? -34.017 3.055 5.957 1.00 94.69 795 GLY A C 1
ATOM 6297 O O . GLY A 1 795 ? -34.699 3.840 6.611 1.00 94.69 795 GLY A O 1
ATOM 6298 N N . VAL A 1 796 ? -32.755 2.758 6.283 1.00 97.12 796 VAL A N 1
ATOM 6299 C CA . VAL A 1 796 ? -32.064 3.273 7.476 1.00 97.12 796 VAL A CA 1
ATOM 6300 C C . VAL A 1 796 ? -31.721 4.758 7.307 1.00 97.12 796 VAL A C 1
ATOM 6302 O O . VAL A 1 796 ? -31.415 5.220 6.203 1.00 97.12 796 VAL A O 1
ATOM 6305 N N . LYS A 1 797 ? -31.761 5.520 8.404 1.00 97.88 797 LYS A N 1
ATOM 6306 C CA . LYS A 1 797 ? -31.356 6.932 8.445 1.00 97.88 797 LYS A CA 1
ATOM 6307 C C . LYS A 1 797 ? -29.873 7.064 8.788 1.00 97.88 797 LYS A C 1
ATOM 6309 O O . LYS A 1 797 ? -29.460 6.769 9.906 1.00 97.88 797 LYS A O 1
ATOM 6314 N N . VAL A 1 798 ? -29.064 7.492 7.827 1.00 98.69 798 VAL A N 1
ATOM 6315 C CA . VAL A 1 798 ? -27.622 7.688 7.993 1.00 98.69 798 VAL A CA 1
ATOM 6316 C C . VAL A 1 798 ? -27.325 9.163 8.248 1.00 98.69 798 VAL A C 1
ATOM 6318 O O . VAL A 1 798 ? -27.712 10.023 7.459 1.00 98.69 798 VAL A O 1
ATOM 6321 N N . LYS A 1 799 ? -26.568 9.443 9.310 1.00 98.81 799 LYS A N 1
ATOM 6322 C CA . LYS A 1 799 ? -25.933 10.743 9.553 1.00 98.81 799 LYS A CA 1
ATOM 6323 C C . LYS A 1 799 ? -24.424 10.561 9.568 1.00 98.81 799 LYS A C 1
ATOM 6325 O O . LYS A 1 799 ? -23.906 9.861 10.435 1.00 98.81 799 LYS A O 1
ATOM 6330 N N . PHE A 1 800 ? -23.725 11.170 8.616 1.00 98.69 800 PHE A N 1
ATOM 6331 C CA . PHE A 1 800 ? -22.272 11.068 8.486 1.00 98.69 800 PHE A CA 1
ATOM 6332 C C . PHE A 1 800 ? -21.611 12.410 8.806 1.00 98.69 800 PHE A C 1
ATOM 6334 O O . PHE A 1 800 ? -21.822 13.399 8.109 1.00 98.69 800 PHE A O 1
ATOM 6341 N N . MET A 1 801 ? -20.799 12.451 9.855 1.00 98.31 801 MET A N 1
ATOM 6342 C CA . MET A 1 801 ? -20.059 13.628 10.294 1.00 98.31 801 MET A CA 1
ATOM 6343 C C . MET A 1 801 ? -18.565 13.418 10.039 1.00 98.31 801 MET A C 1
ATOM 6345 O O . MET A 1 801 ? -17.972 12.488 10.587 1.00 98.31 801 MET A O 1
ATOM 6349 N N . MET A 1 802 ? -17.971 14.274 9.203 1.00 97.81 802 MET A N 1
ATOM 6350 C CA . MET A 1 802 ? -16.527 14.284 8.948 1.00 97.81 802 MET A CA 1
ATOM 6351 C C . MET A 1 802 ? -15.893 15.571 9.476 1.00 97.81 802 MET A C 1
ATOM 6353 O O . MET A 1 802 ? -16.454 16.651 9.296 1.00 97.81 802 MET A O 1
ATOM 6357 N N . SER A 1 803 ? -14.711 15.484 10.077 1.00 96.44 803 SER A N 1
ATOM 6358 C CA . SER A 1 803 ? -13.959 16.672 10.485 1.00 96.44 803 SER A CA 1
ATOM 6359 C C . SER A 1 803 ? -13.415 17.458 9.285 1.00 96.44 803 SER A C 1
ATOM 6361 O O . SER A 1 803 ? -13.054 16.887 8.254 1.00 96.44 803 SER A O 1
ATOM 6363 N N . LYS A 1 804 ? -13.276 18.777 9.438 1.00 93.94 804 LYS A N 1
ATOM 6364 C CA . LYS A 1 804 ? -12.481 19.623 8.542 1.00 93.94 804 LYS A CA 1
ATOM 6365 C C . LYS A 1 804 ? -11.519 20.496 9.346 1.00 93.94 804 LYS A C 1
ATOM 6367 O O . LYS A 1 804 ? -11.883 21.113 10.341 1.00 93.94 804 LYS A O 1
ATOM 6372 N N . TRP A 1 805 ? -10.280 20.527 8.871 1.00 90.94 805 TRP A N 1
ATOM 6373 C CA . TRP A 1 805 ? -9.126 21.242 9.417 1.00 90.94 805 TRP A CA 1
ATOM 6374 C C . TRP A 1 805 ? -8.124 21.492 8.266 1.00 90.94 805 TRP A C 1
ATOM 6376 O O . TRP A 1 805 ? -8.361 21.062 7.132 1.00 90.94 805 TRP A O 1
ATOM 6386 N N . SER A 1 806 ? -7.017 22.202 8.491 1.00 84.88 806 SER A N 1
ATOM 6387 C CA . SER A 1 806 ? -6.043 22.544 7.425 1.00 84.88 806 SER A CA 1
ATOM 6388 C C . SER A 1 806 ? -5.455 21.358 6.660 1.00 84.88 806 SER A C 1
ATOM 6390 O O . SER A 1 806 ? -5.136 21.499 5.479 1.00 84.88 806 SER A O 1
ATOM 6392 N N . HIS A 1 807 ? -5.304 20.203 7.312 1.00 85.88 807 HIS A N 1
ATOM 6393 C CA . HIS A 1 807 ? -4.690 19.008 6.722 1.00 85.88 807 HIS A CA 1
ATOM 6394 C C . HIS A 1 807 ? -5.703 18.109 5.992 1.00 85.88 807 HIS A C 1
ATOM 6396 O O . HIS A 1 807 ? -5.314 17.090 5.423 1.00 85.88 807 HIS A O 1
ATOM 6402 N N . THR A 1 808 ? -6.996 18.466 5.970 1.00 90.25 808 THR A N 1
ATOM 6403 C CA . THR A 1 808 ? -8.031 17.678 5.281 1.00 90.25 808 THR A CA 1
ATOM 6404 C C . THR A 1 808 ? -7.763 17.597 3.780 1.00 90.25 808 THR A C 1
ATOM 6406 O O . THR A 1 808 ? -7.718 18.609 3.078 1.00 90.25 808 THR A O 1
ATOM 6409 N N . SER A 1 809 ? -7.663 16.376 3.253 1.00 90.00 809 SER A N 1
ATOM 6410 C CA . SER A 1 809 ? -7.547 16.158 1.812 1.00 90.00 809 SER A CA 1
ATOM 6411 C C . SER A 1 809 ? -8.834 16.568 1.098 1.00 90.00 809 SER A C 1
ATOM 6413 O O . SER A 1 809 ? -9.918 16.059 1.386 1.00 90.00 809 SER A O 1
ATOM 6415 N N . PHE A 1 810 ? -8.707 17.418 0.079 1.00 91.88 810 PHE A N 1
ATOM 6416 C CA . PHE A 1 810 ? -9.832 17.825 -0.766 1.00 91.88 810 PHE A CA 1
ATOM 6417 C C . PHE A 1 810 ? -10.555 16.632 -1.428 1.00 91.88 810 PHE A C 1
ATOM 6419 O O . PHE A 1 810 ? -11.728 16.728 -1.776 1.00 91.88 810 PHE A O 1
ATOM 6426 N N . GLN A 1 811 ? -9.872 15.489 -1.579 1.00 90.62 811 GLN A N 1
ATOM 6427 C CA . GLN A 1 811 ? -10.410 14.278 -2.206 1.00 90.62 811 GLN A CA 1
ATOM 6428 C C . GLN A 1 811 ? -11.602 13.677 -1.445 1.00 90.62 811 GLN A C 1
ATOM 6430 O O . GLN A 1 811 ? -12.406 12.975 -2.053 1.00 90.62 811 GLN A O 1
ATOM 6435 N N . PHE A 1 812 ? -11.735 13.946 -0.142 1.00 95.12 812 PHE A N 1
ATOM 6436 C CA . PHE A 1 812 ? -12.812 13.391 0.682 1.00 95.12 812 PHE A CA 1
ATOM 6437 C C . PHE A 1 812 ? -14.185 13.962 0.285 1.00 95.12 812 PHE A C 1
ATOM 6439 O O . PHE A 1 812 ? -15.163 13.221 0.171 1.00 95.12 812 PHE A O 1
ATOM 6446 N N . PHE A 1 813 ? -14.246 15.264 -0.022 1.00 96.81 813 PHE A N 1
ATOM 6447 C CA . PHE A 1 813 ? -15.489 15.993 -0.305 1.00 96.81 813 PHE A CA 1
ATOM 6448 C C . PHE A 1 813 ? -16.268 15.403 -1.486 1.00 96.81 813 PHE A C 1
ATOM 6450 O O . PHE A 1 813 ? -17.483 15.249 -1.395 1.00 96.81 813 PHE A O 1
ATOM 6457 N N . GLY A 1 814 ? -15.590 14.970 -2.555 1.00 95.38 814 GLY A N 1
ATOM 6458 C CA . GLY A 1 814 ? -16.253 14.334 -3.701 1.00 95.38 814 GLY A CA 1
ATOM 6459 C C . GLY A 1 814 ? -17.010 13.045 -3.345 1.00 95.38 814 GLY A C 1
ATOM 6460 O O . GLY A 1 814 ? -18.102 12.803 -3.864 1.00 95.38 814 GLY A O 1
ATOM 6461 N N . TYR A 1 815 ? -16.482 12.237 -2.419 1.00 95.25 815 TYR A N 1
ATOM 6462 C CA . TYR A 1 815 ? -17.163 11.030 -1.937 1.00 95.25 815 TYR A CA 1
ATOM 6463 C C . TYR A 1 815 ? -18.310 11.357 -0.972 1.00 95.25 815 TYR A C 1
ATOM 6465 O O . TYR A 1 815 ? -19.365 10.724 -1.046 1.00 95.25 815 TYR A O 1
ATOM 6473 N N . LEU A 1 816 ? -18.145 12.384 -0.131 1.00 96.75 816 LEU A N 1
ATOM 6474 C CA . LEU A 1 816 ? -19.198 12.893 0.753 1.00 96.75 816 LEU A CA 1
ATOM 6475 C C . LEU A 1 816 ? -20.395 13.462 -0.031 1.00 96.75 816 LEU A C 1
ATOM 6477 O O . LEU A 1 816 ? -21.534 13.073 0.227 1.00 96.75 816 LEU A O 1
ATOM 6481 N N . HIS A 1 817 ? -20.155 14.299 -1.046 1.00 97.00 817 HIS A N 1
ATOM 6482 C CA . HIS A 1 817 ? -21.206 14.773 -1.955 1.00 97.00 817 HIS A CA 1
ATOM 6483 C C . HIS A 1 817 ? -21.875 13.610 -2.704 1.00 97.00 817 HIS A C 1
ATOM 6485 O O . HIS A 1 817 ? -23.099 13.581 -2.827 1.00 97.00 817 HIS A O 1
ATOM 6491 N N . SER A 1 818 ? -21.096 12.622 -3.164 1.00 95.56 818 SER A N 1
ATOM 6492 C CA . SER A 1 818 ? -21.629 11.405 -3.792 1.00 95.56 818 SER A CA 1
ATOM 6493 C C . SER A 1 818 ? -22.580 10.640 -2.862 1.00 95.56 818 SER A C 1
ATOM 6495 O O . SER A 1 818 ? -23.626 10.179 -3.315 1.00 95.56 818 SER A O 1
ATOM 6497 N N . MET A 1 819 ? -22.271 10.531 -1.566 1.00 94.06 819 MET A N 1
ATOM 6498 C CA . MET A 1 819 ? -23.182 9.946 -0.575 1.00 94.06 819 MET A CA 1
ATOM 6499 C C . MET A 1 819 ? -24.464 10.771 -0.402 1.00 94.06 819 MET A C 1
ATOM 6501 O O . MET A 1 819 ? -25.552 10.234 -0.610 1.00 94.06 819 MET A O 1
ATOM 6505 N N . ALA A 1 820 ? -24.353 12.069 -0.106 1.00 94.38 820 ALA A N 1
ATOM 6506 C CA . ALA A 1 820 ? -25.513 12.944 0.114 1.00 94.38 820 ALA A CA 1
ATOM 6507 C C . ALA A 1 820 ? -26.448 13.037 -1.112 1.00 94.38 820 ALA A C 1
ATOM 6509 O O . ALA A 1 820 ? -27.668 13.139 -0.975 1.00 94.38 820 ALA A O 1
ATOM 6510 N N . SER A 1 821 ? -25.896 12.944 -2.329 1.00 94.50 821 SER A N 1
ATOM 6511 C CA . SER A 1 821 ? -26.671 13.005 -3.577 1.00 94.50 821 SER A CA 1
ATOM 6512 C C . SER A 1 821 ? -27.666 11.849 -3.767 1.00 94.50 821 SER A C 1
ATOM 6514 O O . SER A 1 821 ? -28.601 11.973 -4.561 1.00 94.50 821 SER A O 1
ATOM 6516 N N . LEU A 1 822 ? -27.511 10.738 -3.033 1.00 93.19 822 LEU A N 1
ATOM 6517 C CA . LEU A 1 822 ? -28.367 9.560 -3.186 1.00 93.19 822 LEU A CA 1
ATOM 6518 C C . LEU A 1 822 ? -29.813 9.779 -2.730 1.00 93.19 822 LEU A C 1
ATOM 6520 O O . LEU A 1 822 ? -30.687 9.064 -3.217 1.00 93.19 822 LEU A O 1
ATOM 6524 N N . ASN A 1 823 ? -30.092 10.754 -1.855 1.00 89.94 823 ASN A N 1
ATOM 6525 C CA . ASN A 1 823 ? -31.409 10.934 -1.222 1.00 89.94 823 ASN A CA 1
ATOM 6526 C C . ASN A 1 823 ? -32.578 10.997 -2.222 1.00 89.94 823 ASN A C 1
ATOM 6528 O O . ASN A 1 823 ? -33.625 10.400 -1.983 1.00 89.94 823 ASN A O 1
ATOM 6532 N N . GLY A 1 824 ? -32.386 11.626 -3.387 1.00 83.69 824 GLY A N 1
ATOM 6533 C CA . GLY A 1 824 ? -33.407 11.691 -4.444 1.00 83.69 824 GLY A CA 1
ATOM 6534 C C . GLY A 1 824 ? -33.695 10.364 -5.168 1.00 83.69 824 GLY A C 1
ATOM 6535 O O . GLY A 1 824 ? -34.641 10.297 -5.947 1.00 83.69 824 GLY A O 1
ATOM 6536 N N . SER A 1 825 ? -32.889 9.322 -4.938 1.00 86.81 825 SER A N 1
ATOM 6537 C CA . SER A 1 825 ? -32.976 8.000 -5.583 1.00 86.81 825 SER A CA 1
ATOM 6538 C C . SER A 1 825 ? -33.169 6.835 -4.600 1.00 86.81 825 SER A C 1
ATOM 6540 O O . SER A 1 825 ? -33.262 5.687 -5.038 1.00 86.81 825 SER A O 1
ATOM 6542 N N . LEU A 1 826 ? -33.216 7.088 -3.285 1.00 92.88 826 LEU A N 1
ATOM 6543 C CA . LEU A 1 826 ? -33.389 6.027 -2.288 1.00 92.88 826 LEU A CA 1
ATOM 6544 C C . LEU A 1 826 ? -34.807 5.429 -2.352 1.00 92.88 826 LEU A C 1
ATOM 6546 O O . LEU A 1 826 ? -35.783 6.183 -2.431 1.00 92.88 826 LEU A O 1
ATOM 6550 N N . PRO A 1 827 ? -34.951 4.090 -2.299 1.00 90.50 827 PRO A N 1
ATOM 6551 C CA . PRO A 1 827 ? -36.244 3.422 -2.374 1.00 90.50 827 PRO A CA 1
ATOM 6552 C C . PRO A 1 827 ? -37.083 3.661 -1.113 1.00 90.50 827 PRO A C 1
ATOM 6554 O O . PRO A 1 827 ? -36.569 3.957 -0.036 1.00 90.50 827 PRO A O 1
ATOM 6557 N N . CYS A 1 828 ? -38.395 3.478 -1.248 1.00 88.12 828 CYS A N 1
ATOM 6558 C CA . CYS A 1 828 ? -39.359 3.585 -0.160 1.00 88.12 828 CYS A CA 1
ATOM 6559 C C . CYS A 1 828 ? -40.438 2.499 -0.274 1.00 88.12 828 CYS A C 1
ATOM 6561 O O . CYS A 1 828 ? -40.650 1.921 -1.343 1.00 88.12 828 CYS A O 1
ATOM 6563 N N . THR A 1 829 ? -41.177 2.247 0.809 1.00 84.50 829 THR A N 1
ATOM 6564 C CA . THR A 1 829 ? -42.425 1.477 0.711 1.00 84.50 829 THR A CA 1
ATOM 6565 C C . THR A 1 829 ? -43.512 2.380 0.144 1.00 84.50 829 THR A C 1
ATOM 6567 O O . THR A 1 829 ? -43.826 3.414 0.728 1.00 84.50 829 THR A O 1
ATOM 6570 N N . TRP A 1 830 ? -44.128 1.997 -0.968 1.00 81.12 830 TRP A N 1
ATOM 6571 C CA . TRP A 1 830 ? -45.203 2.785 -1.568 1.00 81.12 830 TRP A CA 1
ATOM 6572 C C . TRP A 1 830 ? -46.509 2.693 -0.772 1.00 81.12 830 TRP A C 1
ATOM 6574 O O . TRP A 1 830 ? -46.946 1.611 -0.378 1.00 81.12 830 TRP A O 1
ATOM 6584 N N . ALA A 1 831 ? -47.169 3.835 -0.590 1.00 70.56 831 ALA A N 1
ATOM 6585 C CA . ALA A 1 831 ? -48.601 3.874 -0.342 1.00 70.56 831 ALA A CA 1
ATOM 6586 C C . ALA A 1 831 ? -49.368 3.497 -1.628 1.00 70.56 831 ALA A C 1
ATOM 6588 O O . ALA A 1 831 ? -48.799 3.406 -2.720 1.00 70.56 831 ALA A O 1
ATOM 6589 N N . VAL A 1 832 ? -50.671 3.242 -1.479 1.00 58.72 832 VAL A N 1
ATOM 6590 C CA . VAL A 1 832 ? -51.577 2.765 -2.539 1.00 58.72 832 VAL A CA 1
ATOM 6591 C C . VAL A 1 832 ? -51.366 3.527 -3.862 1.00 58.72 832 VAL A C 1
ATOM 6593 O O . VAL A 1 832 ? -51.321 4.751 -3.863 1.00 58.72 832 VAL A O 1
ATOM 6596 N N . GLN A 1 833 ? -51.268 2.786 -4.977 1.00 63.44 833 GLN A N 1
ATOM 6597 C CA . GLN A 1 833 ? -51.046 3.267 -6.360 1.00 63.44 833 GLN A CA 1
ATOM 6598 C C . GLN A 1 833 ? -49.636 3.772 -6.747 1.00 63.44 833 GLN A C 1
ATOM 6600 O O . GLN A 1 833 ? -49.489 4.306 -7.840 1.00 63.44 833 GLN A O 1
ATOM 6605 N N . TYR A 1 834 ? -48.578 3.534 -5.957 1.00 69.75 834 TYR A N 1
ATOM 6606 C CA . TYR A 1 834 ? -47.183 3.881 -6.330 1.00 69.75 834 TYR A CA 1
ATOM 6607 C C . TYR A 1 834 ? -46.916 5.388 -6.547 1.00 69.75 834 TYR A C 1
ATOM 6609 O O . TYR A 1 834 ? -45.896 5.765 -7.116 1.00 69.75 834 TYR A O 1
ATOM 6617 N N . THR A 1 835 ? -47.809 6.268 -6.088 1.00 75.50 835 THR A N 1
ATOM 6618 C CA . THR A 1 835 ? -47.694 7.730 -6.264 1.00 75.50 835 THR A CA 1
ATOM 6619 C C . THR A 1 835 ? -47.098 8.454 -5.059 1.00 75.50 835 THR A C 1
ATOM 6621 O O . THR A 1 835 ? -46.828 9.651 -5.129 1.00 75.50 835 THR A O 1
ATOM 6624 N N . THR A 1 836 ? -46.956 7.785 -3.914 1.00 80.44 836 THR A N 1
ATOM 6625 C CA . THR A 1 836 ? -46.546 8.428 -2.656 1.00 80.44 836 THR A CA 1
ATOM 6626 C C . THR A 1 836 ? -45.785 7.440 -1.781 1.00 80.44 836 THR A C 1
ATOM 6628 O O . THR A 1 836 ? -46.277 6.343 -1.519 1.00 80.44 836 THR A O 1
ATOM 6631 N N . CYS A 1 837 ? -44.597 7.814 -1.308 1.00 82.69 837 CYS A N 1
ATOM 6632 C CA . CYS A 1 837 ? -43.868 7.030 -0.314 1.00 82.69 837 CYS A CA 1
ATOM 6633 C C . CYS A 1 837 ? -44.615 7.026 1.026 1.00 82.69 837 CYS A C 1
ATOM 6635 O O . CYS A 1 837 ? -45.082 8.065 1.494 1.00 82.69 837 CYS A O 1
ATOM 6637 N N . LYS A 1 838 ? -44.692 5.867 1.683 1.00 85.06 838 LYS A N 1
ATOM 6638 C CA . LYS A 1 838 ? -45.155 5.767 3.067 1.00 85.06 838 LYS A CA 1
ATOM 6639 C C . LYS A 1 838 ? -44.146 6.504 3.967 1.00 85.06 838 LYS A C 1
ATOM 6641 O O . LYS A 1 838 ? -42.955 6.170 3.910 1.00 85.06 838 LYS A O 1
ATOM 6646 N N . PRO A 1 839 ? -44.583 7.464 4.806 1.00 83.00 839 PRO A N 1
ATOM 6647 C CA . PRO A 1 839 ? -43.693 8.194 5.706 1.00 83.00 839 PRO A CA 1
ATOM 6648 C C . PRO A 1 839 ? -42.832 7.258 6.561 1.00 83.00 839 PRO A C 1
ATOM 6650 O O . PRO A 1 839 ? -43.308 6.217 7.016 1.00 83.00 839 PRO A O 1
ATOM 6653 N N . GLY A 1 840 ? -41.562 7.623 6.750 1.00 80.81 840 GLY A N 1
ATOM 6654 C CA . GLY A 1 840 ? -40.601 6.848 7.543 1.00 80.81 840 GLY A CA 1
ATOM 6655 C C . GLY A 1 840 ? -40.100 5.545 6.905 1.00 80.81 840 GLY A C 1
ATOM 6656 O O . GLY A 1 840 ? -39.422 4.789 7.583 1.00 80.81 840 GLY A O 1
ATOM 6657 N N . THR A 1 841 ? -40.418 5.258 5.634 1.00 86.56 841 THR A N 1
ATOM 6658 C CA . THR A 1 841 ? -39.935 4.039 4.940 1.00 86.56 841 THR A CA 1
ATOM 6659 C C . THR A 1 841 ? -38.880 4.288 3.865 1.00 86.56 841 THR A C 1
ATOM 6661 O O . THR A 1 841 ? -38.411 3.336 3.247 1.00 86.56 841 THR A O 1
ATOM 6664 N N . GLN A 1 842 ? -38.536 5.552 3.618 1.00 91.88 842 GLN A N 1
ATOM 6665 C CA . GLN A 1 842 ? -37.423 5.940 2.758 1.00 91.88 842 GLN A CA 1
ATOM 6666 C C . GLN A 1 842 ? -36.199 6.197 3.636 1.00 91.88 842 GLN A C 1
ATOM 6668 O O . GLN A 1 842 ? -36.295 6.950 4.613 1.00 91.88 842 GLN A O 1
ATOM 6673 N N . GLY A 1 843 ? -35.067 5.588 3.282 1.00 94.81 843 GLY A N 1
ATOM 6674 C CA . GLY A 1 843 ? -33.792 5.857 3.943 1.00 94.81 843 GLY A CA 1
ATOM 6675 C C . GLY A 1 843 ? -33.274 7.254 3.626 1.00 94.81 843 GLY A C 1
ATOM 6676 O O . GLY A 1 843 ? -33.921 8.027 2.919 1.00 94.81 843 GLY A O 1
ATOM 6677 N N . GLU A 1 844 ? -32.124 7.599 4.187 1.00 96.31 844 GLU A N 1
ATOM 6678 C CA . GLU A 1 844 ? -31.534 8.933 4.039 1.00 96.31 844 GLU A CA 1
ATOM 6679 C C . GLU A 1 844 ? -30.042 8.884 4.333 1.00 96.31 844 GLU A C 1
ATOM 6681 O O . GLU A 1 844 ? -29.607 8.061 5.137 1.00 96.31 844 GLU A O 1
ATOM 6686 N N . ILE A 1 845 ? -29.276 9.766 3.700 1.00 97.88 845 ILE A N 1
ATOM 6687 C CA . ILE A 1 845 ? -27.889 10.061 4.039 1.00 97.88 845 ILE A CA 1
ATOM 6688 C C . ILE A 1 845 ? -27.753 11.579 4.165 1.00 97.88 845 ILE A C 1
ATOM 6690 O O . ILE A 1 845 ? -27.679 12.293 3.164 1.00 97.88 845 ILE A O 1
ATOM 6694 N N . GLU A 1 846 ? -27.725 12.074 5.398 1.00 98.25 846 GLU A N 1
ATOM 6695 C CA . GLU A 1 846 ? -27.277 13.432 5.704 1.00 98.25 846 GLU A CA 1
ATOM 6696 C C . GLU A 1 846 ? -25.757 13.423 5.910 1.00 98.25 846 GLU A C 1
ATOM 6698 O O . GLU A 1 846 ? -25.215 12.510 6.542 1.00 98.25 846 GLU A O 1
ATOM 6703 N N . VAL A 1 847 ? -25.059 14.457 5.430 1.00 98.50 847 VAL A N 1
ATOM 6704 C CA . VAL A 1 847 ? -23.613 14.604 5.641 1.00 98.50 847 VAL A CA 1
ATOM 6705 C C . VAL A 1 847 ? -23.299 16.000 6.169 1.00 98.50 847 VAL A C 1
ATOM 6707 O O . VAL A 1 847 ? -23.639 16.994 5.528 1.00 98.50 847 VAL A O 1
ATOM 6710 N N . ARG A 1 848 ? -22.615 16.076 7.315 1.00 98.44 848 ARG A N 1
ATOM 6711 C CA . ARG A 1 848 ? -22.124 17.331 7.902 1.00 98.44 848 ARG A CA 1
ATOM 6712 C C . ARG A 1 848 ? -20.606 17.334 8.037 1.00 98.44 848 ARG A C 1
ATOM 6714 O O . ARG A 1 848 ? -19.971 16.308 8.275 1.00 98.44 848 ARG A O 1
ATOM 6721 N N . ILE A 1 849 ? -20.045 18.524 7.897 1.00 98.25 849 ILE A N 1
ATOM 6722 C CA . ILE A 1 849 ? -18.646 18.846 8.119 1.00 98.25 849 ILE A CA 1
ATOM 6723 C C . ILE A 1 849 ? -18.524 19.521 9.485 1.00 98.25 849 ILE A C 1
ATOM 6725 O O . ILE A 1 849 ? -19.199 20.519 9.740 1.00 98.25 849 ILE A O 1
ATOM 6729 N N . PHE A 1 850 ? -17.680 18.972 10.356 1.00 97.69 850 PHE A N 1
ATOM 6730 C CA . PHE A 1 850 ? -17.432 19.486 11.699 1.00 97.69 850 PHE A CA 1
ATOM 6731 C C . PHE A 1 850 ? -16.134 20.303 11.723 1.00 97.69 850 PHE A C 1
ATOM 6733 O O . PHE A 1 850 ? -15.050 19.755 11.521 1.00 97.69 850 PHE A O 1
ATOM 6740 N N . GLU A 1 851 ? -16.234 21.609 11.965 1.00 95.00 851 GLU A N 1
ATOM 6741 C CA . GLU A 1 851 ? -15.090 22.527 12.033 1.00 95.00 851 GLU A CA 1
ATOM 6742 C C . GLU A 1 851 ? -14.926 23.087 13.446 1.00 95.00 851 GLU A C 1
ATOM 6744 O O . GLU A 1 851 ? -15.851 23.659 14.022 1.00 95.00 851 GLU A O 1
ATOM 6749 N N . ILE A 1 852 ? -13.719 22.960 13.998 1.00 93.31 852 ILE A N 1
ATOM 6750 C CA . ILE A 1 852 ? -13.379 23.516 15.308 1.00 93.31 852 ILE A CA 1
ATOM 6751 C C . ILE A 1 852 ? -12.727 24.886 15.096 1.00 93.31 852 ILE A C 1
ATOM 6753 O O . ILE A 1 852 ? -11.758 24.974 14.341 1.00 93.31 852 ILE A O 1
ATOM 6757 N N . PRO A 1 853 ? -13.204 25.964 15.750 1.00 89.69 853 PRO A N 1
ATOM 6758 C CA . PRO A 1 853 ? -12.605 27.283 15.586 1.00 89.69 853 PRO A CA 1
ATOM 6759 C C . PRO A 1 853 ? -11.116 27.292 15.981 1.00 89.69 853 PRO A C 1
ATOM 6761 O O . PRO A 1 853 ? -10.758 26.654 16.981 1.00 89.69 853 PRO A O 1
ATOM 6764 N N . PRO A 1 854 ? -10.247 28.019 15.253 1.00 84.94 854 PRO A N 1
ATOM 6765 C CA . PRO A 1 854 ? -8.853 28.221 15.650 1.00 84.94 854 PRO A CA 1
ATOM 6766 C C . PRO A 1 854 ? -8.763 29.048 16.943 1.00 84.94 854 PRO A C 1
ATOM 6768 O O . PRO A 1 854 ? -9.625 29.892 17.190 1.00 84.94 854 PRO A O 1
ATOM 6771 N N . ASP A 1 855 ? -7.717 28.838 17.748 1.00 78.56 855 ASP A N 1
ATOM 6772 C CA . ASP A 1 855 ? -7.554 29.502 19.051 1.00 78.56 855 ASP A CA 1
ATOM 6773 C C . ASP A 1 855 ? -6.153 30.119 19.211 1.00 78.56 855 ASP A C 1
ATOM 6775 O O . ASP A 1 855 ? -5.186 29.442 19.554 1.00 78.56 855 ASP A O 1
ATOM 6779 N N . GLY A 1 856 ? -6.031 31.423 18.940 1.00 73.44 856 GLY A N 1
ATOM 6780 C CA . GLY A 1 856 ? -4.792 32.182 19.154 1.00 73.44 856 GLY A CA 1
ATOM 6781 C C . GLY A 1 856 ? -3.588 31.615 18.392 1.00 73.44 856 GLY A C 1
ATOM 6782 O O . GLY A 1 856 ? -3.596 31.570 17.163 1.00 73.44 856 GLY A O 1
ATOM 6783 N N . ASP A 1 857 ? -2.552 31.198 19.129 1.00 64.12 857 ASP A N 1
ATOM 6784 C CA . ASP A 1 857 ? -1.379 30.500 18.579 1.00 64.12 857 ASP A CA 1
ATOM 6785 C C . ASP A 1 857 ? -1.623 28.983 18.384 1.00 64.12 857 ASP A C 1
ATOM 6787 O O . ASP A 1 857 ? -0.938 28.349 17.574 1.00 64.12 857 ASP A O 1
ATOM 6791 N N . ILE A 1 858 ? -2.618 28.398 19.072 1.00 67.94 858 ILE A N 1
ATOM 6792 C CA . ILE A 1 858 ? -3.064 27.001 18.918 1.00 67.94 858 ILE A CA 1
ATOM 6793 C C . ILE A 1 858 ? -3.925 26.906 17.655 1.00 67.94 858 ILE A C 1
ATOM 6795 O O . ILE A 1 858 ? -5.159 26.886 17.665 1.00 67.94 858 ILE A O 1
ATOM 6799 N N . THR A 1 859 ? -3.231 26.865 16.526 1.00 63.03 859 THR A N 1
ATOM 6800 C CA . THR A 1 859 ? -3.822 26.766 15.191 1.00 63.03 859 THR A CA 1
ATOM 6801 C C . THR A 1 859 ? -3.494 25.429 14.539 1.00 63.03 859 THR A C 1
ATOM 6803 O O . THR A 1 859 ? -2.648 24.667 14.999 1.00 63.03 859 THR A O 1
ATOM 6806 N N . ASP A 1 860 ? -4.122 25.195 13.395 1.00 55.12 860 ASP A N 1
ATOM 6807 C CA . ASP A 1 860 ? -3.783 24.217 12.358 1.00 55.12 860 ASP A CA 1
ATOM 6808 C C . ASP A 1 860 ? -2.309 23.762 12.247 1.00 55.12 860 ASP A C 1
ATOM 6810 O O . ASP A 1 860 ? -2.030 22.601 11.938 1.00 55.12 860 ASP A O 1
ATOM 6814 N N . LYS A 1 861 ? -1.342 24.656 12.498 1.00 58.28 861 LYS A N 1
ATOM 6815 C CA . LYS A 1 861 ? 0.095 24.356 12.399 1.00 58.28 861 LYS A CA 1
ATOM 6816 C C . LYS A 1 861 ? 0.627 23.390 13.460 1.00 58.28 861 LYS A C 1
ATOM 6818 O O . LYS A 1 861 ? 1.671 22.802 13.216 1.00 58.28 861 LYS A O 1
ATOM 6823 N N . VAL A 1 862 ? -0.060 23.224 14.594 1.00 69.00 862 VAL A N 1
ATOM 6824 C CA . VAL A 1 862 ? 0.374 22.347 15.703 1.00 69.00 862 VAL A CA 1
ATOM 6825 C C . VAL A 1 862 ? -0.422 21.037 15.785 1.00 69.00 862 VAL A C 1
ATOM 6827 O O . VAL A 1 862 ? -0.493 20.429 16.848 1.00 69.00 862 VAL A O 1
ATOM 6830 N N . TYR A 1 863 ? -1.059 20.612 14.686 1.00 82.88 863 TYR A N 1
ATOM 6831 C CA . TYR A 1 863 ? -1.919 19.416 14.609 1.00 82.88 863 TYR A CA 1
ATOM 6832 C C . TYR A 1 863 ? -3.024 19.343 15.690 1.00 82.88 863 TYR A C 1
ATOM 6834 O O . TYR A 1 863 ? -3.408 18.267 16.143 1.00 82.88 863 TYR A O 1
ATOM 6842 N N . ALA A 1 864 ? -3.555 20.499 16.094 1.00 87.44 864 ALA A N 1
ATOM 6843 C CA . ALA A 1 864 ? -4.653 20.632 17.052 1.00 87.44 864 ALA A CA 1
ATOM 6844 C C . ALA A 1 864 ? -5.941 21.134 16.365 1.00 87.44 864 ALA A C 1
ATOM 6846 O O . ALA A 1 864 ? -5.980 21.279 15.144 1.00 87.44 864 ALA A O 1
ATOM 6847 N N . ARG A 1 865 ? -6.988 21.437 17.151 1.00 91.69 865 ARG A N 1
ATOM 6848 C CA . ARG A 1 865 ? -8.254 22.044 16.681 1.00 91.69 865 ARG A CA 1
ATOM 6849 C C . ARG A 1 865 ? -8.955 21.214 15.592 1.00 91.69 865 ARG A C 1
ATOM 6851 O O . ARG A 1 865 ? -9.403 21.731 14.575 1.00 91.69 865 ARG A O 1
ATOM 6858 N N . VAL A 1 866 ? -9.068 19.909 15.827 1.00 93.94 866 VAL A N 1
ATOM 6859 C CA . VAL A 1 866 ? -9.699 18.941 14.915 1.00 93.94 866 VAL A CA 1
ATOM 6860 C C . VAL A 1 866 ? -10.647 18.014 15.682 1.00 93.94 866 VAL A C 1
ATOM 6862 O O . VAL A 1 866 ? -10.425 17.726 16.861 1.00 93.94 866 VAL A O 1
ATOM 6865 N N . GLN A 1 867 ? -11.717 17.542 15.034 1.00 95.75 867 GLN A N 1
ATOM 6866 C CA . GLN A 1 867 ? -12.495 16.408 15.528 1.00 95.75 867 GLN A CA 1
ATOM 6867 C C . GLN A 1 867 ? -11.782 15.114 15.140 1.00 95.75 867 GLN A C 1
ATOM 6869 O O . GLN A 1 867 ? -11.828 14.669 13.998 1.00 95.75 867 GLN A O 1
ATOM 6874 N N . HIS A 1 868 ? -11.090 14.522 16.106 1.00 96.31 868 HIS A N 1
ATOM 6875 C CA . HIS A 1 868 ? -10.257 13.345 15.899 1.00 96.31 868 HIS A CA 1
ATOM 6876 C C . HIS A 1 868 ? -10.978 12.031 16.269 1.00 96.31 868 HIS A C 1
ATOM 6878 O O . HIS A 1 868 ? -10.410 10.958 16.107 1.00 96.31 868 HIS A O 1
ATOM 6884 N N . ASN A 1 869 ? -12.255 12.086 16.659 1.00 95.56 869 ASN A N 1
ATOM 6885 C CA . ASN A 1 869 ? -13.163 10.939 16.823 1.00 95.56 869 ASN A CA 1
ATOM 6886 C C . ASN A 1 869 ? -13.061 9.887 15.687 1.00 95.56 869 ASN A C 1
ATOM 6888 O O . ASN A 1 869 ? -12.901 10.258 14.523 1.00 95.56 869 ASN A O 1
ATOM 6892 N N . LYS A 1 870 ? -13.235 8.591 16.008 1.00 96.88 870 LYS A N 1
ATOM 6893 C CA . LYS A 1 870 ? -13.515 7.504 15.039 1.00 96.88 870 LYS A CA 1
ATOM 6894 C C . LYS A 1 870 ? -14.527 6.497 15.625 1.00 96.88 870 LYS A C 1
ATOM 6896 O O . LYS A 1 870 ? -14.154 5.441 16.137 1.00 96.88 870 LYS A O 1
ATOM 6901 N N . TYR A 1 871 ? -15.814 6.838 15.607 1.00 98.44 871 TYR A N 1
ATOM 6902 C CA . TYR A 1 871 ? -16.877 6.012 16.196 1.00 98.44 871 TYR A CA 1
ATOM 6903 C C . TYR A 1 871 ? -18.153 6.023 15.349 1.00 98.44 871 TYR A C 1
ATOM 6905 O O . TYR A 1 871 ? -18.362 6.911 14.522 1.00 98.44 871 TYR A O 1
ATOM 6913 N N . PHE A 1 872 ? -19.032 5.050 15.576 1.00 98.56 872 PHE A N 1
ATOM 6914 C CA . PHE A 1 872 ? -20.417 5.143 15.125 1.00 98.56 872 PHE A CA 1
ATOM 6915 C C . PHE A 1 872 ? -21.376 4.443 16.086 1.00 98.56 872 PHE A C 1
ATOM 6917 O O . PHE A 1 872 ? -20.981 3.605 16.900 1.00 98.56 872 PHE A O 1
ATOM 6924 N N . VAL A 1 873 ? -22.651 4.806 15.998 1.00 98.38 873 VAL A N 1
ATOM 6925 C CA . VAL A 1 873 ? -23.715 4.281 16.853 1.00 98.38 873 VAL A CA 1
ATOM 6926 C C . VAL A 1 873 ? -24.994 4.043 16.048 1.00 98.38 873 VAL A C 1
ATOM 6928 O O . VAL A 1 873 ? -25.306 4.775 15.109 1.00 98.38 873 VAL A O 1
ATOM 6931 N N . THR A 1 874 ? -25.708 2.982 16.406 1.00 97.75 874 THR A N 1
ATOM 6932 C CA . THR A 1 874 ? -26.983 2.530 15.820 1.00 97.75 874 THR A CA 1
ATOM 6933 C C . THR A 1 874 ? -28.053 2.478 16.914 1.00 97.75 874 THR A C 1
ATOM 6935 O O . THR A 1 874 ? -27.759 2.784 18.071 1.00 97.75 874 THR A O 1
ATOM 6938 N N . GLU A 1 875 ? -29.281 2.052 16.608 1.00 93.69 875 GLU A N 1
ATOM 6939 C CA . GLU A 1 875 ? -30.333 1.908 17.627 1.00 93.69 875 GLU A CA 1
ATOM 6940 C C . GLU A 1 875 ? -30.007 0.924 18.773 1.00 93.69 875 GLU A C 1
ATOM 6942 O O . GLU A 1 875 ? -30.585 1.036 19.857 1.00 93.69 875 GLU A O 1
ATOM 6947 N N . SER A 1 876 ? -29.085 -0.023 18.558 1.00 92.62 876 SER A N 1
ATOM 6948 C CA . SER A 1 876 ? -28.746 -1.089 19.516 1.00 92.62 876 SER A CA 1
ATOM 6949 C C . SER A 1 876 ? -27.258 -1.187 19.860 1.00 92.62 876 SER A C 1
ATOM 6951 O O . SER A 1 876 ? -26.916 -1.669 20.940 1.00 92.62 876 SER A O 1
ATOM 6953 N N . THR A 1 877 ? -26.376 -0.755 18.953 1.00 96.38 877 THR A N 1
ATOM 6954 C CA . THR A 1 877 ? -24.946 -1.100 18.969 1.00 96.38 877 THR A CA 1
ATOM 6955 C C . THR A 1 877 ? -24.055 0.133 18.818 1.00 96.38 877 THR A C 1
ATOM 6957 O O . THR A 1 877 ? -24.288 0.986 17.958 1.00 96.38 877 THR A O 1
ATOM 6960 N N . LEU A 1 878 ? -22.999 0.178 19.627 1.00 97.25 878 LEU A N 1
ATOM 6961 C CA . LEU A 1 878 ? -21.915 1.158 19.628 1.00 97.25 878 LEU A CA 1
ATOM 6962 C C . LEU A 1 878 ? -20.629 0.524 19.082 1.00 97.25 878 LEU A C 1
ATOM 6964 O O . LEU A 1 878 ? -20.268 -0.575 19.499 1.00 97.25 878 LEU A O 1
ATOM 6968 N N . TYR A 1 879 ? -19.913 1.251 18.223 1.00 98.50 879 TYR A N 1
ATOM 6969 C CA . TYR A 1 879 ? -18.529 0.984 17.825 1.00 98.50 879 TYR A CA 1
ATOM 6970 C C . TYR A 1 879 ? -17.649 2.193 18.173 1.00 98.50 879 TYR A C 1
ATOM 6972 O O . TYR A 1 879 ? -17.932 3.302 17.717 1.00 98.50 879 TYR A O 1
ATOM 6980 N N . ILE A 1 880 ? -16.561 1.991 18.922 1.00 98.56 880 ILE A N 1
ATOM 6981 C CA . ILE A 1 880 ? -15.501 2.993 19.152 1.00 98.56 880 ILE A CA 1
ATOM 6982 C C . ILE A 1 880 ? -14.165 2.379 18.746 1.00 98.56 880 ILE A C 1
ATOM 6984 O O . ILE A 1 880 ? -13.787 1.341 19.286 1.00 98.56 880 ILE A O 1
ATOM 6988 N N . GLY A 1 881 ? -13.434 3.026 17.835 1.00 97.56 881 GLY A N 1
ATOM 6989 C CA . GLY A 1 881 ? -12.134 2.549 17.368 1.00 97.56 881 GLY A CA 1
ATOM 6990 C C . GLY A 1 881 ? -11.054 3.625 17.339 1.00 97.56 881 GLY A C 1
ATOM 6991 O O . GLY A 1 881 ? -11.294 4.805 17.599 1.00 97.56 881 GLY A O 1
ATOM 6992 N N . THR A 1 882 ? -9.831 3.206 17.019 1.00 96.69 882 THR A N 1
ATOM 6993 C CA . THR A 1 882 ? -8.652 4.089 17.013 1.00 96.69 882 THR A CA 1
ATOM 6994 C C . THR A 1 882 ? -8.252 4.584 15.619 1.00 96.69 882 THR A C 1
ATOM 6996 O O . THR A 1 882 ? -7.477 5.535 15.504 1.00 96.69 882 THR A O 1
ATOM 6999 N N . SER A 1 883 ? -8.756 3.952 14.557 1.00 92.69 883 SER A N 1
ATOM 7000 C CA . SER A 1 883 ? -8.314 4.103 13.161 1.00 92.69 883 SER A CA 1
ATOM 7001 C C . SER A 1 883 ? -9.221 5.003 12.315 1.00 92.69 883 SER A C 1
ATOM 7003 O O . SER A 1 883 ? -10.442 4.860 12.364 1.00 92.69 883 SER A O 1
ATOM 7005 N N . ASN A 1 884 ? -8.628 5.896 11.505 1.00 93.56 884 ASN A N 1
ATOM 7006 C CA . ASN A 1 884 ? -9.360 6.657 10.476 1.00 93.56 884 ASN A CA 1
ATOM 7007 C C . ASN A 1 884 ? -9.885 5.721 9.381 1.00 93.56 884 ASN A C 1
ATOM 7009 O O . ASN A 1 884 ? -9.424 4.590 9.242 1.00 93.56 884 ASN A O 1
ATOM 7013 N N . TRP A 1 885 ? -10.853 6.182 8.591 1.00 95.81 885 TRP A N 1
ATOM 7014 C CA . TRP A 1 885 ? -11.577 5.312 7.664 1.00 95.81 885 TRP A CA 1
ATOM 7015 C C . TRP A 1 885 ? -11.047 5.452 6.236 1.00 95.81 885 TRP A C 1
ATOM 7017 O O . TRP A 1 885 ? -11.685 6.031 5.356 1.00 95.81 885 TRP A O 1
ATOM 7027 N N . SER A 1 886 ? -9.856 4.887 6.031 1.00 92.69 886 SER A N 1
ATOM 7028 C CA . SER A 1 886 ? -9.286 4.552 4.723 1.00 92.69 886 SER A CA 1
ATOM 7029 C C . SER A 1 886 ? -8.731 3.126 4.758 1.00 92.69 886 SER A C 1
ATOM 7031 O O . SER A 1 886 ? -8.443 2.580 5.825 1.00 92.69 886 SER A O 1
ATOM 7033 N N . ALA A 1 887 ? -8.547 2.505 3.594 1.00 88.75 887 ALA A N 1
ATOM 7034 C CA . ALA A 1 887 ? -8.173 1.094 3.532 1.00 88.75 887 ALA A CA 1
ATOM 7035 C C . ALA A 1 887 ? -6.800 0.770 4.157 1.00 88.75 887 ALA A C 1
ATOM 7037 O O . ALA A 1 887 ? -6.630 -0.315 4.709 1.00 88.75 887 ALA A O 1
ATOM 7038 N N . ASP A 1 888 ? -5.840 1.703 4.164 1.00 85.56 888 ASP A N 1
ATOM 7039 C CA . ASP A 1 888 ? -4.530 1.495 4.806 1.00 85.56 888 ASP A CA 1
ATOM 7040 C C . ASP A 1 888 ? -4.643 1.275 6.324 1.00 85.56 888 ASP A C 1
ATOM 7042 O O . ASP A 1 888 ? -3.812 0.578 6.917 1.00 85.56 888 ASP A O 1
ATOM 7046 N N . TYR A 1 889 ? -5.671 1.851 6.958 1.00 90.81 889 TYR A N 1
ATOM 7047 C CA . TYR A 1 889 ? -5.889 1.738 8.398 1.00 90.81 889 TYR A CA 1
ATOM 7048 C C . TYR A 1 889 ? -6.421 0.366 8.829 1.00 90.81 889 TYR A C 1
ATOM 7050 O O . TYR A 1 889 ? -6.185 -0.036 9.966 1.00 90.81 889 TYR A O 1
ATOM 7058 N N . TRP A 1 890 ? -7.099 -0.357 7.933 1.00 91.50 890 TRP A N 1
ATOM 7059 C CA . TRP A 1 890 ? -7.581 -1.718 8.190 1.00 91.50 890 TRP A CA 1
ATOM 7060 C C . TRP A 1 890 ? -6.623 -2.790 7.676 1.00 91.50 890 TRP A C 1
ATOM 7062 O O . TRP A 1 890 ? -6.536 -3.861 8.262 1.00 91.50 890 TRP A O 1
ATOM 7072 N N . LEU A 1 891 ? -5.907 -2.521 6.582 1.00 84.94 891 LEU A N 1
ATOM 7073 C CA . LEU A 1 891 ? -5.057 -3.515 5.928 1.00 84.94 891 LEU A CA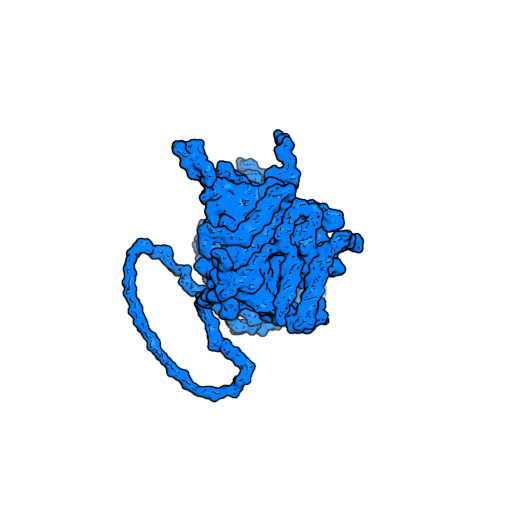 1
ATOM 7074 C C . LEU A 1 891 ? -3.624 -3.549 6.481 1.00 84.94 891 LEU A C 1
ATOM 7076 O O . LEU A 1 891 ? -3.025 -4.618 6.519 1.00 84.94 891 LEU A O 1
ATOM 7080 N N . ASN A 1 892 ? -3.075 -2.403 6.912 1.00 81.00 892 ASN A N 1
ATOM 7081 C CA . ASN A 1 892 ? -1.622 -2.249 7.116 1.00 81.00 892 ASN A CA 1
ATOM 7082 C C . ASN A 1 892 ? -1.252 -1.739 8.519 1.00 81.00 892 ASN A C 1
ATOM 7084 O O . ASN A 1 892 ? -0.087 -1.770 8.909 1.00 81.00 892 ASN A O 1
ATOM 7088 N N . THR A 1 893 ? -2.226 -1.199 9.248 1.00 87.25 893 THR A N 1
ATOM 7089 C CA . THR A 1 893 ? -2.024 -0.347 10.426 1.00 87.25 893 THR A CA 1
ATOM 7090 C C . THR A 1 893 ? -2.614 -1.028 11.653 1.00 87.25 893 THR A C 1
ATOM 7092 O O . THR A 1 893 ? -3.730 -1.538 11.591 1.00 87.25 893 THR A O 1
ATOM 7095 N N . ALA A 1 894 ? -1.893 -1.039 12.776 1.00 93.88 894 ALA A N 1
ATOM 7096 C CA . ALA A 1 894 ? -2.364 -1.718 13.977 1.00 93.88 894 ALA A CA 1
ATOM 7097 C C . ALA A 1 894 ? -3.360 -0.864 14.775 1.00 93.88 894 ALA A C 1
ATOM 7099 O O . ALA A 1 894 ? -2.974 -0.021 15.595 1.00 93.88 894 ALA A O 1
ATOM 7100 N N . GLY A 1 895 ? -4.646 -1.073 14.492 1.00 95.38 895 GLY A N 1
ATOM 7101 C CA . GLY A 1 895 ? -5.791 -0.446 15.150 1.00 95.38 895 GLY A CA 1
ATOM 7102 C C . GLY A 1 895 ? -6.625 -1.439 15.961 1.00 95.38 895 GLY A C 1
ATOM 7103 O O . GLY A 1 895 ? -6.488 -2.655 15.820 1.00 95.38 895 GLY A O 1
ATOM 7104 N N . ILE A 1 896 ? -7.492 -0.904 16.817 1.00 97.38 896 ILE A N 1
ATOM 7105 C CA . ILE A 1 896 ? -8.389 -1.668 17.692 1.00 97.38 896 ILE A CA 1
ATOM 7106 C C . ILE A 1 896 ? -9.764 -0.990 17.751 1.00 97.38 896 ILE A C 1
ATOM 7108 O O . ILE A 1 896 ? -9.851 0.241 17.797 1.00 97.38 896 ILE A O 1
ATOM 7112 N N . GLY A 1 897 ? -10.817 -1.806 17.773 1.00 97.94 897 GLY A N 1
ATOM 7113 C CA . GLY A 1 897 ? -12.213 -1.400 17.900 1.00 97.94 897 GLY A CA 1
ATOM 7114 C C . GLY A 1 897 ? -12.917 -2.138 19.041 1.00 97.94 897 GLY A C 1
ATOM 7115 O O . GLY A 1 897 ? -12.668 -3.318 19.291 1.00 97.94 897 GLY A O 1
ATOM 7116 N N . VAL A 1 898 ? -13.800 -1.439 19.752 1.00 98.25 898 VAL A N 1
ATOM 7117 C CA . VAL A 1 898 ? -14.664 -1.987 20.807 1.00 98.25 898 VAL A CA 1
ATOM 7118 C C . VAL A 1 898 ? -16.105 -1.918 20.334 1.00 98.25 898 VAL A C 1
ATOM 7120 O O . VAL A 1 898 ? -16.591 -0.834 20.000 1.00 98.25 898 VAL A O 1
ATOM 7123 N N . ILE A 1 899 ? -16.791 -3.061 20.342 1.00 98.06 899 ILE A N 1
ATOM 7124 C CA . ILE A 1 899 ? -18.208 -3.161 20.006 1.00 98.06 899 ILE A CA 1
ATOM 7125 C C . ILE A 1 899 ? -18.990 -3.495 21.274 1.00 98.06 899 ILE A C 1
ATOM 7127 O O . ILE A 1 899 ? -18.632 -4.431 21.988 1.00 98.06 899 ILE A O 1
ATOM 7131 N N . VAL A 1 900 ? -20.057 -2.736 21.540 1.00 96.62 900 VAL A N 1
ATOM 7132 C CA . VAL A 1 900 ? -20.960 -2.935 22.685 1.00 96.62 900 VAL A CA 1
ATOM 7133 C C . VAL A 1 900 ? -22.414 -2.842 22.227 1.00 96.62 900 VAL A C 1
ATOM 7135 O O . VAL A 1 900 ? -22.804 -1.849 21.613 1.00 96.62 900 VAL A O 1
ATOM 7138 N N . ARG A 1 901 ? -23.234 -3.835 22.577 1.00 93.50 901 ARG A N 1
ATOM 7139 C CA . ARG A 1 901 ? -24.704 -3.807 22.456 1.00 93.50 901 ARG A CA 1
ATOM 7140 C C . ARG A 1 901 ? -25.352 -4.438 23.693 1.00 93.50 901 ARG A C 1
ATOM 7142 O O . ARG A 1 901 ? -24.655 -5.046 24.501 1.00 93.50 901 ARG A O 1
ATOM 7149 N N . ALA A 1 902 ? -26.663 -4.281 23.861 1.00 87.06 902 ALA A N 1
ATOM 7150 C CA . ALA A 1 902 ? -27.399 -5.079 24.847 1.00 87.06 902 ALA A CA 1
ATOM 7151 C C . ALA A 1 902 ? -27.491 -6.544 24.386 1.00 87.06 902 ALA A C 1
ATOM 7153 O O . ALA A 1 902 ? -27.574 -6.804 23.184 1.00 87.06 902 ALA A O 1
ATOM 7154 N N . ASP A 1 903 ? -27.492 -7.483 25.330 1.00 83.94 903 ASP A N 1
ATOM 7155 C CA . ASP A 1 903 ? -27.757 -8.904 25.077 1.00 83.94 903 ASP A CA 1
ATOM 7156 C C . ASP A 1 903 ? -29.194 -9.118 24.560 1.00 83.94 903 ASP A C 1
ATOM 7158 O O . ASP A 1 903 ? -29.447 -9.874 23.618 1.00 83.94 903 ASP A O 1
ATOM 7162 N N . ASN A 1 904 ? -30.142 -8.375 25.133 1.00 80.88 904 ASN A N 1
ATOM 7163 C CA . ASN A 1 904 ? -31.515 -8.301 24.679 1.00 80.88 904 ASN A CA 1
ATOM 7164 C C . ASN A 1 904 ? -31.644 -7.320 23.502 1.00 80.88 904 ASN A C 1
ATOM 7166 O O . ASN A 1 904 ? -31.647 -6.105 23.684 1.00 80.88 904 ASN A O 1
ATOM 7170 N N . ALA A 1 905 ? -31.867 -7.843 22.294 1.00 70.81 905 ALA A N 1
ATOM 7171 C CA . ALA A 1 905 ? -32.070 -7.044 21.080 1.00 70.81 905 ALA A CA 1
ATOM 7172 C C . ALA A 1 905 ? -33.312 -6.115 21.098 1.00 70.81 905 ALA A C 1
ATOM 7174 O O . ALA A 1 905 ? -33.519 -5.361 20.150 1.00 70.81 905 ALA A O 1
ATOM 7175 N N . GLN A 1 906 ? -34.166 -6.177 22.129 1.00 73.94 906 GLN A N 1
ATOM 7176 C CA . GLN A 1 906 ? -35.259 -5.217 22.352 1.00 73.94 906 GLN A CA 1
ATOM 7177 C C . GLN A 1 906 ? -34.851 -4.019 23.229 1.00 73.94 906 GLN A C 1
ATOM 7179 O O . GLN A 1 906 ? -35.657 -3.111 23.435 1.00 73.94 906 GLN A O 1
ATOM 7184 N N . GLU A 1 907 ? -33.627 -4.003 23.760 1.00 81.44 907 GLU A N 1
ATOM 7185 C CA . GLU A 1 907 ? -33.128 -2.969 24.662 1.00 81.44 907 GLU A CA 1
ATOM 7186 C C . GLU A 1 907 ? -31.915 -2.240 24.073 1.00 81.44 907 GLU A C 1
ATOM 7188 O O . GLU A 1 907 ? -31.046 -2.823 23.433 1.00 81.44 907 GLU A O 1
ATOM 7193 N N . THR A 1 908 ? -31.823 -0.934 24.327 1.00 80.50 908 THR A N 1
ATOM 7194 C CA . THR A 1 908 ? -30.623 -0.150 24.003 1.00 80.50 908 THR A CA 1
ATOM 7195 C C . THR A 1 908 ? -29.805 0.048 25.272 1.00 80.50 908 THR A C 1
ATOM 7197 O O . THR A 1 908 ? -30.278 0.689 26.218 1.00 80.50 908 THR A O 1
ATOM 7200 N N . ALA A 1 909 ? -28.570 -0.450 25.297 1.00 88.12 909 ALA A N 1
ATOM 7201 C CA . ALA A 1 909 ? -27.658 -0.288 26.427 1.00 88.12 909 ALA A CA 1
ATOM 7202 C C . ALA A 1 909 ? -27.425 1.193 26.790 1.00 88.12 909 ALA A C 1
ATOM 7204 O O . ALA A 1 909 ? -27.371 2.060 25.916 1.00 88.12 909 ALA A O 1
ATOM 7205 N N . LYS A 1 910 ? -27.229 1.497 28.082 1.00 91.31 910 LYS A N 1
ATOM 7206 C CA . LYS A 1 910 ? -27.009 2.878 28.558 1.00 91.31 910 LYS A CA 1
ATOM 7207 C C . LYS A 1 910 ? -25.863 3.576 27.810 1.00 91.31 910 LYS A C 1
ATOM 7209 O O . LYS A 1 910 ? -26.035 4.707 27.369 1.00 91.31 910 LYS A O 1
ATOM 7214 N N . ILE A 1 911 ? -24.730 2.891 27.636 1.00 93.38 911 ILE A N 1
ATOM 7215 C CA . ILE A 1 911 ? -23.543 3.447 26.971 1.00 93.38 911 ILE A CA 1
ATOM 7216 C C . ILE A 1 911 ? -23.805 3.781 25.491 1.00 93.38 911 ILE A C 1
ATOM 7218 O O . ILE A 1 911 ? -23.346 4.812 25.014 1.00 93.38 911 ILE A O 1
ATOM 7222 N N . VAL A 1 912 ? -24.625 2.976 24.801 1.00 95.38 912 VAL A N 1
ATOM 7223 C CA . VAL A 1 912 ? -25.046 3.206 23.407 1.00 95.38 912 VAL A CA 1
ATOM 7224 C C . VAL A 1 912 ? -25.863 4.499 23.313 1.00 95.38 912 VAL A C 1
ATOM 7226 O O . VAL A 1 912 ? -25.545 5.361 22.496 1.00 95.38 912 VAL A O 1
ATOM 7229 N N . ARG A 1 913 ? -26.843 4.694 24.211 1.00 94.88 913 ARG A N 1
ATOM 7230 C CA . ARG A 1 913 ? -27.627 5.946 24.279 1.00 94.88 913 ARG A CA 1
ATOM 7231 C C . ARG A 1 913 ? -26.736 7.152 24.577 1.00 94.88 913 ARG A C 1
ATOM 7233 O O . ARG A 1 913 ? -26.809 8.141 23.866 1.00 94.88 913 ARG A O 1
ATOM 7240 N N . GLN A 1 914 ? -25.827 7.041 25.549 1.00 95.94 914 GLN A N 1
ATOM 7241 C CA . GLN A 1 914 ? -24.903 8.132 25.886 1.00 95.94 914 GLN A CA 1
ATOM 7242 C C . GLN A 1 914 ? -24.005 8.535 24.703 1.00 95.94 914 GLN A C 1
ATOM 7244 O O . GLN A 1 914 ? -23.732 9.721 24.529 1.00 95.94 914 GLN A O 1
ATOM 7249 N N . THR A 1 915 ? -23.561 7.592 23.862 1.00 97.38 915 THR A N 1
ATOM 7250 C CA . THR A 1 915 ? -22.812 7.947 22.644 1.00 97.38 915 THR A CA 1
ATOM 7251 C C . THR A 1 915 ? -23.710 8.552 21.565 1.00 97.38 915 THR A C 1
ATOM 7253 O O . THR A 1 915 ? -23.272 9.459 20.862 1.00 97.38 915 THR A O 1
ATOM 7256 N N . GLN A 1 916 ? -24.965 8.112 21.445 1.00 97.81 916 GLN A N 1
ATOM 7257 C CA . GLN A 1 916 ? -25.947 8.765 20.576 1.00 97.81 916 GLN A CA 1
ATOM 7258 C C . GLN A 1 916 ? -26.209 10.215 21.011 1.00 97.81 916 GLN A C 1
ATOM 7260 O O . GLN A 1 916 ? -26.243 11.095 20.154 1.00 97.81 916 GLN A O 1
ATOM 7265 N N . ASP A 1 917 ? -26.325 10.479 22.314 1.00 97.81 917 ASP A N 1
ATOM 7266 C CA . ASP A 1 917 ? -26.503 11.827 22.866 1.00 97.81 917 ASP A CA 1
ATOM 7267 C C . ASP A 1 917 ? -25.289 12.723 22.551 1.00 97.81 917 ASP A C 1
ATOM 7269 O O . ASP A 1 917 ? -25.457 13.859 22.109 1.00 97.81 917 ASP A O 1
ATOM 7273 N N . VAL A 1 918 ? -24.063 12.198 22.695 1.00 97.75 918 VAL A N 1
ATOM 7274 C CA . VAL A 1 918 ? -22.815 12.883 22.294 1.00 97.75 918 VAL A CA 1
ATOM 7275 C C . VAL A 1 918 ? -22.795 13.182 20.794 1.00 97.75 918 VAL A C 1
ATOM 7277 O O . VAL A 1 918 ? -22.481 14.306 20.403 1.00 97.75 918 VAL A O 1
ATOM 7280 N N . PHE A 1 919 ? -23.161 12.209 19.953 1.00 98.50 919 PHE A N 1
ATOM 7281 C CA . PHE A 1 919 ? -23.240 12.413 18.507 1.00 98.50 919 PHE A CA 1
ATOM 7282 C C . PHE A 1 919 ? -24.244 13.505 18.152 1.00 98.50 919 PHE A C 1
ATOM 7284 O O . PHE A 1 919 ? -23.928 14.380 17.357 1.00 98.50 919 PHE A O 1
ATOM 7291 N N . MET A 1 920 ? -25.443 13.464 18.737 1.00 98.38 920 MET A N 1
ATOM 7292 C CA . MET A 1 920 ? -26.502 14.425 18.443 1.00 98.38 920 MET A CA 1
ATOM 7293 C C . MET A 1 920 ? -26.158 15.831 18.949 1.00 98.38 920 MET A C 1
ATOM 7295 O O . MET A 1 920 ? -26.376 16.792 18.216 1.00 98.38 920 MET A O 1
ATOM 7299 N N . ARG A 1 921 ? -25.534 15.960 20.131 1.00 97.69 921 ARG A N 1
ATOM 7300 C CA . ARG A 1 921 ? -24.982 17.232 20.633 1.00 97.69 921 ARG A CA 1
ATOM 7301 C C . ARG A 1 921 ? -23.984 17.834 19.642 1.00 97.69 921 ARG A C 1
ATOM 7303 O O . ARG A 1 921 ? -24.068 19.021 19.348 1.00 97.69 921 ARG A O 1
ATOM 7310 N N . ASP A 1 922 ? -23.049 17.031 19.136 1.00 98.12 922 ASP A N 1
ATOM 7311 C CA . ASP A 1 922 ? -22.051 17.492 18.166 1.00 98.12 922 ASP A CA 1
ATOM 7312 C C . ASP A 1 922 ? -22.709 17.813 16.807 1.00 98.12 922 ASP A C 1
ATOM 7314 O O . ASP A 1 922 ? -22.431 18.860 16.221 1.00 98.12 922 ASP A O 1
ATOM 7318 N N . TRP A 1 923 ? -23.631 16.966 16.339 1.00 98.38 923 TRP A N 1
ATOM 7319 C CA . TRP A 1 923 ? -24.351 17.097 15.066 1.00 98.38 923 TRP A CA 1
ATOM 7320 C C . TRP A 1 923 ? -25.228 18.348 14.985 1.00 98.38 923 TRP A C 1
ATOM 7322 O O . TRP A 1 923 ? -25.253 18.994 13.940 1.00 98.38 923 TRP A O 1
ATOM 7332 N N . ASP A 1 924 ? -25.951 18.684 16.055 1.00 97.69 924 ASP A N 1
ATOM 7333 C CA . ASP A 1 924 ? -26.853 19.844 16.118 1.00 97.69 924 ASP A CA 1
ATOM 7334 C C . ASP A 1 924 ? -26.157 21.127 16.621 1.00 97.69 924 ASP A C 1
ATOM 7336 O O . ASP A 1 924 ? -26.804 22.164 16.779 1.00 97.69 924 ASP A O 1
ATOM 7340 N N . SER A 1 925 ? -24.840 21.083 16.854 1.00 97.50 925 SER A N 1
ATOM 7341 C CA . SER A 1 925 ? -24.049 22.250 17.262 1.00 97.50 925 SER A CA 1
ATOM 7342 C C . SER A 1 925 ? -23.748 23.217 16.109 1.00 97.50 925 SER A C 1
ATOM 7344 O O . SER A 1 925 ? -23.762 22.852 14.934 1.00 97.50 925 SER A O 1
ATOM 7346 N N . GLU A 1 926 ? -23.359 24.449 16.455 1.00 95.88 926 GLU A N 1
ATOM 7347 C CA . GLU A 1 926 ? -22.872 25.460 15.499 1.00 95.88 926 GLU A CA 1
ATOM 7348 C C . GLU A 1 926 ? -21.612 25.030 14.715 1.00 95.88 926 GLU A C 1
ATOM 7350 O O . GLU A 1 926 ? -21.294 25.616 13.680 1.00 95.88 926 GLU A O 1
ATOM 7355 N N . TYR A 1 927 ? -20.907 23.995 15.185 1.00 97.06 927 TYR A N 1
ATOM 7356 C CA . TYR A 1 927 ? -19.673 23.484 14.585 1.00 97.06 927 TYR A CA 1
ATOM 7357 C C . TYR A 1 927 ? -19.928 22.511 13.423 1.00 97.06 927 TYR A C 1
ATOM 7359 O O . TYR A 1 927 ? -19.021 22.274 12.626 1.00 97.06 927 TYR A O 1
ATOM 7367 N N . ALA A 1 928 ? -21.148 21.976 13.291 1.00 97.88 928 ALA A N 1
ATOM 7368 C CA . ALA A 1 928 ? -21.534 21.016 12.258 1.00 97.88 928 ALA A CA 1
ATOM 7369 C C . ALA A 1 928 ? -22.337 21.694 11.131 1.00 97.88 928 ALA A C 1
ATOM 7371 O O . ALA A 1 928 ? -23.512 22.022 11.280 1.00 97.88 928 ALA A O 1
ATOM 7372 N N . THR A 1 929 ? -21.714 21.888 9.968 1.00 97.12 929 THR A N 1
ATOM 7373 C CA . THR A 1 929 ? -22.337 22.520 8.788 1.00 97.12 929 THR A CA 1
ATOM 7374 C C . THR A 1 929 ? -22.676 21.473 7.719 1.00 97.12 929 THR A C 1
ATOM 7376 O O . THR A 1 929 ? -21.905 20.544 7.508 1.00 97.12 929 THR A O 1
ATOM 7379 N N . ASP A 1 930 ? -23.804 21.608 7.016 1.00 96.62 930 ASP A N 1
ATOM 7380 C CA . ASP A 1 930 ? -24.184 20.699 5.921 1.00 96.62 930 ASP A CA 1
ATOM 7381 C C . ASP A 1 930 ? -23.158 20.679 4.769 1.00 96.62 930 ASP A C 1
ATOM 7383 O O . ASP A 1 930 ? -22.587 21.713 4.411 1.00 96.62 930 ASP A O 1
ATOM 7387 N N . ILE A 1 931 ? -22.937 19.506 4.162 1.00 96.31 931 ILE A N 1
ATOM 7388 C CA . ILE A 1 931 ? -21.987 19.323 3.053 1.00 96.31 931 ILE A CA 1
ATOM 7389 C C . ILE A 1 931 ? -22.290 20.223 1.842 1.00 96.31 931 ILE A C 1
ATOM 7391 O O . ILE A 1 931 ? -21.370 20.598 1.121 1.00 96.31 931 ILE A O 1
ATOM 7395 N N . SER A 1 932 ? -23.549 20.617 1.621 1.00 94.31 932 SER A N 1
ATOM 7396 C CA . SER A 1 932 ? -23.948 21.530 0.538 1.00 94.31 932 SER A CA 1
ATOM 7397 C C . SER A 1 932 ? -23.387 22.949 0.677 1.00 94.31 932 SER A C 1
ATOM 7399 O O . SER A 1 932 ? -23.370 23.689 -0.303 1.00 94.31 932 SER A O 1
ATOM 7401 N N . HIS A 1 933 ? -22.873 23.322 1.854 1.00 95.75 933 HIS A N 1
ATOM 7402 C CA . HIS A 1 933 ? -22.162 24.585 2.072 1.00 95.75 933 HIS A CA 1
ATOM 7403 C C . HIS A 1 933 ? -20.666 24.486 1.717 1.00 95.75 933 HIS A C 1
ATOM 7405 O O . HIS A 1 933 ? -19.908 25.409 2.019 1.00 95.75 933 HIS A O 1
ATOM 7411 N N . TYR A 1 934 ? -20.217 23.394 1.086 1.00 95.62 934 TYR A N 1
ATOM 7412 C CA . TYR A 1 934 ? -18.839 23.204 0.628 1.00 95.62 934 TYR A CA 1
ATOM 7413 C C . TYR A 1 934 ? -18.791 22.823 -0.857 1.00 95.62 934 TYR A C 1
ATOM 7415 O O . TYR A 1 934 ? -19.733 22.249 -1.399 1.00 95.62 934 TYR A O 1
ATOM 7423 N N . ASP A 1 935 ? -17.683 23.144 -1.527 1.00 94.50 935 ASP A N 1
ATOM 7424 C CA . ASP A 1 935 ? -17.384 22.636 -2.868 1.00 94.50 935 ASP A CA 1
ATOM 7425 C C . ASP A 1 935 ? -16.626 21.289 -2.827 1.00 94.50 935 ASP A C 1
ATOM 7427 O O . ASP A 1 935 ? -16.112 20.854 -1.795 1.00 94.50 935 ASP A O 1
ATOM 7431 N N . ASN A 1 936 ? -16.449 20.657 -3.994 1.00 93.12 936 ASN A N 1
ATOM 7432 C CA . ASN A 1 936 ? -15.626 19.445 -4.160 1.00 93.12 936 ASN A CA 1
ATOM 7433 C C . ASN A 1 936 ? -14.129 19.630 -3.809 1.00 93.12 936 ASN A C 1
ATOM 7435 O O . ASN A 1 936 ? -13.351 18.686 -3.948 1.00 93.12 936 ASN A O 1
ATOM 7439 N N . ARG A 1 937 ? -13.692 20.836 -3.424 1.00 91.75 937 ARG A N 1
ATOM 7440 C CA . ARG A 1 937 ? -12.347 21.115 -2.908 1.00 91.75 937 ARG A CA 1
ATOM 7441 C C . ARG A 1 937 ? -12.334 21.347 -1.390 1.00 91.75 937 ARG A C 1
ATOM 7443 O O . ARG A 1 937 ? -11.259 21.525 -0.823 1.00 91.75 937 ARG A O 1
ATOM 7450 N N . GLY A 1 938 ? -13.496 21.327 -0.738 1.00 92.06 938 GLY A N 1
ATOM 7451 C CA . GLY A 1 938 ? -13.671 21.602 0.682 1.00 92.06 938 GLY A CA 1
ATOM 7452 C C . GLY A 1 938 ? -13.642 23.084 1.056 1.00 92.06 938 GLY A C 1
ATOM 7453 O O . GLY A 1 938 ? -13.436 23.395 2.230 1.00 92.06 938 GLY A O 1
ATOM 7454 N N . ASN A 1 939 ? -13.813 24.006 0.106 1.00 93.88 939 ASN A N 1
ATOM 7455 C CA . ASN A 1 939 ? -13.988 25.432 0.392 1.00 93.88 939 ASN A CA 1
ATOM 7456 C C . ASN A 1 939 ? -15.442 25.701 0.781 1.00 93.88 939 ASN A C 1
ATOM 7458 O O . ASN A 1 939 ? -16.339 25.172 0.128 1.00 93.88 939 ASN A O 1
ATOM 7462 N N . ARG A 1 940 ? -15.686 26.557 1.782 1.00 91.94 940 ARG A N 1
ATOM 7463 C CA . ARG A 1 940 ? -17.047 27.028 2.075 1.00 91.94 940 ARG A CA 1
ATOM 7464 C C . ARG A 1 940 ? -17.592 27.845 0.900 1.00 91.94 940 ARG A C 1
ATOM 7466 O O . ARG A 1 940 ? -16.900 28.725 0.388 1.00 91.94 940 ARG A O 1
ATOM 7473 N N . ILE A 1 941 ? -18.835 27.575 0.521 1.00 91.94 941 ILE A N 1
ATOM 7474 C CA . ILE A 1 941 ? -19.611 28.321 -0.474 1.00 91.94 941 ILE A CA 1
ATOM 7475 C C . ILE A 1 941 ? -20.854 28.920 0.188 1.00 91.94 941 ILE A C 1
ATOM 7477 O O . ILE A 1 941 ? -21.385 28.365 1.148 1.00 91.94 941 ILE A O 1
ATOM 7481 N N . ASP A 1 942 ? -21.305 30.072 -0.307 1.00 78.31 942 ASP A N 1
ATOM 7482 C CA . ASP A 1 942 ? -22.547 30.695 0.151 1.00 78.31 942 ASP A CA 1
ATOM 7483 C C . ASP A 1 942 ? -23.739 30.028 -0.564 1.00 78.31 942 ASP A C 1
ATOM 7485 O O . ASP A 1 942 ? -23.876 30.200 -1.777 1.00 78.31 942 ASP A O 1
ATOM 7489 N N . PRO A 1 943 ? -24.615 29.281 0.138 1.00 63.94 943 PRO A N 1
ATOM 7490 C CA . PRO A 1 943 ? -25.769 28.626 -0.481 1.00 63.94 943 PRO A CA 1
ATOM 7491 C C . PRO A 1 943 ? -26.831 29.624 -0.977 1.00 63.94 943 PRO A C 1
ATOM 7493 O O . PRO A 1 943 ? -27.741 29.235 -1.706 1.00 63.94 943 PRO A O 1
ATOM 7496 N N . THR A 1 944 ? -26.740 30.904 -0.594 1.00 60.94 944 THR A N 1
ATOM 7497 C CA . THR A 1 944 ? -27.626 31.981 -1.062 1.00 60.94 944 THR A CA 1
ATOM 7498 C C . THR A 1 944 ? -27.087 32.720 -2.291 1.00 60.94 944 THR A C 1
ATOM 7500 O O . THR A 1 944 ? -27.837 33.457 -2.935 1.00 60.94 944 THR A O 1
ATOM 7503 N N . ALA A 1 945 ? -25.828 32.481 -2.678 1.00 56.59 945 ALA A N 1
ATOM 7504 C CA . ALA A 1 945 ? -25.253 32.994 -3.916 1.00 56.59 945 ALA A CA 1
ATOM 7505 C C . ALA A 1 945 ? -25.764 32.181 -5.120 1.00 56.59 945 ALA A C 1
ATOM 7507 O O . ALA A 1 945 ? -25.118 31.245 -5.592 1.00 56.59 945 ALA A O 1
ATOM 7508 N N . THR A 1 946 ? -26.948 32.541 -5.622 1.00 40.12 946 THR A N 1
ATOM 7509 C CA . THR A 1 946 ? -27.507 31.988 -6.865 1.00 40.12 946 THR A CA 1
ATOM 7510 C C . THR A 1 946 ? -26.547 32.162 -8.045 1.00 40.12 946 THR A C 1
ATOM 7512 O O . THR A 1 946 ? -26.077 33.276 -8.287 1.00 40.12 946 THR A O 1
ATOM 7515 N N . LEU A 1 947 ? -26.321 31.062 -8.775 1.00 37.66 947 LEU A N 1
ATOM 7516 C CA . LEU A 1 947 ? -25.610 30.986 -10.063 1.00 37.66 947 LEU A CA 1
ATOM 7517 C C . LEU A 1 947 ? -26.251 31.846 -11.165 1.00 37.66 947 LEU A C 1
ATOM 7519 O O . LEU A 1 947 ? -27.502 31.863 -11.236 1.00 37.66 947 LEU A O 1
#

Foldseek 3Di:
DDDDDDDDDPPPDPPCPDPPPPDQPQVQKKKKKFQQQDPVSLVLQVVLLQDQQWAWLAHDPDHGDITITIHHNVVCVVSVVSCVVSVTDIDIDRDDFPPPPVLVVVLVPPDDDPDDDDDDPDDPDDDDLLDQDAPVSLVVLLVVLCVVQVQFKDKDFLFAFPVGHTQIKMKGAPNSPDQAFEAEEEEALFQLQRLQLSLLSLVVVCSRVDPPCNVLSHHHIYMYRSHLQSQQNNVCSNSVNNGTFHAPQDPPRAGGESLQQQAPFCRPQPPADCDRNHSRHRPPHRPPTRSNVSLLVVLLVCLVRYQHYEYEGADALEWEADDQQEPPDADPLNVLQQLLRVVLQVLQCVFQVDGHYYYYNPHPGRRRHNGPQNSSVVSVRRHGTYGHFDDHSPPPPASSNPRSNCSDVSQDDDDDPDTVVSVVVVVSVVVVVVRVPDDDPDDDPDDPDDPDDDDDDDDDDDDDDDDDDDDDDDDDDPDPPDDFPPDFDFDAFDAAPDFKDKFKAKADAPPDPFDDPGHHVLRLLLVLLVPFDAEKFWQAEAAALDPVLQPLADPPDDDPVVLSVSSVSSLVSVLVSVVSVHAYEYQYADDPDPDPGTDCSLVVSCVSHVSRYYFHADLCPACHCVVVSPFAFPDFAGALWGKMAGPLAKMKGWAAHNYSQSRHFEIIIIMIIGRGNLASLLVVLLSVLSVQNSDPPDYQDPADHSSSGHQADPVRFHFHDDPPFTKRKDKAKDDPSSHHRPHHFPLRRLLVVLQPFDAEKQWEAAAADQWADRGPDIDGHCSNVCSQVVSQLQLYEYEAEYEDFPPHFLQRLVSLVVQQVCQVPRDADDDPPNPDGDPSGGYHYWYWYFFFDADDSNGSSSVGRIHSFGWMAGQFKTKGKHFGHHPCRRNRYIIMMMMMGGPPPVDHDPVRVVVVVVSVSRCPDPRIGTSVQADSRGDGHDPPPDD

InterPro domains:
  IPR000834 Peptidase M14, carboxypeptidase A [PF00246] (140-414)
  IPR000834 Peptidase M14, carboxypeptidase A [PR00765] (158-170)
  IPR000834 Peptidase M14, carboxypeptidase A [PR00765] (181-195)
  IPR000834 Peptidase M14, carboxypeptidase A [PR00765] (256-264)
  IPR000834 Peptidase M14, carboxypeptidase A [PR00765] (310-323)
  IPR000834 Peptidase M14, carboxypeptidase A [PS52035] (131-425)
  IPR000834 Peptidase M14, carboxypeptidase A [SM00631] (132-413)
  IPR001736 Phospholipase D/Transphosphatidylase [PS50035] (635-662)
  IPR001736 Phospholipase D/Transphosphatidylase [PS50035] (863-889)
  IPR001736 Phospholipase D/Transphosphatidylase [SM00155] (635-662)
  IPR001736 Phospholipase D/Transphosphatidylase [SM00155] (863-889)
  IPR032803 PLD3/4-like, PLD-like domain [PF13918] (662-820)
  IPR036990 Metallocarboxypeptidase-like, propeptide [G3DSA:3.30.70.340] (24-108)
  IPR050874 Diverse function phospholipase D-related protein [PTHR10185] (428-939)
  IPR057246 Zinc carboxypeptidases, zinc-binding region 1 [PS00132] (181-203)

Radius of gyration: 36.56 Å; chains: 1; bounding box: 129×82×110 Å

Sequence (947 aa):
MVLWIFGALFCGNFLLISLFATENVYDEYKFVEITARHKRDLQLLSQLYTEDNVDFVRKARSIGQKAVIFANPSDFSIISQKLQNAGANFESKDVSFDTNDREKRSIATAPLQYQQKTMKTGTMSNYTLDEYHDLSEQMAFIESIAQRNPSFVKMGTMGKSFQGKSIQYLKIGYPINQTKPIFFIDAGIHAREWIAPAVALWITNELTNSTKYASLLRQIDIIIAPNLNPDGYTHTRKGYRMWRKNLTPQPNQCFGVDLNRNFPFYYGFSGTESNSCSEIYKGPKAASEPETQALKNFLDNNKQQIKAYITLHSYGQNWVYPWGYAVKTYPPDVQDLIDLGNAAQKAIAQVRGTQYSVENSADGMYPAAGASDDYAKSLGIKYVYTVELAPSEDDLRYDFNLPANQILSTSTEKSRGISLQGFIAFALVAILILVNTGFQIADHVYLRDNLKKSDSPSNPSTQPNNLETPTTGFNGLPNVTSAPPTTCQPPPLPKCENTCEFYLCESIPDGMNLDKPNNSTTQCWLKLLDLAKNNVKIGSYYWTLLKEDDKDLPANFSDPNNSAQDGKDVYDGIIATAKRNIQVQIAQNLDLSLSSTMTYEATDMEKLSSNIKVRSLDFSKLLGAGFLLFKNLIIFGIIHTKSWSIDSTHFYVGSANFDWRSLRQVKELGILGVNCPCIAQDVEKILDTYWDLGLPDAKVPTTWPESRWVPARHGNPYTVPQPQTDLDVYISSAPPDFNACGRENDIDAMVKVIDESTSFVHLAVMDYIPATLYLKSNYYYSALDDAIRRAAFRGVKVKFMMSKWSHTSFQFFGYLHSMASLNGSLPCTWAVQYTTCKPGTQGEIEVRIFEIPPDGDITDKVYARVQHNKYFVTESTLYIGTSNWSADYWLNTAGIGVIVRADNAQETAKIVRQTQDVFMRDWDSEYATDISHYDNRGNRIDPTATL